Protein AF-A0A524EI50-F1 (afdb_monomer_lite)

Foldseek 3Di:
DDDDPPPVVVVVVVVVPPVPPCPDAADFDDDDQFFFFAQKEKAFADQDLVVQLVCQLVVVAFWALAFHDPVCQVVQVPGPQKDKDKAFAQKFKWKFFQLVDPPSVDLLLLVLLLQQQALLCLCCVVVVVQWAFDLFPGGPLFPLTCGVVDQDHSNHHDNVVSLVSCVVQQQDDPPPPQATDGNVRHADEAEEEFALVDPSRQVSSVSSQVSCVSSRHHYDYDHDHPVVVVQCLQQVHDHGMYMDMDHDQANQDLCLLWQCDLVCLRPGPHPSNSHDDPQLNVLNCQLFFPQGPVSNSVSSNSNRVCCSSSCSMGTSITGMGMIMGGRPFKDQQFLANHRGRLDPRRSRGIAGDVVNVDRHYDYHYYHQSAWQPFLQPQADPDPSNVSVNVQFFDFQWDQDRSRGIHGHQFPDKDKDACVRPVVADHQKIKIKTFGDALFAKLVRHHDWLAQLQLQLCLQCVQPPGPLNPVCVQFPGWDDPDRGIIMTMGNHHGPCVCVSSGGDTGDDCVPVVVCDRDRSNVDTADPPVGDDIGRGQWDFHDDDTSTMTMIGGRCSHSRHHDDPPPDQFFKDWDADEAAEAEAPDADDKDKIFIAHPAWAKKFKDKVNHTPDIDGDDGGMDIDGPHNDDAAKIKIKMWTAGPVGHIDMYIYIYGYHNDDDDDDQALEEEEEPCFFDDLDDFDPLNVVLCVLSVVVVHDYHYPNPAAALVSLVRHQEYEYFFGDDQVRAHDPRRLVSLLVSPVVFLHEYEQEAAALDPPLPRRQVRSLSSLLSQKHFKGWWSWAKFAPPAAQVGRLFFWFQDFDPDPLCCQLCPVFGTFTQNRFTFMWGAPISDCQHRIGQVVPDDDVQKAQTTWTAQQMFTDHPYDDATRHDGHGDGGTGRAKMKGQLTGPNRQAIYIYGRFTLGRDPAGRSHQDGNNDGGDSSSNVSSVVVSRSVRSNDDDDDQPFKDKDADEAAEDEQPDFDDKDKIFIAGPAWFKKFKDKVNHTDDIDTDGHHGDIDIGTPHRDDAAKIWIKMWTGGPVGGIDIYTHIYHHHHFDFKDKDAFRAAEAEAPDFDDKDKIQIADPAWFKKFKDKQNHTDDIDTDGHSRDIDMDGCHNPDADKIKIKMWTAGPSGHIDMYIHIYGYDHPDAKDKDEDEAEEEEAQDFDDKDKIKIAAPAWFKKFKDKQNHTDDIGTDGDRIDIDIDTPHPDDADKIKMKMWTAGPRGHIDMYIYIYGYHYDDDDDDDDDDDDDDDDDDDDDDDDDDDDDDDDDDDDDDD

Sequence (1258 aa):
MKSRKGVILCAVLLALFLSVNNIEANSFVEMDRTGGYLDKIVYHVIESSDQQVLALQNSEIDLIGAQIDPAYIATLEAAENIAVANRWRNGYGYITINCDKYPYNLTSFRRALAFALDKDAICDDIWNGLATPLDSVVPYINPFSIEGLLSYSYNESNVVLGNYILDTAGFEDWDGDGIREAPDGTDFDVIVEVAQSSNVAIDVGSYVASALSSLNIDAASVPTDFYEYLNRLYFHGDYDIVFLGQSFSDFDVDWLAYEYWSEYADENYWNFPNFRNATYDSWRDQLLHGATFEEVYEAAIEMQRILVYQSPIIVCYESMLHTAYRTDKFEGFVNDVSDGIPSYWTNYRTRLKSEYGGPIGGTLRWANPLDVDSFNFMVTSSSASMNVLQMLYDSLIRIDESGADVLWLAESVTTETHADNPAVSEGYTRFTFEVIQNATWTDGTPLTANDVAFSMNYYRDSPGNPYGTDLTELSAAYAPTTYTAVMEFNTESYWHLHTIGYKPIIPKHIFQEIGLENWNTWNPIPPNDEMVTSGPYNVSEYVAGEFTELTYNPSYFYSRPDYPSGPTLPEIQPHQDLIIFTGTTGNELVWSTSDDNPEYYSVYKNGTIYQSGSWSGGSIFVDIDGLPLGTYNFTLEVRDLDGHTARDEVIVTVLESLPPVEHSNKIVLDYSHGQENTNLGDTDYQLEANLSSLGYEVIWARGGINESILSDAGGLVLSSIYGAINGFTNSELTAIENWFMQGNRFLWVAFDNDFGDTQYIHGNMTTILESVGSHVYGEPTAIEDPESNAAAAYRAVANITSNDAVVSEIVENVSNVLMHGPTCLYGSTSANPDSGTIDLEQQSISNVYPLLYYSPAATITDSDLIPPKAHLDGQTGSFVAACIELKAGLDGSGVIVTSGASPYGDYRPMCTELYYDVILDGYNLVAQAIDFGMRNASVPEEENLAPSSNSPEDIEYELGDSGNKITWKGYDSDPAGYHVLRNGTLYASGVWNSSGETIDVVVDGLPVGTHNMTITLNDTIGQKCSDTVWVTVTVGLAPHIDHPPDVFMIEGFSGYEIVWDPQDSNPSHFIILVNGSATMHGLWNSTSEKIAVNLDGTMMGTYNYTIRVNDTAGNQASDSVLVIVSDNTAPVVSSPQDINIEQGQEGHAIIWEAFDLHPFRYEIYLNGSLHAVGLWNESSDEISLSLDGFDVGVYEVSIVIYDSSGNTASDSVLVTVTESSGGEIDPLLAFLISSFGIVLVIGSIGIILVLLVLIRRR

Structure (mmCIF, N/CA/C/O backbone):
data_AF-A0A524EI50-F1
#
_entry.id   AF-A0A524EI50-F1
#
loop_
_atom_site.group_PDB
_atom_site.id
_atom_site.type_symbol
_atom_site.label_atom_id
_atom_site.label_alt_id
_atom_site.label_comp_id
_atom_site.label_asym_id
_atom_site.label_entity_id
_atom_site.label_seq_id
_atom_site.pdbx_PDB_ins_code
_atom_site.Cartn_x
_atom_site.Cartn_y
_atom_site.Cartn_z
_atom_site.occupancy
_atom_site.B_iso_or_equiv
_atom_site.auth_seq_id
_atom_site.auth_comp_id
_atom_site.auth_asym_id
_atom_site.auth_atom_id
_atom_site.pdbx_PDB_model_num
ATOM 1 N N . MET A 1 1 ? 26.651 56.617 -20.449 1.00 34.16 1 MET A N 1
ATOM 2 C CA . MET A 1 1 ? 25.374 55.879 -20.335 1.00 34.16 1 MET A CA 1
ATOM 3 C C . MET A 1 1 ? 25.614 54.425 -20.724 1.00 34.16 1 MET A C 1
ATOM 5 O O . MET A 1 1 ? 25.344 54.012 -21.838 1.00 34.16 1 MET A O 1
ATOM 9 N N . LYS A 1 2 ? 26.244 53.692 -19.812 1.00 34.06 2 LYS A N 1
ATOM 10 C CA . LYS A 1 2 ? 26.525 52.251 -19.810 1.00 34.06 2 LYS A CA 1
ATOM 11 C C . LYS A 1 2 ? 26.405 51.863 -18.330 1.00 34.06 2 LYS A C 1
ATOM 13 O O . LYS A 1 2 ? 26.753 52.705 -17.506 1.00 34.06 2 LYS A O 1
ATOM 18 N N . SER A 1 3 ? 25.941 50.652 -18.023 1.00 34.28 3 SER A N 1
ATOM 19 C CA . SER A 1 3 ? 25.566 50.144 -16.684 1.00 34.28 3 SER A CA 1
ATOM 20 C C . SER A 1 3 ? 24.120 50.444 -16.262 1.00 34.28 3 SER A C 1
ATOM 22 O O . SER A 1 3 ? 23.833 51.512 -15.729 1.00 34.28 3 SER A O 1
ATOM 24 N N . ARG A 1 4 ? 23.216 49.488 -16.551 1.00 30.00 4 ARG A N 1
ATOM 25 C CA . ARG A 1 4 ? 21.978 49.174 -15.789 1.00 30.00 4 ARG A CA 1
ATOM 26 C C . ARG A 1 4 ? 21.139 48.015 -16.368 1.00 30.00 4 ARG A C 1
ATOM 28 O O . ARG A 1 4 ? 20.111 47.693 -15.794 1.00 30.00 4 ARG A O 1
ATOM 35 N N . LYS A 1 5 ? 21.566 47.358 -17.458 1.00 31.08 5 LYS A N 1
ATOM 36 C CA . LYS A 1 5 ? 20.839 46.213 -18.056 1.00 31.08 5 LYS A CA 1
ATOM 37 C C . LYS A 1 5 ? 21.331 44.815 -17.636 1.00 31.08 5 LYS A C 1
ATOM 39 O O . LYS A 1 5 ? 20.673 43.845 -17.967 1.00 31.08 5 LYS A O 1
ATOM 44 N N . GLY A 1 6 ? 22.431 44.706 -16.884 1.00 30.70 6 GLY A N 1
ATOM 45 C CA . GLY A 1 6 ? 22.985 43.411 -16.449 1.00 30.70 6 GLY A CA 1
ATOM 46 C C . GLY A 1 6 ? 22.480 42.885 -15.100 1.00 30.70 6 GLY A C 1
ATOM 47 O O . GLY A 1 6 ? 22.851 41.790 -14.722 1.00 30.70 6 GLY A O 1
ATOM 48 N N . VAL A 1 7 ? 21.662 43.648 -14.363 1.00 31.56 7 VAL A N 1
ATOM 49 C CA . VAL A 1 7 ? 21.222 43.264 -13.000 1.00 31.56 7 VAL A CA 1
ATOM 50 C C . VAL A 1 7 ? 19.758 42.801 -12.967 1.00 31.56 7 VAL A C 1
ATOM 52 O O . VAL A 1 7 ? 19.355 42.115 -12.042 1.00 31.56 7 VAL A O 1
ATOM 55 N N . ILE A 1 8 ? 18.964 43.109 -13.998 1.00 32.22 8 ILE A N 1
ATOM 56 C CA . ILE A 1 8 ? 17.546 42.707 -14.053 1.00 32.22 8 ILE A CA 1
ATOM 57 C C . ILE A 1 8 ? 17.377 41.329 -14.717 1.00 32.22 8 ILE A C 1
ATOM 59 O O . ILE A 1 8 ? 16.456 40.606 -14.367 1.00 32.22 8 ILE A O 1
ATOM 63 N N . LEU A 1 9 ? 18.297 40.912 -15.598 1.00 31.30 9 LEU A N 1
ATOM 64 C CA . LEU A 1 9 ? 18.210 39.599 -16.250 1.00 31.30 9 LEU A CA 1
ATOM 65 C C . LEU A 1 9 ? 18.580 38.442 -15.303 1.00 31.30 9 LEU A C 1
ATOM 67 O O . LEU A 1 9 ? 17.935 37.406 -15.351 1.00 31.30 9 LEU A O 1
ATOM 71 N N . CYS A 1 10 ? 19.524 38.640 -14.372 1.00 29.27 10 CYS A N 1
ATOM 72 C CA . CYS A 1 10 ? 19.825 37.634 -13.344 1.00 29.27 10 CYS A CA 1
ATOM 73 C C . CYS A 1 10 ? 18.747 37.539 -12.255 1.00 29.27 10 CYS A C 1
ATOM 75 O O . CYS A 1 10 ? 18.594 36.476 -11.679 1.00 29.27 10 CYS A O 1
ATOM 77 N N . ALA A 1 11 ? 17.978 38.601 -11.985 1.00 29.98 11 ALA A N 1
ATOM 78 C CA . ALA A 1 11 ? 16.907 38.562 -10.982 1.00 29.98 11 ALA A CA 1
ATOM 79 C C . ALA A 1 11 ? 15.604 37.932 -11.510 1.00 29.98 11 ALA A C 1
ATOM 81 O O . ALA A 1 11 ? 14.825 37.412 -10.724 1.00 29.98 11 ALA A O 1
ATOM 82 N N . VAL A 1 12 ? 15.373 37.961 -12.829 1.00 31.05 12 VAL A N 1
ATOM 83 C CA . VAL A 1 12 ? 14.212 37.305 -13.459 1.00 31.05 12 VAL A CA 1
ATOM 84 C C . VAL A 1 12 ? 14.508 35.832 -13.772 1.00 31.05 12 VAL A C 1
ATOM 86 O O . VAL A 1 12 ? 13.615 35.008 -13.629 1.00 31.05 12 VAL A O 1
ATOM 89 N N . LEU A 1 13 ? 15.762 35.474 -14.080 1.00 30.56 13 LEU A N 1
ATOM 90 C CA . LEU A 1 13 ? 16.190 34.069 -14.179 1.00 30.56 13 LEU A CA 1
ATOM 91 C C . LEU A 1 13 ? 16.263 33.363 -12.812 1.00 30.56 13 LEU A C 1
ATOM 93 O O . LEU A 1 13 ? 16.006 32.172 -12.759 1.00 30.56 13 LEU A O 1
ATOM 97 N N . LEU A 1 14 ? 16.524 34.077 -11.706 1.00 28.12 14 LEU A N 1
ATOM 98 C CA . LEU A 1 14 ? 16.454 33.486 -10.357 1.00 28.12 14 LEU A CA 1
ATOM 99 C C . LEU A 1 14 ? 15.017 33.353 -9.814 1.00 28.12 14 LEU A C 1
ATOM 101 O O . LEU A 1 14 ? 14.790 32.579 -8.897 1.00 28.12 14 LEU A O 1
ATOM 105 N N . ALA A 1 15 ? 14.056 34.119 -10.344 1.00 27.12 15 ALA A N 1
ATOM 106 C CA . ALA A 1 15 ? 12.667 34.115 -9.870 1.00 27.12 15 ALA A CA 1
ATOM 107 C C . ALA A 1 15 ? 11.741 33.183 -10.674 1.00 27.12 15 ALA A C 1
ATOM 109 O O . ALA A 1 15 ? 10.645 32.888 -10.216 1.00 27.12 15 ALA A O 1
ATOM 110 N N . LEU A 1 16 ? 12.177 32.707 -11.847 1.00 28.17 16 LEU A N 1
ATOM 111 C CA . LEU A 1 16 ? 11.464 31.705 -12.657 1.00 28.17 16 LEU A CA 1
ATOM 112 C C . LEU A 1 16 ? 11.899 30.255 -12.363 1.00 28.17 16 LEU A C 1
ATOM 114 O O . LEU A 1 16 ? 11.336 29.340 -12.944 1.00 28.17 16 LEU A O 1
ATOM 118 N N . PHE A 1 17 ? 12.841 30.056 -11.433 1.00 27.73 17 PHE A N 1
ATOM 119 C CA . PHE A 1 17 ? 13.209 28.754 -10.850 1.00 27.73 17 PHE A CA 1
ATOM 120 C C . PHE A 1 17 ? 12.737 28.597 -9.388 1.00 27.73 17 PHE A C 1
ATOM 122 O O . PHE A 1 17 ? 13.131 27.663 -8.705 1.00 27.73 17 PHE A O 1
ATOM 129 N N . LEU A 1 18 ? 11.897 29.513 -8.887 1.00 27.09 18 LEU A N 1
ATOM 130 C CA . LEU A 1 18 ? 11.340 29.475 -7.525 1.00 27.09 18 LEU A CA 1
ATOM 131 C C . LEU A 1 18 ? 9.807 29.355 -7.524 1.00 27.09 18 LEU A C 1
ATOM 133 O O . LEU A 1 18 ? 9.127 29.942 -6.687 1.00 27.09 18 LEU A O 1
ATOM 137 N N . SER A 1 19 ? 9.261 28.571 -8.450 1.00 28.83 19 SER A N 1
ATOM 138 C CA . SER A 1 19 ? 8.102 27.730 -8.134 1.00 28.83 19 SER A CA 1
ATOM 139 C C . SER A 1 19 ? 8.612 26.306 -7.949 1.00 28.83 19 SER A C 1
ATOM 141 O O . SER A 1 19 ? 8.285 25.400 -8.709 1.00 28.83 19 SER A O 1
ATOM 143 N N . VAL A 1 20 ? 9.497 26.150 -6.966 1.00 27.58 20 VAL A N 1
ATOM 144 C CA . VAL A 1 20 ? 9.655 24.867 -6.296 1.00 27.58 20 VAL A CA 1
ATOM 145 C C . VAL A 1 20 ? 8.290 24.647 -5.658 1.00 27.58 20 VAL A C 1
ATOM 147 O O . VAL A 1 20 ? 7.886 25.418 -4.783 1.00 27.58 20 VAL A O 1
ATOM 150 N N . ASN A 1 21 ? 7.526 23.679 -6.167 1.00 26.03 21 ASN A N 1
ATOM 151 C CA . ASN A 1 21 ? 6.584 22.997 -5.295 1.00 26.03 21 ASN A CA 1
ATOM 152 C C . ASN A 1 21 ? 7.431 22.611 -4.085 1.00 26.03 21 ASN A C 1
ATOM 154 O O . ASN A 1 21 ? 8.396 21.873 -4.257 1.00 26.03 21 ASN A O 1
ATOM 158 N N . ASN A 1 22 ? 7.173 23.198 -2.916 1.00 23.19 22 ASN A N 1
ATOM 159 C CA . ASN A 1 22 ? 7.706 22.636 -1.686 1.00 23.19 22 ASN A CA 1
ATOM 160 C C . ASN A 1 22 ? 7.086 21.240 -1.600 1.00 23.19 22 ASN A C 1
ATOM 162 O O . ASN A 1 22 ? 5.944 21.107 -1.170 1.00 23.19 22 ASN A O 1
ATOM 166 N N . ILE A 1 23 ? 7.792 20.250 -2.129 1.00 29.22 23 ILE A N 1
ATOM 167 C CA . ILE A 1 23 ? 7.550 18.851 -1.840 1.00 29.22 23 ILE A CA 1
ATOM 168 C C . ILE A 1 23 ? 8.338 18.620 -0.559 1.00 29.22 23 ILE A C 1
ATOM 170 O O . ILE A 1 23 ? 9.510 18.986 -0.448 1.00 29.22 23 ILE A O 1
ATOM 174 N N . GLU A 1 24 ? 7.609 18.200 0.460 1.00 27.34 24 GLU A N 1
ATOM 175 C CA . GLU A 1 24 ? 8.122 17.988 1.800 1.00 27.34 24 GLU A CA 1
ATOM 176 C C . GLU A 1 24 ? 9.215 16.909 1.787 1.00 27.34 24 GLU A C 1
ATOM 178 O O . GLU A 1 24 ? 9.219 16.015 0.943 1.00 27.34 24 GLU A O 1
ATOM 183 N N . ALA A 1 25 ? 10.164 17.008 2.722 1.00 30.91 25 ALA A N 1
ATOM 184 C CA . ALA A 1 25 ? 11.116 15.938 3.006 1.00 30.91 25 ALA A CA 1
ATOM 185 C C . ALA A 1 25 ? 10.361 14.613 3.205 1.00 30.91 25 ALA A C 1
ATOM 187 O O . ALA A 1 25 ? 9.381 14.642 3.941 1.00 30.91 25 ALA A O 1
ATOM 188 N N . ASN A 1 26 ? 10.811 13.515 2.565 1.00 43.16 26 ASN A N 1
ATOM 189 C CA . ASN A 1 26 ? 10.270 12.142 2.645 1.00 43.16 26 ASN A CA 1
ATOM 190 C C . ASN A 1 26 ? 8.935 12.059 3.394 1.00 43.16 26 ASN A C 1
ATOM 192 O O . ASN A 1 26 ? 8.905 11.792 4.598 1.00 43.16 26 ASN A O 1
ATOM 196 N N . SER A 1 27 ? 7.838 12.367 2.702 1.00 49.84 27 SER A N 1
ATOM 197 C CA . SER A 1 27 ? 6.512 12.322 3.303 1.00 49.84 27 SER A CA 1
ATOM 198 C C . SER A 1 27 ? 6.128 10.860 3.513 1.00 49.84 27 SER A C 1
ATOM 200 O O . SER A 1 27 ? 5.623 10.210 2.599 1.00 49.84 27 SER A O 1
ATOM 202 N N . PHE A 1 28 ? 6.411 10.334 4.703 1.00 65.50 28 PHE A N 1
ATOM 203 C CA . PHE A 1 28 ? 5.840 9.069 5.148 1.00 65.50 28 PHE A CA 1
ATOM 204 C C . PHE A 1 28 ? 4.319 9.167 5.079 1.00 65.50 28 PHE A C 1
ATOM 206 O O . PHE A 1 28 ? 3.743 10.169 5.512 1.00 65.50 28 PHE A O 1
ATOM 213 N N . VAL A 1 29 ? 3.671 8.136 4.545 1.00 62.06 29 VAL A N 1
ATOM 214 C CA . VAL A 1 29 ? 2.210 8.102 4.496 1.00 62.06 29 VAL A CA 1
ATOM 215 C C . VAL A 1 29 ? 1.687 7.830 5.903 1.00 62.06 29 VAL A C 1
ATOM 217 O O . VAL A 1 29 ? 2.121 6.896 6.585 1.00 62.06 29 VAL A O 1
ATOM 220 N N . GLU A 1 30 ? 0.761 8.671 6.364 1.00 62.22 30 GLU A N 1
ATOM 221 C CA . GLU A 1 30 ? 0.061 8.436 7.619 1.00 62.22 30 GLU A CA 1
ATOM 222 C C . GLU A 1 30 ? -0.925 7.279 7.420 1.00 62.22 30 GLU A C 1
ATOM 224 O O . GLU A 1 30 ? -1.864 7.357 6.630 1.00 62.22 30 GLU A O 1
ATOM 229 N N . MET A 1 31 ? -0.663 6.168 8.105 1.00 66.12 31 MET A N 1
ATOM 230 C CA . MET A 1 31 ? -1.465 4.951 8.038 1.00 66.12 31 MET A CA 1
ATOM 231 C C . MET A 1 31 ? -2.098 4.695 9.401 1.00 66.12 31 MET A C 1
ATOM 233 O O . MET A 1 31 ? -1.433 4.834 10.426 1.00 66.12 31 MET A O 1
ATOM 237 N N . ASP A 1 32 ? -3.353 4.253 9.413 1.00 66.06 32 ASP A N 1
ATOM 238 C CA . ASP A 1 32 ? -4.007 3.771 10.629 1.00 66.06 32 ASP A CA 1
ATOM 239 C C . ASP A 1 32 ? -3.333 2.473 11.123 1.00 66.06 32 ASP A C 1
ATOM 241 O O . ASP A 1 32 ? -3.396 1.420 10.465 1.00 66.06 32 ASP A O 1
ATOM 245 N N . ARG A 1 33 ? -2.634 2.576 12.261 1.00 76.00 33 ARG A N 1
ATOM 246 C CA . ARG A 1 33 ? -1.766 1.545 12.850 1.00 76.00 33 ARG A CA 1
ATOM 247 C C . ARG A 1 33 ? -2.553 0.654 13.821 1.00 76.00 33 ARG A C 1
ATOM 249 O O . ARG A 1 33 ? -2.393 0.726 15.038 1.00 76.00 33 ARG A O 1
ATOM 256 N N . THR A 1 34 ? -3.397 -0.213 13.271 1.00 83.88 34 THR A N 1
ATOM 257 C CA . THR A 1 34 ? -4.188 -1.211 14.021 1.00 83.88 34 THR A CA 1
ATOM 258 C C . THR A 1 34 ? -3.614 -2.614 13.864 1.00 83.88 34 THR A C 1
ATOM 260 O O . THR A 1 34 ? -3.134 -2.930 12.791 1.00 83.88 34 THR A O 1
ATOM 263 N N . GLY A 1 35 ? -3.760 -3.509 14.839 1.00 85.69 35 GLY A N 1
ATOM 264 C CA . GLY A 1 35 ? -3.378 -4.922 14.720 1.00 85.69 35 GLY A CA 1
ATOM 265 C C . GLY A 1 35 ? -4.174 -5.720 13.670 1.00 85.69 35 GLY A C 1
ATOM 266 O O . GLY A 1 35 ? -5.157 -5.257 13.099 1.00 85.69 35 GLY A O 1
ATOM 267 N N . GLY A 1 36 ? -3.768 -6.968 13.419 1.00 89.56 36 GLY A N 1
ATOM 268 C CA . GLY A 1 36 ? -4.450 -7.843 12.455 1.00 89.56 36 GLY A CA 1
ATOM 269 C C . GLY A 1 36 ? -5.831 -8.336 12.920 1.00 89.56 36 GLY A C 1
ATOM 270 O O . GLY A 1 36 ? -6.039 -8.619 14.102 1.00 89.56 36 GLY A O 1
ATOM 271 N N . TYR A 1 37 ? -6.769 -8.507 11.983 1.00 93.25 37 TYR A N 1
ATOM 272 C CA . TYR A 1 37 ? -8.152 -8.923 12.278 1.00 93.25 37 TYR A CA 1
ATOM 273 C C . TYR A 1 37 ? -8.320 -10.437 12.498 1.00 93.25 37 TYR A C 1
ATOM 275 O O . TYR A 1 37 ? -9.207 -10.857 13.245 1.00 93.25 37 TYR A O 1
ATOM 283 N N . LEU A 1 38 ? -7.508 -11.270 11.839 1.00 95.19 38 LEU A N 1
ATOM 284 C CA . LEU A 1 38 ? -7.687 -12.727 11.791 1.00 95.19 38 LEU A CA 1
ATOM 285 C C . LEU A 1 38 ? -7.216 -13.408 13.074 1.00 95.19 38 LEU A C 1
ATOM 287 O O . LEU A 1 38 ? -6.184 -13.044 13.634 1.00 95.19 38 LEU A O 1
ATOM 291 N N . ASP A 1 39 ? -7.910 -14.466 13.507 1.00 95.50 39 ASP A N 1
ATOM 292 C CA . ASP A 1 39 ? -7.411 -15.331 14.588 1.00 95.50 39 ASP A CA 1
ATOM 293 C C . ASP A 1 39 ? -6.250 -16.187 14.121 1.00 95.50 39 ASP A C 1
ATOM 295 O O . ASP A 1 39 ? -5.299 -16.396 14.876 1.00 95.50 39 ASP A O 1
ATOM 299 N N . LYS A 1 40 ? -6.348 -16.688 12.886 1.00 97.50 40 LYS A N 1
ATOM 300 C CA . LYS A 1 40 ? -5.376 -17.609 12.319 1.00 97.50 40 LYS A CA 1
ATOM 301 C C . LYS A 1 40 ? -5.134 -17.380 10.836 1.00 97.50 40 LYS A C 1
ATOM 303 O O . LYS A 1 40 ? -6.066 -17.081 10.088 1.00 97.50 40 LYS A O 1
ATOM 308 N N . ILE A 1 41 ? -3.904 -17.646 10.417 1.00 98.19 41 ILE A N 1
ATOM 309 C CA . ILE A 1 41 ? -3.510 -17.771 9.013 1.00 98.19 41 ILE A CA 1
ATOM 310 C C . ILE A 1 41 ? -2.891 -19.157 8.840 1.00 98.19 41 ILE A C 1
ATOM 312 O O . ILE A 1 41 ? -2.002 -19.530 9.600 1.00 98.19 41 ILE A O 1
ATOM 316 N N . VAL A 1 42 ? -3.363 -19.935 7.871 1.00 98.25 42 VAL A N 1
ATOM 317 C CA . VAL A 1 42 ? -2.865 -21.290 7.600 1.00 98.25 42 VAL A CA 1
ATOM 318 C C . VAL A 1 42 ? -2.295 -21.341 6.193 1.00 98.25 42 VAL A C 1
ATOM 320 O O . VAL A 1 42 ? -3.029 -21.205 5.219 1.00 98.25 42 VAL A O 1
ATOM 323 N N . TYR A 1 43 ? -0.994 -21.581 6.088 1.00 97.81 43 TYR A N 1
ATOM 324 C CA . TYR A 1 43 ? -0.284 -21.775 4.829 1.00 97.81 43 TYR A CA 1
ATOM 325 C C . TYR A 1 43 ? -0.246 -23.267 4.499 1.00 97.81 43 TYR A C 1
ATOM 327 O O . TYR A 1 43 ? 0.596 -23.988 5.028 1.00 97.81 43 TYR A O 1
ATOM 335 N N . HIS A 1 44 ? -1.161 -23.745 3.657 1.00 97.81 44 HIS A N 1
ATOM 336 C CA . HIS A 1 44 ? -1.181 -25.130 3.182 1.00 97.81 44 HIS A CA 1
ATOM 337 C C . HIS A 1 44 ? -0.164 -25.340 2.063 1.00 97.81 44 HIS A C 1
ATOM 339 O O . HIS A 1 44 ? -0.182 -24.605 1.080 1.00 97.81 44 HIS A O 1
ATOM 345 N N . VAL A 1 45 ? 0.669 -26.373 2.169 1.00 97.00 45 VAL A N 1
ATOM 346 C CA . VAL A 1 45 ? 1.642 -26.727 1.131 1.00 97.00 45 VAL A CA 1
ATOM 347 C C . VAL A 1 45 ? 0.916 -27.421 -0.025 1.00 97.00 45 VAL A C 1
ATOM 349 O O . VAL A 1 45 ? 0.473 -28.564 0.099 1.00 97.00 45 VAL A O 1
ATOM 352 N N . ILE A 1 46 ? 0.765 -26.723 -1.153 1.00 96.06 46 ILE A N 1
ATOM 353 C CA . ILE A 1 46 ? 0.119 -27.246 -2.366 1.00 96.06 46 ILE A CA 1
ATOM 354 C C . ILE A 1 46 ? 0.987 -26.890 -3.574 1.00 96.06 46 ILE A C 1
ATOM 356 O O . ILE A 1 46 ? 0.884 -25.795 -4.115 1.00 96.06 46 ILE A O 1
ATOM 360 N N . GLU A 1 47 ? 1.827 -27.820 -4.025 1.00 90.44 47 GLU A N 1
ATOM 361 C CA . GLU A 1 47 ? 2.822 -27.560 -5.081 1.00 90.44 47 GLU A CA 1
ATOM 362 C C . GLU A 1 47 ? 2.200 -27.326 -6.472 1.00 90.44 47 GLU A C 1
ATOM 364 O O . GLU A 1 47 ? 2.665 -26.488 -7.240 1.00 90.44 47 GLU A O 1
ATOM 369 N N . SER A 1 48 ? 1.147 -28.070 -6.825 1.00 91.75 48 SER A N 1
ATOM 370 C CA . SER A 1 48 ? 0.589 -28.076 -8.185 1.00 91.75 48 SER A CA 1
ATOM 371 C C . SER A 1 48 ? -0.448 -26.972 -8.393 1.00 91.75 48 SER A C 1
ATOM 373 O O . SER A 1 48 ? -1.483 -26.989 -7.729 1.00 91.75 48 SER A O 1
ATOM 375 N N . SER A 1 49 ? -0.276 -26.126 -9.414 1.00 88.56 49 SER A N 1
ATOM 376 C CA . SER A 1 49 ? -1.245 -25.077 -9.790 1.00 88.56 49 SER A CA 1
ATOM 377 C C . SER A 1 49 ? -2.672 -25.616 -9.973 1.00 88.56 49 SER A C 1
ATOM 379 O O . SER A 1 49 ? -3.611 -25.071 -9.399 1.00 88.56 49 SER A O 1
ATOM 381 N N . ASP A 1 50 ? -2.847 -26.751 -10.660 1.00 92.69 50 ASP A N 1
ATOM 382 C CA . ASP A 1 50 ? -4.154 -27.413 -10.822 1.00 92.69 50 ASP A CA 1
ATOM 383 C C . ASP A 1 50 ? -4.820 -27.750 -9.477 1.00 92.69 50 ASP A C 1
ATOM 385 O O . ASP A 1 50 ? -6.031 -27.601 -9.312 1.00 92.69 50 ASP A O 1
ATOM 389 N N . GLN A 1 51 ? -4.033 -28.214 -8.501 1.00 95.31 51 GLN A N 1
ATOM 390 C CA . GLN A 1 51 ? -4.536 -28.559 -7.171 1.00 95.31 51 GLN A CA 1
ATOM 391 C C . GLN A 1 51 ? -4.900 -27.309 -6.374 1.00 95.31 51 GLN A C 1
ATOM 393 O O . GLN A 1 51 ? -5.908 -27.330 -5.675 1.00 95.31 51 GLN A O 1
ATOM 398 N N . GLN A 1 52 ? -4.134 -26.223 -6.508 1.00 96.00 52 GLN A N 1
ATOM 399 C CA . GLN A 1 52 ? -4.449 -24.938 -5.880 1.00 96.00 52 GLN A CA 1
ATOM 400 C C . GLN A 1 52 ? -5.779 -24.380 -6.410 1.00 96.00 52 GLN A C 1
ATOM 402 O O . GLN A 1 52 ? -6.650 -24.008 -5.625 1.00 96.00 52 GLN A O 1
ATOM 407 N N . VAL A 1 53 ? -5.984 -24.405 -7.734 1.00 96.12 53 VAL A N 1
ATOM 408 C CA . VAL A 1 53 ? -7.239 -23.979 -8.380 1.00 96.12 53 VAL A CA 1
ATOM 409 C C . VAL A 1 53 ? -8.427 -24.809 -7.888 1.00 96.12 53 VAL A C 1
ATOM 411 O O . VAL A 1 53 ? -9.454 -24.250 -7.499 1.00 96.12 53 VAL A O 1
ATOM 414 N N . LEU A 1 54 ? -8.285 -26.138 -7.843 1.00 96.12 54 LEU A N 1
ATOM 415 C CA . LEU A 1 54 ? -9.332 -27.029 -7.333 1.00 96.12 54 LEU A CA 1
ATOM 416 C C . LEU A 1 54 ? -9.628 -26.788 -5.846 1.00 96.12 54 LEU A C 1
ATOM 418 O O . LEU A 1 54 ? -10.796 -26.748 -5.457 1.00 96.12 54 LEU A O 1
ATOM 422 N N . ALA A 1 55 ? -8.596 -26.597 -5.022 1.00 97.31 55 ALA A N 1
ATOM 423 C CA . ALA A 1 55 ? -8.747 -26.310 -3.599 1.00 97.31 55 ALA A CA 1
ATOM 424 C C . ALA A 1 55 ? -9.495 -24.986 -3.368 1.00 97.31 55 ALA A C 1
ATOM 426 O O . ALA A 1 55 ? -10.365 -24.915 -2.496 1.00 97.31 55 ALA A O 1
ATOM 427 N N . LEU A 1 56 ? -9.216 -23.952 -4.173 1.00 97.81 56 LEU A N 1
ATOM 428 C CA . LEU A 1 56 ? -9.908 -22.663 -4.091 1.00 97.81 56 LEU A CA 1
ATOM 429 C C . LEU A 1 56 ? -11.395 -22.803 -4.453 1.00 97.81 56 LEU A C 1
ATOM 431 O O . LEU A 1 56 ? -12.268 -22.322 -3.722 1.00 97.81 56 LEU A O 1
ATOM 435 N N . GLN A 1 57 ? -11.696 -23.516 -5.545 1.00 96.69 57 GLN A N 1
ATOM 436 C CA . GLN A 1 57 ? -13.067 -23.790 -5.996 1.00 96.69 57 GLN A CA 1
ATOM 437 C C . GLN A 1 57 ? -13.870 -24.601 -4.970 1.00 96.69 57 GLN A C 1
ATOM 439 O O . GLN A 1 57 ? -15.049 -24.322 -4.753 1.00 96.69 57 GLN A O 1
ATOM 444 N N . ASN A 1 58 ? -13.225 -25.553 -4.293 1.00 96.50 58 ASN A N 1
ATOM 445 C CA . ASN A 1 58 ? -13.840 -26.404 -3.272 1.00 96.50 58 ASN A CA 1
ATOM 446 C C . ASN A 1 58 ? -13.930 -25.755 -1.877 1.00 96.50 58 ASN A C 1
ATOM 448 O O . ASN A 1 58 ? -14.341 -26.426 -0.929 1.00 96.50 58 ASN A O 1
ATOM 452 N N . SER A 1 59 ? -13.549 -24.479 -1.727 1.00 95.69 59 SER A N 1
ATOM 453 C CA . SER A 1 59 ? -13.510 -23.775 -0.432 1.00 95.69 59 SER A CA 1
ATOM 454 C C . SER A 1 59 ? -12.532 -24.387 0.588 1.00 95.69 59 SER A C 1
ATOM 456 O O . SER A 1 59 ? -12.686 -24.185 1.799 1.00 95.69 59 SER A O 1
ATOM 458 N N . GLU A 1 60 ? -11.538 -25.151 0.125 1.00 97.06 60 GLU A N 1
ATOM 459 C CA . GLU A 1 60 ? -10.493 -25.757 0.962 1.00 97.06 60 GLU A CA 1
ATOM 460 C C . GLU A 1 60 ? -9.444 -24.714 1.367 1.00 97.06 60 GLU A C 1
ATOM 462 O O . GLU A 1 60 ? -9.022 -24.695 2.523 1.00 97.06 60 GLU A O 1
ATOM 467 N N . ILE A 1 61 ? -9.126 -23.795 0.453 1.00 97.94 61 ILE A N 1
ATOM 468 C CA . ILE A 1 61 ? -8.330 -22.584 0.687 1.00 97.94 61 ILE A CA 1
ATOM 469 C C . ILE A 1 61 ? -9.166 -21.336 0.380 1.00 97.94 61 ILE A C 1
ATOM 471 O O . ILE A 1 61 ? -10.184 -21.409 -0.312 1.00 97.94 61 ILE A O 1
ATOM 475 N N . ASP A 1 62 ? -8.731 -20.193 0.900 1.00 98.19 62 ASP A N 1
ATOM 476 C CA . ASP A 1 62 ? -9.366 -18.891 0.704 1.00 98.19 62 ASP A CA 1
ATOM 477 C C . ASP A 1 62 ? -8.625 -18.033 -0.332 1.00 98.19 62 ASP A C 1
ATOM 479 O O . ASP A 1 62 ? -9.261 -17.198 -0.966 1.00 98.19 62 ASP A O 1
ATOM 483 N N . LEU A 1 63 ? -7.324 -18.256 -0.568 1.00 97.12 63 LEU A N 1
ATOM 484 C CA . LEU A 1 63 ? -6.606 -17.669 -1.706 1.00 97.12 63 LEU A CA 1
ATOM 485 C C . LEU A 1 63 ? -5.379 -18.485 -2.137 1.00 97.12 63 LEU A C 1
ATOM 487 O O . LEU A 1 63 ? -4.864 -19.320 -1.385 1.00 97.12 63 LEU A O 1
ATOM 491 N N . ILE A 1 64 ? -4.927 -18.241 -3.368 1.00 95.69 64 ILE A N 1
ATOM 492 C CA . ILE A 1 64 ? -3.731 -18.855 -3.950 1.00 95.69 64 ILE A CA 1
ATOM 493 C C . ILE A 1 64 ? -2.508 -17.962 -3.694 1.00 95.69 64 ILE A C 1
ATOM 495 O O . ILE A 1 64 ? -2.484 -16.811 -4.119 1.00 95.69 64 ILE A O 1
ATOM 499 N N . GLY A 1 65 ? -1.493 -18.502 -3.012 1.00 87.94 65 GLY A N 1
ATOM 500 C CA . GLY A 1 65 ? -0.281 -17.800 -2.565 1.00 87.94 65 GLY A CA 1
ATOM 501 C C . GLY A 1 65 ? 0.798 -17.603 -3.634 1.00 87.94 65 GLY A C 1
ATOM 502 O O . GLY A 1 65 ? 1.959 -17.394 -3.296 1.00 87.94 65 GLY A O 1
ATOM 503 N N . ALA A 1 66 ? 0.450 -17.749 -4.911 1.00 83.56 66 ALA A N 1
ATOM 504 C CA . ALA A 1 66 ? 1.359 -17.625 -6.046 1.00 83.56 66 ALA A CA 1
ATOM 505 C C . ALA A 1 66 ? 0.620 -17.051 -7.263 1.00 83.56 66 ALA A C 1
ATOM 507 O O . ALA A 1 66 ? -0.613 -17.047 -7.312 1.00 83.56 66 ALA A O 1
ATOM 508 N N . GLN A 1 67 ? 1.375 -16.606 -8.269 1.00 85.12 67 GLN A N 1
ATOM 509 C CA . GLN A 1 67 ? 0.798 -16.196 -9.546 1.00 85.12 67 GLN A CA 1
ATOM 510 C C . GLN A 1 67 ? 0.053 -17.371 -10.199 1.00 85.12 67 GLN A C 1
ATOM 512 O O . GLN A 1 67 ? 0.596 -18.473 -10.324 1.00 85.12 67 GLN A O 1
ATOM 517 N N . ILE A 1 68 ? -1.188 -17.133 -10.628 1.00 89.38 68 ILE A N 1
ATOM 518 C CA . ILE A 1 68 ? -1.976 -18.135 -11.354 1.00 89.38 68 ILE A CA 1
ATOM 519 C C . ILE A 1 68 ? -1.541 -18.202 -12.820 1.00 89.38 68 ILE A C 1
ATOM 521 O O . ILE A 1 68 ? -1.234 -17.183 -13.441 1.00 89.38 68 ILE A O 1
ATOM 525 N N . ASP A 1 69 ? -1.552 -19.409 -13.386 1.00 83.69 69 ASP A N 1
ATOM 526 C CA . ASP A 1 69 ? -1.367 -19.594 -14.826 1.00 83.69 69 ASP A CA 1
ATOM 527 C C . ASP A 1 69 ? -2.526 -18.904 -15.579 1.00 83.69 69 ASP A C 1
ATOM 529 O O . ASP A 1 69 ? -3.695 -19.162 -15.249 1.00 83.69 69 ASP A O 1
ATOM 533 N N . PRO A 1 70 ? -2.242 -18.056 -16.589 1.00 83.19 70 PRO A N 1
ATOM 534 C CA . PRO A 1 70 ? -3.259 -17.416 -17.419 1.00 83.19 70 PRO A CA 1
ATOM 535 C C . PRO A 1 70 ? -4.339 -18.358 -17.967 1.00 83.19 70 PRO A C 1
ATOM 537 O O . PRO A 1 70 ? -5.495 -17.953 -18.112 1.00 83.19 70 PRO A O 1
ATOM 540 N N . ALA A 1 71 ? -4.014 -19.633 -18.211 1.00 84.44 71 ALA A N 1
ATOM 541 C CA . ALA A 1 71 ? -4.966 -20.643 -18.672 1.00 84.44 71 ALA A CA 1
ATOM 542 C C . ALA A 1 71 ? -6.141 -20.877 -17.698 1.00 84.44 71 ALA A C 1
ATOM 544 O O . ALA A 1 71 ? -7.208 -21.340 -18.116 1.00 84.44 71 ALA A O 1
ATOM 545 N N . TYR A 1 72 ? -5.975 -20.548 -16.411 1.00 90.69 72 TYR A N 1
ATOM 546 C CA . TYR A 1 72 ? -7.004 -20.708 -15.383 1.00 90.69 72 TYR A CA 1
ATOM 547 C C . TYR A 1 72 ? -7.854 -19.458 -15.134 1.00 90.69 72 TYR A C 1
ATOM 549 O O . TYR A 1 72 ? -8.912 -19.603 -14.517 1.00 90.69 72 TYR A O 1
ATOM 557 N N . ILE A 1 73 ? -7.477 -18.277 -15.647 1.00 90.50 73 ILE A N 1
ATOM 558 C CA . ILE A 1 73 ? -8.180 -17.001 -15.389 1.00 90.50 73 ILE A CA 1
ATOM 559 C C . ILE A 1 73 ? -9.673 -17.122 -15.713 1.00 90.50 73 ILE A C 1
ATOM 561 O O . ILE A 1 73 ? -10.506 -17.006 -14.818 1.00 90.50 73 ILE A O 1
ATOM 565 N N . ALA A 1 74 ? -10.021 -17.493 -16.949 1.00 91.00 74 ALA A N 1
ATOM 566 C CA . ALA A 1 74 ? -11.420 -17.607 -17.371 1.00 91.00 74 ALA A CA 1
ATOM 567 C C . ALA A 1 74 ? -12.217 -18.656 -16.566 1.00 91.00 74 ALA A C 1
ATOM 569 O O . ALA A 1 74 ? -13.432 -18.544 -16.409 1.00 91.00 74 ALA A O 1
ATOM 570 N N . THR A 1 75 ? -11.544 -19.696 -16.060 1.00 94.75 75 THR A N 1
ATOM 571 C CA . THR A 1 75 ? -12.178 -20.728 -15.223 1.00 94.75 75 THR A CA 1
ATOM 572 C C . THR A 1 75 ? -12.461 -20.206 -13.814 1.00 94.75 75 THR A C 1
ATOM 574 O O . THR A 1 75 ? -13.500 -20.533 -13.242 1.00 94.75 75 THR A O 1
ATOM 577 N N . LEU A 1 76 ? -11.549 -19.409 -13.257 1.00 96.00 76 LEU A N 1
ATOM 578 C CA . LEU A 1 76 ? -11.658 -18.820 -11.924 1.00 96.00 76 LEU A CA 1
ATOM 579 C C . LEU A 1 76 ? -12.643 -17.647 -11.897 1.00 96.00 76 LEU A C 1
ATOM 581 O O . LEU A 1 76 ? -13.466 -17.591 -10.993 1.00 96.00 76 LEU A O 1
ATOM 585 N N . GLU A 1 77 ? -12.641 -16.783 -12.915 1.00 95.62 77 GLU A N 1
ATOM 586 C CA . GLU A 1 77 ? -13.617 -15.690 -13.066 1.00 95.62 77 GLU A CA 1
ATOM 587 C C . GLU A 1 77 ? -15.058 -16.198 -13.226 1.00 95.62 77 GLU A C 1
ATOM 589 O O . GLU A 1 77 ? -16.013 -15.544 -12.812 1.00 95.62 77 GLU A O 1
ATOM 594 N N . ALA A 1 78 ? -15.231 -17.379 -13.827 1.00 96.25 78 ALA A N 1
ATOM 595 C CA . ALA A 1 78 ? -16.536 -18.020 -13.960 1.00 96.25 78 ALA A CA 1
ATOM 596 C C . ALA A 1 78 ? -16.980 -18.773 -12.692 1.00 96.25 78 ALA A C 1
ATOM 598 O O . ALA A 1 78 ? -18.130 -19.221 -12.624 1.00 96.25 78 ALA A O 1
ATOM 599 N N . ALA A 1 79 ? -16.086 -18.972 -11.719 1.00 96.75 79 ALA A N 1
ATOM 600 C CA . ALA A 1 79 ? -16.381 -19.722 -10.509 1.00 96.75 79 ALA A CA 1
ATOM 601 C C . ALA A 1 79 ? -17.127 -18.854 -9.484 1.00 96.75 79 ALA A C 1
ATOM 603 O O . ALA A 1 79 ? -16.857 -17.671 -9.303 1.00 96.75 79 ALA A O 1
ATOM 604 N N . GLU A 1 80 ? -18.091 -19.457 -8.791 1.00 95.06 80 GLU A N 1
ATOM 605 C CA . GLU A 1 80 ? -18.879 -18.747 -7.787 1.00 95.06 80 GLU A CA 1
ATOM 606 C C . GLU A 1 80 ? -18.005 -18.367 -6.583 1.00 95.06 80 GLU A C 1
ATOM 608 O O . GLU A 1 80 ? -17.259 -19.200 -6.062 1.00 95.06 80 GLU A O 1
ATOM 613 N N . ASN A 1 81 ? -18.155 -17.130 -6.102 1.00 96.88 81 ASN A N 1
ATOM 614 C CA . ASN A 1 81 ? -17.445 -16.597 -4.936 1.00 96.88 81 ASN A CA 1
ATOM 615 C C . ASN A 1 81 ? -15.918 -16.544 -5.077 1.00 96.88 81 ASN A C 1
ATOM 617 O O . ASN A 1 81 ? -15.223 -16.587 -4.063 1.00 96.88 81 ASN A O 1
ATOM 621 N N . ILE A 1 82 ? -15.390 -16.478 -6.298 1.00 98.12 82 ILE A N 1
ATOM 622 C CA . ILE A 1 82 ? -13.963 -16.289 -6.562 1.00 98.12 82 ILE A CA 1
ATOM 623 C C . ILE A 1 82 ? -13.786 -15.018 -7.387 1.00 98.12 82 ILE A C 1
ATOM 625 O O . ILE A 1 82 ? -14.533 -14.772 -8.332 1.00 98.12 82 ILE A O 1
ATOM 629 N N . ALA A 1 83 ? -12.786 -14.222 -7.026 1.00 97.31 83 ALA A N 1
ATOM 630 C CA . ALA A 1 83 ? -12.314 -13.098 -7.814 1.00 97.31 83 ALA A CA 1
ATOM 631 C C . ALA A 1 83 ? -10.871 -13.340 -8.256 1.00 97.31 83 ALA A C 1
ATOM 633 O O . ALA A 1 83 ? -10.075 -13.946 -7.533 1.00 97.31 83 ALA A O 1
ATOM 634 N N . VAL A 1 84 ? -10.548 -12.834 -9.444 1.00 95.88 84 VAL A N 1
ATOM 635 C CA . VAL A 1 84 ? -9.179 -12.719 -9.945 1.00 95.88 84 VAL A CA 1
ATOM 636 C C . VAL A 1 84 ? -8.781 -11.249 -9.854 1.00 95.88 84 VAL A C 1
ATOM 638 O O . VAL A 1 84 ? -9.500 -10.380 -10.344 1.00 95.88 84 VAL A O 1
ATOM 641 N N . ALA A 1 85 ? -7.664 -10.969 -9.192 1.00 93.75 85 ALA A N 1
ATOM 642 C CA . ALA A 1 85 ? -7.054 -9.650 -9.148 1.00 93.75 85 ALA A CA 1
ATOM 643 C C . ALA A 1 85 ? -5.840 -9.610 -10.071 1.00 93.75 85 ALA A C 1
ATOM 645 O O . ALA A 1 85 ? -5.036 -10.546 -10.108 1.00 93.75 85 ALA A O 1
ATOM 646 N N . ASN A 1 86 ? -5.723 -8.492 -10.781 1.00 90.94 86 ASN A N 1
ATOM 647 C CA . ASN A 1 86 ? -4.657 -8.222 -11.730 1.00 90.94 86 ASN A CA 1
ATOM 648 C C . ASN A 1 86 ? -3.905 -6.971 -11.281 1.00 90.94 86 ASN A C 1
ATOM 650 O O . ASN A 1 86 ? -4.531 -6.009 -10.821 1.00 90.94 86 ASN A O 1
ATOM 654 N N . ARG A 1 87 ? -2.580 -6.970 -11.415 1.00 87.81 87 ARG A N 1
ATOM 655 C CA . ARG A 1 87 ? -1.750 -5.786 -11.175 1.00 87.81 87 ARG A CA 1
ATOM 656 C C . ARG A 1 87 ? -0.491 -5.839 -12.023 1.00 87.81 87 ARG A C 1
ATOM 658 O O . ARG A 1 87 ? -0.022 -6.927 -12.332 1.00 87.81 87 ARG A O 1
ATOM 665 N N . TRP A 1 88 ? 0.049 -4.690 -12.406 1.00 87.38 88 TRP A N 1
ATOM 666 C CA . TRP A 1 88 ? 1.361 -4.638 -13.048 1.00 87.38 88 TRP A CA 1
ATOM 667 C C . TRP A 1 88 ? 2.430 -5.130 -12.080 1.00 87.38 88 TRP A C 1
ATOM 669 O O . TRP A 1 88 ? 2.396 -4.802 -10.895 1.00 87.38 88 TRP A O 1
ATOM 679 N N . ARG A 1 89 ? 3.326 -5.978 -12.577 1.00 86.12 89 ARG A N 1
ATOM 680 C CA . ARG A 1 89 ? 4.409 -6.544 -11.782 1.00 86.12 89 ARG A CA 1
ATOM 681 C C . ARG A 1 89 ? 5.552 -5.549 -11.704 1.00 86.12 89 ARG A C 1
ATOM 683 O O . ARG A 1 89 ? 5.962 -5.017 -12.727 1.00 86.12 89 ARG A O 1
ATOM 690 N N . ASN A 1 90 ? 6.189 -5.449 -10.542 1.00 89.00 90 ASN A N 1
ATOM 691 C CA . ASN A 1 90 ? 7.485 -4.786 -10.422 1.00 89.00 90 ASN A CA 1
ATOM 692 C C . ASN A 1 90 ? 8.587 -5.687 -11.016 1.00 89.00 90 ASN A C 1
ATOM 694 O O . ASN A 1 90 ? 9.368 -6.318 -10.305 1.00 89.00 90 ASN A O 1
ATOM 698 N N . GLY A 1 91 ? 8.575 -5.873 -12.336 1.00 90.62 91 GLY A N 1
ATOM 699 C CA . GLY A 1 91 ? 9.444 -6.817 -13.030 1.00 90.62 91 GLY A CA 1
ATOM 700 C C . GLY A 1 91 ? 9.065 -7.046 -14.490 1.00 90.62 91 GLY A C 1
ATOM 701 O O . GLY A 1 91 ? 7.927 -6.840 -14.902 1.00 90.62 91 GLY A O 1
ATOM 702 N N . TYR A 1 92 ? 10.025 -7.522 -15.276 1.00 95.19 92 TYR A N 1
ATOM 703 C CA . TYR A 1 92 ? 9.911 -7.621 -16.732 1.00 95.19 92 TYR A CA 1
ATOM 704 C C . TYR A 1 92 ? 10.688 -8.813 -17.304 1.00 95.19 92 TYR A C 1
ATOM 706 O O . TYR A 1 92 ? 11.534 -9.415 -16.636 1.00 95.19 92 TYR A O 1
ATOM 714 N N . GLY A 1 93 ? 10.409 -9.156 -18.563 1.00 96.50 93 GLY A N 1
ATOM 715 C CA . GLY A 1 93 ? 11.256 -10.034 -19.377 1.00 96.50 93 GLY A CA 1
ATOM 716 C C . GLY A 1 93 ? 12.183 -9.213 -20.269 1.00 96.50 93 GLY A C 1
ATOM 717 O O . GLY A 1 93 ? 11.750 -8.217 -20.845 1.00 96.50 93 GLY A O 1
ATOM 718 N N . TYR A 1 94 ? 13.446 -9.611 -20.405 1.00 97.81 94 TYR A N 1
ATOM 719 C CA . TYR A 1 94 ? 14.438 -8.872 -21.189 1.00 97.81 94 TYR A CA 1
ATOM 720 C C . TYR A 1 94 ? 15.474 -9.795 -21.833 1.00 97.81 94 TYR A C 1
ATOM 722 O O . TYR A 1 94 ? 15.673 -10.933 -21.407 1.00 97.81 94 TYR A O 1
ATOM 730 N N . ILE A 1 95 ? 16.167 -9.284 -22.849 1.00 98.00 95 ILE A N 1
ATOM 731 C CA . ILE A 1 95 ? 17.397 -9.895 -23.358 1.00 98.00 95 ILE A CA 1
ATOM 732 C C . ILE A 1 95 ? 18.619 -9.089 -22.937 1.00 98.00 95 ILE A C 1
ATOM 734 O O . ILE A 1 95 ? 18.586 -7.859 -22.921 1.00 98.00 95 ILE A O 1
ATOM 738 N N . THR A 1 96 ? 19.708 -9.788 -22.632 1.00 97.25 96 THR A N 1
ATOM 739 C CA . THR A 1 96 ? 21.030 -9.201 -22.395 1.00 97.25 96 THR A CA 1
ATOM 740 C C . THR A 1 96 ? 21.960 -9.529 -23.558 1.00 97.25 96 THR A C 1
ATOM 742 O O . THR A 1 96 ? 21.898 -10.639 -24.093 1.00 97.25 96 THR A O 1
ATOM 745 N N . ILE A 1 97 ? 22.795 -8.571 -23.968 1.00 98.19 97 ILE A N 1
ATOM 746 C CA . ILE A 1 97 ? 23.673 -8.680 -25.141 1.00 98.19 97 ILE A CA 1
ATOM 747 C C . ILE A 1 97 ? 25.126 -8.479 -24.709 1.00 98.19 97 ILE A C 1
ATOM 749 O O . ILE A 1 97 ? 25.449 -7.485 -24.059 1.00 98.19 97 ILE A O 1
ATOM 753 N N . ASN A 1 98 ? 26.019 -9.382 -25.120 1.00 97.06 98 ASN A N 1
ATOM 754 C CA . ASN A 1 98 ? 27.435 -9.320 -24.760 1.00 97.06 98 ASN A CA 1
ATOM 755 C C . ASN A 1 98 ? 28.163 -8.144 -25.440 1.00 97.06 98 ASN A C 1
ATOM 757 O O . ASN A 1 98 ? 28.646 -8.250 -26.566 1.00 97.06 98 ASN A O 1
ATOM 761 N N . CYS A 1 99 ? 28.287 -7.022 -24.738 1.00 97.06 99 CYS A N 1
ATOM 762 C CA . CYS A 1 99 ? 28.900 -5.788 -25.218 1.00 97.06 99 CYS A CA 1
ATOM 763 C C . CYS A 1 99 ? 30.433 -5.832 -25.310 1.00 97.06 99 CYS A C 1
ATOM 765 O O . CYS A 1 99 ? 31.012 -4.859 -25.791 1.00 97.06 99 CYS A O 1
ATOM 767 N N . ASP A 1 100 ? 31.100 -6.913 -24.891 1.00 94.75 100 ASP A N 1
ATOM 768 C CA . ASP A 1 100 ? 32.548 -7.088 -25.100 1.00 94.75 100 ASP A CA 1
ATOM 769 C C . ASP A 1 100 ? 32.855 -7.850 -26.404 1.00 94.75 100 ASP A C 1
ATOM 771 O O . ASP A 1 100 ? 33.907 -7.669 -27.024 1.00 94.75 100 ASP A O 1
ATOM 775 N N . LYS A 1 101 ? 31.904 -8.659 -26.889 1.00 96.06 101 LYS A N 1
ATOM 776 C CA . LYS A 1 101 ? 32.062 -9.486 -28.090 1.00 96.06 101 LYS A CA 1
ATOM 777 C C . LYS A 1 101 ? 31.763 -8.678 -29.357 1.00 96.06 101 LYS A C 1
ATOM 779 O O . LYS A 1 101 ? 30.695 -8.094 -29.508 1.00 96.06 101 LYS A O 1
ATOM 784 N N . TYR A 1 102 ? 32.711 -8.630 -30.291 1.00 96.75 102 TYR A N 1
ATOM 785 C CA . TYR A 1 102 ? 32.503 -8.017 -31.610 1.00 96.75 102 TYR A CA 1
ATOM 786 C C . TYR A 1 102 ? 31.704 -8.972 -32.519 1.00 96.75 102 TYR A C 1
ATOM 788 O O . TYR A 1 102 ? 32.030 -10.160 -32.522 1.00 96.75 102 TYR A O 1
ATOM 796 N N . PRO A 1 103 ? 30.707 -8.495 -33.294 1.00 96.94 103 PRO A N 1
ATOM 797 C CA . PRO A 1 103 ? 30.306 -7.093 -33.491 1.00 96.94 103 PRO A CA 1
ATOM 798 C C . PRO A 1 103 ? 29.198 -6.572 -32.550 1.00 96.94 103 PRO A C 1
ATOM 800 O O . PRO A 1 103 ? 28.730 -5.446 -32.721 1.00 96.94 103 PRO A O 1
ATOM 803 N N . TYR A 1 104 ? 28.777 -7.341 -31.542 1.00 96.69 104 TYR A N 1
ATOM 804 C CA . TYR A 1 104 ? 27.693 -6.980 -30.607 1.00 96.69 104 TYR A CA 1
ATOM 805 C C . TYR A 1 104 ? 28.036 -5.791 -29.698 1.00 96.69 104 TYR A C 1
ATOM 807 O O . TYR A 1 104 ? 27.159 -5.069 -29.213 1.00 96.69 104 TYR A O 1
ATOM 815 N N . ASN A 1 105 ? 29.330 -5.538 -29.512 1.00 96.00 105 ASN A N 1
ATOM 816 C CA . ASN A 1 105 ? 29.860 -4.351 -28.855 1.00 96.00 105 ASN A CA 1
ATOM 817 C C . ASN A 1 105 ? 29.507 -3.034 -29.576 1.00 96.00 105 ASN A C 1
ATOM 819 O O . ASN A 1 105 ? 29.518 -1.971 -28.948 1.00 96.00 105 ASN A O 1
ATOM 823 N N . LEU A 1 106 ? 29.124 -3.074 -30.856 1.00 96.31 106 LEU A N 1
ATOM 824 C CA . LEU A 1 106 ? 28.676 -1.899 -31.595 1.00 96.31 106 LEU A CA 1
ATOM 825 C C . LEU A 1 106 ? 27.247 -1.510 -31.201 1.00 96.31 106 LEU A C 1
ATOM 827 O O . LEU A 1 106 ? 26.293 -2.262 -31.388 1.00 96.31 106 LEU A O 1
ATOM 831 N N . THR A 1 107 ? 27.077 -0.278 -30.720 1.00 93.56 107 THR A N 1
ATOM 832 C CA . THR A 1 107 ? 25.758 0.272 -30.365 1.00 93.56 107 THR A CA 1
ATOM 833 C C . THR A 1 107 ? 24.779 0.255 -31.542 1.00 93.56 107 THR A C 1
ATOM 835 O O . THR A 1 107 ? 23.585 0.065 -31.335 1.00 93.56 107 THR A O 1
ATOM 838 N N . SER A 1 108 ? 25.261 0.405 -32.779 1.00 92.38 108 SER A N 1
ATOM 839 C CA . SER A 1 108 ? 24.431 0.299 -33.985 1.00 92.38 108 SER A CA 1
ATOM 840 C C . SER A 1 108 ? 23.786 -1.079 -34.140 1.00 92.38 108 SER A C 1
ATOM 842 O O . SER A 1 108 ? 22.599 -1.137 -34.440 1.00 92.38 108 SER A O 1
ATOM 844 N N . PHE A 1 109 ? 24.516 -2.169 -33.871 1.00 98.44 109 PHE A N 1
ATOM 845 C CA . PHE A 1 109 ? 23.963 -3.526 -33.899 1.00 98.44 109 PHE A CA 1
ATOM 846 C C . PHE A 1 109 ? 22.835 -3.683 -32.875 1.00 98.44 109 PHE A C 1
ATOM 848 O O . PHE A 1 109 ? 21.718 -4.062 -33.224 1.00 98.44 109 PHE A O 1
ATOM 855 N N . ARG A 1 110 ? 23.103 -3.313 -31.616 1.00 98.56 110 ARG A N 1
ATOM 856 C CA . ARG A 1 110 ? 22.131 -3.468 -30.523 1.00 98.56 110 ARG A CA 1
ATOM 857 C C . ARG A 1 110 ? 20.878 -2.619 -30.734 1.00 98.56 110 ARG A C 1
ATOM 859 O O . ARG A 1 110 ? 19.769 -3.105 -30.549 1.00 98.56 110 ARG A O 1
ATOM 866 N N . ARG A 1 111 ? 21.039 -1.376 -31.201 1.00 96.00 111 ARG A N 1
ATOM 867 C CA . ARG A 1 111 ? 19.910 -0.495 -31.537 1.00 96.00 111 ARG A CA 1
ATOM 868 C C . ARG A 1 111 ? 19.116 -0.989 -32.741 1.00 96.00 111 ARG A C 1
ATOM 870 O O . ARG A 1 111 ? 17.898 -0.850 -32.746 1.00 96.00 111 ARG A O 1
ATOM 877 N N . ALA A 1 112 ? 19.778 -1.532 -33.763 1.00 96.06 112 ALA A N 1
ATOM 878 C CA . ALA A 1 112 ? 19.082 -2.100 -34.911 1.00 96.06 112 ALA A CA 1
ATOM 879 C C . ALA A 1 112 ? 18.214 -3.291 -34.492 1.00 96.06 112 ALA A C 1
ATOM 881 O O . ALA A 1 112 ? 17.059 -3.361 -34.904 1.00 96.06 112 ALA A O 1
ATOM 882 N N . LEU A 1 113 ? 18.733 -4.163 -33.617 1.00 98.56 113 LEU A N 1
ATOM 883 C CA . LEU A 1 113 ? 17.949 -5.237 -33.009 1.00 98.56 113 LEU A CA 1
ATOM 884 C C . LEU A 1 113 ? 16.770 -4.691 -32.196 1.00 98.56 113 LEU A C 1
ATOM 886 O O . LEU A 1 113 ? 15.654 -5.160 -32.389 1.00 98.56 113 LEU A O 1
ATOM 890 N N . ALA A 1 114 ? 16.994 -3.686 -31.344 1.00 97.88 114 ALA A N 1
ATOM 891 C CA . ALA A 1 114 ? 15.926 -3.072 -30.554 1.00 97.88 114 ALA A CA 1
ATOM 892 C C . ALA A 1 114 ? 14.785 -2.546 -31.437 1.00 97.88 114 ALA A C 1
ATOM 894 O O . ALA A 1 114 ? 13.633 -2.822 -31.144 1.00 97.88 114 ALA A O 1
ATOM 895 N N . PHE A 1 115 ? 15.091 -1.873 -32.554 1.00 95.69 115 PHE A N 1
ATOM 896 C CA . PHE A 1 115 ? 14.065 -1.432 -33.506 1.00 95.69 115 PHE A CA 1
ATOM 897 C C . PHE A 1 115 ? 13.418 -2.574 -34.289 1.00 95.69 115 PHE A C 1
ATOM 899 O O . PHE A 1 115 ? 12.259 -2.459 -34.655 1.00 95.69 115 PHE A O 1
ATOM 906 N N . ALA A 1 116 ? 14.139 -3.643 -34.620 1.00 97.56 116 ALA A N 1
ATOM 907 C CA . ALA A 1 116 ? 13.562 -4.742 -35.395 1.00 97.56 116 ALA A CA 1
ATOM 908 C C . ALA A 1 116 ? 12.677 -5.674 -34.554 1.00 97.56 116 ALA A C 1
ATOM 910 O O . ALA A 1 116 ? 11.809 -6.346 -35.117 1.00 97.56 116 ALA A O 1
ATOM 911 N N . LEU A 1 117 ? 12.896 -5.738 -33.238 1.00 98.44 117 LEU A N 1
ATOM 912 C CA . LEU A 1 117 ? 12.128 -6.575 -32.323 1.00 98.44 117 LEU A CA 1
ATOM 913 C C . LEU A 1 117 ? 10.708 -6.029 -32.148 1.00 98.44 117 LEU A C 1
ATOM 915 O O . LEU A 1 117 ? 10.524 -4.914 -31.684 1.00 98.44 117 LEU A O 1
ATOM 919 N N . ASP A 1 118 ? 9.710 -6.839 -32.492 1.00 97.19 118 ASP A N 1
ATOM 920 C CA . ASP A 1 118 ? 8.299 -6.493 -32.320 1.00 97.19 118 ASP A CA 1
ATOM 921 C C . ASP A 1 118 ? 7.841 -6.823 -30.890 1.00 97.19 118 ASP A C 1
ATOM 923 O O . ASP A 1 118 ? 7.520 -7.977 -30.581 1.00 97.19 118 ASP A O 1
ATOM 927 N N . LYS A 1 119 ? 7.885 -5.837 -29.988 1.00 97.00 119 LYS A N 1
ATOM 928 C CA . LYS A 1 119 ? 7.501 -6.031 -28.582 1.00 97.00 119 LYS A CA 1
ATOM 929 C C . LYS A 1 119 ? 5.988 -6.096 -28.410 1.00 97.00 119 LYS A C 1
ATOM 931 O O . LYS A 1 119 ? 5.517 -6.853 -27.560 1.00 97.00 119 LYS A O 1
ATOM 936 N N . ASP A 1 120 ? 5.240 -5.364 -29.233 1.00 95.88 120 ASP A N 1
ATOM 937 C CA . ASP A 1 120 ? 3.779 -5.453 -29.278 1.00 95.88 120 ASP A CA 1
ATOM 938 C C . ASP A 1 120 ? 3.341 -6.876 -29.635 1.00 95.88 120 ASP A C 1
ATOM 940 O O . ASP A 1 120 ? 2.566 -7.486 -28.899 1.00 95.88 120 ASP A O 1
ATOM 944 N N . ALA A 1 121 ? 3.926 -7.473 -30.680 1.00 95.12 121 ALA A N 1
ATOM 945 C CA . ALA A 1 121 ? 3.630 -8.856 -31.045 1.00 95.12 121 ALA A CA 1
ATOM 946 C C . ALA A 1 121 ? 4.024 -9.858 -29.946 1.00 95.12 121 ALA A C 1
ATOM 948 O O . ALA A 1 121 ? 3.305 -10.829 -29.720 1.00 95.12 121 ALA A O 1
ATOM 949 N N . ILE A 1 122 ? 5.124 -9.629 -29.217 1.00 95.94 122 ILE A N 1
ATOM 950 C CA . ILE A 1 122 ? 5.474 -10.449 -28.044 1.00 95.94 122 ILE A CA 1
ATOM 951 C C . ILE A 1 122 ? 4.367 -10.378 -26.979 1.00 95.94 122 ILE A C 1
ATOM 953 O O . ILE A 1 122 ? 3.968 -11.410 -26.434 1.00 95.94 122 ILE A O 1
ATOM 957 N N . CYS A 1 123 ? 3.858 -9.185 -26.677 1.00 94.94 123 CYS A N 1
ATOM 958 C CA . CYS A 1 123 ? 2.805 -8.994 -25.678 1.00 94.94 123 CYS A CA 1
ATOM 959 C C . CYS A 1 123 ? 1.459 -9.586 -26.126 1.00 94.94 123 CYS A C 1
ATOM 961 O O . CYS A 1 123 ? 0.762 -10.236 -25.341 1.00 94.94 123 CYS A O 1
ATOM 963 N N . ASP A 1 124 ? 1.109 -9.431 -27.398 1.00 92.31 124 ASP A N 1
ATOM 964 C CA . ASP A 1 124 ? -0.142 -9.941 -27.949 1.00 92.31 124 ASP A CA 1
ATOM 965 C C . ASP A 1 124 ? -0.119 -11.467 -28.109 1.00 92.31 124 ASP A C 1
ATOM 967 O O . ASP A 1 124 ? -1.019 -12.153 -27.619 1.00 92.31 124 ASP A O 1
ATOM 971 N N . ASP A 1 125 ? 0.914 -12.020 -28.747 1.00 92.19 125 ASP A N 1
ATOM 972 C CA . ASP A 1 125 ? 0.940 -13.431 -29.144 1.00 92.19 125 ASP A CA 1
ATOM 973 C C . ASP A 1 125 ? 1.330 -14.369 -27.990 1.00 92.19 125 ASP A C 1
ATOM 975 O O . ASP A 1 125 ? 0.792 -15.475 -27.884 1.00 92.19 125 ASP A O 1
ATOM 979 N N . ILE A 1 126 ? 2.257 -13.951 -27.116 1.00 90.31 126 ILE A N 1
ATOM 980 C CA . ILE A 1 126 ? 2.777 -14.798 -26.023 1.00 90.31 126 ILE A CA 1
ATOM 981 C C . ILE A 1 126 ? 1.977 -14.575 -24.739 1.00 90.31 126 ILE A C 1
ATOM 983 O O . ILE A 1 126 ? 1.662 -15.532 -24.027 1.00 90.31 126 ILE A O 1
ATOM 987 N N . TRP A 1 127 ? 1.617 -13.322 -24.452 1.00 87.19 127 TRP A N 1
ATOM 988 C CA . TRP A 1 127 ? 0.923 -12.956 -23.217 1.00 87.19 127 TRP A CA 1
ATOM 989 C C . TRP A 1 127 ? -0.588 -12.783 -23.381 1.00 87.19 127 TRP A C 1
ATOM 991 O O . TRP A 1 127 ? -1.271 -12.633 -22.372 1.00 87.19 127 TRP A O 1
ATOM 1001 N N . ASN A 1 128 ? -1.147 -12.858 -24.596 1.00 84.75 128 ASN A N 1
ATOM 1002 C CA . ASN A 1 128 ? -2.577 -12.638 -24.860 1.00 84.75 128 ASN A CA 1
ATOM 1003 C C . ASN A 1 128 ? -3.089 -11.303 -24.275 1.00 84.75 128 ASN A C 1
ATOM 1005 O O . ASN A 1 128 ? -4.185 -11.250 -23.712 1.00 84.75 128 ASN A O 1
ATOM 1009 N N . GLY A 1 129 ? -2.276 -10.242 -24.356 1.00 80.06 129 GLY A N 1
ATOM 1010 C CA . GLY A 1 129 ? -2.592 -8.923 -23.794 1.00 80.06 129 GLY A CA 1
ATOM 1011 C C . GLY A 1 129 ? -2.438 -8.818 -22.270 1.00 80.06 129 GLY A C 1
ATOM 1012 O O . GLY A 1 129 ? -2.886 -7.842 -21.672 1.00 80.06 129 GLY A O 1
ATOM 1013 N N . LEU A 1 130 ? -1.821 -9.814 -21.620 1.00 86.81 130 LEU A N 1
ATOM 1014 C CA . LEU A 1 130 ? -1.515 -9.808 -20.181 1.00 86.81 130 LEU A CA 1
ATOM 1015 C C . LEU A 1 130 ? -0.122 -9.241 -19.856 1.00 86.81 130 LEU A C 1
ATOM 1017 O O . LEU A 1 130 ? 0.385 -9.392 -18.742 1.00 86.81 130 LEU A O 1
ATOM 1021 N N . ALA A 1 131 ? 0.498 -8.596 -20.836 1.00 92.44 131 ALA A N 1
ATOM 1022 C CA . ALA A 1 131 ? 1.732 -7.845 -20.707 1.00 92.44 131 ALA A CA 1
ATOM 1023 C C . ALA A 1 131 ? 1.658 -6.603 -21.604 1.00 92.44 131 ALA A C 1
ATOM 1025 O O . ALA A 1 131 ? 0.859 -6.565 -22.539 1.00 92.44 131 ALA A O 1
ATOM 1026 N N . THR A 1 132 ? 2.484 -5.606 -21.310 1.00 94.12 132 THR A N 1
ATOM 1027 C CA . THR A 1 132 ? 2.661 -4.402 -22.130 1.00 94.12 132 THR A CA 1
ATOM 1028 C C . THR A 1 132 ? 4.122 -4.293 -22.561 1.00 94.12 132 THR A C 1
ATOM 1030 O O . THR A 1 132 ? 5.000 -4.710 -21.797 1.00 94.12 132 THR A O 1
ATOM 1033 N N . PRO A 1 133 ? 4.422 -3.739 -23.747 1.00 95.62 133 PRO A N 1
ATOM 1034 C CA . PRO A 1 133 ? 5.790 -3.395 -24.099 1.00 95.62 133 PRO A CA 1
ATOM 1035 C C . PRO A 1 133 ? 6.382 -2.448 -23.058 1.00 95.62 133 PRO A C 1
ATOM 1037 O O . PRO A 1 133 ? 5.672 -1.600 -22.513 1.00 95.62 133 PRO A O 1
ATOM 1040 N N . LEU A 1 134 ? 7.682 -2.588 -22.810 1.00 95.56 134 LEU A N 1
ATOM 1041 C CA . LEU A 1 134 ? 8.434 -1.689 -21.944 1.00 95.56 134 LEU A CA 1
ATOM 1042 C C . LEU A 1 134 ? 9.789 -1.386 -22.595 1.00 95.56 134 LEU A C 1
ATOM 1044 O O . LEU A 1 134 ? 10.487 -2.300 -23.056 1.00 95.56 134 LEU A O 1
ATOM 1048 N N . ASP A 1 135 ? 10.158 -0.109 -22.652 1.00 94.88 135 ASP A N 1
ATOM 1049 C CA . ASP A 1 135 ? 11.475 0.347 -23.101 1.00 94.88 135 ASP A CA 1
ATOM 1050 C C . ASP A 1 135 ? 12.387 0.657 -21.921 1.00 94.88 135 ASP A C 1
ATOM 1052 O O . ASP A 1 135 ? 13.584 0.360 -21.969 1.00 94.88 135 ASP A O 1
ATOM 1056 N N . SER A 1 136 ? 11.818 1.227 -20.859 1.00 95.50 136 SER A N 1
ATOM 1057 C CA . SER A 1 136 ? 12.518 1.493 -19.611 1.00 95.50 136 SER A CA 1
ATOM 1058 C C . SER A 1 136 ? 13.111 0.220 -18.999 1.00 95.50 136 SER A C 1
ATOM 1060 O O . SER A 1 136 ? 12.512 -0.854 -19.016 1.00 95.50 136 SER A O 1
ATOM 1062 N N . VAL A 1 137 ? 14.297 0.352 -18.402 1.00 95.50 137 VAL A N 1
ATOM 1063 C CA . VAL A 1 137 ? 14.929 -0.722 -17.614 1.00 95.50 137 VAL A CA 1
ATOM 1064 C C . VAL A 1 137 ? 14.422 -0.754 -16.169 1.00 95.50 137 VAL A C 1
ATOM 1066 O O . VAL A 1 137 ? 14.788 -1.646 -15.410 1.00 95.50 137 VAL A O 1
ATOM 1069 N N . VAL A 1 138 ? 13.585 0.209 -15.788 1.00 96.25 138 VAL A N 1
ATOM 1070 C CA . VAL A 1 138 ? 12.862 0.273 -14.515 1.00 96.25 138 VAL A CA 1
ATOM 1071 C C . VAL A 1 138 ? 11.366 0.081 -14.823 1.00 96.25 138 VAL A C 1
ATOM 1073 O O . VAL A 1 138 ? 10.861 0.791 -15.699 1.00 96.25 138 VAL A O 1
ATOM 1076 N N . PRO A 1 139 ? 10.650 -0.850 -14.157 1.00 94.31 139 PRO A N 1
ATOM 1077 C CA . PRO A 1 139 ? 9.231 -1.128 -14.432 1.00 94.31 139 PRO A CA 1
ATOM 1078 C C . PRO A 1 139 ? 8.351 0.124 -14.370 1.00 94.31 139 PRO A C 1
ATOM 1080 O O . PRO A 1 139 ? 8.634 1.022 -13.582 1.00 94.31 139 PRO A O 1
ATOM 1083 N N . TYR A 1 140 ? 7.279 0.185 -15.162 1.00 91.31 140 TYR A N 1
ATOM 1084 C CA . TYR A 1 140 ? 6.389 1.349 -15.271 1.00 91.31 140 TYR A CA 1
ATOM 1085 C C . TYR A 1 140 ? 5.818 1.793 -13.920 1.00 91.31 140 TYR A C 1
ATOM 1087 O O . TYR A 1 140 ? 5.698 2.987 -13.656 1.00 91.31 140 TYR A O 1
ATOM 1095 N N . ILE A 1 141 ? 5.482 0.839 -13.048 1.00 87.12 141 ILE A N 1
ATOM 1096 C CA . ILE A 1 141 ? 4.918 1.147 -11.727 1.00 87.12 141 ILE A CA 1
ATOM 1097 C C . ILE A 1 141 ? 5.913 1.760 -10.739 1.00 87.12 141 ILE A C 1
ATOM 1099 O O . ILE A 1 141 ? 5.488 2.298 -9.719 1.00 87.12 141 ILE A O 1
ATOM 1103 N N . ASN A 1 142 ? 7.216 1.668 -11.006 1.00 91.06 142 ASN A N 1
ATOM 1104 C CA . ASN A 1 142 ? 8.226 2.232 -10.126 1.00 91.06 142 ASN A CA 1
ATOM 1105 C C . ASN A 1 142 ? 8.329 3.757 -10.373 1.00 91.06 142 ASN A C 1
ATOM 1107 O O . ASN A 1 142 ? 8.493 4.174 -11.524 1.00 91.06 142 ASN A O 1
ATOM 1111 N N . PRO A 1 143 ? 8.292 4.602 -9.322 1.00 87.44 143 PRO A N 1
ATOM 1112 C CA . PRO A 1 143 ? 8.343 6.063 -9.454 1.00 87.44 143 PRO A CA 1
ATOM 1113 C C . PRO A 1 143 ? 9.564 6.630 -10.194 1.00 87.44 143 PRO A C 1
ATOM 1115 O O . PRO A 1 143 ? 9.513 7.759 -10.678 1.00 87.44 143 PRO A O 1
ATOM 1118 N N . PHE A 1 144 ? 10.663 5.878 -10.283 1.00 93.00 144 PHE A N 1
ATOM 1119 C CA . PHE A 1 144 ? 11.871 6.268 -11.012 1.00 93.00 144 PHE A CA 1
ATOM 1120 C C . PHE A 1 144 ? 11.833 5.902 -12.503 1.00 93.00 144 PHE A C 1
ATOM 1122 O O . PHE A 1 144 ? 12.801 6.187 -13.209 1.00 93.00 144 PHE A O 1
ATOM 1129 N N . SER A 1 145 ? 10.772 5.264 -13.005 1.00 94.12 145 SER A N 1
ATOM 1130 C CA . SER A 1 145 ? 10.705 4.824 -14.400 1.00 94.12 145 SER A CA 1
ATOM 1131 C C . SER A 1 145 ? 10.729 5.985 -15.394 1.00 94.12 145 SER A C 1
ATOM 1133 O O . SER A 1 145 ? 10.064 7.005 -15.210 1.00 94.12 145 SER A O 1
ATOM 1135 N N . ILE A 1 146 ? 11.469 5.810 -16.494 1.00 93.19 146 ILE A N 1
ATOM 1136 C CA . ILE A 1 146 ? 11.437 6.738 -17.637 1.00 93.19 146 ILE A CA 1
ATOM 1137 C C . ILE A 1 146 ? 10.410 6.361 -18.703 1.00 93.19 146 ILE A C 1
ATOM 1139 O O . ILE A 1 146 ? 10.358 7.010 -19.752 1.00 93.19 146 ILE A O 1
ATOM 1143 N N . GLU A 1 147 ? 9.625 5.311 -18.481 1.00 91.94 147 GLU A N 1
ATOM 1144 C CA . GLU A 1 147 ? 8.587 4.909 -19.421 1.00 91.94 147 GLU A CA 1
ATOM 1145 C C . GLU A 1 147 ? 7.569 6.052 -19.603 1.00 91.94 147 GLU A C 1
ATOM 1147 O O . GLU A 1 147 ? 7.138 6.687 -18.641 1.00 91.94 147 GLU A O 1
ATOM 1152 N N . GLY A 1 148 ? 7.242 6.391 -20.854 1.00 81.88 148 GLY A N 1
ATOM 1153 C CA . GLY A 1 148 ? 6.444 7.582 -21.188 1.00 81.88 148 GLY A CA 1
ATOM 1154 C C . GLY A 1 148 ? 7.197 8.927 -21.165 1.00 81.88 148 GLY A C 1
ATOM 1155 O O . GLY A 1 148 ? 6.652 9.928 -21.624 1.00 81.88 148 GLY A O 1
ATOM 1156 N N . LEU A 1 149 ? 8.456 8.973 -20.703 1.00 79.12 149 LEU A N 1
ATOM 1157 C CA . LEU A 1 149 ? 9.337 10.157 -20.775 1.00 79.12 149 LEU A CA 1
ATOM 1158 C C . LEU A 1 149 ? 10.346 10.094 -21.937 1.00 79.12 149 LEU A C 1
ATOM 1160 O O . LEU A 1 149 ? 11.152 11.013 -22.129 1.00 79.12 149 LEU A O 1
ATOM 1164 N N . LEU A 1 150 ? 10.356 8.988 -22.681 1.00 77.12 150 LEU A N 1
ATOM 1165 C CA . LEU A 1 150 ? 11.229 8.762 -23.827 1.00 77.12 150 LEU A CA 1
ATOM 1166 C C . LEU A 1 150 ? 10.718 9.515 -25.067 1.00 77.12 150 LEU A C 1
ATOM 1168 O O . LEU A 1 150 ? 9.526 9.571 -25.339 1.00 77.12 150 LEU A O 1
ATOM 1172 N N . SER A 1 151 ? 11.641 10.070 -25.859 1.00 71.12 151 SER A N 1
ATOM 1173 C CA . SER A 1 151 ? 11.318 10.794 -27.109 1.00 71.12 151 SER A CA 1
ATOM 1174 C C . SER A 1 151 ? 11.083 9.880 -28.317 1.00 71.12 151 SER A C 1
ATOM 1176 O O . SER A 1 151 ? 10.761 10.350 -29.406 1.00 71.12 151 SER A O 1
ATOM 1178 N N . TYR A 1 152 ? 11.303 8.580 -28.145 1.00 74.81 152 TYR A N 1
ATOM 1179 C CA . TYR A 1 152 ? 11.095 7.532 -29.134 1.00 74.81 152 TYR A CA 1
ATOM 1180 C C . TYR A 1 152 ? 10.858 6.213 -28.397 1.00 74.81 152 TYR A C 1
ATOM 1182 O O . TYR A 1 152 ? 11.244 6.088 -27.236 1.00 74.81 152 TYR A O 1
ATOM 1190 N N . SER A 1 153 ? 10.278 5.235 -29.088 1.00 86.69 153 SER A N 1
ATOM 1191 C CA . SER A 1 153 ? 10.012 3.908 -28.535 1.00 86.69 153 SER A CA 1
ATOM 1192 C C . SER A 1 153 ? 10.490 2.789 -29.467 1.00 86.69 153 SER A C 1
ATOM 1194 O O . SER A 1 153 ? 10.636 3.010 -30.675 1.00 86.69 153 SER A O 1
ATOM 1196 N N . TYR A 1 154 ? 10.748 1.609 -28.897 1.00 88.62 154 TYR A N 1
ATOM 1197 C CA . TYR A 1 154 ? 11.050 0.358 -29.599 1.00 88.62 154 TYR A CA 1
ATOM 1198 C C . TYR A 1 154 ? 9.884 -0.647 -29.582 1.00 88.62 154 TYR A C 1
ATOM 1200 O O . TYR A 1 154 ? 10.113 -1.838 -29.777 1.00 88.62 154 TYR A O 1
ATOM 1208 N N . ASN A 1 155 ? 8.657 -0.204 -29.299 1.00 90.56 155 ASN A N 1
ATOM 1209 C CA . ASN A 1 155 ? 7.517 -1.113 -29.146 1.00 90.56 155 ASN A CA 1
ATOM 1210 C C . ASN A 1 155 ? 7.141 -1.807 -30.464 1.00 90.56 155 ASN A C 1
ATOM 1212 O O . ASN A 1 155 ? 7.137 -3.038 -30.542 1.00 90.56 155 ASN A O 1
ATOM 1216 N N . GLU A 1 156 ? 6.903 -1.008 -31.508 1.00 91.62 156 GLU A N 1
ATOM 1217 C CA . GLU A 1 156 ? 6.582 -1.493 -32.849 1.00 91.62 156 GLU A CA 1
ATOM 1218 C C . GLU A 1 156 ? 7.853 -1.826 -33.645 1.00 91.62 156 GLU A C 1
ATOM 1220 O O . GLU A 1 156 ? 8.837 -1.076 -33.642 1.00 91.62 156 GLU A O 1
ATOM 1225 N N . SER A 1 157 ? 7.804 -2.906 -34.429 1.00 94.50 157 SER A N 1
ATOM 1226 C CA . SER A 1 157 ? 8.922 -3.279 -35.299 1.00 94.50 157 SER A CA 1
ATOM 1227 C C . SER A 1 157 ? 9.159 -2.264 -36.427 1.00 94.50 157 SER A C 1
ATOM 1229 O O . SER A 1 157 ? 8.308 -2.008 -37.281 1.00 94.50 157 SER A O 1
ATOM 1231 N N . ASN A 1 158 ? 10.386 -1.750 -36.502 1.00 89.94 158 ASN A N 1
ATOM 1232 C CA . ASN A 1 158 ? 10.896 -0.872 -37.548 1.00 89.94 158 ASN A CA 1
ATOM 1233 C C . ASN A 1 158 ? 12.169 -1.442 -38.197 1.00 89.94 158 ASN A C 1
ATOM 1235 O O . ASN A 1 158 ? 13.277 -0.906 -38.092 1.00 89.94 158 ASN A O 1
ATOM 1239 N N . VAL A 1 159 ? 11.984 -2.533 -38.941 1.00 89.94 159 VAL A N 1
ATOM 1240 C CA . VAL A 1 159 ? 13.042 -3.216 -39.710 1.00 89.94 159 VAL A CA 1
ATOM 1241 C C . VAL A 1 159 ? 13.731 -2.285 -40.719 1.00 89.94 159 VAL A C 1
ATOM 1243 O O . VAL A 1 159 ? 14.917 -2.451 -41.005 1.00 89.94 159 VAL A O 1
ATOM 1246 N N . VAL A 1 160 ? 13.023 -1.288 -41.263 1.00 83.62 160 VAL A N 1
ATOM 1247 C CA . VAL A 1 160 ? 13.596 -0.320 -42.217 1.00 83.62 160 VAL A CA 1
ATOM 1248 C C . VAL A 1 160 ? 14.653 0.545 -41.535 1.00 83.62 160 VAL A C 1
ATOM 1250 O O . VAL A 1 160 ? 15.763 0.675 -42.050 1.00 83.62 160 VAL A O 1
ATOM 1253 N N . LEU A 1 161 ? 14.332 1.101 -40.365 1.00 74.94 161 LEU A N 1
ATOM 1254 C CA . LEU A 1 161 ? 15.279 1.888 -39.584 1.00 74.94 161 LEU A CA 1
ATOM 1255 C C . LEU A 1 161 ? 16.428 1.021 -39.060 1.00 74.94 161 LEU A C 1
ATOM 1257 O O . LEU A 1 161 ? 17.577 1.451 -39.112 1.00 74.94 161 LEU A O 1
ATOM 1261 N N . GLY A 1 162 ? 16.140 -0.206 -38.614 1.00 82.75 162 GLY A N 1
ATOM 1262 C CA . GLY A 1 162 ? 17.174 -1.157 -38.208 1.00 82.75 162 GLY A CA 1
ATOM 1263 C C . GLY A 1 162 ? 18.180 -1.438 -39.330 1.00 82.75 162 GLY A C 1
ATOM 1264 O O . GLY A 1 162 ? 19.384 -1.308 -39.116 1.00 82.75 162 GLY A O 1
ATOM 1265 N N . ASN A 1 163 ? 17.704 -1.719 -40.548 1.00 86.00 163 ASN A N 1
ATOM 1266 C CA . ASN A 1 163 ? 18.572 -1.906 -41.715 1.00 86.00 163 ASN A CA 1
ATOM 1267 C C . ASN A 1 163 ? 19.383 -0.648 -42.034 1.00 86.00 163 ASN A C 1
ATOM 1269 O O . ASN A 1 163 ? 20.588 -0.748 -42.221 1.00 86.00 163 ASN A O 1
ATOM 1273 N N . TYR A 1 164 ? 18.761 0.534 -42.009 1.00 78.31 164 TYR A N 1
ATOM 1274 C CA . TYR A 1 164 ? 19.471 1.798 -42.226 1.00 78.31 164 TYR A CA 1
ATOM 1275 C C . TYR A 1 164 ? 20.601 2.026 -41.206 1.00 78.31 164 TYR A C 1
ATOM 1277 O O . TYR A 1 164 ? 21.689 2.482 -41.567 1.00 78.31 164 TYR A O 1
ATOM 1285 N N . ILE A 1 165 ? 20.369 1.694 -39.930 1.00 81.62 165 ILE A N 1
ATOM 1286 C CA . ILE A 1 165 ? 21.383 1.788 -38.870 1.00 81.62 165 ILE A CA 1
ATOM 1287 C C . ILE A 1 165 ? 22.547 0.826 -39.146 1.00 81.62 165 ILE A C 1
ATOM 1289 O O . ILE A 1 165 ? 23.704 1.218 -38.982 1.00 81.62 165 ILE A O 1
ATOM 1293 N N . LEU A 1 166 ? 22.256 -0.408 -39.568 1.00 90.12 166 LEU A N 1
ATOM 1294 C CA . LEU A 1 166 ? 23.273 -1.403 -39.918 1.00 90.12 166 LEU A CA 1
ATOM 1295 C C . LEU A 1 166 ? 24.068 -1.002 -41.168 1.00 90.12 166 LEU A C 1
ATOM 1297 O O . LEU A 1 166 ? 25.298 -1.029 -41.119 1.00 90.12 166 LEU A O 1
ATOM 1301 N N . ASP A 1 167 ? 23.389 -0.549 -42.226 1.00 86.12 167 ASP A N 1
ATOM 1302 C CA . ASP A 1 167 ? 24.002 -0.046 -43.464 1.00 86.12 167 ASP A CA 1
ATOM 1303 C C . ASP A 1 167 ? 24.980 1.094 -43.147 1.00 86.12 167 ASP A C 1
ATOM 1305 O O . ASP A 1 167 ? 26.148 1.069 -43.528 1.00 86.12 167 ASP A O 1
ATOM 1309 N N . THR A 1 168 ? 24.528 2.080 -42.364 1.00 79.62 168 THR A N 1
ATOM 1310 C CA . THR A 1 168 ? 25.343 3.244 -41.976 1.00 79.62 168 THR A CA 1
ATOM 1311 C C . THR A 1 168 ? 26.533 2.847 -41.100 1.00 79.62 168 THR A C 1
ATOM 1313 O O . THR A 1 168 ? 27.571 3.512 -41.107 1.00 79.62 168 THR A O 1
ATOM 1316 N N . ALA A 1 169 ? 26.398 1.763 -40.336 1.00 84.38 169 ALA A N 1
ATOM 1317 C CA . ALA A 1 169 ? 27.465 1.223 -39.506 1.00 84.38 169 ALA A CA 1
ATOM 1318 C C . ALA A 1 169 ? 28.435 0.300 -40.265 1.00 84.38 169 ALA A C 1
ATOM 1320 O O . ALA A 1 169 ? 29.425 -0.122 -39.669 1.00 84.38 169 ALA A O 1
ATOM 1321 N N . GLY A 1 170 ? 28.187 0.024 -41.550 1.00 91.25 170 GLY A N 1
ATOM 1322 C CA . GLY A 1 170 ? 29.050 -0.783 -42.413 1.00 91.25 170 GLY A CA 1
ATOM 1323 C C . GLY A 1 170 ? 28.812 -2.291 -42.334 1.00 91.25 170 GLY A C 1
ATOM 1324 O O . GLY A 1 170 ? 29.664 -3.048 -42.784 1.00 91.25 170 GLY A O 1
ATOM 1325 N N . PHE A 1 171 ? 27.691 -2.741 -41.762 1.00 96.69 171 PHE A N 1
ATOM 1326 C CA . PHE A 1 171 ? 27.276 -4.138 -41.887 1.00 96.69 171 PHE A CA 1
ATOM 1327 C C . PHE A 1 171 ? 26.736 -4.337 -43.300 1.00 96.69 171 PHE A C 1
ATOM 1329 O O . PHE A 1 171 ? 25.618 -3.922 -43.590 1.00 96.69 171 PHE A O 1
ATOM 1336 N N . GLU A 1 172 ? 27.515 -4.938 -44.185 1.00 92.75 172 GLU A N 1
ATOM 1337 C CA . GLU A 1 172 ? 27.157 -5.163 -45.588 1.00 92.75 172 GLU A CA 1
ATOM 1338 C C . GLU A 1 172 ? 27.260 -6.656 -45.899 1.00 92.75 172 GLU A C 1
ATOM 1340 O O . GLU A 1 172 ? 27.984 -7.359 -45.208 1.00 92.75 172 GLU A O 1
ATOM 1345 N N . ASP A 1 173 ? 26.531 -7.120 -46.914 1.00 94.38 173 ASP A N 1
ATOM 1346 C CA . ASP A 1 173 ? 26.677 -8.460 -47.502 1.00 94.38 173 ASP A CA 1
ATOM 1347 C C . ASP A 1 173 ? 27.788 -8.397 -48.568 1.00 94.38 173 ASP A C 1
ATOM 1349 O O . ASP A 1 173 ? 27.569 -7.977 -49.714 1.00 94.38 173 ASP A O 1
ATOM 1353 N N . TRP A 1 174 ? 29.018 -8.702 -48.159 1.00 90.25 174 TRP A N 1
ATOM 1354 C CA . TRP A 1 174 ? 30.222 -8.569 -48.978 1.00 90.25 174 TRP A CA 1
ATOM 1355 C C . TRP A 1 174 ? 30.387 -9.718 -49.968 1.00 90.25 174 TRP A C 1
ATOM 1357 O O . TRP A 1 174 ? 30.981 -9.525 -51.042 1.00 90.25 174 TRP A O 1
ATOM 1367 N N . ASP A 1 175 ? 29.917 -10.913 -49.615 1.00 91.19 175 ASP A N 1
ATOM 1368 C CA . ASP A 1 175 ? 30.101 -12.121 -50.412 1.00 91.19 175 ASP A CA 1
ATOM 1369 C C . ASP A 1 175 ? 28.881 -12.491 -51.287 1.00 91.19 175 ASP A C 1
ATOM 1371 O O . ASP A 1 175 ? 29.013 -13.255 -52.258 1.00 91.19 175 ASP A O 1
ATOM 1375 N N . GLY A 1 176 ? 27.748 -11.823 -51.060 1.00 92.31 176 GLY A N 1
ATOM 1376 C CA . GLY A 1 176 ? 26.510 -11.916 -51.822 1.00 92.31 176 GLY A CA 1
ATOM 1377 C C . GLY A 1 176 ? 25.634 -13.110 -51.443 1.00 92.31 176 GLY A C 1
ATOM 1378 O O . GLY A 1 176 ? 24.853 -13.563 -52.297 1.00 92.31 176 GLY A O 1
ATOM 1379 N N . ASP A 1 177 ? 25.792 -13.676 -50.245 1.00 93.12 177 ASP A N 1
ATOM 1380 C CA . ASP A 1 177 ? 25.015 -14.820 -49.764 1.00 93.12 177 ASP A CA 1
ATOM 1381 C C . ASP A 1 177 ? 23.647 -14.442 -49.157 1.00 93.12 177 ASP A C 1
ATOM 1383 O O . ASP A 1 177 ? 22.781 -15.313 -48.989 1.00 93.12 177 ASP A O 1
ATOM 1387 N N . GLY A 1 178 ? 23.394 -13.143 -48.968 1.00 93.06 178 GLY A N 1
ATOM 1388 C CA . GLY A 1 178 ? 22.166 -12.588 -48.409 1.00 93.06 178 GLY A CA 1
ATOM 1389 C C . GLY A 1 178 ? 22.189 -12.384 -46.892 1.00 93.06 178 GLY A C 1
ATOM 1390 O O . GLY A 1 178 ? 21.149 -11.996 -46.344 1.00 93.06 178 GLY A O 1
ATOM 1391 N N . ILE A 1 179 ? 23.320 -12.633 -46.232 1.00 96.44 179 ILE A N 1
ATOM 1392 C CA . ILE A 1 179 ? 23.600 -12.353 -44.823 1.00 96.44 179 ILE A CA 1
ATOM 1393 C C . ILE A 1 179 ? 24.653 -11.240 -44.745 1.00 96.44 179 ILE A C 1
ATOM 1395 O O . ILE A 1 179 ? 25.521 -11.125 -45.596 1.00 96.44 179 ILE A O 1
ATOM 1399 N N . ARG A 1 180 ? 24.551 -10.361 -43.747 1.00 97.38 180 ARG A N 1
ATOM 1400 C CA . ARG A 1 180 ? 25.519 -9.278 -43.540 1.00 97.38 180 ARG A CA 1
ATOM 1401 C C . ARG A 1 180 ? 26.709 -9.777 -42.731 1.00 97.38 180 ARG A C 1
ATOM 1403 O O . ARG A 1 180 ? 26.522 -10.364 -41.665 1.00 97.38 180 ARG A O 1
ATOM 1410 N N . GLU A 1 181 ? 27.914 -9.419 -43.147 1.00 97.56 181 GLU A N 1
ATOM 1411 C CA . GLU A 1 181 ? 29.109 -9.516 -42.318 1.00 97.56 181 GLU A CA 1
ATOM 1412 C C . GLU A 1 181 ? 29.289 -8.267 -41.442 1.00 97.56 181 GLU A C 1
ATOM 1414 O O . GLU A 1 181 ? 28.640 -7.226 -41.601 1.00 97.56 181 GLU A O 1
ATOM 1419 N N . ALA A 1 182 ? 30.186 -8.371 -40.463 1.00 96.56 182 ALA A N 1
ATOM 1420 C CA . ALA A 1 182 ? 30.547 -7.256 -39.605 1.00 96.56 182 ALA A CA 1
ATOM 1421 C C . ALA A 1 182 ? 31.273 -6.140 -40.395 1.00 96.56 182 ALA A C 1
ATOM 1423 O O . ALA A 1 182 ? 31.811 -6.391 -41.475 1.00 96.56 182 ALA A O 1
ATOM 1424 N N . PRO A 1 183 ? 31.386 -4.911 -39.850 1.00 96.19 183 PRO A N 1
ATOM 1425 C CA . PRO A 1 183 ? 32.042 -3.792 -40.541 1.00 96.19 183 PRO A CA 1
ATOM 1426 C C . PRO A 1 183 ? 33.504 -3.995 -40.964 1.00 96.19 183 PRO A C 1
ATOM 1428 O O . PRO A 1 183 ? 34.022 -3.240 -41.787 1.00 96.19 183 PRO A O 1
ATOM 1431 N N . ASP A 1 184 ? 34.202 -4.978 -40.400 1.00 94.62 184 ASP A N 1
ATOM 1432 C CA . ASP A 1 184 ? 35.552 -5.364 -40.820 1.00 94.62 184 ASP A CA 1
ATOM 1433 C C . ASP A 1 184 ? 35.580 -6.469 -41.899 1.00 94.62 184 ASP A C 1
ATOM 1435 O O . ASP A 1 184 ? 36.665 -6.889 -42.319 1.00 94.62 184 ASP A O 1
ATOM 1439 N N . GLY A 1 185 ? 34.405 -6.896 -42.371 1.00 92.69 185 GLY A N 1
ATOM 1440 C CA . GLY A 1 185 ? 34.188 -7.938 -43.371 1.00 92.69 185 GLY A CA 1
ATOM 1441 C C . GLY A 1 185 ? 34.266 -9.363 -42.822 1.00 92.69 185 GLY A C 1
ATOM 1442 O O . GLY A 1 185 ? 34.539 -10.278 -43.596 1.00 92.69 185 GLY A O 1
ATOM 1443 N N . THR A 1 186 ? 34.133 -9.562 -41.504 1.00 95.50 186 THR A N 1
ATOM 1444 C CA . THR A 1 186 ? 34.124 -10.900 -40.891 1.00 95.50 186 THR A CA 1
ATOM 1445 C C . THR A 1 186 ? 32.715 -11.460 -40.708 1.00 95.50 186 THR A C 1
ATOM 1447 O O . THR A 1 186 ? 31.821 -10.769 -40.218 1.00 95.50 186 THR A O 1
ATOM 1450 N N . ASP A 1 187 ? 32.539 -12.734 -41.060 1.00 95.06 187 ASP A N 1
ATOM 1451 C CA . ASP A 1 187 ? 31.307 -13.487 -40.810 1.00 95.06 187 ASP A CA 1
ATOM 1452 C C . ASP A 1 187 ? 31.029 -13.592 -39.304 1.00 95.06 187 ASP A C 1
ATOM 1454 O O . ASP A 1 187 ? 31.949 -13.790 -38.497 1.00 95.06 187 ASP A O 1
ATOM 1458 N N . PHE A 1 188 ? 29.752 -13.532 -38.931 1.00 96.81 188 PHE A N 1
ATOM 1459 C CA . PHE A 1 188 ? 29.296 -13.789 -37.570 1.00 96.81 188 PHE A CA 1
ATOM 1460 C C . PHE A 1 188 ? 27.878 -14.371 -37.564 1.00 96.81 188 PHE A C 1
ATOM 1462 O O . PHE A 1 188 ? 27.068 -14.061 -38.434 1.00 96.81 188 PHE A O 1
ATOM 1469 N N . ASP A 1 189 ? 27.590 -15.197 -36.563 1.00 96.25 189 ASP A N 1
ATOM 1470 C CA . ASP A 1 189 ? 26.277 -15.774 -36.287 1.00 96.25 189 ASP A CA 1
ATOM 1471 C C . ASP A 1 189 ? 25.865 -15.479 -34.844 1.00 96.25 189 ASP A C 1
ATOM 1473 O O . ASP A 1 189 ? 26.718 -15.404 -33.960 1.00 96.25 189 ASP A O 1
ATOM 1477 N N . VAL A 1 190 ? 24.564 -15.305 -34.604 1.00 98.38 190 VAL A N 1
ATOM 1478 C CA . VAL A 1 190 ? 24.024 -14.939 -33.289 1.00 98.38 190 VAL A CA 1
ATOM 1479 C C . VAL A 1 190 ? 23.234 -16.089 -32.678 1.00 98.38 190 VAL A C 1
ATOM 1481 O O . VAL A 1 190 ? 22.187 -16.494 -33.190 1.00 98.38 190 VAL A O 1
ATOM 1484 N N . ILE A 1 191 ? 23.671 -16.559 -31.513 1.00 97.81 191 ILE A N 1
ATOM 1485 C CA . ILE A 1 191 ? 22.923 -17.516 -30.699 1.00 97.81 191 ILE A CA 1
ATOM 1486 C C . ILE A 1 191 ? 22.122 -16.789 -29.613 1.00 97.81 191 ILE A C 1
ATOM 1488 O O . ILE A 1 191 ? 22.679 -16.156 -28.717 1.00 97.81 191 ILE A O 1
ATOM 1492 N N . VAL A 1 192 ? 20.795 -16.928 -29.666 1.00 98.19 192 VAL A N 1
ATOM 1493 C CA . VAL A 1 192 ? 19.868 -16.437 -28.636 1.00 98.19 192 VAL A CA 1
ATOM 1494 C C . VAL A 1 192 ? 19.530 -17.581 -27.684 1.00 98.19 192 VAL A C 1
ATOM 1496 O O . VAL A 1 192 ? 18.696 -18.438 -27.992 1.00 98.19 192 VAL A O 1
ATOM 1499 N N . GLU A 1 193 ? 20.176 -17.611 -26.525 1.00 97.25 193 GLU A N 1
ATOM 1500 C CA . GLU A 1 193 ? 19.954 -18.656 -25.528 1.00 97.25 193 GLU A CA 1
ATOM 1501 C C . GLU A 1 193 ? 18.742 -18.362 -24.647 1.00 97.25 193 GLU A C 1
ATOM 1503 O O . GLU A 1 193 ? 18.552 -17.251 -24.147 1.00 97.25 193 GLU A O 1
ATOM 1508 N N . VAL A 1 194 ? 17.925 -19.391 -24.431 1.00 97.00 194 VAL A N 1
ATOM 1509 C CA . VAL A 1 194 ? 16.678 -19.292 -23.666 1.00 97.00 194 VAL A CA 1
ATOM 1510 C C . VAL A 1 194 ? 16.502 -20.500 -22.759 1.00 97.00 194 VAL A C 1
ATOM 1512 O O . VAL A 1 194 ? 16.949 -21.601 -23.077 1.00 97.00 194 VAL A O 1
ATOM 1515 N N . ALA A 1 195 ? 15.831 -20.322 -21.623 1.00 94.44 195 ALA A N 1
ATOM 1516 C CA . ALA A 1 195 ? 15.566 -21.417 -20.697 1.00 94.44 195 ALA A CA 1
ATOM 1517 C C . ALA A 1 195 ? 14.671 -22.487 -21.333 1.00 94.44 195 ALA A C 1
ATOM 1519 O O . ALA A 1 195 ? 13.489 -22.254 -21.578 1.00 94.44 195 ALA A O 1
ATOM 1520 N N . GLN A 1 196 ? 15.194 -23.706 -21.498 1.00 94.25 196 GLN A N 1
ATOM 1521 C CA . GLN A 1 196 ? 14.414 -24.847 -22.000 1.00 94.25 196 GLN A CA 1
ATOM 1522 C C . GLN A 1 196 ? 13.227 -25.232 -21.096 1.00 94.25 196 GLN A C 1
ATOM 1524 O O . GLN A 1 196 ? 12.358 -25.998 -21.504 1.00 94.25 196 GLN A O 1
ATOM 1529 N N . SER A 1 197 ? 13.210 -24.742 -19.853 1.00 84.75 197 SER A N 1
ATOM 1530 C CA . SER A 1 197 ? 12.141 -24.947 -18.873 1.00 84.75 197 SER A CA 1
ATOM 1531 C C . SER A 1 197 ? 10.987 -23.943 -18.988 1.00 84.75 197 SER A C 1
ATOM 1533 O O . SER A 1 197 ? 10.005 -24.101 -18.268 1.00 84.75 197 SER A O 1
ATOM 1535 N N . SER A 1 198 ? 11.080 -22.925 -19.854 1.00 86.88 198 SER A N 1
ATOM 1536 C CA . SER A 1 198 ? 10.080 -21.859 -19.978 1.00 86.88 198 SER A CA 1
ATOM 1537 C C . SER A 1 198 ? 9.608 -21.693 -21.421 1.00 86.88 198 SER A C 1
ATOM 1539 O O . SER A 1 198 ? 10.377 -21.288 -22.289 1.00 86.88 198 SER A O 1
ATOM 1541 N N . ASN A 1 199 ? 8.321 -21.953 -21.672 1.00 88.19 199 ASN A N 1
ATOM 1542 C CA . ASN A 1 199 ? 7.722 -21.737 -22.995 1.00 88.19 199 ASN A CA 1
ATOM 1543 C C . ASN A 1 199 ? 7.753 -20.255 -23.390 1.00 88.19 199 ASN A C 1
ATOM 1545 O O . ASN A 1 199 ? 8.113 -19.948 -24.518 1.00 88.19 199 ASN A O 1
ATOM 1549 N N . VAL A 1 200 ? 7.491 -19.347 -22.441 1.00 90.56 200 VAL A N 1
ATOM 1550 C CA . VAL A 1 200 ? 7.600 -17.896 -22.668 1.00 90.56 200 VAL A CA 1
ATOM 1551 C C . VAL A 1 200 ? 9.003 -17.534 -23.157 1.00 90.56 200 VAL A C 1
ATOM 1553 O O . VAL A 1 200 ? 9.141 -16.814 -24.138 1.00 90.56 200 VAL A O 1
ATOM 1556 N N . ALA A 1 201 ? 10.052 -18.072 -22.523 1.00 94.31 201 ALA A N 1
ATOM 1557 C CA . ALA A 1 201 ? 11.424 -17.803 -22.946 1.00 94.31 201 ALA A CA 1
ATOM 1558 C C . ALA A 1 201 ? 11.703 -18.341 -24.359 1.00 94.31 201 ALA A C 1
ATOM 1560 O O . ALA A 1 201 ? 12.314 -17.647 -25.167 1.00 94.31 201 ALA A O 1
ATOM 1561 N N . ILE A 1 202 ? 11.241 -19.558 -24.668 1.00 95.62 202 ILE A N 1
ATOM 1562 C CA . ILE A 1 202 ? 11.403 -20.187 -25.990 1.00 95.62 202 ILE A CA 1
ATOM 1563 C C . ILE A 1 202 ? 10.719 -19.365 -27.089 1.00 95.62 202 ILE A C 1
ATOM 1565 O O . ILE A 1 202 ? 11.310 -19.133 -28.151 1.00 95.62 202 ILE A O 1
ATOM 1569 N N . ASP A 1 203 ? 9.497 -18.907 -26.830 1.00 95.69 203 ASP A N 1
ATOM 1570 C CA . ASP A 1 203 ? 8.728 -18.129 -27.792 1.00 95.69 203 ASP A CA 1
ATOM 1571 C C . ASP A 1 203 ? 9.370 -16.747 -27.992 1.00 95.69 203 ASP A C 1
ATOM 1573 O O . ASP A 1 203 ? 9.650 -16.373 -29.131 1.00 95.69 203 ASP A O 1
ATOM 1577 N N . VAL A 1 204 ? 9.749 -16.040 -26.917 1.00 97.31 204 VAL A N 1
ATOM 1578 C CA . VAL A 1 204 ? 10.440 -14.738 -27.017 1.00 97.31 204 VAL A CA 1
ATOM 1579 C C . VAL A 1 204 ? 11.767 -14.864 -27.770 1.00 97.31 204 VAL A C 1
ATOM 1581 O O . VAL A 1 204 ? 12.044 -14.068 -28.667 1.00 97.31 204 VAL A O 1
ATOM 1584 N N . GLY A 1 205 ? 12.574 -15.889 -27.479 1.00 97.81 205 GLY A N 1
ATOM 1585 C CA . GLY A 1 205 ? 13.826 -16.134 -28.203 1.00 97.81 205 GLY A CA 1
ATOM 1586 C C . GLY A 1 205 ? 13.626 -16.295 -29.709 1.00 97.81 205 GLY A C 1
ATOM 1587 O O . GLY A 1 205 ? 14.450 -15.833 -30.501 1.00 97.81 205 GLY A O 1
ATOM 1588 N N . SER A 1 206 ? 12.502 -16.890 -30.117 1.00 97.94 206 SER A N 1
ATOM 1589 C CA . SER A 1 206 ? 12.138 -17.039 -31.528 1.00 97.94 206 SER A CA 1
ATOM 1590 C C . SER A 1 206 ? 11.793 -15.698 -32.189 1.00 97.94 206 SER A C 1
ATOM 1592 O O . SER A 1 206 ? 12.177 -15.487 -33.343 1.00 97.94 206 SER A O 1
ATOM 1594 N N . TYR A 1 207 ? 11.144 -14.768 -31.475 1.00 98.19 207 TYR A N 1
ATOM 1595 C CA . TYR A 1 207 ? 10.931 -13.393 -31.957 1.00 98.19 207 TYR A CA 1
ATOM 1596 C C . TYR A 1 207 ? 12.257 -12.646 -32.122 1.00 98.19 207 TYR A C 1
ATOM 1598 O O . TYR A 1 207 ? 12.479 -12.022 -33.158 1.00 98.19 207 TYR A O 1
ATOM 1606 N N . VAL A 1 208 ? 13.179 -12.777 -31.165 1.00 98.69 208 VAL A N 1
ATOM 1607 C CA . VAL A 1 208 ? 14.505 -12.135 -31.230 1.00 98.69 208 VAL A CA 1
ATOM 1608 C C . VAL A 1 208 ? 15.329 -12.662 -32.410 1.00 98.69 208 VAL A C 1
ATOM 1610 O O . VAL A 1 208 ? 15.869 -11.875 -33.188 1.00 98.69 208 VAL A O 1
ATOM 1613 N N . ALA A 1 209 ? 15.381 -13.983 -32.611 1.00 98.50 209 ALA A N 1
ATOM 1614 C CA . ALA A 1 209 ? 16.066 -14.575 -33.763 1.00 98.50 209 ALA A CA 1
ATOM 1615 C C . ALA A 1 209 ? 15.417 -14.168 -35.103 1.00 98.50 209 ALA A C 1
ATOM 1617 O O . ALA A 1 209 ? 16.115 -13.939 -36.095 1.00 98.50 209 ALA A O 1
ATOM 1618 N N . SER A 1 210 ? 14.087 -14.024 -35.134 1.00 98.31 210 SER A N 1
ATOM 1619 C CA . SER A 1 210 ? 13.353 -13.559 -36.319 1.00 98.31 210 SER A CA 1
ATOM 1620 C C . SER A 1 210 ? 13.626 -12.084 -36.629 1.00 98.31 210 SER A C 1
ATOM 1622 O O . SER A 1 210 ? 13.802 -11.734 -37.797 1.00 98.31 210 SER A O 1
ATOM 1624 N N . ALA A 1 211 ? 13.725 -11.232 -35.605 1.00 98.62 211 ALA A N 1
ATOM 1625 C CA . ALA A 1 211 ? 14.100 -9.828 -35.750 1.00 98.62 211 ALA A CA 1
ATOM 1626 C C . ALA A 1 211 ? 15.503 -9.690 -36.363 1.00 98.62 211 ALA A C 1
ATOM 1628 O O . ALA A 1 211 ? 15.669 -8.975 -37.351 1.00 98.62 211 ALA A O 1
ATOM 1629 N N . LEU A 1 212 ? 16.484 -10.454 -35.873 1.00 98.69 212 LEU A N 1
ATOM 1630 C CA . LEU A 1 212 ? 17.831 -10.515 -36.458 1.00 98.69 212 LEU A CA 1
ATOM 1631 C C . LEU A 1 212 ? 17.815 -11.019 -37.908 1.00 98.69 212 LEU A C 1
ATOM 1633 O O . LEU A 1 212 ? 18.407 -10.395 -38.788 1.00 98.69 212 LEU A O 1
ATOM 1637 N N . SER A 1 213 ? 17.058 -12.082 -38.188 1.00 98.19 213 SER A N 1
ATOM 1638 C CA . SER A 1 213 ? 16.908 -12.609 -39.551 1.00 98.19 213 SER A CA 1
ATOM 1639 C C . SER A 1 213 ? 16.300 -11.575 -40.512 1.00 98.19 213 SER A C 1
ATOM 1641 O O . SER A 1 213 ? 16.689 -11.503 -41.676 1.00 98.19 213 SER A O 1
ATOM 1643 N N . SER A 1 214 ? 15.365 -10.739 -40.039 1.00 98.00 214 SER A N 1
ATOM 1644 C CA . SER A 1 214 ? 14.748 -9.661 -40.832 1.00 98.00 214 SER A CA 1
ATOM 1645 C C . SER A 1 214 ? 15.715 -8.521 -41.181 1.00 98.00 214 SER A C 1
ATOM 1647 O O . SER A 1 214 ? 15.488 -7.778 -42.138 1.00 98.00 214 SER A O 1
ATOM 1649 N N . LEU A 1 215 ? 16.808 -8.415 -40.424 1.00 98.06 215 LEU A N 1
ATOM 1650 C CA . LEU A 1 215 ? 17.926 -7.508 -40.661 1.00 98.06 215 LEU A CA 1
ATOM 1651 C C . LEU A 1 215 ? 19.039 -8.152 -41.500 1.00 98.06 215 LEU A C 1
ATOM 1653 O O . LEU A 1 215 ? 20.107 -7.558 -41.633 1.00 98.06 215 LEU A O 1
ATOM 1657 N N . ASN A 1 216 ? 18.803 -9.345 -42.061 1.00 97.69 216 ASN A N 1
ATOM 1658 C CA . ASN A 1 216 ? 19.797 -10.139 -42.784 1.00 97.69 216 ASN A CA 1
ATOM 1659 C C . ASN A 1 216 ? 20.995 -10.563 -41.908 1.00 97.69 216 ASN A C 1
ATOM 1661 O O . ASN A 1 216 ? 22.113 -10.632 -42.400 1.00 97.69 216 ASN A O 1
ATOM 1665 N N . ILE A 1 217 ? 20.781 -10.854 -40.621 1.00 98.31 217 ILE A N 1
ATOM 1666 C CA . ILE A 1 217 ? 21.792 -11.445 -39.725 1.00 98.31 217 ILE A CA 1
ATOM 1667 C C . ILE A 1 217 ? 21.495 -12.937 -39.534 1.00 98.31 217 ILE A C 1
ATOM 1669 O O . ILE A 1 217 ? 20.342 -13.295 -39.285 1.00 98.31 217 ILE A O 1
ATOM 1673 N N . ASP A 1 218 ? 22.510 -13.804 -39.621 1.00 97.44 218 ASP A N 1
ATOM 1674 C CA . ASP A 1 218 ? 22.351 -15.232 -39.308 1.00 97.44 218 ASP A CA 1
ATOM 1675 C C . ASP A 1 218 ? 22.161 -15.411 -37.797 1.00 97.44 218 ASP A C 1
ATOM 1677 O O . ASP A 1 218 ? 23.031 -15.054 -36.999 1.00 97.44 218 ASP A O 1
ATOM 1681 N N . ALA A 1 219 ? 20.994 -15.907 -37.387 1.00 98.12 219 ALA A N 1
ATOM 1682 C CA . ALA A 1 219 ? 20.635 -16.025 -35.982 1.00 98.12 219 ALA A CA 1
ATOM 1683 C C . ALA A 1 219 ? 19.760 -17.248 -35.699 1.00 98.12 219 ALA A C 1
ATOM 1685 O O . ALA A 1 219 ? 18.857 -17.592 -36.468 1.00 98.12 219 ALA A O 1
ATOM 1686 N N . ALA A 1 220 ? 19.972 -17.872 -34.539 1.00 98.12 220 ALA A N 1
ATOM 1687 C CA . ALA A 1 220 ? 19.176 -19.000 -34.071 1.00 98.12 220 ALA A CA 1
ATOM 1688 C C . ALA A 1 220 ? 18.857 -18.887 -32.577 1.00 98.12 220 ALA A C 1
ATOM 1690 O O . ALA A 1 220 ? 19.723 -18.568 -31.765 1.00 98.12 220 ALA A O 1
ATOM 1691 N N . SER A 1 221 ? 17.618 -19.219 -32.199 1.00 98.06 221 SER A N 1
ATOM 1692 C CA . SER A 1 221 ? 17.258 -19.407 -30.792 1.00 98.06 221 SER A CA 1
ATOM 1693 C C . SER A 1 221 ? 17.521 -20.845 -30.353 1.00 98.06 221 SER A C 1
ATOM 1695 O O . SER A 1 221 ? 17.133 -21.796 -31.038 1.00 98.06 221 SER A O 1
ATOM 1697 N N . VAL A 1 222 ? 18.190 -21.004 -29.211 1.00 97.62 222 VAL A N 1
ATOM 1698 C CA . VAL A 1 222 ? 18.602 -22.302 -28.673 1.00 97.62 222 VAL A CA 1
ATOM 1699 C C . VAL A 1 222 ? 18.068 -22.464 -27.248 1.00 97.62 222 VAL A C 1
ATOM 1701 O O . VAL A 1 222 ? 18.517 -21.764 -26.339 1.00 97.62 222 VAL A O 1
ATOM 1704 N N . PRO A 1 223 ? 17.127 -23.400 -27.025 1.00 96.88 223 PRO A N 1
ATOM 1705 C CA . PRO A 1 223 ? 16.736 -23.802 -25.682 1.00 96.88 223 PRO A CA 1
ATOM 1706 C C . PRO A 1 223 ? 17.903 -24.499 -24.976 1.00 96.88 223 PRO A C 1
ATOM 1708 O O . PRO A 1 223 ? 18.339 -25.577 -25.390 1.00 96.88 223 PRO A O 1
ATOM 1711 N N . THR A 1 224 ? 18.373 -23.894 -23.892 1.00 95.19 224 THR A N 1
ATOM 1712 C CA . THR A 1 224 ? 19.506 -24.350 -23.085 1.00 95.19 224 THR A CA 1
ATOM 1713 C C . THR A 1 224 ? 19.053 -24.576 -21.638 1.00 95.19 224 THR A C 1
ATOM 1715 O O . THR A 1 224 ? 18.066 -23.999 -21.171 1.00 95.19 224 THR A O 1
ATOM 1718 N N . ASP A 1 225 ? 19.745 -25.450 -20.901 1.00 94.88 225 ASP A N 1
ATOM 1719 C CA . ASP A 1 225 ? 19.526 -25.590 -19.460 1.00 94.88 225 ASP A CA 1
ATOM 1720 C C . ASP A 1 225 ? 19.798 -24.262 -18.734 1.00 94.88 225 ASP A C 1
ATOM 1722 O O . ASP A 1 225 ? 20.846 -23.648 -18.939 1.00 94.88 225 ASP A O 1
ATOM 1726 N N . PHE A 1 226 ? 18.856 -23.830 -17.886 1.00 88.69 226 PHE A N 1
ATOM 1727 C CA . PHE A 1 226 ? 18.895 -22.519 -17.229 1.00 88.69 226 PHE A CA 1
ATOM 1728 C C . PHE A 1 226 ? 20.213 -22.279 -16.488 1.00 88.69 226 PHE A C 1
ATOM 1730 O O . PHE A 1 226 ? 20.853 -21.248 -16.670 1.00 88.69 226 PHE A O 1
ATOM 1737 N N . TYR A 1 227 ? 20.668 -23.257 -15.702 1.00 88.38 227 TYR A N 1
ATOM 1738 C CA . TYR A 1 227 ? 21.885 -23.102 -14.908 1.00 88.38 227 TYR A CA 1
ATOM 1739 C C . TYR A 1 227 ? 23.158 -23.141 -15.758 1.00 88.38 227 TYR A C 1
ATOM 1741 O O . TYR A 1 227 ? 24.191 -22.628 -15.330 1.00 88.38 227 TYR A O 1
ATOM 1749 N N . GLU A 1 228 ? 23.108 -23.726 -16.956 1.00 90.62 228 GLU A N 1
ATOM 1750 C CA . GLU A 1 228 ? 24.265 -23.803 -17.844 1.00 90.62 228 GLU A CA 1
ATOM 1751 C C . GLU A 1 228 ? 24.619 -22.436 -18.440 1.00 90.62 228 GLU A C 1
ATOM 1753 O O . GLU A 1 228 ? 25.773 -22.008 -18.337 1.00 90.62 228 GLU A O 1
ATOM 1758 N N . TYR A 1 229 ? 23.643 -21.728 -19.019 1.00 89.94 229 TYR A N 1
ATOM 1759 C CA . TYR A 1 229 ? 23.895 -20.392 -19.565 1.00 89.94 229 TYR A CA 1
ATOM 1760 C C . TYR A 1 229 ? 24.027 -19.337 -18.459 1.00 89.94 229 TYR A C 1
ATOM 1762 O O . TYR A 1 229 ? 24.828 -18.416 -18.591 1.00 89.94 229 TYR A O 1
ATOM 1770 N N . LEU A 1 230 ? 23.332 -19.494 -17.324 1.00 88.88 230 LEU A N 1
ATOM 1771 C CA . LEU A 1 230 ? 23.495 -18.614 -16.162 1.00 88.88 230 LEU A CA 1
ATOM 1772 C C . LEU A 1 230 ? 24.928 -18.680 -15.617 1.00 88.88 230 LEU A C 1
ATOM 1774 O O . LEU A 1 230 ? 25.525 -17.660 -15.295 1.00 88.88 230 LEU A O 1
ATOM 1778 N N . ASN A 1 231 ? 25.529 -19.875 -15.595 1.00 91.56 231 ASN A N 1
ATOM 1779 C CA . ASN A 1 231 ? 26.936 -20.033 -15.243 1.00 91.56 231 ASN A CA 1
ATOM 1780 C C . ASN A 1 231 ? 27.871 -19.354 -16.263 1.00 91.56 231 ASN A C 1
ATOM 1782 O O . ASN A 1 231 ? 28.948 -18.905 -15.883 1.00 91.56 231 ASN A O 1
ATOM 1786 N N . ARG A 1 232 ? 27.498 -19.248 -17.546 1.00 91.75 232 ARG A N 1
ATOM 1787 C CA . ARG A 1 232 ? 28.264 -18.428 -18.500 1.00 91.75 232 ARG A CA 1
ATOM 1788 C C . ARG A 1 232 ? 28.123 -16.942 -18.189 1.00 91.75 232 ARG A C 1
ATOM 1790 O O . ARG A 1 232 ? 29.145 -16.276 -18.122 1.00 91.75 232 ARG A O 1
ATOM 1797 N N . LEU A 1 233 ? 26.917 -16.448 -17.919 1.00 91.38 233 LEU A N 1
ATOM 1798 C CA . LEU A 1 233 ? 26.694 -15.048 -17.538 1.00 91.38 233 LEU A CA 1
ATOM 1799 C C . LEU A 1 233 ? 27.451 -14.666 -16.255 1.00 91.38 233 LEU A C 1
ATOM 1801 O O . LEU A 1 233 ? 28.186 -13.690 -16.242 1.00 91.38 233 LEU A O 1
ATOM 1805 N N . TYR A 1 234 ? 27.346 -15.472 -15.193 1.00 92.12 234 TYR A N 1
ATOM 1806 C CA . TYR A 1 234 ? 27.987 -15.197 -13.899 1.00 92.12 234 TYR A CA 1
ATOM 1807 C C . TYR A 1 234 ? 29.514 -15.179 -13.940 1.00 92.12 234 TYR A C 1
ATOM 1809 O O . TYR A 1 234 ? 30.141 -14.584 -13.069 1.00 92.12 234 TYR A O 1
ATOM 1817 N N . PHE A 1 235 ? 30.127 -15.854 -14.906 1.00 92.88 235 PHE A N 1
ATOM 1818 C CA . PHE A 1 235 ? 31.581 -15.968 -15.002 1.00 92.88 235 PHE A CA 1
ATOM 1819 C C . PHE A 1 235 ? 32.128 -15.409 -16.316 1.00 92.88 235 PHE A C 1
ATOM 1821 O O . PHE A 1 235 ? 33.235 -15.784 -16.707 1.00 92.88 235 PHE A O 1
ATOM 1828 N N . HIS A 1 236 ? 31.360 -14.552 -16.999 1.00 89.44 236 HIS A N 1
ATOM 1829 C CA . HIS A 1 236 ? 31.770 -13.894 -18.245 1.00 89.44 236 HIS A CA 1
ATOM 1830 C C . HIS A 1 236 ? 32.280 -14.880 -19.310 1.00 89.44 236 HIS A C 1
ATOM 1832 O O . HIS A 1 236 ? 33.316 -14.694 -19.949 1.00 89.44 236 HIS A O 1
ATOM 1838 N N . GLY A 1 237 ? 31.564 -15.998 -19.446 1.00 89.62 237 GLY A N 1
ATOM 1839 C CA . GLY A 1 237 ? 31.787 -17.032 -20.451 1.00 89.62 237 GLY A CA 1
ATOM 1840 C C . GLY A 1 237 ? 31.354 -16.607 -21.858 1.00 89.62 237 GLY A C 1
ATOM 1841 O O . GLY A 1 237 ? 30.891 -15.496 -22.085 1.00 89.62 237 GLY A O 1
ATOM 1842 N N . ASP A 1 238 ? 31.496 -17.516 -22.822 1.00 91.62 238 ASP A N 1
ATOM 1843 C CA . ASP A 1 238 ? 31.144 -17.251 -24.224 1.00 91.62 238 ASP A CA 1
ATOM 1844 C C . ASP A 1 238 ? 29.629 -17.360 -24.452 1.00 91.62 238 ASP A C 1
ATOM 1846 O O . ASP A 1 238 ? 29.080 -18.461 -24.416 1.00 91.62 238 ASP A O 1
ATOM 1850 N N . TYR A 1 239 ? 28.969 -16.224 -24.663 1.00 95.50 239 TYR A N 1
ATOM 1851 C CA . TYR A 1 239 ? 27.557 -16.116 -25.030 1.00 95.50 239 TYR A CA 1
ATOM 1852 C C . TYR A 1 239 ? 27.346 -14.869 -25.914 1.00 95.50 239 TYR A C 1
ATOM 1854 O O . TYR A 1 239 ? 28.150 -13.930 -25.850 1.00 95.50 239 TYR A O 1
ATOM 1862 N N . ASP A 1 240 ? 26.273 -14.855 -26.714 1.00 97.56 240 ASP A N 1
ATOM 1863 C CA . ASP A 1 240 ? 25.925 -13.721 -27.587 1.00 97.56 240 ASP A CA 1
ATOM 1864 C C . ASP A 1 240 ? 24.764 -12.915 -26.999 1.00 97.56 240 ASP A C 1
ATOM 1866 O O . ASP A 1 240 ? 24.941 -11.767 -26.586 1.00 97.56 240 ASP A O 1
ATOM 1870 N N . ILE A 1 241 ? 23.583 -13.544 -26.933 1.00 98.25 241 ILE A N 1
ATOM 1871 C CA . ILE A 1 241 ? 22.346 -12.977 -26.394 1.00 98.25 241 ILE A CA 1
ATOM 1872 C C . ILE A 1 241 ? 21.671 -14.016 -25.500 1.00 98.25 241 ILE A C 1
ATOM 1874 O O . ILE A 1 241 ? 21.579 -15.189 -25.864 1.00 98.25 241 ILE A O 1
ATOM 1878 N N . VAL A 1 242 ? 21.160 -13.590 -24.346 1.00 97.56 242 VAL A N 1
ATOM 1879 C CA . VAL A 1 242 ? 20.410 -14.459 -23.426 1.00 97.56 242 VAL A CA 1
ATOM 1880 C C . VAL A 1 242 ? 19.108 -13.791 -23.003 1.00 97.56 242 VAL A C 1
ATOM 1882 O O . VAL A 1 242 ? 19.114 -12.608 -22.671 1.00 97.56 242 VAL A O 1
ATOM 1885 N N . PHE A 1 243 ? 18.010 -14.549 -22.965 1.00 97.50 243 PHE A N 1
ATOM 1886 C CA . PHE A 1 243 ? 16.746 -14.101 -22.374 1.00 97.50 243 PHE A CA 1
ATOM 1887 C C . PHE A 1 243 ? 16.668 -14.409 -20.871 1.00 97.50 243 PHE A C 1
ATOM 1889 O O . PHE A 1 243 ? 16.950 -15.529 -20.426 1.00 97.50 243 PHE A O 1
ATOM 1896 N N . LEU A 1 244 ? 16.231 -13.420 -20.095 1.00 94.31 244 LEU A N 1
ATOM 1897 C CA . LEU A 1 244 ? 16.082 -13.465 -18.644 1.00 94.31 244 LEU A CA 1
ATOM 1898 C C . LEU A 1 244 ? 14.765 -12.797 -18.218 1.00 94.31 244 LEU A C 1
ATOM 1900 O O . LEU A 1 244 ? 14.155 -12.029 -18.960 1.00 94.31 244 LEU A O 1
ATOM 1904 N N . GLY A 1 245 ? 14.330 -13.093 -16.996 1.00 91.69 245 GLY A N 1
ATOM 1905 C CA . GLY A 1 245 ? 13.259 -12.365 -16.319 1.00 91.69 245 GLY A CA 1
ATOM 1906 C C . GLY A 1 245 ? 13.785 -11.748 -15.030 1.00 91.69 245 GLY A C 1
ATOM 1907 O O . GLY A 1 245 ? 14.638 -12.351 -14.380 1.00 91.69 245 GLY A O 1
ATOM 1908 N N . GLN A 1 246 ? 13.266 -10.576 -14.671 1.00 89.81 246 GLN A N 1
ATOM 1909 C CA . GLN A 1 246 ? 13.642 -9.831 -13.471 1.00 89.81 246 GLN A CA 1
ATOM 1910 C C . GLN A 1 246 ? 12.415 -9.520 -12.612 1.00 89.81 246 GLN A C 1
ATOM 1912 O O . GLN A 1 246 ? 11.298 -9.371 -13.112 1.00 89.81 246 GLN A O 1
ATOM 1917 N N . SER A 1 247 ? 12.604 -9.443 -11.298 1.00 86.56 247 SER A N 1
ATOM 1918 C CA . SER A 1 247 ? 11.610 -8.929 -10.351 1.00 86.56 247 SER A CA 1
ATOM 1919 C C . SER A 1 247 ? 12.296 -8.180 -9.235 1.00 86.56 247 SER A C 1
ATOM 1921 O O . SER A 1 247 ? 13.368 -8.593 -8.801 1.00 86.56 247 SER A O 1
ATOM 1923 N N . PHE A 1 248 ? 11.647 -7.123 -8.775 1.00 86.75 248 PHE A N 1
ATOM 1924 C CA . PHE A 1 248 ? 12.140 -6.235 -7.739 1.00 86.75 248 PHE A CA 1
ATOM 1925 C C . PHE A 1 248 ? 11.192 -6.300 -6.540 1.00 86.75 248 PHE A C 1
ATOM 1927 O O . PHE A 1 248 ? 9.971 -6.311 -6.705 1.00 86.75 248 PHE A O 1
ATOM 1934 N N . SER A 1 249 ? 11.763 -6.407 -5.342 1.00 77.06 249 SER A N 1
ATOM 1935 C CA . SER A 1 249 ? 11.029 -6.503 -4.072 1.00 77.06 249 SER A CA 1
ATOM 1936 C C . SER A 1 249 ? 10.507 -5.159 -3.571 1.00 77.06 249 SER A C 1
ATOM 1938 O O . SER A 1 249 ? 9.604 -5.116 -2.740 1.00 77.06 249 SER A O 1
ATOM 1940 N N . ASP A 1 250 ? 11.089 -4.076 -4.069 1.00 84.81 250 ASP A N 1
ATOM 1941 C CA . ASP A 1 250 ? 10.895 -2.703 -3.626 1.00 84.81 250 ASP A CA 1
ATOM 1942 C C . ASP A 1 250 ? 11.117 -1.751 -4.813 1.00 84.81 250 ASP A C 1
ATOM 1944 O O . ASP A 1 250 ? 11.275 -2.179 -5.965 1.00 84.81 250 ASP A O 1
ATOM 1948 N N . PHE A 1 251 ? 11.069 -0.451 -4.540 1.00 89.50 251 PHE A N 1
ATOM 1949 C CA . PHE A 1 251 ? 11.213 0.584 -5.556 1.00 89.50 251 PHE A CA 1
ATOM 1950 C C . PHE A 1 251 ? 12.591 1.242 -5.600 1.00 89.50 251 PHE A C 1
ATOM 1952 O O . PHE A 1 251 ? 12.765 2.194 -6.368 1.00 89.50 251 PHE A O 1
ATOM 1959 N N . ASP A 1 252 ? 13.577 0.714 -4.874 1.00 91.56 252 ASP A N 1
ATOM 1960 C CA . ASP A 1 252 ? 14.929 1.255 -4.922 1.00 91.56 252 ASP A CA 1
ATOM 1961 C C . ASP A 1 252 ? 15.570 0.979 -6.284 1.00 91.56 252 ASP A C 1
ATOM 1963 O O . ASP A 1 252 ? 15.384 -0.067 -6.914 1.00 91.56 252 ASP A O 1
ATOM 1967 N N . VAL A 1 253 ? 16.308 1.975 -6.777 1.00 95.44 253 VAL A N 1
ATOM 1968 C CA . VAL A 1 253 ? 16.998 1.918 -8.076 1.00 95.44 253 VAL A CA 1
ATOM 1969 C C . VAL A 1 253 ? 18.505 2.125 -7.954 1.00 95.44 253 VAL A C 1
ATOM 1971 O O . VAL A 1 253 ? 19.192 2.338 -8.954 1.00 95.44 253 VAL A O 1
ATOM 1974 N N . ASP A 1 254 ? 19.048 2.021 -6.740 1.00 94.06 254 ASP A N 1
ATOM 1975 C CA . ASP A 1 254 ? 20.487 2.054 -6.471 1.00 94.06 254 ASP A CA 1
ATOM 1976 C C . ASP A 1 254 ? 21.235 0.903 -7.169 1.00 94.06 254 ASP A C 1
ATOM 1978 O O . ASP A 1 254 ? 22.399 1.064 -7.538 1.00 94.06 254 ASP A O 1
ATOM 1982 N N . TRP A 1 255 ? 20.558 -0.211 -7.476 1.00 93.94 255 TRP A N 1
ATOM 1983 C CA . TRP A 1 255 ? 21.087 -1.299 -8.309 1.00 93.94 255 TRP A CA 1
ATOM 1984 C C . TRP A 1 255 ? 21.603 -0.831 -9.677 1.00 93.94 255 TRP A C 1
ATOM 1986 O O . TRP A 1 255 ? 22.564 -1.416 -10.184 1.00 93.94 255 TRP A O 1
ATOM 1996 N N . LEU A 1 256 ? 21.081 0.268 -10.245 1.00 96.81 256 LEU A N 1
ATOM 1997 C CA . LEU A 1 256 ? 21.633 0.880 -11.463 1.00 96.81 256 LEU A CA 1
ATOM 1998 C C . LEU A 1 256 ? 23.119 1.257 -11.279 1.00 96.81 256 LEU A C 1
ATOM 2000 O O . LEU A 1 256 ? 23.921 1.140 -12.203 1.00 96.81 256 LEU A O 1
ATOM 2004 N N . ALA A 1 257 ? 23.541 1.647 -10.075 1.00 95.44 257 ALA A N 1
ATOM 2005 C CA . ALA A 1 257 ? 24.933 1.987 -9.780 1.00 95.44 257 ALA A CA 1
ATOM 2006 C C . ALA A 1 257 ? 25.891 0.786 -9.783 1.00 95.44 257 ALA A C 1
ATOM 2008 O O . ALA A 1 257 ? 27.113 0.977 -9.822 1.00 95.44 257 ALA A O 1
ATOM 2009 N N . TYR A 1 258 ? 25.362 -0.435 -9.693 1.00 92.94 258 TYR A N 1
ATOM 2010 C CA . TYR A 1 258 ? 26.146 -1.657 -9.545 1.00 92.94 258 TYR A CA 1
ATOM 2011 C C . TYR A 1 258 ? 26.026 -2.552 -10.776 1.00 92.94 258 TYR A C 1
ATOM 2013 O O . TYR A 1 258 ? 27.043 -2.974 -11.324 1.00 92.94 258 TYR A O 1
ATOM 2021 N N . GLU A 1 259 ? 24.806 -2.807 -11.252 1.00 93.12 259 GLU A N 1
ATOM 2022 C CA . GLU A 1 259 ? 24.543 -3.802 -12.290 1.00 93.12 259 GLU A CA 1
ATOM 2023 C C . GLU A 1 259 ? 25.252 -3.506 -13.611 1.00 93.12 259 GLU A C 1
ATOM 2025 O O . GLU A 1 259 ? 25.719 -4.444 -14.238 1.00 93.12 259 GLU A O 1
ATOM 2030 N N . TYR A 1 260 ? 25.395 -2.244 -14.024 1.00 94.81 260 TYR A N 1
ATOM 2031 C CA . TYR A 1 260 ? 25.969 -1.883 -15.335 1.00 94.81 260 TYR A CA 1
ATOM 2032 C C . TYR A 1 260 ? 27.237 -1.036 -15.225 1.00 94.81 260 TYR A C 1
ATOM 2034 O O . TYR A 1 260 ? 27.657 -0.398 -16.193 1.00 94.81 260 TYR A O 1
ATOM 2042 N N . TRP A 1 261 ? 27.851 -1.008 -14.042 1.00 96.88 261 TRP A N 1
ATOM 2043 C CA . TRP A 1 261 ? 29.055 -0.225 -13.808 1.00 96.88 261 TRP A CA 1
ATOM 2044 C C . TRP A 1 261 ? 30.241 -0.784 -14.598 1.00 96.88 261 TRP A C 1
ATOM 2046 O O . TRP A 1 261 ? 30.534 -1.984 -14.537 1.00 96.88 261 TRP A O 1
ATOM 2056 N N . SER A 1 262 ? 30.974 0.081 -15.309 1.00 96.94 262 SER A N 1
ATOM 2057 C CA . SER A 1 262 ? 32.086 -0.364 -16.158 1.00 96.94 262 SER A CA 1
ATOM 2058 C C . SER A 1 262 ? 33.192 -1.094 -15.394 1.00 96.94 262 SER A C 1
ATOM 2060 O O . SER A 1 262 ? 33.873 -1.925 -15.994 1.00 96.94 262 SER A O 1
ATOM 2062 N N . GLU A 1 263 ? 33.422 -0.803 -14.107 1.00 95.69 263 GLU A N 1
ATOM 2063 C CA . GLU A 1 263 ? 34.437 -1.528 -13.320 1.00 95.69 263 GLU A CA 1
ATOM 2064 C C . GLU A 1 263 ? 34.024 -2.973 -13.018 1.00 95.69 263 GLU A C 1
ATOM 2066 O O . GLU A 1 263 ? 34.890 -3.819 -12.817 1.00 95.69 263 GLU A O 1
ATOM 2071 N N . TYR A 1 264 ? 32.726 -3.280 -13.062 1.00 95.44 264 TYR A N 1
ATOM 2072 C CA . TYR A 1 264 ? 32.194 -4.625 -12.843 1.00 95.44 264 TYR A CA 1
ATOM 2073 C C . TYR A 1 264 ? 32.066 -5.464 -14.116 1.00 95.44 264 TYR A C 1
ATOM 2075 O O . TYR A 1 264 ? 31.753 -6.646 -14.028 1.00 95.44 264 TYR A O 1
ATOM 2083 N N . ALA A 1 265 ? 32.383 -4.911 -15.288 1.00 93.00 265 ALA A N 1
ATOM 2084 C CA . ALA A 1 265 ? 32.333 -5.640 -16.558 1.00 93.00 265 ALA A CA 1
ATOM 2085 C C . ALA A 1 265 ? 33.326 -6.820 -16.663 1.00 93.00 265 ALA A C 1
ATOM 2087 O O . ALA A 1 265 ? 33.229 -7.590 -17.606 1.00 93.00 265 ALA A O 1
ATOM 2088 N N . ASP A 1 266 ? 34.281 -6.962 -15.733 1.00 89.75 266 ASP A N 1
ATOM 2089 C CA . ASP A 1 266 ? 35.149 -8.151 -15.629 1.00 89.75 266 ASP A CA 1
ATOM 2090 C C . ASP A 1 266 ? 34.950 -8.921 -14.305 1.00 89.75 266 ASP A C 1
ATOM 2092 O O . ASP A 1 266 ? 35.656 -9.899 -14.039 1.00 89.75 266 ASP A O 1
ATOM 2096 N N . GLU A 1 267 ? 34.036 -8.473 -13.440 1.00 92.75 267 GLU A N 1
ATOM 2097 C CA . GLU A 1 267 ? 33.824 -9.046 -12.109 1.00 92.75 267 GLU A CA 1
ATOM 2098 C C . GLU A 1 267 ? 32.736 -10.117 -12.162 1.00 92.75 267 GLU A C 1
ATOM 2100 O O . GLU A 1 267 ? 31.643 -9.893 -12.679 1.00 92.75 267 GLU A O 1
ATOM 2105 N N . ASN A 1 268 ? 33.019 -11.296 -11.604 1.00 92.44 268 ASN A N 1
ATOM 2106 C CA . ASN A 1 268 ? 32.044 -12.386 -11.581 1.00 92.44 268 ASN A CA 1
ATOM 2107 C C . ASN A 1 268 ? 30.737 -11.940 -10.901 1.00 92.44 268 ASN A C 1
ATOM 2109 O O . ASN A 1 268 ? 30.775 -11.236 -9.894 1.00 92.44 268 ASN A O 1
ATOM 2113 N N . TYR A 1 269 ? 29.611 -12.459 -11.389 1.00 89.94 269 TYR A N 1
ATOM 2114 C CA . TYR A 1 269 ? 28.237 -12.209 -10.933 1.00 89.94 269 TYR A CA 1
ATOM 2115 C C . TYR A 1 269 ? 27.685 -10.805 -11.205 1.00 89.94 269 TYR A C 1
ATOM 2117 O O . TYR A 1 269 ? 26.515 -10.576 -10.915 1.00 89.94 269 TYR A O 1
ATOM 2125 N N . TRP A 1 270 ? 28.469 -9.902 -11.793 1.00 93.19 270 TRP A N 1
ATOM 2126 C CA . TRP A 1 270 ? 28.063 -8.523 -12.057 1.00 93.19 270 TRP A CA 1
ATOM 2127 C C . TRP A 1 270 ? 28.146 -8.180 -13.538 1.00 93.19 270 TRP A C 1
ATOM 2129 O O . TRP A 1 270 ? 28.875 -8.834 -14.277 1.00 93.19 270 TRP A O 1
ATOM 2139 N N . ASN A 1 271 ? 27.399 -7.152 -13.956 1.00 95.38 271 ASN A N 1
ATOM 2140 C CA . ASN A 1 271 ? 27.435 -6.595 -15.308 1.00 95.38 271 ASN A CA 1
ATOM 2141 C C . ASN A 1 271 ? 27.409 -7.660 -16.392 1.00 95.38 271 ASN A C 1
ATOM 2143 O O . ASN A 1 271 ? 28.304 -7.750 -17.226 1.00 95.38 271 ASN A O 1
ATOM 2147 N N . PHE A 1 272 ? 26.334 -8.453 -16.369 1.00 95.19 272 PHE A N 1
ATOM 2148 C CA . PHE A 1 272 ? 26.096 -9.509 -17.342 1.00 95.19 272 PHE A CA 1
ATOM 2149 C C . PHE A 1 272 ? 26.379 -9.079 -18.778 1.00 95.19 272 PHE A C 1
ATOM 2151 O O . PHE A 1 272 ? 27.112 -9.825 -19.414 1.00 95.19 272 PHE A O 1
ATOM 2158 N N . PRO A 1 273 ? 25.920 -7.917 -19.294 1.00 96.06 273 PRO A N 1
ATOM 2159 C CA . PRO A 1 273 ? 26.197 -7.523 -20.674 1.00 96.06 273 PRO A CA 1
ATOM 2160 C C . PRO A 1 273 ? 27.649 -7.094 -20.938 1.00 96.06 273 PRO A C 1
ATOM 2162 O O . PRO A 1 273 ? 27.939 -6.703 -22.061 1.00 96.06 273 PRO A O 1
ATOM 2165 N N . ASN A 1 274 ? 28.569 -7.105 -19.968 1.00 96.00 274 ASN A N 1
ATOM 2166 C CA . ASN A 1 274 ? 29.925 -6.547 -20.100 1.00 96.00 274 ASN A CA 1
ATOM 2167 C C . ASN A 1 274 ? 29.926 -5.084 -20.570 1.00 96.00 274 ASN A C 1
ATOM 2169 O O . ASN A 1 274 ? 30.780 -4.643 -21.345 1.00 96.00 274 ASN A O 1
ATOM 2173 N N . PHE A 1 275 ? 28.915 -4.323 -20.153 1.00 97.00 275 PHE A N 1
ATOM 2174 C CA . PHE A 1 275 ? 28.689 -2.973 -20.638 1.00 97.00 275 PHE A CA 1
ATOM 2175 C C . PHE A 1 275 ? 29.719 -2.003 -20.062 1.00 97.00 275 PHE A C 1
ATOM 2177 O O . PHE A 1 275 ? 30.031 -2.034 -18.871 1.00 97.00 275 PHE A O 1
ATOM 2184 N N . ARG A 1 276 ? 30.243 -1.116 -20.915 1.00 96.88 276 ARG A N 1
ATOM 2185 C CA . ARG A 1 276 ? 31.187 -0.070 -20.511 1.00 96.88 276 ARG A CA 1
ATOM 2186 C C . ARG A 1 276 ? 30.795 1.266 -21.114 1.00 96.88 276 ARG A C 1
ATOM 2188 O O . ARG A 1 276 ? 30.783 1.418 -22.337 1.00 96.88 276 ARG A O 1
ATOM 2195 N N . ASN A 1 277 ? 30.515 2.253 -20.270 1.00 96.38 277 ASN A N 1
ATOM 2196 C CA . ASN A 1 277 ? 30.146 3.588 -20.721 1.00 96.38 277 ASN A CA 1
ATOM 2197 C C . ASN A 1 277 ? 30.507 4.666 -19.691 1.00 96.38 277 ASN A C 1
ATOM 2199 O O . ASN A 1 277 ? 29.868 4.797 -18.655 1.00 96.38 277 ASN A O 1
ATOM 2203 N N . ALA A 1 278 ? 31.482 5.510 -20.033 1.00 93.69 278 ALA A N 1
ATOM 2204 C CA . ALA A 1 278 ? 31.975 6.548 -19.128 1.00 93.69 278 ALA A CA 1
ATOM 2205 C C . ALA A 1 278 ? 30.929 7.625 -18.775 1.00 93.69 278 ALA A C 1
ATOM 2207 O O . ALA A 1 278 ? 31.044 8.260 -17.730 1.00 93.69 278 ALA A O 1
ATOM 2208 N N . THR A 1 279 ? 29.930 7.866 -19.633 1.00 90.12 279 THR A N 1
ATOM 2209 C CA . THR A 1 279 ? 28.836 8.804 -19.330 1.00 90.12 279 THR A CA 1
ATOM 2210 C C . THR A 1 279 ? 27.860 8.185 -18.335 1.00 90.12 279 THR A C 1
ATOM 2212 O O . THR A 1 279 ? 27.444 8.869 -17.407 1.00 90.12 279 THR A O 1
ATOM 2215 N N . TYR A 1 280 ? 27.556 6.893 -18.472 1.00 95.38 280 TYR A N 1
ATOM 2216 C CA . TYR A 1 280 ? 26.771 6.150 -17.485 1.00 95.38 280 TYR A CA 1
ATOM 2217 C C . TYR A 1 280 ? 27.465 6.154 -16.119 1.00 95.38 280 TYR A C 1
ATOM 2219 O O . TYR A 1 280 ? 26.882 6.580 -15.127 1.00 95.38 280 TYR A O 1
ATOM 2227 N N . ASP A 1 281 ? 28.753 5.797 -16.096 1.00 97.25 281 ASP A N 1
ATOM 2228 C CA . ASP A 1 281 ? 29.547 5.758 -14.864 1.00 97.25 281 ASP A CA 1
ATOM 2229 C C . ASP A 1 281 ? 29.620 7.124 -14.164 1.00 97.25 281 ASP A C 1
ATOM 2231 O O . ASP A 1 281 ? 29.749 7.182 -12.944 1.00 97.25 281 ASP A O 1
ATOM 2235 N N . SER A 1 282 ? 29.532 8.231 -14.915 1.00 96.00 282 SER A N 1
ATOM 2236 C CA . SER A 1 282 ? 29.623 9.581 -14.345 1.00 96.00 282 SER A CA 1
ATOM 2237 C C . SER A 1 282 ? 28.437 9.972 -13.458 1.00 96.00 282 SER A C 1
ATOM 2239 O O . SER A 1 282 ? 28.591 10.862 -12.626 1.00 96.00 282 SER A O 1
ATOM 2241 N N . TRP A 1 283 ? 27.293 9.292 -13.595 1.00 97.06 283 TRP A N 1
ATOM 2242 C CA . TRP A 1 283 ? 26.100 9.508 -12.766 1.00 97.06 283 TRP A CA 1
ATOM 2243 C C . TRP A 1 283 ? 26.077 8.654 -11.498 1.00 97.06 283 TRP A C 1
ATOM 2245 O O . TRP A 1 283 ? 25.335 8.953 -10.565 1.00 97.06 283 TRP A O 1
ATOM 2255 N N . ARG A 1 284 ? 26.925 7.623 -11.436 1.00 96.44 284 ARG A N 1
ATOM 2256 C CA . ARG A 1 284 ? 26.939 6.629 -10.360 1.00 96.44 284 ARG A CA 1
ATOM 2257 C C . ARG A 1 284 ? 27.101 7.248 -8.971 1.00 96.44 284 ARG A C 1
ATOM 2259 O O . ARG A 1 284 ? 26.366 6.889 -8.058 1.00 96.44 284 ARG A O 1
ATOM 2266 N N . ASP A 1 285 ? 28.052 8.168 -8.811 1.00 95.12 285 ASP A N 1
ATOM 2267 C CA . ASP A 1 285 ? 28.320 8.794 -7.510 1.00 95.12 285 ASP A CA 1
ATOM 2268 C C . ASP A 1 285 ? 27.138 9.659 -7.049 1.00 95.12 285 ASP A C 1
ATOM 2270 O O . ASP A 1 285 ? 26.825 9.663 -5.864 1.00 95.12 285 ASP A O 1
ATOM 2274 N N . GLN A 1 286 ? 26.448 10.347 -7.967 1.00 95.25 286 GLN A N 1
ATOM 2275 C CA . GLN A 1 286 ? 25.245 11.117 -7.634 1.00 95.25 286 GLN A CA 1
ATOM 2276 C C . GLN A 1 286 ? 24.076 10.196 -7.265 1.00 95.25 286 GLN A C 1
ATOM 2278 O O . GLN A 1 286 ? 23.366 10.484 -6.308 1.00 95.25 286 GLN A O 1
ATOM 2283 N N . LEU A 1 287 ? 23.909 9.069 -7.967 1.00 96.88 287 LEU A N 1
ATOM 2284 C CA . LEU A 1 287 ? 22.881 8.082 -7.633 1.00 96.88 287 LEU A CA 1
ATOM 2285 C C . LEU A 1 287 ? 23.104 7.490 -6.234 1.00 96.88 287 LEU A C 1
ATOM 2287 O O . LEU A 1 287 ? 22.154 7.388 -5.470 1.00 96.88 287 LEU A O 1
ATOM 2291 N N . LEU A 1 288 ? 24.339 7.113 -5.886 1.00 94.56 288 LEU A N 1
ATOM 2292 C CA . LEU A 1 288 ? 24.637 6.477 -4.597 1.00 94.56 288 LEU A CA 1
ATOM 2293 C C . LEU A 1 288 ? 24.741 7.456 -3.431 1.00 94.56 288 LEU A C 1
ATOM 2295 O O . LEU A 1 288 ? 24.399 7.084 -2.311 1.00 94.56 288 LEU A O 1
ATOM 2299 N N . HIS A 1 289 ? 25.237 8.671 -3.672 1.00 93.50 289 HIS A N 1
ATOM 2300 C CA . HIS A 1 289 ? 25.596 9.610 -2.608 1.00 93.50 289 HIS A CA 1
ATOM 2301 C C . HIS A 1 289 ? 24.812 10.925 -2.612 1.00 93.50 289 HIS A C 1
ATOM 2303 O O . HIS A 1 289 ? 25.105 11.807 -1.805 1.00 93.50 289 HIS A O 1
ATOM 2309 N N . GLY A 1 290 ? 23.815 11.066 -3.490 1.00 91.38 290 GLY A N 1
ATOM 2310 C CA . GLY A 1 290 ? 22.849 12.158 -3.412 1.00 91.38 290 GLY A CA 1
ATOM 2311 C C . GLY A 1 290 ? 22.120 12.131 -2.069 1.00 91.38 290 GLY A C 1
ATOM 2312 O O . GLY A 1 290 ? 21.709 11.068 -1.600 1.00 91.38 290 GLY A O 1
ATOM 2313 N N . ALA A 1 291 ? 21.991 13.293 -1.431 1.00 86.12 291 ALA A N 1
ATOM 2314 C CA . ALA A 1 291 ? 21.377 13.419 -0.109 1.00 86.12 291 ALA A CA 1
ATOM 2315 C C . ALA A 1 291 ? 19.860 13.651 -0.190 1.00 86.12 291 ALA A C 1
ATOM 2317 O O . ALA A 1 291 ? 19.161 13.494 0.813 1.00 86.12 291 ALA A O 1
ATOM 2318 N N . THR A 1 292 ? 19.347 14.028 -1.367 1.00 85.75 292 THR A N 1
ATOM 2319 C CA . THR A 1 292 ? 17.916 14.266 -1.599 1.00 85.75 292 THR A CA 1
ATOM 2320 C C . THR A 1 292 ? 17.364 13.377 -2.707 1.00 85.75 292 THR A C 1
ATOM 2322 O O . THR A 1 292 ? 18.096 12.907 -3.581 1.00 85.75 292 THR A O 1
ATOM 2325 N N . PHE A 1 293 ? 16.043 13.184 -2.684 1.00 85.62 293 PHE A N 1
ATOM 2326 C CA . PHE A 1 293 ? 15.325 12.449 -3.719 1.00 85.62 293 PHE A CA 1
ATOM 2327 C C . PHE A 1 293 ? 15.578 13.039 -5.115 1.00 85.62 293 PHE A C 1
ATOM 2329 O O . PHE A 1 293 ? 15.801 12.289 -6.056 1.00 85.62 293 PHE A O 1
ATOM 2336 N N . GLU A 1 294 ? 15.604 14.368 -5.268 1.00 85.00 294 GLU A N 1
ATOM 2337 C CA . GLU A 1 294 ? 15.791 15.023 -6.570 1.00 85.00 294 GLU A CA 1
ATOM 2338 C C . GLU A 1 294 ? 17.154 14.723 -7.200 1.00 85.00 294 GLU A C 1
ATOM 2340 O O . GLU A 1 294 ? 17.228 14.490 -8.407 1.00 85.00 294 GLU A O 1
ATOM 2345 N N . GLU A 1 295 ? 18.226 14.723 -6.400 1.00 87.38 295 GLU A N 1
ATOM 2346 C CA . GLU A 1 295 ? 19.581 14.429 -6.885 1.00 87.38 295 GLU A CA 1
ATOM 2347 C C . GLU A 1 295 ? 19.672 12.991 -7.405 1.00 87.38 295 GLU A C 1
ATOM 2349 O O . GLU A 1 295 ? 20.217 12.740 -8.483 1.00 87.38 295 GLU A O 1
ATOM 2354 N N . VAL A 1 296 ? 19.097 12.058 -6.649 1.00 92.94 296 VAL A N 1
ATOM 2355 C CA . VAL A 1 296 ? 19.063 10.631 -6.971 1.00 92.94 296 VAL A CA 1
ATOM 2356 C C . VAL A 1 296 ? 18.145 10.356 -8.166 1.00 92.94 296 VAL A C 1
ATOM 2358 O O . VAL A 1 296 ? 18.517 9.603 -9.067 1.00 92.94 296 VAL A O 1
ATOM 2361 N N . TYR A 1 297 ? 16.988 11.018 -8.227 1.00 89.88 297 TYR A N 1
ATOM 2362 C CA . TYR A 1 297 ? 16.042 10.932 -9.337 1.00 89.88 297 TYR A CA 1
ATOM 2363 C C . TYR A 1 297 ? 16.676 11.402 -10.647 1.00 89.88 297 TYR A C 1
ATOM 2365 O O . TYR A 1 297 ? 16.628 10.679 -11.638 1.00 89.88 297 TYR A O 1
ATOM 2373 N N . GLU A 1 298 ? 17.348 12.558 -10.667 1.00 89.69 298 GLU A N 1
ATOM 2374 C CA . GLU A 1 298 ? 18.055 13.037 -11.864 1.00 89.69 298 GLU A CA 1
ATOM 2375 C C . GLU A 1 298 ? 19.063 11.998 -12.386 1.00 89.69 298 GLU A C 1
ATOM 2377 O O . GLU A 1 298 ? 19.050 11.664 -13.575 1.00 89.69 298 GLU A O 1
ATOM 2382 N N . ALA A 1 299 ? 19.893 11.444 -11.496 1.00 94.56 299 ALA A N 1
ATOM 2383 C CA . ALA A 1 299 ? 20.890 10.445 -11.865 1.00 94.56 299 ALA A CA 1
ATOM 2384 C C . ALA A 1 299 ? 20.245 9.161 -12.415 1.00 94.56 299 ALA A C 1
ATOM 2386 O O . ALA A 1 299 ? 20.658 8.671 -13.470 1.00 94.56 299 ALA A O 1
ATOM 2387 N N . ALA A 1 300 ? 19.202 8.647 -11.755 1.00 97.12 300 ALA A N 1
ATOM 2388 C CA . ALA A 1 300 ? 18.486 7.449 -12.188 1.00 97.12 300 ALA A CA 1
ATOM 2389 C C . ALA A 1 300 ? 17.887 7.611 -13.596 1.00 97.12 300 ALA A C 1
ATOM 2391 O O . ALA A 1 300 ? 18.010 6.710 -14.430 1.00 97.12 300 ALA A O 1
ATOM 2392 N N . ILE A 1 301 ? 17.277 8.762 -13.893 1.00 90.88 301 ILE A N 1
ATOM 2393 C CA . ILE A 1 301 ? 16.659 9.052 -15.196 1.00 90.88 301 ILE A CA 1
ATOM 2394 C C . ILE A 1 301 ? 17.718 9.088 -16.309 1.00 90.88 301 ILE A C 1
ATOM 2396 O O . ILE A 1 301 ? 17.539 8.479 -17.369 1.00 90.88 301 ILE A O 1
ATOM 2400 N N . GLU A 1 302 ? 18.843 9.769 -16.085 1.00 92.00 302 GLU A N 1
ATOM 2401 C CA . GLU A 1 302 ? 19.921 9.859 -17.077 1.00 92.00 302 GLU A CA 1
ATOM 2402 C C . GLU A 1 302 ? 20.605 8.508 -17.320 1.00 92.00 302 GLU A C 1
ATOM 2404 O O . GLU A 1 302 ? 20.890 8.145 -18.467 1.00 92.00 302 GLU A O 1
ATOM 2409 N N . MET A 1 303 ? 20.806 7.715 -16.266 1.00 98.25 303 MET A N 1
ATOM 2410 C CA . MET A 1 303 ? 21.339 6.357 -16.371 1.00 98.25 303 MET A CA 1
ATOM 2411 C C . MET A 1 303 ? 20.428 5.462 -17.220 1.00 98.25 303 MET A C 1
ATOM 2413 O O . MET A 1 303 ? 20.909 4.807 -18.150 1.00 98.25 303 MET A O 1
ATOM 2417 N N . GLN A 1 304 ? 19.114 5.489 -16.984 1.00 97.94 304 GLN A N 1
ATOM 2418 C CA . GLN A 1 304 ? 18.152 4.738 -17.793 1.00 97.94 304 GLN A CA 1
ATOM 2419 C C . GLN A 1 304 ? 18.142 5.203 -19.258 1.00 97.94 304 GLN A C 1
ATOM 2421 O O . GLN A 1 304 ? 18.188 4.364 -20.156 1.00 97.94 304 GLN A O 1
ATOM 2426 N N . ARG A 1 305 ? 18.177 6.517 -19.538 1.00 92.44 305 ARG A N 1
ATOM 2427 C CA . ARG A 1 305 ? 18.241 7.050 -20.919 1.00 92.44 305 ARG A CA 1
ATOM 2428 C C . ARG A 1 305 ? 19.448 6.521 -21.688 1.00 92.44 305 ARG A C 1
ATOM 2430 O O . ARG A 1 305 ? 19.339 6.205 -22.876 1.00 92.44 305 ARG A O 1
ATOM 2437 N N . ILE A 1 306 ? 20.596 6.409 -21.020 1.00 94.19 306 ILE A N 1
ATOM 2438 C CA . ILE A 1 306 ? 21.809 5.844 -21.615 1.00 94.19 306 ILE A CA 1
ATOM 2439 C C . ILE A 1 306 ? 21.625 4.354 -21.892 1.00 94.19 306 ILE A C 1
ATOM 2441 O O . ILE A 1 306 ? 21.985 3.918 -22.983 1.00 94.19 306 ILE A O 1
ATOM 2445 N N . LEU A 1 307 ? 21.059 3.581 -20.962 1.00 97.75 307 LEU A N 1
ATOM 2446 C CA . LEU A 1 307 ? 20.821 2.150 -21.168 1.00 97.75 307 LEU A CA 1
ATOM 2447 C C . LEU A 1 307 ? 19.823 1.897 -22.300 1.00 97.75 307 LEU A C 1
ATOM 2449 O O . LEU A 1 307 ? 20.133 1.117 -23.195 1.00 97.75 307 LEU A O 1
ATOM 2453 N N . VAL A 1 308 ? 18.702 2.619 -22.349 1.00 95.50 308 VAL A N 1
ATOM 2454 C CA . VAL A 1 308 ? 17.732 2.525 -23.454 1.00 95.50 308 VAL A CA 1
ATOM 2455 C C . VAL A 1 308 ? 18.407 2.848 -24.786 1.00 95.50 308 VAL A C 1
ATOM 2457 O O . VAL A 1 308 ? 18.301 2.082 -25.745 1.00 95.50 308 VAL A O 1
ATOM 2460 N N . TYR A 1 309 ? 19.182 3.938 -24.845 1.00 90.12 309 TYR A N 1
ATOM 2461 C CA . TYR A 1 309 ? 19.852 4.339 -26.080 1.00 90.12 309 TYR A CA 1
ATOM 2462 C C . TYR A 1 309 ? 20.961 3.369 -26.508 1.00 90.12 309 TYR A C 1
ATOM 2464 O O . TYR A 1 309 ? 21.115 3.092 -27.699 1.00 90.12 309 TYR A O 1
ATOM 2472 N N . GLN A 1 310 ? 21.788 2.910 -25.569 1.00 94.56 310 GLN A N 1
ATOM 2473 C CA . GLN A 1 310 ? 22.927 2.039 -25.853 1.00 94.56 310 GLN A CA 1
ATOM 2474 C C . GLN A 1 310 ? 22.510 0.575 -26.026 1.00 94.56 310 GLN A C 1
ATOM 2476 O O . GLN A 1 310 ? 23.286 -0.201 -26.585 1.00 94.56 310 GLN A O 1
ATOM 2481 N N . SER A 1 311 ? 21.324 0.213 -25.540 1.00 97.56 311 SER A N 1
ATOM 2482 C CA . SER A 1 311 ? 20.686 -1.100 -25.622 1.00 97.56 311 SER A CA 1
ATOM 2483 C C . SER A 1 311 ? 21.591 -2.282 -25.213 1.00 97.56 311 SER A C 1
ATOM 2485 O O . SER A 1 311 ? 21.629 -3.272 -25.941 1.00 97.56 311 SER A O 1
ATOM 2487 N N . PRO A 1 312 ? 22.379 -2.223 -24.110 1.00 97.56 312 PRO A N 1
ATOM 2488 C CA . PRO A 1 312 ? 23.105 -3.406 -23.625 1.00 97.56 312 PRO A CA 1
ATOM 2489 C C . PRO A 1 312 ? 22.141 -4.496 -23.134 1.00 97.56 312 PRO A C 1
ATOM 2491 O O . PRO A 1 312 ? 22.449 -5.685 -23.192 1.00 97.56 312 PRO A O 1
ATOM 2494 N N . ILE A 1 313 ? 20.954 -4.064 -22.708 1.00 97.56 313 ILE A N 1
ATOM 2495 C CA . ILE A 1 313 ? 19.773 -4.880 -22.480 1.00 97.56 313 ILE A CA 1
ATOM 2496 C C . ILE A 1 313 ? 18.619 -4.323 -23.317 1.00 97.56 313 ILE A C 1
ATOM 2498 O O . ILE A 1 313 ? 18.575 -3.122 -23.597 1.00 97.56 313 ILE A O 1
ATOM 2502 N N . ILE A 1 314 ? 17.696 -5.191 -23.725 1.00 98.38 314 ILE A N 1
ATOM 2503 C CA . ILE A 1 314 ? 16.445 -4.804 -24.384 1.00 98.38 314 ILE A CA 1
ATOM 2504 C C . ILE A 1 314 ? 15.311 -5.441 -23.593 1.00 98.38 314 ILE A C 1
ATOM 2506 O O . ILE A 1 314 ? 15.125 -6.662 -23.623 1.00 98.38 314 ILE A O 1
ATOM 2510 N N . VAL A 1 315 ? 14.565 -4.612 -22.866 1.00 98.06 315 VAL A N 1
ATOM 2511 C CA . VAL A 1 315 ? 13.354 -5.057 -22.178 1.00 98.06 315 VAL A CA 1
ATOM 2512 C C . VAL A 1 315 ? 12.293 -5.382 -23.222 1.00 98.06 315 VAL A C 1
ATOM 2514 O O . VAL A 1 315 ? 12.116 -4.643 -24.185 1.00 98.06 315 VAL A O 1
ATOM 2517 N N . CYS A 1 316 ? 11.661 -6.543 -23.095 1.00 97.06 316 CYS A N 1
ATOM 2518 C CA . CYS A 1 316 ? 10.699 -7.050 -24.070 1.00 97.06 316 CYS A CA 1
ATOM 2519 C C . CYS A 1 316 ? 9.266 -6.706 -23.660 1.00 97.06 316 CYS A C 1
ATOM 2521 O O . CYS A 1 316 ? 8.469 -6.337 -24.513 1.00 97.06 316 CYS A O 1
ATOM 2523 N N . TYR A 1 317 ? 8.944 -6.845 -22.372 1.00 95.88 317 TYR A N 1
ATOM 2524 C CA . TYR A 1 317 ? 7.606 -6.603 -21.837 1.00 95.88 317 TYR A CA 1
ATOM 2525 C C . TYR A 1 317 ? 7.623 -6.473 -20.308 1.00 95.88 317 TYR A C 1
ATOM 2527 O O . TYR A 1 317 ? 8.456 -7.087 -19.637 1.00 95.88 317 TYR A O 1
ATOM 2535 N N . GLU A 1 318 ? 6.629 -5.780 -19.762 1.00 94.38 318 GLU A N 1
ATOM 2536 C CA . GLU A 1 318 ? 6.206 -5.839 -18.362 1.00 94.38 318 GLU A CA 1
ATOM 2537 C C . GLU A 1 318 ? 4.919 -6.668 -18.261 1.00 94.38 318 GLU A C 1
ATOM 2539 O O . GLU A 1 318 ? 3.950 -6.428 -18.979 1.00 94.38 318 GLU A O 1
ATOM 2544 N N . SER A 1 319 ? 4.910 -7.695 -17.408 1.00 90.00 319 SER A N 1
ATOM 2545 C CA . SER A 1 319 ? 3.782 -8.633 -17.281 1.00 90.00 319 SER A CA 1
ATOM 2546 C C . SER A 1 319 ? 2.852 -8.260 -16.129 1.00 90.00 319 SER A C 1
ATOM 2548 O O . SER A 1 319 ? 3.317 -7.748 -15.112 1.00 90.00 319 SER A O 1
ATOM 2550 N N . MET A 1 320 ? 1.574 -8.625 -16.210 1.00 87.94 320 MET A N 1
ATOM 2551 C CA . MET A 1 320 ? 0.671 -8.557 -15.060 1.00 87.94 320 MET A CA 1
ATOM 2552 C C . MET A 1 320 ? 0.834 -9.761 -14.113 1.00 87.94 320 MET A C 1
ATOM 2554 O O . MET A 1 320 ? 0.975 -10.911 -14.532 1.00 87.94 320 MET A O 1
ATOM 2558 N N . LEU A 1 321 ? 0.766 -9.492 -12.810 1.00 87.19 321 LEU A N 1
ATOM 2559 C CA . LEU A 1 321 ? 0.510 -10.473 -11.762 1.00 87.19 321 LEU A CA 1
ATOM 2560 C C . LEU A 1 321 ? -0.983 -10.801 -11.738 1.00 87.19 321 LEU A C 1
ATOM 2562 O O . LEU A 1 321 ? -1.822 -9.914 -11.579 1.00 87.19 321 LEU A O 1
ATOM 2566 N N . HIS A 1 322 ? -1.301 -12.089 -11.847 1.00 89.50 322 HIS A N 1
ATOM 2567 C CA . HIS A 1 322 ? -2.654 -12.621 -11.705 1.00 89.50 322 HIS A CA 1
ATOM 2568 C C . HIS A 1 322 ? -2.741 -13.426 -10.420 1.00 89.50 322 HIS A C 1
ATOM 2570 O O . HIS A 1 322 ? -1.948 -14.343 -10.199 1.00 89.50 322 HIS A O 1
ATOM 2576 N N . THR A 1 323 ? -3.716 -13.110 -9.579 1.00 93.12 323 THR A N 1
ATOM 2577 C CA . THR A 1 323 ? -3.912 -13.768 -8.282 1.00 93.12 323 THR A CA 1
ATOM 2578 C C . THR A 1 323 ? -5.395 -14.037 -8.064 1.00 93.12 323 THR A C 1
ATOM 2580 O O . THR A 1 323 ? -6.239 -13.329 -8.608 1.00 93.12 323 THR A O 1
ATOM 2583 N N . ALA A 1 324 ? -5.739 -15.080 -7.307 1.00 96.12 324 ALA A N 1
ATOM 2584 C CA . ALA A 1 324 ? -7.132 -15.473 -7.104 1.00 96.12 324 ALA A CA 1
ATOM 2585 C C . ALA A 1 324 ? -7.449 -15.736 -5.634 1.00 96.12 324 ALA A C 1
ATOM 2587 O O . ALA A 1 324 ? -6.665 -16.361 -4.914 1.00 96.12 324 ALA A O 1
ATOM 2588 N N . TYR A 1 325 ? -8.626 -15.281 -5.213 1.00 98.00 325 TYR A N 1
ATOM 2589 C CA . TYR A 1 325 ? -9.099 -15.363 -3.836 1.00 98.00 325 TYR A CA 1
ATOM 2590 C C . TYR A 1 325 ? -10.617 -15.510 -3.773 1.00 98.00 325 TYR A C 1
ATOM 2592 O O . TYR A 1 325 ? -11.340 -15.202 -4.723 1.00 98.00 325 TYR A O 1
ATOM 2600 N N . ARG A 1 326 ? -11.109 -16.006 -2.640 1.00 97.81 326 ARG A N 1
ATOM 2601 C CA . ARG A 1 326 ? -12.535 -16.153 -2.372 1.00 97.81 326 ARG A CA 1
ATOM 2602 C C . ARG A 1 326 ? -13.142 -14.861 -1.850 1.00 97.81 326 ARG A C 1
ATOM 2604 O O . ARG A 1 326 ? -12.560 -14.182 -1.012 1.00 97.81 326 ARG A O 1
ATOM 2611 N N . THR A 1 327 ? -14.365 -14.577 -2.274 1.00 96.75 327 THR A N 1
ATOM 2612 C CA . THR A 1 327 ? -15.101 -13.357 -1.925 1.00 96.75 327 THR A CA 1
ATOM 2613 C C . THR A 1 327 ? -16.326 -13.619 -1.061 1.00 96.75 327 THR A C 1
ATOM 2615 O O . THR A 1 327 ? -17.089 -12.690 -0.824 1.00 96.75 327 THR A O 1
ATOM 2618 N N . ASP A 1 328 ? -16.591 -14.854 -0.628 1.00 95.19 328 ASP A N 1
ATOM 2619 C CA . ASP A 1 328 ? -17.773 -15.190 0.175 1.00 95.19 328 ASP A CA 1
ATOM 2620 C C . ASP A 1 328 ? -17.600 -14.816 1.646 1.00 95.19 328 ASP A C 1
ATOM 2622 O O . ASP A 1 328 ? -18.402 -14.046 2.168 1.00 95.19 328 ASP A O 1
ATOM 2626 N N . LYS A 1 329 ? -16.559 -15.337 2.302 1.00 95.56 329 LYS A N 1
ATOM 2627 C CA . LYS A 1 329 ? -16.408 -15.285 3.767 1.00 95.56 329 LYS A CA 1
ATOM 2628 C C . LYS A 1 329 ? -15.652 -14.060 4.284 1.00 95.56 329 LYS A C 1
ATOM 2630 O O . LYS A 1 329 ? -15.973 -13.536 5.353 1.00 95.56 329 LYS A O 1
ATOM 2635 N N . PHE A 1 330 ? -14.638 -13.643 3.539 1.00 96.88 330 PHE A N 1
ATOM 2636 C CA . PHE A 1 330 ? -13.704 -12.598 3.934 1.00 96.88 330 PHE A CA 1
ATOM 2637 C C . PHE A 1 330 ? -13.814 -11.380 3.014 1.00 96.88 330 PHE A C 1
ATOM 2639 O O . PHE A 1 330 ? -14.235 -11.484 1.861 1.00 96.88 330 PHE A O 1
ATOM 2646 N N . GLU A 1 331 ? -13.433 -10.227 3.543 1.00 95.19 331 GLU A N 1
ATOM 2647 C CA . GLU A 1 331 ? -13.233 -8.972 2.818 1.00 95.19 331 GLU A CA 1
ATOM 2648 C C . GLU A 1 331 ? -11.928 -8.310 3.287 1.00 95.19 331 GLU A C 1
ATOM 2650 O O . GLU A 1 331 ? -11.332 -8.752 4.267 1.00 95.19 331 GLU A O 1
ATOM 2655 N N . GLY A 1 332 ? -11.475 -7.256 2.603 1.00 93.69 332 GLY A N 1
ATOM 2656 C CA . GLY A 1 332 ? -10.224 -6.570 2.955 1.00 93.69 332 GLY A CA 1
ATOM 2657 C C . GLY A 1 332 ? -8.954 -7.222 2.396 1.00 93.69 332 GLY A C 1
ATOM 2658 O O . GLY A 1 332 ? -7.875 -6.967 2.919 1.00 93.69 332 GLY A O 1
ATOM 2659 N N . PHE A 1 333 ? -9.072 -8.047 1.348 1.00 95.94 333 PHE A N 1
ATOM 2660 C CA . PHE A 1 333 ? -7.918 -8.495 0.564 1.00 95.94 333 PHE A CA 1
ATOM 2661 C C . PHE A 1 333 ? -7.243 -7.293 -0.105 1.00 95.94 333 PHE A C 1
ATOM 2663 O O . PHE A 1 333 ? -7.927 -6.431 -0.661 1.00 95.94 333 PHE A O 1
ATOM 2670 N N . VAL A 1 334 ? -5.913 -7.252 -0.070 1.00 93.75 334 VAL A N 1
ATOM 2671 C CA . VAL A 1 334 ? -5.110 -6.123 -0.541 1.00 93.75 334 VAL A CA 1
ATOM 2672 C C . VAL A 1 334 ? -4.337 -6.546 -1.778 1.00 93.75 334 VAL A C 1
ATOM 2674 O O . VAL A 1 334 ? -3.515 -7.455 -1.718 1.00 93.75 334 VAL A O 1
ATOM 2677 N N . ASN A 1 335 ? -4.614 -5.899 -2.909 1.00 92.50 335 ASN A N 1
ATOM 2678 C CA . ASN A 1 335 ? -3.881 -6.122 -4.152 1.00 92.50 335 ASN A CA 1
ATOM 2679 C C . ASN A 1 335 ? -2.603 -5.273 -4.135 1.00 92.50 335 ASN A C 1
ATOM 2681 O O . ASN A 1 335 ? -2.597 -4.174 -4.679 1.00 92.50 335 ASN A O 1
ATOM 2685 N N . ASP A 1 336 ? -1.582 -5.763 -3.437 1.00 88.62 336 ASP A N 1
ATOM 2686 C CA . ASP A 1 336 ? -0.302 -5.095 -3.182 1.00 88.62 336 ASP A CA 1
ATOM 2687 C C . ASP A 1 336 ? 0.497 -4.821 -4.469 1.00 88.62 336 ASP A C 1
ATOM 2689 O O . ASP A 1 336 ? 0.341 -5.529 -5.464 1.00 88.62 336 ASP A O 1
ATOM 2693 N N . VAL A 1 337 ? 1.304 -3.752 -4.493 1.00 84.06 337 VAL A N 1
ATOM 2694 C CA . VAL A 1 337 ? 2.044 -3.314 -5.696 1.00 84.06 337 VAL A CA 1
ATOM 2695 C C . VAL A 1 337 ? 3.210 -4.232 -6.051 1.00 84.06 337 VAL A C 1
ATOM 2697 O O . VAL A 1 337 ? 3.515 -4.401 -7.231 1.00 84.06 337 VAL A O 1
ATOM 2700 N N . SER A 1 338 ? 3.794 -4.878 -5.049 1.00 79.81 338 SER A N 1
ATOM 2701 C CA . SER A 1 338 ? 4.911 -5.800 -5.198 1.00 79.81 338 SER A CA 1
ATOM 2702 C C . SER A 1 338 ? 4.422 -7.241 -5.347 1.00 79.81 338 SER A C 1
ATOM 2704 O O . SER A 1 338 ? 4.831 -7.937 -6.278 1.00 79.81 338 SER A O 1
ATOM 2706 N N . ASP A 1 339 ? 3.502 -7.676 -4.480 1.00 82.38 339 ASP A N 1
ATOM 2707 C CA . ASP A 1 339 ? 3.145 -9.098 -4.335 1.00 82.38 339 ASP A CA 1
ATOM 2708 C C . ASP A 1 339 ? 1.733 -9.461 -4.838 1.00 82.38 339 ASP A C 1
ATOM 2710 O O . ASP A 1 339 ? 1.390 -10.641 -4.967 1.00 82.38 339 ASP A O 1
ATOM 2714 N N . GLY A 1 340 ? 0.886 -8.474 -5.145 1.00 89.31 340 GLY A N 1
ATOM 2715 C CA . GLY A 1 340 ? -0.529 -8.691 -5.456 1.00 89.31 340 GLY A CA 1
ATOM 2716 C C . GLY A 1 340 ? -1.345 -9.119 -4.229 1.00 89.31 340 GLY A C 1
ATOM 2717 O O . GLY A 1 340 ? -1.093 -8.689 -3.105 1.00 89.31 340 GLY A O 1
ATOM 2718 N N . ILE A 1 341 ? -2.368 -9.960 -4.420 1.00 93.44 341 ILE A N 1
ATOM 2719 C CA . ILE A 1 341 ? -3.204 -10.445 -3.305 1.00 93.44 341 ILE A CA 1
ATOM 2720 C C . ILE A 1 341 ? -2.424 -11.236 -2.242 1.00 93.44 341 ILE A C 1
ATOM 2722 O O . ILE A 1 341 ? -2.713 -11.035 -1.061 1.00 93.44 341 ILE A O 1
ATOM 2726 N N . PRO A 1 342 ? -1.487 -12.146 -2.571 1.00 92.69 342 PRO A N 1
ATOM 2727 C CA . PRO A 1 342 ? -0.786 -12.917 -1.561 1.00 92.69 342 PRO A CA 1
ATOM 2728 C C . PRO A 1 342 ? 0.344 -12.108 -0.898 1.00 92.69 342 PRO A C 1
ATOM 2730 O O . PRO A 1 342 ? 1.518 -12.416 -1.061 1.00 92.69 342 PRO A O 1
ATOM 2733 N N . SER A 1 343 ? -0.027 -11.096 -0.112 1.00 91.81 343 SER A N 1
ATOM 2734 C CA . SER A 1 343 ? 0.884 -10.122 0.499 1.00 91.81 343 SER A CA 1
ATOM 2735 C C . SER A 1 343 ? 0.766 -10.050 2.027 1.00 91.81 343 SER A C 1
ATOM 2737 O O . SER A 1 343 ? -0.205 -10.529 2.631 1.00 91.81 343 SER A O 1
ATOM 2739 N N . TYR A 1 344 ? 1.741 -9.388 2.666 1.00 92.88 344 TYR A N 1
ATOM 2740 C CA . TYR A 1 344 ? 1.684 -9.028 4.091 1.00 92.88 344 TYR A CA 1
ATOM 2741 C C . TYR A 1 344 ? 0.387 -8.277 4.428 1.00 92.88 344 TYR A C 1
ATOM 2743 O O . TYR A 1 344 ? -0.303 -8.616 5.393 1.00 92.88 344 TYR A O 1
ATOM 2751 N N . TRP A 1 345 ? 0.011 -7.297 3.603 1.00 92.12 345 TRP A N 1
ATOM 2752 C CA . TRP A 1 345 ? -1.156 -6.454 3.852 1.00 92.12 345 TRP A CA 1
ATOM 2753 C C . TRP A 1 345 ? -2.475 -7.205 3.738 1.00 92.12 345 TRP A C 1
ATOM 2755 O O . TRP A 1 345 ? -3.381 -6.942 4.526 1.00 92.12 345 TRP A O 1
ATOM 2765 N N . THR A 1 346 ? -2.576 -8.210 2.868 1.00 94.50 346 THR A N 1
ATOM 2766 C CA . THR A 1 346 ? -3.734 -9.113 2.870 1.00 94.50 346 THR A CA 1
ATOM 2767 C C . THR A 1 346 ? -3.859 -9.839 4.204 1.00 94.50 346 THR A C 1
ATOM 2769 O O . THR A 1 346 ? -4.934 -9.836 4.801 1.00 94.50 346 THR A O 1
ATOM 2772 N N . ASN A 1 347 ? -2.772 -10.397 4.735 1.00 93.81 347 ASN A N 1
ATOM 2773 C CA . ASN A 1 347 ? -2.790 -11.060 6.044 1.00 93.81 347 ASN A CA 1
ATOM 2774 C C . ASN A 1 347 ? -3.139 -10.106 7.198 1.00 93.81 347 ASN A C 1
ATOM 2776 O O . ASN A 1 347 ? -3.663 -10.528 8.234 1.00 93.81 347 ASN A O 1
ATOM 2780 N N . TYR A 1 348 ? -2.832 -8.824 7.025 1.00 90.56 348 TYR A N 1
ATOM 2781 C CA . TYR A 1 348 ? -3.032 -7.794 8.030 1.00 90.56 348 TYR A CA 1
ATOM 2782 C C . TYR A 1 348 ? -4.444 -7.186 8.000 1.00 90.56 348 TYR A C 1
ATOM 2784 O O . TYR A 1 348 ? -5.042 -6.982 9.054 1.00 90.56 348 TYR A O 1
ATOM 2792 N N . ARG A 1 349 ? -5.003 -6.935 6.806 1.00 91.62 349 ARG A N 1
ATOM 2793 C CA . ARG A 1 349 ? -6.275 -6.216 6.582 1.00 91.62 349 ARG A CA 1
ATOM 2794 C C . ARG A 1 349 ? -7.484 -7.127 6.343 1.00 91.62 349 ARG A C 1
ATOM 2796 O O . ARG A 1 349 ? -8.621 -6.666 6.496 1.00 91.62 349 ARG A O 1
ATOM 2803 N N . THR A 1 350 ? -7.266 -8.395 5.981 1.00 94.88 350 THR A N 1
ATOM 2804 C CA . THR A 1 350 ? -8.365 -9.335 5.718 1.00 94.88 350 THR A CA 1
ATOM 2805 C C . THR A 1 350 ? -9.160 -9.602 6.986 1.00 94.88 350 THR A C 1
ATOM 2807 O O . THR A 1 350 ? -8.596 -9.915 8.029 1.00 94.88 350 THR A O 1
ATOM 2810 N N . ARG A 1 351 ? -10.485 -9.526 6.886 1.00 93.81 351 ARG A N 1
ATOM 2811 C CA . ARG A 1 351 ? -11.417 -9.617 8.012 1.00 93.81 351 ARG A CA 1
ATOM 2812 C C . ARG A 1 351 ? -12.673 -10.388 7.629 1.00 93.81 351 ARG A C 1
ATOM 2814 O O . ARG A 1 351 ? -13.023 -10.493 6.451 1.00 93.81 351 ARG A O 1
ATOM 2821 N N . LEU A 1 352 ? -13.353 -10.961 8.619 1.00 94.19 352 LEU A N 1
ATOM 2822 C CA . LEU A 1 352 ? -14.631 -11.634 8.383 1.00 94.19 352 LEU A CA 1
ATOM 2823 C C . LEU A 1 352 ? -15.687 -10.608 7.965 1.00 94.19 352 LEU A C 1
ATOM 2825 O O . LEU A 1 352 ? -15.735 -9.504 8.503 1.00 94.19 352 LEU A O 1
ATOM 2829 N N . LYS A 1 353 ? -16.592 -10.986 7.062 1.00 92.81 353 LYS A N 1
ATOM 2830 C CA . LYS A 1 353 ? -17.791 -10.171 6.834 1.00 92.81 353 LYS A CA 1
ATOM 2831 C C . LYS A 1 353 ? -18.730 -10.237 8.038 1.00 92.81 353 LYS A C 1
ATOM 2833 O O . LYS A 1 353 ? -18.738 -11.220 8.785 1.00 92.81 353 LYS A O 1
ATOM 2838 N N . SER A 1 354 ? -19.571 -9.217 8.195 1.00 86.62 354 SER A N 1
ATOM 2839 C CA . SER A 1 354 ? -20.528 -9.094 9.308 1.00 86.62 354 SER A CA 1
ATOM 2840 C C . SER A 1 354 ? -21.451 -10.313 9.457 1.00 86.62 354 SER A C 1
ATOM 2842 O O . SER A 1 354 ? -21.694 -10.771 10.571 1.00 86.62 354 SER A O 1
ATOM 2844 N N . GLU A 1 355 ? -21.896 -10.910 8.349 1.00 89.50 355 GLU A N 1
ATOM 2845 C CA . GLU A 1 355 ? -22.735 -12.119 8.344 1.00 89.50 355 GLU A CA 1
ATOM 2846 C C . GLU A 1 355 ? -22.035 -13.379 8.895 1.00 89.50 355 GLU A C 1
ATOM 2848 O O . GLU A 1 355 ? -22.706 -14.326 9.306 1.00 89.50 355 GLU A O 1
ATOM 2853 N N . TYR A 1 356 ? -20.699 -13.369 8.975 1.00 89.12 356 TYR A N 1
ATOM 2854 C CA . TYR A 1 356 ? -19.882 -14.418 9.594 1.00 89.12 356 TYR A CA 1
ATOM 2855 C C . TYR A 1 356 ? -19.362 -14.028 10.986 1.00 89.12 356 TYR A C 1
ATOM 2857 O O . TYR A 1 356 ? -18.479 -14.703 11.515 1.00 89.12 356 TYR A O 1
ATOM 2865 N N . GLY A 1 357 ? -19.909 -12.969 11.593 1.00 81.81 357 GLY A N 1
ATOM 2866 C CA . GLY A 1 357 ? -19.518 -12.500 12.925 1.00 81.81 357 GLY A CA 1
ATOM 2867 C C . GLY A 1 357 ? -18.259 -11.631 12.947 1.00 81.81 357 GLY A C 1
ATOM 2868 O O . GLY A 1 357 ? -17.655 -11.499 14.006 1.00 81.81 357 GLY A O 1
ATOM 2869 N N . GLY A 1 358 ? -17.857 -11.068 11.800 1.00 85.62 358 GLY A N 1
ATOM 2870 C CA . GLY A 1 358 ? -16.739 -10.128 11.713 1.00 85.62 358 GLY A CA 1
ATOM 2871 C C . GLY A 1 358 ? -17.007 -8.742 12.325 1.00 85.62 358 GLY A C 1
ATOM 2872 O O . GLY A 1 358 ? -18.113 -8.484 12.806 1.00 85.62 358 GLY A O 1
ATOM 2873 N N . PRO A 1 359 ? -16.011 -7.832 12.292 1.00 88.00 359 PRO A N 1
ATOM 2874 C CA . PRO A 1 359 ? -14.795 -7.927 11.475 1.00 88.00 359 PRO A CA 1
ATOM 2875 C C . PRO A 1 359 ? -13.701 -8.830 12.068 1.00 88.00 359 PRO A C 1
ATOM 2877 O O . PRO A 1 359 ? -12.888 -9.382 11.332 1.00 88.00 359 PRO A O 1
ATOM 2880 N N . ILE A 1 360 ? -13.694 -9.039 13.384 1.00 90.19 360 ILE A N 1
ATOM 2881 C CA . ILE A 1 360 ? -12.620 -9.768 14.063 1.00 90.19 360 ILE A CA 1
ATOM 2882 C C . ILE A 1 360 ? -12.844 -11.283 13.999 1.00 90.19 360 ILE A C 1
ATOM 2884 O O . ILE A 1 360 ? -13.928 -11.785 14.291 1.00 90.19 360 ILE A O 1
ATOM 2888 N N . GLY A 1 361 ? -11.772 -12.009 13.700 1.00 89.88 361 GLY A N 1
ATOM 2889 C CA . GLY A 1 361 ? -11.656 -13.444 13.901 1.00 89.88 361 GLY A CA 1
ATOM 2890 C C . GLY A 1 361 ? -11.533 -14.259 12.621 1.00 89.88 361 GLY A C 1
ATOM 2891 O O . GLY A 1 361 ? -11.306 -13.748 11.526 1.00 89.88 361 GLY A O 1
ATOM 2892 N N . GLY A 1 362 ? -11.667 -15.574 12.765 1.00 94.44 362 GLY A N 1
ATOM 2893 C CA . GLY A 1 362 ? -11.647 -16.508 11.642 1.00 94.44 362 GLY A CA 1
ATOM 2894 C C . GLY A 1 362 ? -10.253 -17.002 11.256 1.00 94.44 362 GLY A C 1
ATOM 2895 O O . GLY A 1 362 ? -9.232 -16.625 11.827 1.00 94.44 362 GLY A O 1
ATOM 2896 N N . THR A 1 363 ? -10.235 -17.921 10.292 1.00 97.38 363 THR A N 1
ATOM 2897 C CA . THR A 1 363 ? -9.027 -18.594 9.803 1.00 97.38 363 THR A CA 1
ATOM 2898 C C . THR A 1 363 ? -8.927 -18.405 8.301 1.00 97.38 363 THR A C 1
ATOM 2900 O O . THR A 1 363 ? -9.776 -18.942 7.582 1.00 97.38 363 THR A O 1
ATOM 2903 N N . LEU A 1 364 ? -7.928 -17.639 7.863 1.00 97.81 364 LEU A N 1
ATOM 2904 C CA . LEU A 1 364 ? -7.597 -17.453 6.454 1.00 97.81 364 LEU A CA 1
ATOM 2905 C C . LEU A 1 364 ? -6.663 -18.577 6.000 1.00 97.81 364 LEU A C 1
ATOM 2907 O O . LEU A 1 364 ? -5.662 -18.850 6.659 1.00 97.81 364 LEU A O 1
ATOM 2911 N N . ARG A 1 365 ? -6.984 -19.240 4.890 1.00 97.88 365 ARG A N 1
ATOM 2912 C CA . ARG A 1 365 ? -6.217 -20.377 4.364 1.00 97.88 365 ARG A CA 1
ATOM 2913 C C . ARG A 1 365 ? -5.569 -20.020 3.030 1.00 97.88 365 ARG A C 1
ATOM 2915 O O . ARG A 1 365 ? -6.265 -19.707 2.067 1.00 97.88 365 ARG A O 1
ATOM 2922 N N . TRP A 1 366 ? -4.250 -20.108 2.963 1.00 91.94 366 TRP A N 1
ATOM 2923 C CA . TRP A 1 366 ? -3.444 -19.952 1.752 1.00 91.94 366 TRP A CA 1
ATOM 2924 C C . TRP A 1 366 ? -3.048 -21.290 1.159 1.00 91.94 366 TRP A C 1
ATOM 2926 O O . TRP A 1 366 ? -2.726 -22.213 1.902 1.00 91.94 366 TRP A O 1
ATOM 2936 N N . ALA A 1 367 ? -2.934 -21.352 -0.166 1.00 96.00 367 ALA A N 1
ATOM 2937 C CA . ALA A 1 367 ? -2.028 -22.300 -0.808 1.00 96.00 367 ALA A CA 1
ATOM 2938 C C . ALA A 1 367 ? -0.625 -21.695 -0.937 1.00 96.00 367 ALA A C 1
ATOM 2940 O O . ALA A 1 367 ? -0.419 -20.798 -1.745 1.00 96.00 367 ALA A O 1
ATOM 2941 N N . ASN A 1 368 ? 0.335 -22.206 -0.175 1.00 94.25 368 ASN A N 1
ATOM 2942 C CA . ASN A 1 368 ? 1.752 -21.895 -0.311 1.00 94.25 368 ASN A CA 1
ATOM 2943 C C . ASN A 1 368 ? 2.403 -22.979 -1.196 1.00 94.25 368 ASN A C 1
ATOM 2945 O O . ASN A 1 368 ? 2.238 -24.167 -0.906 1.00 94.25 368 ASN A O 1
ATOM 2949 N N . PRO A 1 369 ? 3.111 -22.638 -2.287 1.00 89.44 369 PRO A N 1
ATOM 2950 C CA . PRO A 1 369 ? 3.591 -23.640 -3.242 1.00 89.44 369 PRO A CA 1
ATOM 2951 C C . PRO A 1 369 ? 4.727 -24.517 -2.701 1.00 89.44 369 PRO A C 1
ATOM 2953 O O . PRO A 1 369 ? 4.945 -25.604 -3.223 1.00 89.44 369 PRO A O 1
ATOM 2956 N N . LEU A 1 370 ? 5.449 -24.063 -1.674 1.00 92.94 370 LEU A N 1
ATOM 2957 C CA . LEU A 1 370 ? 6.555 -24.788 -1.048 1.00 92.94 370 LEU A CA 1
ATOM 2958 C C . LEU A 1 370 ? 6.424 -24.742 0.480 1.00 92.94 370 LEU A C 1
ATOM 2960 O O . LEU A 1 370 ? 5.802 -23.835 1.035 1.00 92.94 370 LEU A O 1
ATOM 2964 N N . ASP A 1 371 ? 7.022 -25.730 1.145 1.00 94.44 371 ASP A N 1
ATOM 2965 C CA . ASP A 1 371 ? 7.166 -25.745 2.604 1.00 94.44 371 ASP A CA 1
ATOM 2966 C C . ASP A 1 371 ? 8.213 -24.716 3.076 1.00 94.44 371 ASP A C 1
ATOM 2968 O O . ASP A 1 371 ? 9.077 -24.294 2.302 1.00 94.44 371 ASP A O 1
ATOM 2972 N N . VAL A 1 372 ? 8.156 -24.340 4.357 1.00 94.81 372 VAL A N 1
ATOM 2973 C CA . VAL A 1 372 ? 9.170 -23.496 4.999 1.00 94.81 372 VAL A CA 1
ATOM 2974 C C . VAL A 1 372 ? 10.489 -24.267 5.062 1.00 94.81 372 VAL A C 1
ATOM 2976 O O . VAL A 1 372 ? 10.612 -25.271 5.762 1.00 94.81 372 VAL A O 1
ATOM 2979 N N . ASP A 1 373 ? 11.497 -23.790 4.334 1.00 95.19 373 ASP A N 1
ATOM 2980 C CA . ASP A 1 373 ? 12.830 -24.404 4.293 1.00 95.19 373 ASP A CA 1
ATOM 2981 C C . ASP A 1 373 ? 13.679 -24.096 5.542 1.00 95.19 373 ASP A C 1
ATOM 2983 O O . ASP A 1 373 ? 14.536 -24.893 5.935 1.00 95.19 373 ASP A O 1
ATOM 2987 N N . SER A 1 374 ? 13.434 -22.954 6.184 1.00 95.50 374 SER A N 1
ATOM 2988 C CA . SER A 1 374 ? 14.113 -22.484 7.391 1.00 95.50 374 SER A CA 1
ATOM 2989 C C . SER A 1 374 ? 13.251 -21.451 8.116 1.00 95.50 374 SER A C 1
ATOM 2991 O O . SER A 1 374 ? 12.698 -20.556 7.482 1.00 95.50 374 SER A O 1
ATOM 2993 N N . PHE A 1 375 ? 13.193 -21.515 9.451 1.00 95.06 375 PHE A N 1
ATOM 2994 C CA . PHE A 1 375 ? 12.584 -20.468 10.282 1.00 95.06 375 PHE A CA 1
ATOM 2995 C C . PHE A 1 375 ? 13.563 -19.335 10.639 1.00 95.06 375 PHE A C 1
ATOM 2997 O O . PHE A 1 375 ? 13.233 -18.418 11.391 1.00 95.06 375 PHE A O 1
ATOM 3004 N N . ASN A 1 376 ? 14.779 -19.381 10.094 1.00 95.00 376 ASN A N 1
ATOM 3005 C CA . ASN A 1 376 ? 15.741 -18.293 10.153 1.00 95.00 376 ASN A CA 1
ATOM 3006 C C . ASN A 1 376 ? 15.694 -17.459 8.869 1.00 95.00 376 ASN A C 1
ATOM 3008 O O . ASN A 1 376 ? 16.186 -17.896 7.822 1.00 95.00 376 ASN A O 1
ATOM 3012 N N . PHE A 1 377 ? 15.158 -16.241 8.988 1.00 94.50 377 PHE A N 1
ATOM 3013 C CA . PHE A 1 377 ? 15.026 -15.287 7.884 1.00 94.50 377 PHE A CA 1
ATOM 3014 C C . PHE A 1 377 ? 16.374 -14.849 7.293 1.00 94.50 377 PHE A C 1
ATOM 3016 O O . PHE A 1 377 ? 16.422 -14.444 6.142 1.00 94.50 377 PHE A O 1
ATOM 3023 N N . MET A 1 378 ? 17.485 -14.981 8.027 1.00 95.00 378 MET A N 1
ATOM 3024 C CA . MET A 1 378 ? 18.818 -14.638 7.512 1.00 95.00 378 MET A CA 1
ATOM 3025 C C . MET A 1 378 ? 19.406 -15.709 6.579 1.00 95.00 378 MET A C 1
ATOM 3027 O O . MET A 1 378 ? 20.431 -15.461 5.950 1.00 95.00 378 MET A O 1
ATOM 3031 N N . VAL A 1 379 ? 18.814 -16.910 6.519 1.00 95.00 379 VAL A N 1
ATOM 3032 C CA . VAL A 1 379 ? 19.354 -18.059 5.761 1.00 95.00 379 VAL A CA 1
ATOM 3033 C C . VAL A 1 379 ? 18.470 -18.460 4.583 1.00 95.00 379 VAL A C 1
ATOM 3035 O O . VAL A 1 379 ? 18.990 -18.971 3.593 1.00 95.00 379 VAL A O 1
ATOM 3038 N N . THR A 1 380 ? 17.152 -18.278 4.687 1.00 93.12 380 THR A N 1
ATOM 3039 C CA . THR A 1 380 ? 16.234 -18.650 3.603 1.00 93.12 380 THR A CA 1
ATOM 3040 C C . THR A 1 380 ? 16.380 -17.718 2.401 1.00 93.12 380 THR A C 1
ATOM 3042 O O . THR A 1 380 ? 16.625 -16.524 2.546 1.00 93.12 380 THR A O 1
ATOM 3045 N N . SER A 1 381 ? 16.188 -18.270 1.206 1.00 86.75 381 SER A N 1
ATOM 3046 C CA . SER A 1 381 ? 15.968 -17.510 -0.029 1.00 86.75 381 SER A CA 1
ATOM 3047 C C . SER A 1 381 ? 14.631 -17.884 -0.686 1.00 86.75 381 SER A C 1
ATOM 3049 O O . SER A 1 381 ? 14.444 -17.673 -1.882 1.00 86.75 381 SER A O 1
ATOM 3051 N N . SER A 1 382 ? 13.734 -18.537 0.061 1.00 89.50 382 SER A N 1
ATOM 3052 C CA . SER A 1 382 ? 12.434 -19.011 -0.415 1.00 89.50 382 SER A CA 1
ATOM 3053 C C . SER A 1 382 ? 11.364 -17.950 -0.162 1.00 89.50 382 SER A C 1
ATOM 3055 O O . SER A 1 382 ? 11.089 -17.605 0.989 1.00 89.50 382 SER A O 1
ATOM 3057 N N . SER A 1 383 ? 10.694 -17.480 -1.218 1.00 86.75 383 SER A N 1
ATOM 3058 C CA . SER A 1 383 ? 9.536 -16.580 -1.085 1.00 86.75 383 SER A CA 1
ATOM 3059 C C . SER A 1 383 ? 8.401 -17.223 -0.279 1.00 86.75 383 SER A C 1
ATOM 3061 O O . SER A 1 383 ? 7.778 -16.569 0.553 1.00 86.75 383 SER A O 1
ATOM 3063 N N . ALA A 1 384 ? 8.202 -18.537 -0.427 1.00 90.25 384 ALA A N 1
ATOM 3064 C CA . ALA A 1 384 ? 7.222 -19.292 0.349 1.00 90.25 384 ALA A CA 1
ATOM 3065 C C . ALA A 1 384 ? 7.528 -19.288 1.858 1.00 90.25 384 ALA A C 1
ATOM 3067 O O . ALA A 1 384 ? 6.599 -19.243 2.667 1.00 90.25 384 ALA A O 1
ATOM 3068 N N . SER A 1 385 ? 8.809 -19.301 2.247 1.00 94.62 385 SER A N 1
ATOM 3069 C CA . SER A 1 385 ? 9.218 -19.143 3.649 1.00 94.62 385 SER A CA 1
ATOM 3070 C C . SER A 1 385 ? 9.007 -17.704 4.122 1.00 94.62 385 SER A C 1
ATOM 3072 O O . SER A 1 385 ? 8.514 -17.486 5.230 1.00 94.62 385 SER A O 1
ATOM 3074 N N . MET A 1 386 ? 9.316 -16.715 3.276 1.00 92.25 386 MET A N 1
ATOM 3075 C CA . MET A 1 386 ? 9.149 -15.297 3.608 1.00 92.25 386 MET A CA 1
ATOM 3076 C C . MET A 1 386 ? 7.697 -14.902 3.867 1.00 92.25 386 MET A C 1
ATOM 3078 O O . MET A 1 386 ? 7.462 -14.140 4.802 1.00 92.25 386 MET A O 1
ATOM 3082 N N . ASN A 1 387 ? 6.734 -15.510 3.167 1.00 92.25 387 ASN A N 1
ATOM 3083 C CA . ASN A 1 387 ? 5.300 -15.355 3.437 1.00 92.25 387 ASN A CA 1
ATOM 3084 C C . ASN A 1 387 ? 4.945 -15.580 4.917 1.00 92.25 387 ASN A C 1
ATOM 3086 O O . ASN A 1 387 ? 4.116 -14.869 5.482 1.00 92.25 387 ASN A O 1
ATOM 3090 N N . VAL A 1 388 ? 5.615 -16.543 5.559 1.00 95.00 388 VAL A N 1
ATOM 3091 C CA . VAL A 1 388 ? 5.454 -16.854 6.984 1.00 95.00 388 VAL A CA 1
ATOM 3092 C C . VAL A 1 388 ? 6.295 -15.915 7.850 1.00 95.00 388 VAL A C 1
ATOM 3094 O O . VAL A 1 388 ? 5.785 -15.331 8.806 1.00 95.00 388 VAL A O 1
ATOM 3097 N N . LEU A 1 389 ? 7.585 -15.771 7.537 1.00 95.38 389 LEU A N 1
ATOM 3098 C CA . LEU A 1 389 ? 8.562 -15.103 8.405 1.00 95.38 389 LEU A CA 1
ATOM 3099 C C . LEU A 1 389 ? 8.327 -13.601 8.560 1.00 95.38 389 LEU A C 1
ATOM 3101 O O . LEU A 1 389 ? 8.561 -13.062 9.642 1.00 95.38 389 LEU A O 1
ATOM 3105 N N . GLN A 1 390 ? 7.811 -12.935 7.526 1.00 93.56 390 GLN A N 1
ATOM 3106 C CA . GLN A 1 390 ? 7.500 -11.504 7.580 1.00 93.56 390 GLN A CA 1
ATOM 3107 C C . GLN A 1 390 ? 6.397 -11.152 8.590 1.00 93.56 390 GLN A C 1
ATOM 3109 O O . GLN A 1 390 ? 6.322 -10.013 9.044 1.00 93.56 390 GLN A O 1
ATOM 3114 N N . MET A 1 391 ? 5.569 -12.131 8.979 1.00 95.44 391 MET A N 1
ATOM 3115 C CA . MET A 1 391 ? 4.529 -11.963 9.999 1.00 95.44 391 MET A CA 1
ATOM 3116 C C . MET A 1 391 ? 5.071 -12.095 11.432 1.00 95.44 391 MET A C 1
ATOM 3118 O O . MET A 1 391 ? 4.331 -11.838 12.382 1.00 95.44 391 MET A O 1
ATOM 3122 N N . LEU A 1 392 ? 6.332 -12.526 11.597 1.00 95.69 392 LEU A N 1
ATOM 3123 C CA . LEU A 1 392 ? 6.949 -12.803 12.897 1.00 95.69 392 LEU A CA 1
ATOM 3124 C C . LEU A 1 392 ? 7.838 -11.651 13.393 1.00 95.69 392 LEU A C 1
ATOM 3126 O O . LEU A 1 392 ? 7.943 -11.435 14.596 1.00 95.69 392 LEU A O 1
ATOM 3130 N N . TYR A 1 393 ? 8.482 -10.892 12.511 1.00 95.25 393 TYR A N 1
ATOM 3131 C CA . TYR A 1 393 ? 9.392 -9.812 12.909 1.00 95.25 393 TYR A CA 1
ATOM 3132 C C . TYR A 1 393 ? 8.981 -8.481 12.284 1.00 95.25 393 TYR A C 1
ATOM 3134 O O . TYR A 1 393 ? 8.552 -8.441 11.132 1.00 95.25 393 TYR A O 1
ATOM 3142 N N . ASP A 1 394 ? 9.143 -7.395 13.041 1.00 95.31 394 ASP A N 1
ATOM 3143 C CA . ASP A 1 394 ? 8.886 -6.028 12.583 1.00 95.31 394 ASP A CA 1
ATOM 3144 C C . ASP A 1 394 ? 10.177 -5.285 12.251 1.00 95.31 394 ASP A C 1
ATOM 3146 O O . ASP A 1 394 ? 11.239 -5.548 12.817 1.00 95.31 394 ASP A O 1
ATOM 3150 N N . SER A 1 395 ? 10.053 -4.331 11.337 1.00 96.38 395 SER A N 1
ATOM 3151 C CA . SER A 1 395 ? 11.087 -3.396 10.901 1.00 96.38 395 SER A CA 1
ATOM 3152 C C . SER A 1 395 ? 10.726 -1.965 11.322 1.00 96.38 395 SER A C 1
ATOM 3154 O O . SER A 1 395 ? 9.587 -1.683 11.704 1.00 96.38 395 SER A O 1
ATOM 3156 N N . LEU A 1 396 ? 11.697 -1.047 11.283 1.00 97.31 396 LEU A N 1
ATOM 3157 C CA . LEU A 1 396 ? 11.464 0.367 11.617 1.00 97.31 396 LEU A CA 1
ATOM 3158 C C . LEU A 1 396 ? 10.501 1.032 10.630 1.00 97.31 396 LEU A C 1
ATOM 3160 O O . LEU A 1 396 ? 9.649 1.816 11.043 1.00 97.31 396 LEU A O 1
ATOM 3164 N N . ILE A 1 397 ? 10.643 0.689 9.351 1.00 95.06 397 ILE A N 1
ATOM 3165 C CA . ILE A 1 397 ? 9.839 1.166 8.227 1.00 95.06 397 ILE A CA 1
ATOM 3166 C C . ILE A 1 397 ? 9.305 -0.060 7.480 1.00 95.06 397 ILE A C 1
ATOM 3168 O O . ILE A 1 397 ? 9.996 -1.079 7.377 1.00 95.06 397 ILE A O 1
ATOM 3172 N N . ARG A 1 398 ? 8.078 0.023 6.972 1.00 91.00 398 ARG A N 1
ATOM 3173 C CA . ARG A 1 398 ? 7.503 -0.928 6.015 1.00 91.00 398 ARG A CA 1
ATOM 3174 C C . ARG A 1 398 ? 7.015 -0.192 4.777 1.00 91.00 398 ARG A C 1
ATOM 3176 O O . ARG A 1 398 ? 6.696 0.986 4.852 1.00 91.00 398 ARG A O 1
ATOM 3183 N N . ILE A 1 399 ? 6.916 -0.931 3.685 1.00 88.06 399 ILE A N 1
ATOM 3184 C CA . ILE A 1 399 ? 6.315 -0.483 2.435 1.00 88.06 399 ILE A CA 1
ATOM 3185 C C . ILE A 1 399 ? 4.813 -0.814 2.482 1.00 88.06 399 ILE A C 1
ATOM 3187 O O . ILE A 1 399 ? 4.458 -1.947 2.823 1.00 88.06 399 ILE A O 1
ATOM 3191 N N . ASP A 1 400 ? 3.940 0.156 2.202 1.00 87.69 400 ASP A N 1
ATOM 3192 C CA . ASP A 1 400 ? 2.482 -0.034 2.126 1.00 87.69 400 ASP A CA 1
ATOM 3193 C C . ASP A 1 400 ? 2.013 -0.649 0.794 1.00 87.69 400 ASP A C 1
ATOM 3195 O O . ASP A 1 400 ? 2.812 -0.928 -0.098 1.00 87.69 400 ASP A O 1
ATOM 3199 N N . GLU A 1 401 ? 0.704 -0.856 0.626 1.00 85.69 401 GLU A N 1
ATOM 3200 C CA . GLU A 1 401 ? 0.143 -1.478 -0.581 1.00 85.69 401 GLU A CA 1
ATOM 3201 C C . GLU A 1 401 ? 0.290 -0.663 -1.879 1.00 85.69 401 GLU A C 1
ATOM 3203 O O . GLU A 1 401 ? 0.029 -1.175 -2.981 1.00 85.69 401 GLU A O 1
ATOM 3208 N N . SER A 1 402 ? 0.640 0.618 -1.754 1.00 82.31 402 SER A N 1
ATOM 3209 C CA . SER A 1 402 ? 0.959 1.516 -2.863 1.00 82.31 402 SER A CA 1
ATOM 3210 C C . SER A 1 402 ? 2.457 1.549 -3.165 1.00 82.31 402 SER A C 1
ATOM 3212 O O . SER A 1 402 ? 2.853 2.019 -4.231 1.00 82.31 402 SER A O 1
ATOM 3214 N N . GLY A 1 403 ? 3.267 1.000 -2.259 1.00 82.56 403 GLY A N 1
ATOM 3215 C CA . GLY A 1 403 ? 4.716 1.023 -2.312 1.00 82.56 403 GLY A CA 1
ATOM 3216 C C . GLY A 1 403 ? 5.352 2.222 -1.608 1.00 82.56 403 GLY A C 1
ATOM 3217 O O . GLY A 1 403 ? 6.528 2.497 -1.831 1.00 82.56 403 GLY A O 1
ATOM 3218 N N . ALA A 1 404 ? 4.591 2.950 -0.789 1.00 86.06 404 ALA A N 1
ATOM 3219 C CA . ALA A 1 404 ? 5.084 4.092 -0.035 1.00 86.06 404 ALA A CA 1
ATOM 3220 C C . ALA A 1 404 ? 5.640 3.673 1.331 1.00 86.06 404 ALA A C 1
ATOM 3222 O O . ALA A 1 404 ? 5.197 2.696 1.939 1.00 86.06 404 ALA A O 1
ATOM 3223 N N . ASP A 1 405 ? 6.590 4.452 1.840 1.00 89.25 405 ASP A N 1
ATOM 3224 C CA . ASP A 1 405 ? 7.163 4.225 3.159 1.00 89.25 405 ASP A CA 1
ATOM 3225 C C . ASP A 1 405 ? 6.200 4.593 4.286 1.00 89.25 405 ASP A C 1
ATOM 3227 O O . ASP A 1 405 ? 5.683 5.712 4.375 1.00 89.25 405 ASP A O 1
ATOM 3231 N N . VAL A 1 406 ? 6.065 3.666 5.231 1.00 90.94 406 VAL A N 1
ATOM 3232 C CA . VAL A 1 406 ? 5.312 3.822 6.471 1.00 90.94 406 VAL A CA 1
ATOM 3233 C C . VAL A 1 406 ? 6.233 3.552 7.650 1.00 90.94 406 VAL A C 1
ATOM 3235 O O . VAL A 1 406 ? 6.810 2.472 7.798 1.00 90.94 406 VAL A O 1
ATOM 3238 N N . LEU A 1 407 ? 6.341 4.537 8.541 1.00 93.25 407 LEU A N 1
ATOM 3239 C CA . LEU A 1 407 ? 6.969 4.346 9.844 1.00 93.25 407 LEU A CA 1
ATOM 3240 C C . LEU A 1 407 ? 6.172 3.296 10.625 1.00 93.25 407 LEU A C 1
ATOM 3242 O O . LEU A 1 407 ? 5.000 3.500 10.937 1.00 93.25 407 LEU A O 1
ATOM 3246 N N . TRP A 1 408 ? 6.809 2.167 10.924 1.00 93.62 408 TRP A N 1
ATOM 3247 C CA . TRP A 1 408 ? 6.158 1.017 11.538 1.00 93.62 408 TRP A CA 1
ATOM 3248 C C . TRP A 1 408 ? 6.592 0.891 12.995 1.00 93.62 408 TRP A C 1
ATOM 3250 O O . TRP A 1 408 ? 5.959 1.466 13.870 1.00 93.62 408 TRP A O 1
ATOM 3260 N N . LEU A 1 409 ? 7.736 0.269 13.291 1.00 95.81 409 LEU A N 1
ATOM 3261 C CA . LEU A 1 409 ? 8.263 0.191 14.663 1.00 95.81 409 LEU A CA 1
ATOM 3262 C C . LEU A 1 409 ? 8.845 1.529 15.180 1.00 95.81 409 LEU A C 1
ATOM 3264 O O . LEU A 1 409 ? 9.290 1.620 16.328 1.00 95.81 409 LEU A O 1
ATOM 3268 N N . ALA A 1 410 ? 8.838 2.571 14.347 1.00 95.38 410 ALA A N 1
ATOM 3269 C CA . ALA A 1 410 ? 9.219 3.932 14.698 1.00 95.38 410 ALA A CA 1
ATOM 3270 C C . ALA A 1 410 ? 8.009 4.886 14.713 1.00 95.38 410 ALA A C 1
ATOM 3272 O O . ALA A 1 410 ? 7.078 4.775 13.917 1.00 95.38 410 ALA A O 1
ATOM 3273 N N . GLU A 1 411 ? 8.034 5.857 15.619 1.00 92.31 411 GLU A N 1
ATOM 3274 C CA . GLU A 1 411 ? 7.098 6.986 15.680 1.00 92.31 411 GLU A CA 1
ATOM 3275 C C . GLU A 1 411 ? 7.576 8.139 14.792 1.00 92.31 411 GLU A C 1
ATOM 3277 O O . GLU A 1 411 ? 6.769 8.847 14.201 1.00 92.31 411 GLU A O 1
ATOM 3282 N N . SER A 1 412 ? 8.893 8.320 14.674 1.00 94.44 412 SER A N 1
ATOM 3283 C CA . SER A 1 412 ? 9.497 9.338 13.814 1.00 94.44 412 SER A CA 1
ATOM 3284 C C . SER A 1 412 ? 10.917 8.957 13.407 1.00 94.44 412 SER A C 1
ATOM 3286 O O . SER A 1 412 ? 11.578 8.160 14.081 1.00 94.44 412 SER A O 1
ATOM 3288 N N . VAL A 1 413 ? 11.391 9.564 12.320 1.00 95.81 413 VAL A N 1
ATOM 3289 C CA . VAL A 1 413 ? 12.798 9.563 11.924 1.00 95.81 413 VAL A CA 1
ATOM 3290 C C . VAL A 1 413 ? 13.233 10.985 11.590 1.00 95.81 413 VAL A C 1
ATOM 3292 O O . VAL A 1 413 ? 12.516 11.733 10.933 1.00 95.81 413 VAL A O 1
ATOM 3295 N N . THR A 1 414 ? 14.414 11.370 12.063 1.00 95.06 414 THR A N 1
ATOM 3296 C CA . THR A 1 414 ? 15.101 12.594 11.645 1.00 95.06 414 THR A CA 1
ATOM 3297 C C . THR A 1 414 ? 16.355 12.214 10.874 1.00 95.06 414 THR A C 1
ATOM 3299 O O . THR A 1 414 ? 17.212 11.508 11.412 1.00 95.06 414 THR A O 1
ATOM 3302 N N . THR A 1 415 ? 16.465 12.707 9.644 1.00 93.12 415 THR A N 1
ATOM 3303 C CA . THR A 1 415 ? 17.648 12.561 8.789 1.00 93.12 415 THR A CA 1
ATOM 3304 C C . THR A 1 415 ? 18.450 13.857 8.817 1.00 93.12 415 THR A C 1
ATOM 3306 O O . THR A 1 415 ? 17.890 14.934 8.627 1.00 93.12 415 THR A O 1
ATOM 3309 N N . GLU A 1 416 ? 19.753 13.769 9.073 1.00 94.00 416 GLU A N 1
ATOM 3310 C CA . GLU A 1 416 ? 20.645 14.927 9.165 1.00 94.00 416 GLU A CA 1
ATOM 3311 C C . GLU A 1 416 ? 21.958 14.670 8.418 1.00 94.00 416 GLU A C 1
ATOM 3313 O O . GLU A 1 416 ? 22.597 13.631 8.601 1.00 94.00 416 GLU A O 1
ATOM 3318 N N . THR A 1 417 ? 22.416 15.663 7.660 1.00 93.81 417 THR A N 1
ATOM 3319 C CA . THR A 1 417 ? 23.798 15.762 7.162 1.00 93.81 417 THR A CA 1
ATOM 3320 C C . THR A 1 417 ? 24.596 16.786 7.978 1.00 93.81 417 THR A C 1
ATOM 3322 O O . THR A 1 417 ? 24.067 17.453 8.876 1.00 93.81 417 THR A O 1
ATOM 3325 N N . HIS A 1 418 ? 25.880 16.987 7.655 1.00 91.44 418 HIS A N 1
ATOM 3326 C CA . HIS A 1 418 ? 26.668 18.073 8.260 1.00 91.44 418 HIS A CA 1
ATOM 3327 C C . HIS A 1 418 ? 26.074 19.467 7.992 1.00 91.44 418 HIS A C 1
ATOM 3329 O O . HIS A 1 418 ? 26.252 20.379 8.806 1.00 91.44 418 HIS A O 1
ATOM 3335 N N . ALA A 1 419 ? 25.392 19.645 6.853 1.00 89.94 419 ALA A N 1
ATOM 3336 C CA . ALA A 1 419 ? 24.771 20.913 6.485 1.00 89.94 419 ALA A CA 1
ATOM 3337 C C . ALA A 1 419 ? 23.597 21.261 7.413 1.00 89.94 419 ALA A C 1
ATOM 3339 O O . ALA A 1 419 ? 23.446 22.425 7.797 1.00 89.94 419 ALA A O 1
ATOM 3340 N N . ASP A 1 420 ? 22.830 20.249 7.818 1.00 91.62 420 ASP A N 1
ATOM 3341 C CA . ASP A 1 420 ? 21.686 20.387 8.722 1.00 91.62 420 ASP A CA 1
ATOM 3342 C C . ASP A 1 420 ? 22.145 20.490 10.181 1.00 91.62 420 ASP A C 1
ATOM 3344 O O . ASP A 1 420 ? 21.679 21.342 10.945 1.00 91.62 420 ASP A O 1
ATOM 3348 N N . ASN A 1 421 ? 23.122 19.658 10.558 1.00 92.56 421 ASN A N 1
ATOM 3349 C CA . ASN A 1 421 ? 23.636 19.557 11.914 1.00 92.56 421 ASN A CA 1
ATOM 3350 C C . ASN A 1 421 ? 25.171 19.415 11.935 1.00 92.56 421 ASN A C 1
ATOM 3352 O O . ASN A 1 421 ? 25.703 18.331 11.686 1.00 92.56 421 ASN A O 1
ATOM 3356 N N . PRO A 1 422 ? 25.919 20.449 12.376 1.00 93.75 422 PRO A N 1
ATOM 3357 C CA . PRO A 1 422 ? 27.383 20.406 12.453 1.00 93.75 422 PRO A CA 1
ATOM 3358 C C . PRO A 1 422 ? 27.970 19.336 13.393 1.00 93.75 422 PRO A C 1
ATOM 3360 O O . PRO A 1 422 ? 29.193 19.190 13.458 1.00 93.75 422 PRO A O 1
ATOM 3363 N N . ALA A 1 423 ? 27.138 18.648 14.186 1.00 92.69 423 ALA A N 1
ATOM 3364 C CA . ALA A 1 423 ? 27.541 17.503 15.002 1.00 92.69 423 ALA A CA 1
ATOM 3365 C C . ALA A 1 423 ? 27.590 16.176 14.221 1.00 92.69 423 ALA A C 1
ATOM 3367 O O . ALA A 1 423 ? 28.111 15.188 14.745 1.00 92.69 423 ALA A O 1
ATOM 3368 N N . VAL A 1 424 ? 27.028 16.128 13.014 1.00 94.19 424 VAL A N 1
ATOM 3369 C CA . VAL A 1 424 ? 27.275 15.076 12.019 1.00 94.19 424 VAL A CA 1
ATOM 3370 C C . VAL A 1 424 ? 28.611 15.396 11.341 1.00 94.19 424 VAL A C 1
ATOM 3372 O O . VAL A 1 424 ? 28.962 16.567 11.216 1.00 94.19 424 VAL A O 1
ATOM 3375 N N . SER A 1 425 ? 29.424 14.403 10.981 1.00 94.00 425 SER A N 1
ATOM 3376 C CA . SER A 1 425 ? 30.702 14.678 10.297 1.00 94.00 425 SER A CA 1
ATOM 3377 C C . SER A 1 425 ? 30.461 15.081 8.838 1.00 94.00 425 SER A C 1
ATOM 3379 O O . SER A 1 425 ? 29.452 14.709 8.258 1.00 94.00 425 SER A O 1
ATOM 3381 N N . GLU A 1 426 ? 31.366 15.857 8.238 1.00 93.12 426 GLU A N 1
ATOM 3382 C CA . GLU A 1 426 ? 31.266 16.226 6.815 1.00 93.12 426 GLU A CA 1
ATOM 3383 C C . GLU A 1 426 ? 31.265 14.965 5.932 1.00 93.12 426 GLU A C 1
ATOM 3385 O O . GLU A 1 426 ? 32.154 14.121 6.089 1.00 93.12 426 GLU A O 1
ATOM 3390 N N . GLY A 1 427 ? 30.277 14.843 5.034 1.00 89.81 427 GLY A N 1
ATOM 3391 C CA . GLY A 1 427 ? 30.091 13.679 4.167 1.00 89.81 427 GLY A CA 1
ATOM 3392 C C . GLY A 1 427 ? 29.439 12.471 4.845 1.00 89.81 427 GLY A C 1
ATOM 3393 O O . GLY A 1 427 ? 29.650 11.363 4.375 1.00 89.81 427 GLY A O 1
ATOM 3394 N N . TYR A 1 428 ? 28.744 12.647 5.975 1.00 94.38 428 TYR A N 1
ATOM 3395 C CA . TYR A 1 428 ? 28.056 11.577 6.713 1.00 94.38 428 TYR A CA 1
ATOM 3396 C C . TYR A 1 428 ? 26.550 11.863 6.744 1.00 94.38 428 TYR A C 1
ATOM 3398 O O . TYR A 1 428 ? 26.157 13.013 6.954 1.00 94.38 428 TYR A O 1
ATOM 3406 N N . THR A 1 429 ? 25.728 10.814 6.685 1.00 95.00 429 THR A N 1
ATOM 3407 C CA . THR A 1 429 ? 24.309 10.874 7.069 1.00 95.00 429 THR A CA 1
ATOM 3408 C C . THR A 1 429 ? 24.098 10.299 8.472 1.00 95.00 429 THR A C 1
ATOM 3410 O O . THR A 1 429 ? 24.632 9.241 8.823 1.00 95.00 429 THR A O 1
ATOM 3413 N N . ARG A 1 430 ? 23.285 10.974 9.290 1.00 96.38 430 ARG A N 1
ATOM 3414 C CA . ARG A 1 430 ? 22.766 10.460 10.565 1.00 96.38 430 ARG A CA 1
ATOM 3415 C C . ARG A 1 430 ? 21.251 10.295 10.485 1.00 96.38 430 ARG A C 1
ATOM 3417 O O . ARG A 1 430 ? 20.549 11.240 10.146 1.00 96.38 430 ARG A O 1
ATOM 3424 N N . PHE A 1 431 ? 20.764 9.139 10.921 1.00 97.56 431 PHE A N 1
ATOM 3425 C CA . PHE A 1 431 ? 19.348 8.879 11.163 1.00 97.56 431 PHE A CA 1
ATOM 3426 C C . PHE A 1 431 ? 19.098 8.734 12.660 1.00 97.56 431 PHE A C 1
ATOM 3428 O O . PHE A 1 431 ? 19.800 7.981 13.339 1.00 97.56 431 PHE A O 1
ATOM 3435 N N . THR A 1 432 ? 18.098 9.445 13.173 1.00 97.88 432 THR A N 1
ATOM 3436 C CA . THR A 1 432 ? 17.630 9.332 14.558 1.00 97.88 432 THR A CA 1
ATOM 3437 C C . THR A 1 432 ? 16.179 8.878 14.555 1.00 97.88 432 THR A C 1
ATOM 3439 O O . THR A 1 432 ? 15.316 9.625 14.106 1.00 97.88 432 THR A O 1
ATOM 3442 N N . PHE A 1 433 ? 15.918 7.672 15.052 1.00 98.25 433 PHE A N 1
ATOM 3443 C CA . PHE A 1 433 ? 14.578 7.102 15.171 1.00 98.25 433 PHE A CA 1
ATOM 3444 C C . PHE A 1 433 ? 14.077 7.196 16.607 1.00 98.25 433 PHE A C 1
ATOM 3446 O O . PHE A 1 433 ? 14.798 6.820 17.535 1.00 98.25 433 PHE A O 1
ATOM 3453 N N . GLU A 1 434 ? 12.822 7.602 16.776 1.00 97.94 434 GLU A N 1
ATOM 3454 C CA . GLU A 1 434 ? 12.081 7.385 18.020 1.00 97.94 434 GLU A CA 1
ATOM 3455 C C . GLU A 1 434 ? 11.258 6.101 17.877 1.00 97.94 434 GLU A C 1
ATOM 3457 O O . GLU A 1 434 ? 10.388 6.001 17.019 1.00 97.94 434 GLU A O 1
ATOM 3462 N N . VAL A 1 435 ? 11.588 5.089 18.676 1.00 96.62 435 VAL A N 1
ATOM 3463 C CA . VAL A 1 435 ? 10.999 3.745 18.665 1.00 96.62 435 VAL A CA 1
ATOM 3464 C C . VAL A 1 435 ? 9.728 3.733 19.506 1.00 96.62 435 VAL A C 1
ATOM 3466 O O . VAL A 1 435 ? 9.699 4.298 20.601 1.00 96.62 435 VAL A O 1
ATOM 3469 N N . ILE A 1 436 ? 8.709 3.021 19.028 1.00 93.56 436 ILE A N 1
ATOM 3470 C CA . ILE A 1 436 ? 7.431 2.863 19.725 1.00 93.56 436 ILE A CA 1
ATOM 3471 C C . ILE A 1 436 ? 7.627 2.336 21.154 1.00 93.56 436 ILE A C 1
ATOM 3473 O O . ILE A 1 436 ? 8.301 1.330 21.389 1.00 93.56 436 ILE A O 1
ATOM 3477 N N . GLN A 1 437 ? 6.997 2.999 22.127 1.00 93.81 437 GLN A N 1
ATOM 3478 C CA . GLN A 1 437 ? 7.260 2.750 23.551 1.00 93.81 437 GLN A CA 1
ATOM 3479 C C . GLN A 1 437 ? 6.457 1.593 24.162 1.00 93.81 437 GLN A C 1
ATOM 3481 O O . GLN A 1 437 ? 6.818 1.102 25.233 1.00 93.81 437 GLN A O 1
ATOM 3486 N N . ASN A 1 438 ? 5.364 1.165 23.524 1.00 91.75 438 ASN A N 1
ATOM 3487 C CA . ASN A 1 438 ? 4.538 0.040 23.980 1.00 91.75 438 ASN A CA 1
ATOM 3488 C C . ASN A 1 438 ? 4.905 -1.294 23.297 1.00 91.75 438 ASN A C 1
ATOM 3490 O O . ASN A 1 438 ? 4.272 -2.312 23.579 1.00 91.75 438 ASN A O 1
ATOM 3494 N N . ALA A 1 439 ? 5.929 -1.306 22.435 1.00 95.06 439 ALA A N 1
ATOM 3495 C CA . ALA A 1 439 ? 6.402 -2.505 21.756 1.00 95.06 439 ALA A CA 1
ATOM 3496 C C . ALA A 1 439 ? 7.003 -3.521 22.741 1.00 95.06 439 ALA A C 1
ATOM 3498 O O . ALA A 1 439 ? 7.849 -3.192 23.578 1.00 95.06 439 ALA A O 1
ATOM 3499 N N . THR A 1 440 ? 6.581 -4.784 22.636 1.00 94.50 440 THR A N 1
ATOM 3500 C CA . THR A 1 440 ? 7.105 -5.890 23.450 1.00 94.50 440 THR A CA 1
ATOM 3501 C C . THR A 1 440 ? 7.412 -7.105 22.587 1.00 94.50 440 THR A C 1
ATOM 3503 O O . THR A 1 440 ? 6.747 -7.362 21.586 1.00 94.50 440 THR A O 1
ATOM 3506 N N . TRP A 1 441 ? 8.434 -7.854 22.986 1.00 96.88 441 TRP A N 1
ATOM 3507 C CA . TRP A 1 441 ? 8.704 -9.194 22.486 1.00 96.88 441 TRP A CA 1
ATOM 3508 C C . TRP A 1 441 ? 7.673 -10.184 23.040 1.00 96.88 441 TRP A C 1
ATOM 3510 O O . TRP A 1 441 ? 7.113 -9.976 24.117 1.00 96.88 441 TRP A O 1
ATOM 3520 N N . THR A 1 442 ? 7.468 -11.311 22.358 1.00 94.25 442 THR A N 1
ATOM 3521 C CA . THR A 1 442 ? 6.518 -12.358 22.786 1.00 94.25 442 THR A CA 1
ATOM 3522 C C . THR A 1 442 ? 6.817 -12.995 24.144 1.00 94.25 442 THR A C 1
ATOM 3524 O O . THR A 1 442 ? 5.921 -13.585 24.745 1.00 94.25 442 THR A O 1
ATOM 3527 N N . ASP A 1 443 ? 8.033 -12.841 24.671 1.00 94.12 443 ASP A N 1
ATOM 3528 C CA . ASP A 1 443 ? 8.392 -13.261 26.031 1.00 94.12 443 ASP A CA 1
ATOM 3529 C C . ASP A 1 443 ? 8.079 -12.204 27.116 1.00 94.12 443 ASP A C 1
ATOM 3531 O O . ASP A 1 443 ? 8.360 -12.411 28.300 1.00 94.12 443 ASP A O 1
ATOM 3535 N N . GLY A 1 444 ? 7.481 -11.074 26.724 1.00 94.25 444 GLY A N 1
ATOM 3536 C CA . GLY A 1 444 ? 7.109 -9.953 27.585 1.00 94.25 444 GLY A CA 1
ATOM 3537 C C . GLY A 1 444 ? 8.233 -8.946 27.841 1.00 94.25 444 GLY A C 1
ATOM 3538 O O . GLY A 1 444 ? 8.021 -7.969 28.564 1.00 94.25 444 GLY A O 1
ATOM 3539 N N . THR A 1 445 ? 9.427 -9.149 27.277 1.00 96.19 445 THR A N 1
ATOM 3540 C CA . THR A 1 445 ? 10.516 -8.167 27.355 1.00 96.19 445 THR A CA 1
ATOM 3541 C C . THR A 1 445 ? 10.170 -6.939 26.500 1.00 96.19 445 THR A C 1
ATOM 3543 O O . THR A 1 445 ? 9.772 -7.107 25.349 1.00 96.19 445 THR A O 1
ATOM 3546 N N . PRO A 1 446 ? 10.330 -5.697 26.997 1.00 96.81 446 PRO A N 1
ATOM 3547 C CA . PRO A 1 446 ? 10.144 -4.505 26.168 1.00 96.81 446 PRO A CA 1
ATOM 3548 C C . PRO A 1 446 ? 11.097 -4.490 24.968 1.00 96.81 446 PRO A C 1
ATOM 3550 O O . PRO A 1 446 ? 12.288 -4.763 25.133 1.00 96.81 446 PRO A O 1
ATOM 3553 N N . LEU A 1 447 ? 10.586 -4.138 23.788 1.00 98.06 447 LEU A N 1
ATOM 3554 C CA . LEU A 1 447 ? 11.400 -3.861 22.607 1.00 98.06 447 LEU A CA 1
ATOM 3555 C C . LEU A 1 447 ? 11.877 -2.408 22.694 1.00 98.06 447 LEU A C 1
ATOM 3557 O O . LEU A 1 447 ? 11.084 -1.494 22.895 1.00 98.06 447 LEU A O 1
ATOM 3561 N N . THR A 1 448 ? 13.187 -2.187 22.593 1.00 98.19 448 THR A N 1
ATOM 3562 C CA . THR A 1 448 ? 13.798 -0.871 22.833 1.00 98.19 448 THR A CA 1
ATOM 3563 C C . THR A 1 448 ? 14.754 -0.461 21.716 1.00 98.19 448 THR A C 1
ATOM 3565 O O . THR A 1 448 ? 15.218 -1.286 20.931 1.00 98.19 448 THR A O 1
ATOM 3568 N N . ALA A 1 449 ? 15.183 0.804 21.709 1.00 98.56 449 ALA A N 1
ATOM 3569 C CA . ALA A 1 449 ? 16.242 1.284 20.818 1.00 98.56 449 ALA A CA 1
ATOM 3570 C C . ALA A 1 449 ? 17.566 0.507 20.966 1.00 98.56 449 ALA A C 1
ATOM 3572 O O . ALA A 1 449 ? 18.376 0.468 20.038 1.00 98.56 449 ALA A O 1
ATOM 3573 N N . ASN A 1 450 ? 17.800 -0.152 22.111 1.00 98.56 450 ASN A N 1
ATOM 3574 C CA . ASN A 1 450 ? 18.961 -1.026 22.283 1.00 98.56 450 ASN A CA 1
ATOM 3575 C C . ASN A 1 450 ? 18.885 -2.286 21.416 1.00 98.56 450 ASN A C 1
ATOM 3577 O O . ASN A 1 450 ? 19.940 -2.775 21.015 1.00 98.56 450 ASN A O 1
ATOM 3581 N N . ASP A 1 451 ? 17.687 -2.812 21.159 1.00 98.75 451 ASP A N 1
ATOM 3582 C CA . ASP A 1 451 ? 17.463 -3.945 20.258 1.00 98.75 451 ASP A CA 1
ATOM 3583 C C . ASP A 1 451 ? 17.676 -3.518 18.809 1.00 98.75 451 ASP A C 1
ATOM 3585 O O . ASP A 1 451 ? 18.383 -4.193 18.064 1.00 98.75 451 ASP A O 1
ATOM 3589 N N . VAL A 1 452 ? 17.178 -2.336 18.442 1.00 98.69 452 VAL A N 1
ATOM 3590 C CA . VAL A 1 452 ? 17.377 -1.755 17.109 1.00 98.69 452 VAL A CA 1
ATOM 3591 C C . VAL A 1 452 ? 18.866 -1.549 16.816 1.00 98.69 452 VAL A C 1
ATOM 3593 O O . VAL A 1 452 ? 19.398 -2.088 15.846 1.00 98.69 452 VAL A O 1
ATOM 3596 N N . ALA A 1 453 ? 19.579 -0.838 17.695 1.00 98.69 453 ALA A N 1
ATOM 3597 C CA . ALA A 1 453 ? 21.015 -0.624 17.543 1.00 98.69 453 ALA A CA 1
ATOM 3598 C C . ALA A 1 453 ? 21.796 -1.947 17.556 1.00 98.69 453 ALA A C 1
ATOM 3600 O O . ALA A 1 453 ? 22.750 -2.115 16.795 1.00 98.69 453 ALA A O 1
ATOM 3601 N N . PHE A 1 454 ? 21.410 -2.901 18.410 1.00 98.75 454 PHE A N 1
ATOM 3602 C CA . PHE A 1 454 ? 22.026 -4.225 18.423 1.00 98.75 454 PHE A CA 1
ATOM 3603 C C . PHE A 1 454 ? 21.822 -4.958 17.097 1.00 98.75 454 PHE A C 1
ATOM 3605 O O . PHE A 1 454 ? 22.793 -5.507 16.594 1.00 98.75 454 PHE A O 1
ATOM 3612 N N . SER A 1 455 ? 20.620 -4.922 16.521 1.00 98.56 455 SER A N 1
ATOM 3613 C CA . SER A 1 455 ? 20.281 -5.597 15.263 1.00 98.56 455 SER A CA 1
ATOM 3614 C C . SER A 1 455 ? 21.192 -5.137 14.127 1.00 98.56 455 SER A C 1
ATOM 3616 O O . SER A 1 455 ? 21.859 -5.960 13.507 1.00 98.56 455 SER A O 1
ATOM 3618 N N . MET A 1 456 ? 21.330 -3.820 13.942 1.00 98.56 456 MET A N 1
ATOM 3619 C CA . MET A 1 456 ? 22.176 -3.261 12.879 1.00 98.56 456 MET A CA 1
ATOM 3620 C C . MET A 1 456 ? 23.652 -3.638 13.051 1.00 98.56 456 MET A C 1
ATOM 3622 O O . MET A 1 456 ? 24.309 -4.056 12.099 1.00 98.56 456 MET A O 1
ATOM 3626 N N . ASN A 1 457 ? 24.179 -3.557 14.280 1.00 98.19 457 ASN A N 1
ATOM 3627 C CA . ASN A 1 457 ? 25.550 -3.994 14.551 1.00 98.19 457 ASN A CA 1
ATOM 3628 C C . ASN A 1 457 ? 25.706 -5.516 14.377 1.00 98.19 457 ASN A C 1
ATOM 3630 O O . ASN A 1 457 ? 26.720 -5.966 13.860 1.00 98.19 457 ASN A O 1
ATOM 3634 N N . TYR A 1 458 ? 24.716 -6.314 14.787 1.00 98.38 458 TYR A N 1
ATOM 3635 C CA . TYR A 1 458 ? 24.748 -7.769 14.669 1.00 98.38 458 TYR A CA 1
ATOM 3636 C C . TYR A 1 458 ? 24.794 -8.197 13.205 1.00 98.38 458 TYR A C 1
ATOM 3638 O O . TYR A 1 458 ? 25.623 -9.034 12.862 1.00 98.38 458 TYR A O 1
ATOM 3646 N N . TYR A 1 459 ? 23.966 -7.606 12.341 1.00 98.06 459 TYR A N 1
ATOM 3647 C CA . TYR A 1 459 ? 23.991 -7.878 10.904 1.00 98.06 459 TYR A CA 1
ATOM 3648 C C . TYR A 1 459 ? 25.327 -7.487 10.278 1.00 98.06 459 TYR A C 1
ATOM 3650 O O . TYR A 1 459 ? 25.965 -8.330 9.653 1.00 98.06 459 TYR A O 1
ATOM 3658 N N . ARG A 1 460 ? 25.793 -6.254 10.520 1.00 97.44 460 ARG A N 1
ATOM 3659 C CA . ARG A 1 460 ? 27.070 -5.748 9.992 1.00 97.44 460 ARG A CA 1
ATOM 3660 C C . ARG A 1 460 ? 28.271 -6.591 10.434 1.00 97.44 460 ARG A C 1
ATOM 3662 O O . ARG A 1 460 ? 29.162 -6.869 9.637 1.00 97.44 460 ARG A O 1
ATOM 3669 N N . ASP A 1 461 ? 28.317 -6.974 11.709 1.00 96.88 461 ASP A N 1
ATOM 3670 C CA . ASP A 1 461 ? 29.499 -7.598 12.311 1.00 96.88 461 ASP A CA 1
ATOM 3671 C C . ASP A 1 461 ? 29.478 -9.139 12.220 1.00 96.88 461 ASP A C 1
ATOM 3673 O O . ASP A 1 461 ? 30.491 -9.783 12.508 1.00 96.88 461 ASP A O 1
ATOM 3677 N N . SER A 1 462 ? 28.352 -9.745 11.821 1.00 97.12 462 SER A N 1
ATOM 3678 C CA . SER A 1 462 ? 28.220 -11.194 11.622 1.00 97.12 462 SER A CA 1
ATOM 3679 C C . SER A 1 462 ? 28.833 -11.629 10.285 1.00 97.12 462 SER A C 1
ATOM 3681 O O . SER A 1 462 ? 28.329 -11.248 9.226 1.00 97.12 462 SER A O 1
ATOM 3683 N N . PRO A 1 463 ? 29.891 -12.463 10.279 1.00 95.75 463 PRO A N 1
ATOM 3684 C CA . PRO A 1 463 ? 30.572 -12.832 9.044 1.00 95.75 463 PRO A CA 1
ATOM 3685 C C . PRO A 1 463 ? 29.642 -13.528 8.042 1.00 95.75 463 PRO A C 1
ATOM 3687 O O . PRO A 1 463 ? 29.046 -14.562 8.348 1.00 95.75 463 PRO A O 1
ATOM 3690 N N . GLY A 1 464 ? 29.560 -12.975 6.829 1.00 93.62 464 GLY A N 1
ATOM 3691 C CA . GLY A 1 464 ? 28.789 -13.541 5.720 1.00 93.62 464 GLY A CA 1
ATOM 3692 C C . GLY A 1 464 ? 27.270 -13.426 5.859 1.00 93.62 464 GLY A C 1
ATOM 3693 O O . GLY A 1 464 ? 26.568 -14.093 5.107 1.00 93.62 464 GLY A O 1
ATOM 3694 N N . ASN A 1 465 ? 26.769 -12.632 6.811 1.00 95.00 465 ASN A N 1
ATOM 3695 C CA . ASN A 1 465 ? 25.337 -12.399 6.966 1.00 95.00 465 ASN A CA 1
ATOM 3696 C C . ASN A 1 465 ? 24.794 -11.571 5.782 1.00 95.00 465 ASN A C 1
ATOM 3698 O O . ASN A 1 465 ? 25.281 -10.455 5.579 1.00 95.00 465 ASN A O 1
ATOM 3702 N N . PRO A 1 466 ? 23.791 -12.067 5.028 1.00 92.94 466 PRO A N 1
ATOM 3703 C CA . PRO A 1 466 ? 23.193 -11.333 3.913 1.00 92.94 466 PRO A CA 1
ATOM 3704 C C . PRO A 1 466 ? 22.615 -9.973 4.316 1.00 92.94 466 PRO A C 1
ATOM 3706 O O . PRO A 1 466 ? 22.726 -9.019 3.565 1.00 92.94 466 PRO A O 1
ATOM 3709 N N . TYR A 1 467 ? 22.078 -9.834 5.530 1.00 93.62 467 TYR A N 1
ATOM 3710 C CA . TYR A 1 467 ? 21.532 -8.560 6.018 1.00 93.62 467 TYR A CA 1
ATOM 3711 C C . TYR A 1 467 ? 22.615 -7.542 6.407 1.00 93.62 467 TYR A C 1
ATOM 3713 O O . TYR A 1 467 ? 22.287 -6.420 6.784 1.00 93.62 467 TYR A O 1
ATOM 3721 N N . GLY A 1 468 ? 23.894 -7.929 6.377 1.00 94.69 468 GLY A N 1
ATOM 3722 C CA . GLY A 1 468 ? 25.030 -7.050 6.649 1.00 94.69 468 GLY A CA 1
ATOM 3723 C C . GLY A 1 468 ? 25.752 -6.544 5.401 1.00 94.69 468 GLY A C 1
ATOM 3724 O O . GLY A 1 468 ? 26.660 -5.726 5.544 1.00 94.69 468 GLY A O 1
ATOM 3725 N N . THR A 1 469 ? 25.407 -7.024 4.198 1.00 90.69 469 THR A N 1
ATOM 3726 C CA . THR A 1 469 ? 26.167 -6.732 2.967 1.00 90.69 469 THR A CA 1
ATOM 3727 C C . THR A 1 469 ? 26.103 -5.268 2.551 1.00 90.69 469 THR A C 1
ATOM 3729 O O . THR A 1 469 ? 27.083 -4.747 2.033 1.00 90.69 469 THR A O 1
ATOM 3732 N N . ASP A 1 470 ? 24.982 -4.609 2.822 1.00 89.69 470 ASP A N 1
ATOM 3733 C CA . ASP A 1 470 ? 24.695 -3.199 2.540 1.00 89.69 470 ASP A CA 1
ATOM 3734 C C . ASP A 1 470 ? 24.978 -2.274 3.746 1.00 89.69 470 ASP A C 1
ATOM 3736 O O . ASP A 1 470 ? 24.899 -1.055 3.646 1.00 89.69 470 ASP A O 1
ATOM 3740 N N . LEU A 1 471 ? 25.397 -2.827 4.893 1.00 95.31 471 LEU A N 1
ATOM 3741 C CA . LEU A 1 471 ? 25.749 -2.066 6.102 1.00 95.31 471 LEU A CA 1
ATOM 3742 C C . LEU A 1 471 ? 27.246 -1.733 6.199 1.00 95.31 471 LEU A C 1
ATOM 3744 O O . LEU A 1 471 ? 27.729 -1.334 7.262 1.00 95.31 471 LEU A O 1
ATOM 3748 N N . THR A 1 472 ? 28.012 -1.883 5.117 1.00 90.12 472 THR A N 1
ATOM 3749 C CA . THR A 1 472 ? 29.469 -1.650 5.122 1.00 90.12 472 THR A CA 1
ATOM 3750 C C . THR A 1 472 ? 29.851 -0.202 5.427 1.00 90.12 472 THR A C 1
ATOM 3752 O O . THR A 1 472 ? 30.930 0.051 5.966 1.00 90.12 472 THR A O 1
ATOM 3755 N N . GLU A 1 473 ? 28.966 0.741 5.107 1.00 94.38 473 GLU A N 1
ATOM 3756 C CA . GLU A 1 473 ? 29.145 2.179 5.342 1.00 94.38 473 GLU A CA 1
ATOM 3757 C C . GLU A 1 473 ? 28.606 2.630 6.715 1.00 94.38 473 GLU A C 1
ATOM 3759 O O . GLU A 1 473 ? 28.898 3.739 7.170 1.00 94.38 473 GLU A O 1
ATOM 3764 N N . LEU A 1 474 ? 27.886 1.754 7.431 1.00 97.38 474 LEU A N 1
ATOM 3765 C CA . LEU A 1 474 ? 27.351 2.031 8.764 1.00 97.38 474 LEU A CA 1
ATOM 3766 C C . LEU A 1 474 ? 28.489 2.097 9.793 1.00 97.38 474 LEU A C 1
ATOM 3768 O O . LEU A 1 474 ? 28.964 1.086 10.326 1.00 97.38 474 LEU A O 1
ATOM 3772 N N . SER A 1 475 ? 28.893 3.316 10.129 1.00 95.94 475 SER A N 1
ATOM 3773 C CA . SER A 1 475 ? 29.990 3.600 11.052 1.00 95.94 475 SER A CA 1
ATOM 3774 C C . SER A 1 475 ? 29.611 3.418 12.523 1.00 95.94 475 SER A C 1
ATOM 3776 O O . SER A 1 475 ? 30.443 2.995 13.331 1.00 95.94 475 SER A O 1
ATOM 3778 N N . ALA A 1 476 ? 28.356 3.699 12.879 1.00 95.75 476 ALA A N 1
ATOM 3779 C CA . ALA A 1 476 ? 27.857 3.546 14.236 1.00 95.75 476 ALA A CA 1
ATOM 3780 C C . ALA A 1 476 ? 26.351 3.272 14.257 1.00 95.75 476 ALA A C 1
ATOM 3782 O O . ALA A 1 476 ? 25.592 3.877 13.512 1.00 95.75 476 ALA A O 1
ATOM 3783 N N . ALA A 1 477 ? 25.921 2.400 15.169 1.00 98.38 477 ALA A N 1
ATOM 3784 C CA . ALA A 1 477 ? 24.526 2.269 15.574 1.00 98.38 477 ALA A CA 1
ATOM 3785 C C . ALA A 1 477 ? 24.466 2.175 17.102 1.00 98.38 477 ALA A C 1
ATOM 3787 O O . ALA A 1 477 ? 25.123 1.314 17.697 1.00 98.38 477 ALA A O 1
ATOM 3788 N N . TYR A 1 478 ? 23.739 3.080 17.755 1.00 98.56 478 TYR A N 1
ATOM 3789 C CA . TYR A 1 478 ? 23.690 3.180 19.216 1.00 98.56 478 TYR A CA 1
ATOM 3790 C C . TYR A 1 478 ? 22.356 3.738 19.717 1.00 98.56 478 TYR A C 1
ATOM 3792 O O . TYR A 1 478 ? 21.605 4.354 18.974 1.00 98.56 478 TYR A O 1
ATOM 3800 N N . ALA A 1 479 ? 22.065 3.523 21.000 1.00 98.44 479 ALA A N 1
ATOM 3801 C CA . ALA A 1 479 ? 20.837 3.975 21.647 1.00 98.44 479 ALA A CA 1
ATOM 3802 C C . ALA A 1 479 ? 21.172 5.006 22.742 1.00 98.44 479 ALA A C 1
ATOM 3804 O O . ALA A 1 479 ? 21.562 4.611 23.847 1.00 98.44 479 ALA A O 1
ATOM 3805 N N . PRO A 1 480 ? 21.115 6.325 22.463 1.00 97.00 480 PRO A N 1
ATOM 3806 C CA . PRO A 1 480 ? 21.356 7.349 23.483 1.00 97.00 480 PRO A CA 1
ATOM 3807 C C . PRO A 1 480 ? 20.314 7.337 24.612 1.00 97.00 480 PRO A C 1
ATOM 3809 O O . PRO A 1 480 ? 20.635 7.723 25.739 1.00 97.00 480 PRO A O 1
ATOM 3812 N N . THR A 1 481 ? 19.088 6.883 24.334 1.00 97.62 481 THR A N 1
ATOM 3813 C CA . THR A 1 481 ? 18.019 6.689 25.325 1.00 97.62 481 THR A CA 1
ATOM 3814 C C . THR A 1 481 ? 17.390 5.299 25.164 1.00 97.62 481 THR A C 1
ATOM 3816 O O . THR A 1 481 ? 17.816 4.511 24.322 1.00 97.62 481 THR A O 1
ATOM 3819 N N . THR A 1 482 ? 16.394 4.960 25.989 1.00 96.75 482 THR A N 1
ATOM 3820 C CA . THR A 1 482 ? 15.662 3.688 25.860 1.00 96.75 482 THR A CA 1
ATOM 3821 C C . THR A 1 482 ? 14.914 3.574 24.530 1.00 96.75 482 THR A C 1
ATOM 3823 O O . THR A 1 482 ? 14.814 2.468 24.009 1.00 96.75 482 THR A O 1
ATOM 3826 N N . TYR A 1 483 ? 14.425 4.686 23.976 1.00 98.06 483 TYR A N 1
ATOM 3827 C CA . TYR A 1 483 ? 13.559 4.688 22.791 1.00 98.06 483 TYR A CA 1
ATOM 3828 C C . TYR A 1 483 ? 14.126 5.484 21.616 1.00 98.06 483 TYR A C 1
ATOM 3830 O O . TYR A 1 483 ? 13.610 5.380 20.521 1.00 98.06 483 TYR A O 1
ATOM 3838 N N . THR A 1 484 ? 15.251 6.171 21.789 1.00 98.50 484 THR A N 1
ATOM 3839 C CA . THR A 1 484 ? 15.934 6.856 20.689 1.00 98.50 484 THR A CA 1
ATOM 3840 C C . THR A 1 484 ? 17.061 5.973 20.160 1.00 98.50 484 THR A C 1
ATOM 3842 O O . THR A 1 484 ? 17.988 5.662 20.916 1.00 98.50 484 THR A O 1
ATOM 3845 N N . ALA A 1 485 ? 17.006 5.582 18.886 1.00 98.56 485 ALA A N 1
ATOM 3846 C CA . ALA A 1 485 ? 18.069 4.863 18.181 1.00 98.56 485 ALA A CA 1
ATOM 3847 C C . ALA A 1 485 ? 18.748 5.784 17.160 1.00 98.56 485 ALA A C 1
ATOM 3849 O O . ALA A 1 485 ? 18.081 6.547 16.472 1.00 98.56 485 ALA A O 1
ATOM 3850 N N . VAL A 1 486 ? 20.075 5.720 17.063 1.00 98.50 486 VAL A N 1
ATOM 3851 C CA . VAL A 1 486 ? 20.872 6.535 16.139 1.00 98.50 486 VAL A CA 1
ATOM 3852 C C . VAL A 1 486 ? 21.731 5.636 15.263 1.00 98.50 486 VAL A C 1
ATOM 3854 O O . VAL A 1 486 ? 22.444 4.773 15.784 1.00 98.50 486 VAL A O 1
ATOM 3857 N N . MET A 1 487 ? 21.694 5.877 13.955 1.00 98.31 487 MET A N 1
ATOM 3858 C CA . MET A 1 487 ? 22.502 5.215 12.933 1.00 98.31 487 MET A CA 1
ATOM 3859 C C . MET A 1 487 ? 23.299 6.279 12.186 1.00 98.31 487 MET A C 1
ATOM 3861 O O . MET A 1 487 ? 22.745 7.286 11.758 1.00 98.31 487 MET A O 1
ATOM 3865 N N . GLU A 1 488 ? 24.605 6.077 12.050 1.00 97.00 488 GLU A N 1
ATOM 3866 C CA . GLU A 1 488 ? 25.507 7.002 11.368 1.00 97.00 488 GLU A CA 1
ATOM 3867 C C . GLU A 1 488 ? 26.255 6.269 10.265 1.00 97.00 488 GLU A C 1
ATOM 3869 O O . GLU A 1 488 ? 27.007 5.323 10.532 1.00 97.00 488 GLU A O 1
ATOM 3874 N N . PHE A 1 489 ? 26.100 6.754 9.044 1.00 97.50 489 PHE A N 1
ATOM 3875 C CA . PHE A 1 489 ? 26.849 6.311 7.881 1.00 97.50 489 PHE A CA 1
ATOM 3876 C C . PHE A 1 489 ? 28.026 7.245 7.623 1.00 97.50 489 PHE A C 1
ATOM 3878 O O . PHE A 1 489 ? 27.953 8.437 7.907 1.00 97.50 489 PHE A O 1
ATOM 3885 N N . ASN A 1 490 ? 29.139 6.698 7.130 1.00 96.31 490 ASN A N 1
ATOM 3886 C CA . ASN A 1 490 ? 30.349 7.473 6.820 1.00 96.31 490 ASN A CA 1
ATOM 3887 C C . ASN A 1 490 ? 30.365 8.089 5.412 1.00 96.31 490 ASN A C 1
ATOM 3889 O O . ASN A 1 490 ? 31.411 8.566 4.964 1.00 96.31 490 ASN A O 1
ATOM 3893 N N . THR A 1 491 ? 29.207 8.060 4.766 1.00 94.75 491 THR A N 1
ATOM 3894 C CA . THR A 1 491 ? 28.873 8.576 3.442 1.00 94.75 491 THR A CA 1
ATOM 3895 C C . THR A 1 491 ? 27.523 9.291 3.547 1.00 94.75 491 THR A C 1
ATOM 3897 O O . THR A 1 491 ? 26.718 8.988 4.434 1.00 94.75 491 THR A O 1
ATOM 3900 N N . GLU A 1 492 ? 27.290 10.266 2.670 1.00 94.44 492 GLU A N 1
ATOM 3901 C CA . GLU A 1 492 ? 25.954 10.813 2.431 1.00 94.44 492 GLU A CA 1
ATOM 3902 C C . GLU A 1 492 ? 25.234 9.900 1.431 1.00 94.44 492 GLU A C 1
ATOM 3904 O O . GLU A 1 492 ? 25.879 9.375 0.523 1.00 94.44 492 GLU A O 1
ATOM 3909 N N . SER A 1 493 ? 23.943 9.642 1.647 1.00 93.62 493 SER A N 1
ATOM 3910 C CA . SER A 1 493 ? 23.077 8.881 0.735 1.00 93.62 493 SER A CA 1
ATOM 3911 C C . SER A 1 493 ? 21.610 8.952 1.167 1.00 93.62 493 SER A C 1
ATOM 3913 O O . SER A 1 493 ? 21.300 8.814 2.355 1.00 93.62 493 SER A O 1
ATOM 3915 N N . TYR A 1 494 ? 20.718 9.101 0.190 1.00 90.94 494 TYR A N 1
ATOM 3916 C CA . TYR A 1 494 ? 19.272 8.916 0.320 1.00 90.94 494 TYR A CA 1
ATOM 3917 C C . TYR A 1 494 ? 18.906 7.465 0.693 1.00 90.94 494 TYR A C 1
ATOM 3919 O O . TYR A 1 494 ? 18.095 7.241 1.592 1.00 90.94 494 TYR A O 1
ATOM 3927 N N . TRP A 1 495 ? 19.562 6.481 0.067 1.00 92.75 495 TRP A N 1
ATOM 3928 C CA . TRP A 1 495 ? 19.226 5.052 0.173 1.00 92.75 495 TRP A CA 1
ATOM 3929 C C . TRP A 1 495 ? 19.488 4.449 1.555 1.00 92.75 495 TRP A C 1
ATOM 3931 O O . TRP A 1 495 ? 18.863 3.460 1.940 1.00 92.75 495 TRP A O 1
ATOM 3941 N N . HIS A 1 496 ? 20.380 5.055 2.348 1.00 94.56 496 HIS A N 1
ATOM 3942 C CA . HIS A 1 496 ? 20.714 4.549 3.684 1.00 94.56 496 HIS A CA 1
ATOM 3943 C C . HIS A 1 496 ? 19.503 4.435 4.611 1.00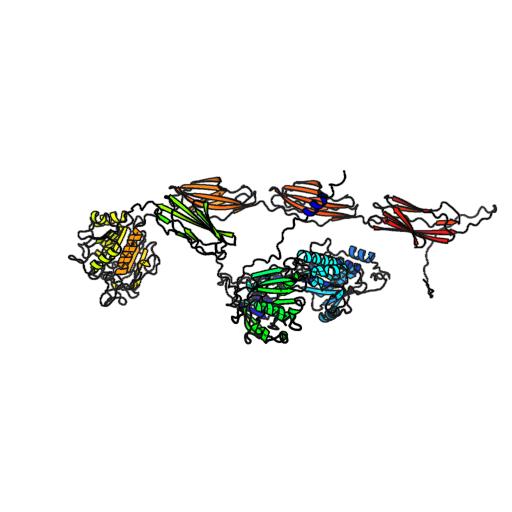 94.56 496 HIS A C 1
ATOM 3945 O O . HIS A 1 496 ? 19.525 3.604 5.522 1.00 94.56 496 HIS A O 1
ATOM 3951 N N . LEU A 1 497 ? 18.459 5.245 4.395 1.00 94.06 497 LEU A N 1
ATOM 3952 C CA . LEU A 1 497 ? 17.219 5.152 5.159 1.00 94.06 497 LEU A CA 1
ATOM 3953 C C . LEU A 1 497 ? 16.558 3.784 4.966 1.00 94.06 497 LEU A C 1
ATOM 3955 O O . LEU A 1 497 ? 16.197 3.142 5.951 1.00 94.06 497 LEU A O 1
ATOM 3959 N N . HIS A 1 498 ? 16.451 3.319 3.723 1.00 91.38 498 HIS A N 1
ATOM 3960 C CA . HIS A 1 498 ? 15.839 2.038 3.375 1.00 91.38 498 HIS A CA 1
ATOM 3961 C C . HIS A 1 498 ? 16.730 0.872 3.812 1.00 91.38 498 HIS A C 1
ATOM 3963 O O . HIS A 1 498 ? 16.242 -0.094 4.409 1.00 91.38 498 HIS A O 1
ATOM 3969 N N . THR A 1 499 ? 18.057 1.028 3.671 1.00 92.38 499 THR A N 1
ATOM 3970 C CA . THR A 1 499 ? 19.062 0.062 4.147 1.00 92.38 499 THR A CA 1
ATOM 3971 C C . THR A 1 499 ? 18.840 -0.327 5.611 1.00 92.38 499 THR A C 1
ATOM 3973 O O . THR A 1 499 ? 18.946 -1.500 5.959 1.00 92.38 499 THR A O 1
ATOM 3976 N N . ILE A 1 500 ? 18.532 0.627 6.497 1.00 95.44 500 ILE A N 1
ATOM 3977 C CA . ILE A 1 500 ? 18.276 0.351 7.926 1.00 95.44 500 ILE A CA 1
ATOM 3978 C C . ILE A 1 500 ? 16.787 0.226 8.261 1.00 95.44 500 ILE A C 1
ATOM 3980 O O . ILE A 1 500 ? 16.441 -0.401 9.261 1.00 95.44 500 ILE A O 1
ATOM 3984 N N . GLY A 1 501 ? 15.915 0.824 7.453 1.00 95.38 501 GLY A N 1
ATOM 3985 C CA . GLY A 1 501 ? 14.483 0.933 7.692 1.00 95.38 501 GLY A CA 1
ATOM 3986 C C . GLY A 1 501 ? 13.755 -0.395 7.548 1.00 95.38 501 GLY A C 1
ATOM 3987 O O . GLY A 1 501 ? 12.997 -0.766 8.444 1.00 95.38 501 GLY A O 1
ATOM 3988 N N . TYR A 1 502 ? 14.028 -1.130 6.466 1.00 93.38 502 TYR A N 1
ATOM 3989 C CA . TYR A 1 502 ? 13.299 -2.351 6.100 1.00 93.38 502 TYR A CA 1
ATOM 3990 C C . TYR A 1 502 ? 13.814 -3.624 6.785 1.00 93.38 502 TYR A C 1
ATOM 3992 O O . TYR A 1 502 ? 13.204 -4.689 6.678 1.00 93.38 502 TYR A O 1
ATOM 4000 N N . LYS A 1 503 ? 14.938 -3.554 7.510 1.00 94.56 503 LYS A N 1
ATOM 4001 C CA . LYS A 1 503 ? 15.519 -4.740 8.152 1.00 94.56 503 LYS A CA 1
ATOM 4002 C C . LYS A 1 503 ? 14.700 -5.166 9.381 1.00 94.56 503 LYS A C 1
ATOM 4004 O O . LYS A 1 503 ? 14.392 -4.320 10.225 1.00 94.56 503 LYS A O 1
ATOM 4009 N N . PRO A 1 504 ? 14.411 -6.472 9.550 1.00 96.69 504 PRO A N 1
ATOM 4010 C CA . PRO A 1 504 ? 13.786 -6.983 10.766 1.00 96.69 504 PRO A CA 1
ATOM 4011 C C . PRO A 1 504 ? 14.617 -6.656 12.011 1.00 96.69 504 PRO A C 1
ATOM 4013 O O . PRO A 1 504 ? 15.843 -6.797 12.000 1.00 96.69 504 PRO A O 1
ATOM 4016 N N . ILE A 1 505 ? 13.970 -6.263 13.104 1.00 98.38 505 ILE A N 1
ATOM 4017 C CA . ILE A 1 505 ? 14.626 -6.083 14.402 1.00 98.38 505 ILE A CA 1
ATOM 4018 C C . ILE A 1 505 ? 14.674 -7.427 15.133 1.00 98.38 505 ILE A C 1
ATOM 4020 O O . ILE A 1 505 ? 13.705 -8.184 15.133 1.00 98.38 505 ILE A O 1
ATOM 4024 N N . ILE A 1 506 ? 15.811 -7.727 15.766 1.00 97.88 506 ILE A N 1
ATOM 4025 C CA . ILE A 1 506 ? 16.045 -8.967 16.516 1.00 97.88 506 ILE A CA 1
ATOM 4026 C C . ILE A 1 506 ? 16.173 -8.717 18.026 1.00 97.88 506 ILE A C 1
ATOM 4028 O O . ILE A 1 506 ? 16.756 -7.711 18.442 1.00 97.88 506 ILE A O 1
ATOM 4032 N N . PRO A 1 507 ? 15.694 -9.651 18.873 1.00 97.56 507 PRO A N 1
ATOM 4033 C CA . PRO A 1 507 ? 15.776 -9.527 20.323 1.00 97.56 507 PRO A CA 1
ATOM 4034 C C . PRO A 1 507 ? 17.225 -9.637 20.789 1.00 97.56 507 PRO A C 1
ATOM 4036 O O . PRO A 1 507 ? 17.837 -10.714 20.748 1.00 97.56 507 PRO A O 1
ATOM 4039 N N . LYS A 1 508 ? 17.783 -8.528 21.287 1.00 98.19 508 LYS A N 1
ATOM 4040 C CA . LYS A 1 508 ? 19.179 -8.468 21.736 1.00 98.19 508 LYS A CA 1
ATOM 4041 C C . LYS A 1 508 ? 19.485 -9.538 22.769 1.00 98.19 508 LYS A C 1
ATOM 4043 O O . LYS A 1 508 ? 20.556 -10.141 22.728 1.00 98.19 508 LYS A O 1
ATOM 4048 N N . HIS A 1 509 ? 18.569 -9.773 23.708 1.00 97.12 509 HIS A N 1
ATOM 4049 C CA . HIS A 1 509 ? 18.785 -10.709 24.808 1.00 97.12 509 HIS A CA 1
ATOM 4050 C C . HIS A 1 509 ? 18.901 -12.167 24.357 1.00 97.12 509 HIS A C 1
ATOM 4052 O O . HIS A 1 509 ? 19.553 -12.934 25.061 1.00 97.12 509 HIS A O 1
ATOM 4058 N N . ILE A 1 510 ? 18.366 -12.518 23.184 1.00 96.75 510 ILE A N 1
ATOM 4059 C CA . ILE A 1 510 ? 18.478 -13.852 22.577 1.00 96.75 510 ILE A CA 1
ATOM 4060 C C . ILE A 1 510 ? 19.708 -13.929 21.668 1.00 96.75 510 ILE A C 1
ATOM 4062 O O . ILE A 1 510 ? 20.568 -14.798 21.826 1.00 96.75 510 ILE A O 1
ATOM 4066 N N . PHE A 1 511 ? 19.842 -12.989 20.732 1.00 97.12 511 PHE A N 1
ATOM 4067 C CA . PHE A 1 511 ? 20.877 -13.058 19.698 1.00 97.12 511 PHE A CA 1
ATOM 4068 C C . PHE A 1 511 ? 22.284 -12.750 20.214 1.00 97.12 511 PHE A C 1
ATOM 4070 O O . PHE A 1 511 ? 23.269 -13.233 19.649 1.00 97.12 511 PHE A O 1
ATOM 4077 N N . GLN A 1 512 ? 22.410 -12.047 21.345 1.00 96.69 512 GLN A N 1
ATOM 4078 C CA . GLN A 1 512 ? 23.699 -11.927 22.029 1.00 96.69 512 GLN A CA 1
ATOM 4079 C C . GLN A 1 512 ? 24.245 -13.289 22.496 1.00 96.69 512 GLN A C 1
ATOM 4081 O O . GLN A 1 512 ? 25.461 -13.455 22.575 1.00 96.69 512 GLN A O 1
ATOM 4086 N N . GLU A 1 513 ? 23.370 -14.254 22.812 1.00 95.75 513 GLU A N 1
ATOM 4087 C CA . GLU A 1 513 ? 23.773 -15.592 23.264 1.00 95.75 513 GLU A CA 1
ATOM 4088 C C . GLU A 1 513 ? 24.114 -16.517 22.092 1.00 95.75 513 GLU A C 1
ATOM 4090 O O . GLU A 1 513 ? 25.040 -17.321 22.200 1.00 95.75 513 GLU A O 1
ATOM 4095 N N . ILE A 1 514 ? 23.421 -16.361 20.957 1.00 95.94 514 ILE A N 1
ATOM 4096 C CA . ILE A 1 514 ? 23.755 -17.035 19.690 1.00 95.94 514 ILE A CA 1
ATOM 4097 C C . ILE A 1 514 ? 25.159 -16.607 19.236 1.00 95.94 514 ILE A C 1
ATOM 4099 O O . ILE A 1 514 ? 25.995 -17.443 18.875 1.00 95.94 514 ILE A O 1
ATOM 4103 N N . GLY A 1 515 ? 25.444 -15.305 19.328 1.00 96.56 515 GLY A N 1
ATOM 4104 C CA . GLY A 1 515 ? 26.720 -14.713 18.945 1.00 96.56 515 GLY A CA 1
ATOM 4105 C C . GLY A 1 515 ? 26.884 -14.553 17.430 1.00 96.56 515 GLY A C 1
ATOM 4106 O O . GLY A 1 515 ? 26.135 -15.122 16.638 1.00 96.56 515 GLY A O 1
ATOM 4107 N N . LEU A 1 516 ? 27.885 -13.762 17.033 1.00 97.06 516 LEU A N 1
ATOM 4108 C CA . LEU A 1 516 ? 28.108 -13.336 15.641 1.00 97.06 516 LEU A CA 1
ATOM 4109 C C . LEU A 1 516 ? 28.518 -14.469 14.690 1.00 97.06 516 LEU A C 1
ATOM 4111 O O . LEU A 1 516 ? 28.362 -14.342 13.489 1.00 97.06 516 LEU A O 1
ATOM 4115 N N . GLU A 1 517 ? 29.067 -15.571 15.201 1.00 96.81 517 GLU A N 1
ATOM 4116 C CA . GLU A 1 517 ? 29.585 -16.672 14.369 1.00 96.81 517 GLU A CA 1
ATOM 4117 C C . GLU A 1 517 ? 28.524 -17.743 14.065 1.00 96.81 517 GLU A C 1
ATOM 4119 O O . GLU A 1 517 ? 28.743 -18.598 13.213 1.00 96.81 517 GLU A O 1
ATOM 4124 N N . ASN A 1 518 ? 27.392 -17.735 14.782 1.00 96.31 518 ASN A N 1
ATOM 4125 C CA . ASN A 1 518 ? 26.399 -18.815 14.728 1.00 96.31 518 ASN A CA 1
ATOM 4126 C C . ASN A 1 518 ? 25.043 -18.372 14.162 1.00 96.31 518 ASN A C 1
ATOM 4128 O O . ASN A 1 518 ? 24.096 -19.162 14.201 1.00 96.31 518 ASN A O 1
ATOM 4132 N N . TRP A 1 519 ? 24.939 -17.145 13.637 1.00 95.38 519 TRP A N 1
ATOM 4133 C CA . TRP A 1 519 ? 23.698 -16.582 13.091 1.00 95.38 519 TRP A CA 1
ATOM 4134 C C . TRP A 1 519 ? 23.041 -17.509 12.056 1.00 95.38 519 TRP A C 1
ATOM 4136 O O . TRP A 1 519 ? 21.827 -17.662 12.062 1.00 95.38 519 TRP A O 1
ATOM 4146 N N . ASN A 1 520 ? 23.839 -18.189 11.226 1.00 95.25 520 ASN A N 1
ATOM 4147 C CA . ASN A 1 520 ? 23.386 -19.089 10.159 1.00 95.25 520 ASN A CA 1
ATOM 4148 C C . ASN A 1 520 ? 23.026 -20.504 10.638 1.00 95.25 520 ASN A C 1
ATOM 4150 O O . ASN A 1 520 ? 22.490 -21.302 9.874 1.00 95.25 520 ASN A O 1
ATOM 4154 N N . THR A 1 521 ? 23.364 -20.845 11.882 1.00 93.88 521 THR A N 1
ATOM 4155 C CA . THR A 1 521 ? 23.052 -22.152 12.488 1.00 93.88 521 THR A CA 1
ATOM 4156 C C . THR A 1 521 ? 21.851 -22.098 13.422 1.00 93.88 521 THR A C 1
ATOM 4158 O O . THR A 1 521 ? 21.305 -23.142 13.776 1.00 93.88 521 THR A O 1
ATOM 4161 N N . TRP A 1 522 ? 21.438 -20.896 13.826 1.00 93.25 522 TRP A N 1
ATOM 4162 C CA . TRP A 1 522 ? 20.186 -20.696 14.538 1.00 93.25 522 TRP A CA 1
ATOM 4163 C C . TRP A 1 522 ? 19.026 -21.004 13.588 1.00 93.25 522 TRP A C 1
ATOM 4165 O O . TRP A 1 522 ? 18.943 -20.414 12.521 1.00 93.25 522 TRP A O 1
ATOM 4175 N N . ASN A 1 523 ? 18.176 -21.970 13.929 1.00 93.00 523 ASN A N 1
ATOM 4176 C CA . ASN A 1 523 ? 16.998 -22.338 13.141 1.00 93.00 523 ASN A CA 1
ATOM 4177 C C . ASN A 1 523 ? 15.988 -23.056 14.058 1.00 93.00 523 ASN A C 1
ATOM 4179 O O . ASN A 1 523 ? 16.039 -24.285 14.164 1.00 93.00 523 ASN A O 1
ATOM 4183 N N . PRO A 1 524 ? 15.165 -22.311 14.814 1.00 92.12 524 PRO A N 1
ATOM 4184 C CA . PRO A 1 524 ? 14.171 -22.902 15.711 1.00 92.12 524 PRO A CA 1
ATOM 4185 C C . PRO A 1 524 ? 13.103 -23.666 14.913 1.00 92.12 524 PRO A C 1
ATOM 4187 O O . PRO A 1 524 ? 12.768 -23.270 13.804 1.00 92.12 524 PRO A O 1
ATOM 4190 N N . ILE A 1 525 ? 12.542 -24.744 15.467 1.00 91.56 525 ILE A N 1
ATOM 4191 C CA . ILE A 1 525 ? 11.421 -25.484 14.863 1.00 91.56 525 ILE A CA 1
ATOM 4192 C C . ILE A 1 525 ? 10.170 -25.352 15.751 1.00 91.56 525 ILE A C 1
ATOM 4194 O O . ILE A 1 525 ? 9.957 -26.169 16.659 1.00 91.56 525 ILE A O 1
ATOM 4198 N N . PRO A 1 526 ? 9.310 -24.347 15.514 1.00 88.12 526 PRO A N 1
ATOM 4199 C CA . PRO A 1 526 ? 8.056 -24.193 16.243 1.00 88.12 526 PRO A CA 1
ATOM 4200 C C . PRO A 1 526 ? 7.070 -25.351 16.007 1.00 88.12 526 PRO A C 1
ATOM 4202 O O . PRO A 1 526 ? 7.167 -26.060 15.005 1.00 88.12 526 PRO A O 1
ATOM 4205 N N . PRO A 1 527 ? 6.106 -25.564 16.920 1.00 83.25 527 PRO A N 1
ATOM 4206 C CA . PRO A 1 527 ? 6.011 -24.934 18.240 1.00 83.25 527 PRO A CA 1
ATOM 4207 C C . PRO A 1 527 ? 6.935 -25.600 19.283 1.00 83.25 527 PRO A C 1
ATOM 4209 O O . PRO A 1 527 ? 6.836 -25.298 20.469 1.00 83.25 527 PRO A O 1
ATOM 4212 N N . ASN A 1 528 ? 7.789 -26.554 18.878 1.00 87.56 528 ASN A N 1
ATOM 4213 C CA . ASN A 1 528 ? 8.632 -27.318 19.806 1.00 87.56 528 ASN A CA 1
ATOM 4214 C C . ASN A 1 528 ? 9.770 -26.477 20.389 1.00 87.56 528 ASN A C 1
ATOM 4216 O O . ASN A 1 528 ? 10.073 -26.606 21.576 1.00 87.56 528 ASN A O 1
ATOM 4220 N N . ASP A 1 529 ? 10.383 -25.642 19.552 1.00 89.81 529 ASP A N 1
ATOM 4221 C CA . ASP A 1 529 ? 11.379 -24.667 19.970 1.00 89.81 529 ASP A CA 1
ATOM 4222 C C . ASP A 1 529 ? 10.717 -23.296 20.126 1.00 89.81 529 ASP A C 1
ATOM 4224 O O . ASP A 1 529 ? 9.951 -22.851 19.269 1.00 89.81 529 ASP A O 1
ATOM 4228 N N . GLU A 1 530 ? 11.015 -22.630 21.237 1.00 84.62 530 GLU A N 1
ATOM 4229 C CA . GLU A 1 530 ? 10.476 -21.309 21.545 1.00 84.62 530 GLU A CA 1
ATOM 4230 C C . GLU A 1 530 ? 11.111 -20.251 20.629 1.00 84.62 530 GLU A C 1
ATOM 4232 O O . GLU A 1 530 ? 12.337 -20.167 20.510 1.00 84.62 530 GLU A O 1
ATOM 4237 N N . MET A 1 531 ? 10.272 -19.439 19.980 1.00 90.44 531 MET A N 1
ATOM 4238 C CA . MET A 1 531 ? 10.694 -18.293 19.175 1.00 90.44 531 MET A CA 1
ATOM 4239 C C . MET A 1 531 ? 10.257 -16.997 19.847 1.00 90.44 531 MET A C 1
ATOM 4241 O O . MET A 1 531 ? 9.073 -16.800 20.113 1.00 90.44 531 MET A O 1
ATOM 4245 N N . VAL A 1 532 ? 11.219 -16.101 20.073 1.00 94.25 532 VAL A N 1
ATOM 4246 C CA . VAL A 1 532 ? 10.955 -14.741 20.548 1.00 94.25 532 VAL A CA 1
ATOM 4247 C C . VAL A 1 532 ? 10.900 -13.807 19.342 1.00 94.25 532 VAL A C 1
ATOM 4249 O O . VAL A 1 532 ? 11.862 -13.705 18.575 1.00 94.25 532 VAL A O 1
ATOM 4252 N N . THR A 1 533 ? 9.750 -13.170 19.163 1.00 95.25 533 THR A N 1
ATOM 4253 C CA . THR A 1 533 ? 9.328 -12.455 17.952 1.00 95.25 533 THR A CA 1
ATOM 4254 C C . THR A 1 533 ? 8.592 -11.169 18.358 1.00 95.25 533 THR A C 1
ATOM 4256 O O . THR A 1 533 ? 8.229 -11.019 19.528 1.00 95.25 533 THR A O 1
ATOM 4259 N N . SER A 1 534 ? 8.423 -10.209 17.445 1.00 95.50 534 SER A N 1
ATOM 4260 C CA . SER A 1 534 ? 7.710 -8.941 17.722 1.00 95.50 534 SER A CA 1
ATOM 4261 C C . SER A 1 534 ? 6.404 -8.796 16.940 1.00 95.50 534 SER A C 1
ATOM 4263 O O . SER A 1 534 ? 5.603 -7.923 17.260 1.00 95.50 534 SER A O 1
ATOM 4265 N N . GLY A 1 535 ? 6.206 -9.643 15.930 1.00 94.81 535 GLY A N 1
ATOM 4266 C CA . GLY A 1 535 ? 5.174 -9.496 14.918 1.00 94.81 535 GLY A CA 1
ATOM 4267 C C . GLY A 1 535 ? 3.740 -9.757 15.388 1.00 94.81 535 GLY A C 1
ATOM 4268 O O . GLY A 1 535 ? 3.495 -10.233 16.508 1.00 94.81 535 GLY A O 1
ATOM 4269 N N . PRO A 1 536 ? 2.770 -9.475 14.498 1.00 95.06 536 PRO A N 1
ATOM 4270 C CA . PRO A 1 536 ? 1.339 -9.613 14.770 1.00 95.06 536 PRO A CA 1
ATOM 4271 C C . PRO A 1 536 ? 0.865 -11.060 14.946 1.00 95.06 536 PRO A C 1
ATOM 4273 O O . PRO A 1 536 ? -0.224 -11.279 15.481 1.00 95.06 536 PRO A O 1
ATOM 4276 N N . TYR A 1 537 ? 1.649 -12.057 14.524 1.00 95.62 537 TYR A N 1
ATOM 4277 C CA . TYR A 1 537 ? 1.294 -13.469 14.661 1.00 95.62 537 TYR A CA 1
ATOM 4278 C C . TYR A 1 537 ? 2.476 -14.323 15.132 1.00 95.62 537 TYR A C 1
ATOM 4280 O O . TYR A 1 537 ? 3.638 -13.969 14.958 1.00 95.62 537 TYR A O 1
ATOM 4288 N N . ASN A 1 538 ? 2.158 -15.489 15.694 1.00 94.38 538 ASN A N 1
ATOM 4289 C CA . ASN A 1 538 ? 3.110 -16.504 16.139 1.00 94.38 538 ASN A CA 1
ATOM 4290 C C . ASN A 1 538 ? 2.798 -17.858 15.510 1.00 94.38 538 ASN A C 1
ATOM 4292 O O . ASN A 1 538 ? 1.630 -18.191 15.324 1.00 94.38 538 ASN A O 1
ATOM 4296 N N . VAL A 1 539 ? 3.824 -18.671 15.249 1.00 96.38 539 VAL A N 1
ATOM 4297 C CA . VAL A 1 539 ? 3.633 -20.041 14.754 1.00 96.38 539 VAL A CA 1
ATOM 4298 C C . VAL A 1 539 ? 3.021 -20.901 15.863 1.00 96.38 539 VAL A C 1
ATOM 4300 O O . VAL A 1 539 ? 3.677 -21.191 16.864 1.00 96.38 539 VAL A O 1
ATOM 4303 N N . SER A 1 540 ? 1.761 -21.301 15.699 1.00 95.12 540 SER A N 1
ATOM 4304 C CA . SER A 1 540 ? 1.045 -22.152 16.658 1.00 95.12 540 SER A CA 1
ATOM 4305 C C . SER A 1 540 ? 1.184 -23.636 16.336 1.00 95.12 540 SER A C 1
ATOM 4307 O O . SER A 1 540 ? 1.204 -24.460 17.251 1.00 95.12 540 SER A O 1
ATOM 4309 N N . GLU A 1 541 ? 1.303 -23.984 15.055 1.00 96.38 541 GLU A N 1
ATOM 4310 C CA . GLU A 1 541 ? 1.456 -25.361 14.597 1.00 96.38 541 GLU A CA 1
ATOM 4311 C C . GLU A 1 541 ? 2.259 -25.412 13.293 1.00 96.38 541 GLU A C 1
ATOM 4313 O O . GLU A 1 541 ? 2.135 -24.545 12.430 1.00 96.38 541 GLU A O 1
ATOM 4318 N N . TYR A 1 542 ? 3.091 -26.441 13.150 1.00 96.62 542 TYR A N 1
ATOM 4319 C CA . TYR A 1 542 ? 3.850 -26.708 11.935 1.00 96.62 542 TYR A CA 1
ATOM 4320 C C . TYR A 1 542 ? 3.889 -28.212 11.683 1.00 96.62 542 TYR A C 1
ATOM 4322 O O . TYR A 1 542 ? 4.302 -28.993 12.549 1.00 96.62 542 TYR A O 1
ATOM 4330 N N . VAL A 1 543 ? 3.463 -28.614 10.488 1.00 96.44 543 VAL A N 1
ATOM 4331 C CA . VAL A 1 543 ? 3.524 -29.994 10.014 1.00 96.44 543 VAL A CA 1
ATOM 4332 C C . VAL A 1 543 ? 4.275 -29.998 8.690 1.00 96.44 543 VAL A C 1
ATOM 4334 O O . VAL A 1 543 ? 3.749 -29.564 7.666 1.00 96.44 543 VAL A O 1
ATOM 4337 N N . ALA A 1 544 ? 5.513 -30.495 8.730 1.00 94.75 544 ALA A N 1
ATOM 4338 C CA . ALA A 1 544 ? 6.419 -30.501 7.585 1.00 94.75 544 ALA A CA 1
ATOM 4339 C C . ALA A 1 544 ? 5.781 -31.138 6.341 1.00 94.75 544 ALA A C 1
ATOM 4341 O O . ALA A 1 544 ? 5.286 -32.267 6.392 1.00 94.75 544 ALA A O 1
ATOM 4342 N N . GLY A 1 545 ? 5.829 -30.408 5.228 1.00 94.00 545 GLY A N 1
ATOM 4343 C CA . GLY A 1 545 ? 5.235 -30.770 3.943 1.00 94.00 545 GLY A CA 1
ATOM 4344 C C . GLY A 1 545 ? 3.706 -30.697 3.878 1.00 94.00 545 GLY A C 1
ATOM 4345 O O . GLY A 1 545 ? 3.151 -31.057 2.843 1.00 94.00 545 GLY A O 1
ATOM 4346 N N . GLU A 1 546 ? 3.020 -30.267 4.942 1.00 95.81 546 GLU A N 1
ATOM 4347 C CA . GLU A 1 546 ? 1.555 -30.159 4.975 1.00 95.81 546 GLU A CA 1
ATOM 4348 C C . GLU A 1 546 ? 1.082 -28.718 5.192 1.00 95.81 546 GLU A C 1
ATOM 4350 O O . GLU A 1 546 ? 0.368 -28.187 4.340 1.00 95.81 546 GLU A O 1
ATOM 4355 N N . PHE A 1 547 ? 1.437 -28.075 6.311 1.00 96.88 547 PHE A N 1
ATOM 4356 C CA . PHE A 1 547 ? 1.056 -26.682 6.571 1.00 96.88 547 PHE A CA 1
ATOM 4357 C C . PHE A 1 547 ? 1.864 -26.005 7.687 1.00 96.88 547 PHE A C 1
ATOM 4359 O O . PHE A 1 547 ? 2.400 -26.661 8.585 1.00 96.88 547 PHE A O 1
ATOM 4366 N N . THR A 1 548 ? 1.825 -24.671 7.678 1.00 97.69 548 THR A N 1
ATOM 4367 C CA . THR A 1 548 ? 2.231 -23.807 8.797 1.00 97.69 548 THR A CA 1
ATOM 4368 C C . THR A 1 548 ? 1.041 -22.965 9.254 1.00 97.69 548 THR A C 1
ATOM 4370 O O . THR A 1 548 ? 0.448 -22.245 8.452 1.00 97.69 548 THR A O 1
ATOM 4373 N N . GLU A 1 549 ? 0.677 -23.044 10.534 1.00 97.94 549 GLU A N 1
ATOM 4374 C CA . GLU A 1 549 ? -0.385 -22.242 11.150 1.00 97.94 549 GLU A CA 1
ATOM 4375 C C . GLU A 1 549 ? 0.216 -21.113 11.992 1.00 97.94 549 GLU A C 1
ATOM 4377 O O . GLU A 1 549 ? 1.038 -21.340 12.883 1.00 97.94 549 GLU A O 1
ATOM 4382 N N . LEU A 1 550 ? -0.252 -19.895 11.735 1.00 97.69 550 LEU A N 1
ATOM 4383 C CA . LEU A 1 550 ? -0.005 -18.715 12.545 1.00 97.69 550 LEU A CA 1
ATOM 4384 C C . LEU A 1 550 ? -1.259 -18.365 13.351 1.00 97.69 550 LEU A C 1
ATOM 4386 O O . LEU A 1 550 ? -2.358 -18.364 12.802 1.00 97.69 550 LEU A O 1
ATOM 4390 N N . THR A 1 551 ? -1.098 -18.017 14.627 1.00 96.25 551 THR A N 1
ATOM 4391 C CA . THR A 1 551 ? -2.159 -17.485 15.498 1.00 96.25 551 THR A CA 1
ATOM 4392 C C . THR A 1 551 ? -1.819 -16.061 15.926 1.00 96.25 551 THR A C 1
ATOM 4394 O O . THR A 1 551 ? -0.652 -15.753 16.174 1.00 96.25 551 THR A O 1
ATOM 4397 N N . TYR A 1 552 ? -2.831 -15.196 16.009 1.00 95.06 552 TYR A N 1
ATOM 4398 C CA . TYR A 1 552 ? -2.666 -13.800 16.416 1.00 95.06 552 TYR A CA 1
ATOM 4399 C C . TYR A 1 552 ? -1.926 -13.666 17.751 1.00 95.06 552 TYR A C 1
ATOM 4401 O O . TYR A 1 552 ? -2.199 -14.401 18.704 1.00 95.06 552 TYR A O 1
ATOM 4409 N N . ASN A 1 553 ? -1.002 -12.709 17.818 1.00 93.19 553 ASN A N 1
ATOM 4410 C CA . ASN A 1 553 ? -0.259 -12.365 19.020 1.00 93.19 553 ASN A CA 1
ATOM 4411 C C . ASN A 1 553 ? -1.078 -11.375 19.877 1.00 93.19 553 ASN A C 1
ATOM 4413 O O . ASN A 1 553 ? -1.141 -10.191 19.547 1.00 93.19 553 ASN A O 1
ATOM 4417 N N . PRO A 1 554 ? -1.677 -11.801 21.007 1.00 88.62 554 PRO A N 1
ATOM 4418 C CA . PRO A 1 554 ? -2.501 -10.921 21.839 1.00 88.62 554 PRO A CA 1
ATOM 4419 C C . PRO A 1 554 ? -1.706 -9.811 22.540 1.00 88.62 554 PRO A C 1
ATOM 4421 O O . PRO A 1 554 ? -2.310 -8.894 23.087 1.00 88.62 554 PRO A O 1
ATOM 4424 N N . SER A 1 555 ? -0.374 -9.903 22.554 1.00 87.38 555 SER A N 1
ATOM 4425 C CA . SER A 1 555 ? 0.530 -8.896 23.117 1.00 87.38 555 SER A CA 1
ATOM 4426 C C . SER A 1 555 ? 1.148 -7.991 22.049 1.00 87.38 555 SER A C 1
ATOM 4428 O O . SER A 1 555 ? 2.066 -7.233 22.357 1.00 87.38 555 SER A O 1
ATOM 4430 N N . TYR A 1 556 ? 0.669 -8.069 20.803 1.00 93.44 556 TYR A N 1
ATOM 4431 C CA . TYR A 1 556 ? 1.110 -7.176 19.742 1.00 93.44 556 TYR A CA 1
ATOM 4432 C C . TYR A 1 556 ? 0.796 -5.714 20.086 1.00 93.44 556 TYR A C 1
ATOM 4434 O O . TYR A 1 556 ? -0.241 -5.407 20.673 1.00 93.44 556 TYR A O 1
ATOM 4442 N N . PHE A 1 557 ? 1.726 -4.820 19.758 1.00 90.94 557 PHE A N 1
ATOM 4443 C CA . PHE A 1 557 ? 1.722 -3.439 20.248 1.00 90.94 557 PHE A CA 1
ATOM 4444 C C . PHE A 1 557 ? 0.753 -2.516 19.508 1.00 90.94 557 PHE A C 1
ATOM 4446 O O . PHE A 1 557 ? 0.411 -1.457 20.034 1.00 90.94 557 PHE A O 1
ATOM 4453 N N . TYR A 1 558 ? 0.251 -2.945 18.351 1.00 90.50 558 TYR A N 1
ATOM 4454 C CA . TYR A 1 558 ? -0.974 -2.397 17.788 1.00 90.50 558 TYR A CA 1
ATOM 4455 C C . TYR A 1 558 ? -2.157 -3.240 18.243 1.00 90.50 558 TYR A C 1
ATOM 4457 O O . TYR A 1 558 ? -2.232 -4.441 17.969 1.00 90.50 558 TYR A O 1
ATOM 4465 N N . SER A 1 559 ? -3.082 -2.604 18.960 1.00 80.56 559 SER A N 1
ATOM 4466 C CA . SER A 1 559 ? -4.327 -3.233 19.387 1.00 80.56 559 SER A CA 1
ATOM 4467 C C . SER A 1 559 ? -5.102 -3.714 18.174 1.00 80.56 559 SER A C 1
ATOM 4469 O O . SER A 1 559 ? -5.134 -3.021 17.155 1.00 80.56 559 SER A O 1
ATOM 4471 N N . ARG A 1 560 ? -5.758 -4.880 18.277 1.00 82.12 560 ARG A N 1
ATOM 4472 C CA . ARG A 1 560 ? -6.731 -5.257 17.249 1.00 82.12 560 ARG A CA 1
ATOM 4473 C C . ARG A 1 560 ? -7.705 -4.092 17.065 1.00 82.12 560 ARG A C 1
ATOM 4475 O O . ARG A 1 560 ? -8.120 -3.529 18.077 1.00 82.12 560 ARG A O 1
ATOM 4482 N N . PRO A 1 561 ? -8.061 -3.758 15.821 1.00 69.38 561 PRO A N 1
ATOM 4483 C CA . PRO A 1 561 ? -9.128 -2.816 15.567 1.00 69.38 561 PRO A CA 1
ATOM 4484 C C . PRO A 1 561 ? -10.354 -3.320 16.320 1.00 69.38 561 PRO A C 1
ATOM 4486 O O . PRO A 1 561 ? -10.770 -4.468 16.124 1.00 69.38 561 PRO A O 1
ATOM 4489 N N . ASP A 1 562 ? -10.881 -2.495 17.221 1.00 54.00 562 ASP A N 1
ATOM 4490 C CA . ASP A 1 562 ? -12.185 -2.737 17.819 1.00 54.00 562 ASP A CA 1
ATOM 4491 C C . ASP A 1 562 ? -13.239 -2.739 16.696 1.00 54.00 562 ASP A C 1
ATOM 4493 O O . ASP A 1 562 ? -12.942 -2.435 15.534 1.00 54.00 562 ASP A O 1
ATOM 4497 N N . TYR A 1 563 ? -14.487 -3.129 16.994 1.00 38.09 563 TYR A N 1
ATOM 4498 C CA . TYR A 1 563 ? -15.591 -2.805 16.076 1.00 38.09 563 TYR A CA 1
ATOM 4499 C C . TYR A 1 563 ? -15.383 -1.373 15.582 1.00 38.09 563 TYR A C 1
ATOM 4501 O O . TYR A 1 563 ? -15.060 -0.547 16.434 1.00 38.09 563 TYR A O 1
ATOM 4509 N N . PRO A 1 564 ? -15.550 -1.059 14.284 1.00 34.47 564 PRO A N 1
ATOM 4510 C CA . PRO A 1 564 ? -15.521 0.328 13.875 1.00 34.47 564 PRO A CA 1
ATOM 4511 C C . PRO A 1 564 ? -16.679 1.018 14.603 1.00 34.47 564 PRO A C 1
ATOM 4513 O O . PRO A 1 564 ? -17.819 1.019 14.141 1.00 34.47 564 PRO A O 1
ATOM 4516 N N . SER A 1 565 ? -16.403 1.592 15.774 1.00 34.88 565 SER A N 1
ATOM 4517 C CA . SER A 1 565 ? -16.864 2.931 16.042 1.00 34.88 565 SER A CA 1
ATOM 4518 C C . SER A 1 565 ? -16.387 3.706 14.829 1.00 34.88 565 SER A C 1
ATOM 4520 O O . SER A 1 565 ? -15.220 3.618 14.445 1.00 34.88 565 SER A O 1
ATOM 4522 N N . GLY A 1 566 ? -17.318 4.363 14.141 1.00 37.28 566 GLY A N 1
ATOM 4523 C CA . GLY A 1 566 ? -16.947 5.335 13.121 1.00 37.28 566 GLY A CA 1
ATOM 4524 C C . GLY A 1 566 ? -15.975 6.377 13.697 1.00 37.28 566 GLY A C 1
ATOM 4525 O O . GLY A 1 566 ? -15.601 6.266 14.865 1.00 37.28 566 GLY A O 1
ATOM 4526 N N . PRO A 1 567 ? -15.580 7.396 12.916 1.00 38.69 567 PRO A N 1
ATOM 4527 C CA . PRO A 1 567 ? -14.731 8.468 13.438 1.00 38.69 567 PRO A CA 1
ATOM 4528 C C . PRO A 1 567 ? -15.249 8.886 14.818 1.00 38.69 567 PRO A C 1
ATOM 4530 O O . PRO A 1 567 ? -16.431 9.224 14.950 1.00 38.69 567 PRO A O 1
ATOM 4533 N N . THR A 1 568 ? -14.423 8.729 15.855 1.00 53.12 568 THR A N 1
ATOM 4534 C CA . THR A 1 568 ? -14.763 9.174 17.204 1.00 53.12 568 THR A CA 1
ATOM 4535 C C . THR A 1 568 ? -14.753 10.682 17.135 1.00 53.12 568 THR A C 1
ATOM 4537 O O . THR A 1 568 ? -13.710 11.310 17.236 1.00 53.12 568 THR A O 1
ATOM 4540 N N . LEU A 1 569 ? -15.920 11.243 16.836 1.00 65.25 569 LEU A N 1
ATOM 4541 C CA . LEU A 1 569 ? -16.116 12.675 16.871 1.00 65.25 569 LEU A CA 1
ATOM 4542 C C . LEU A 1 569 ? -15.825 13.152 18.297 1.00 65.25 569 LEU A C 1
ATOM 4544 O O . LEU A 1 569 ? -16.164 12.434 19.246 1.00 65.25 569 LEU A O 1
ATOM 4548 N N . PRO A 1 570 ? -15.310 14.377 18.459 1.00 78.19 570 PRO A N 1
ATOM 4549 C CA . PRO A 1 570 ? -15.178 14.970 19.772 1.00 78.19 570 PRO A CA 1
ATOM 4550 C C . PRO A 1 570 ? -16.513 14.891 20.504 1.00 78.19 570 PRO A C 1
ATOM 4552 O O . PRO A 1 570 ? -17.540 15.337 19.999 1.00 78.19 570 PRO A O 1
ATOM 4555 N N . GLU A 1 571 ? -16.541 14.316 21.697 1.00 76.25 571 GLU A N 1
ATOM 4556 C CA . GLU A 1 571 ? -17.761 14.253 22.491 1.00 76.25 571 GLU A CA 1
ATOM 4557 C C . GLU A 1 571 ? -17.730 15.348 23.552 1.00 76.25 571 GLU A C 1
ATOM 4559 O O . GLU A 1 571 ? -16.764 15.497 24.305 1.00 76.25 571 GLU A O 1
ATOM 4564 N N . ILE A 1 572 ? -18.819 16.112 23.641 1.00 82.00 572 ILE A N 1
ATOM 4565 C CA . ILE A 1 572 ? -19.118 16.966 24.789 1.00 82.00 572 ILE A CA 1
ATOM 4566 C C . ILE A 1 572 ? -20.348 16.370 25.464 1.00 82.00 572 ILE A C 1
ATOM 4568 O O . ILE A 1 572 ? -21.409 16.274 24.849 1.00 82.00 572 ILE A O 1
ATOM 4572 N N . GLN A 1 573 ? -20.226 15.974 26.730 1.00 75.62 573 GLN A N 1
ATOM 4573 C CA . GLN A 1 573 ? -21.388 15.545 27.503 1.00 75.62 573 GLN A CA 1
ATOM 4574 C C . GLN A 1 573 ? -22.346 16.738 27.669 1.00 75.62 573 GLN A C 1
ATOM 4576 O O . GLN A 1 573 ? -21.899 17.775 28.175 1.00 75.62 573 GLN A O 1
ATOM 4581 N N . PRO A 1 574 ? -23.630 16.612 27.271 1.00 55.84 574 PRO A N 1
ATOM 4582 C CA . PRO A 1 574 ? -24.586 17.711 27.330 1.00 55.84 574 PRO A CA 1
ATOM 4583 C C . PRO A 1 574 ? -24.693 18.250 28.749 1.00 55.84 574 PRO A C 1
ATOM 4585 O O . PRO A 1 574 ? -24.921 17.491 29.698 1.00 55.84 574 PRO A O 1
ATOM 4588 N N . HIS A 1 575 ? -24.541 19.559 28.905 1.00 65.31 575 HIS A N 1
ATOM 4589 C CA . HIS A 1 575 ? -24.641 20.191 30.209 1.00 65.31 575 HIS A CA 1
ATOM 4590 C C . HIS A 1 575 ? -25.976 20.932 30.336 1.00 65.31 575 HIS A C 1
ATOM 4592 O O . HIS A 1 575 ? -26.413 21.631 29.429 1.00 65.31 575 HIS A O 1
ATOM 4598 N N . GLN A 1 576 ? -26.650 20.783 31.478 1.00 63.19 576 GLN A N 1
ATOM 4599 C CA . GLN A 1 576 ? -27.913 21.483 31.720 1.00 63.19 576 GLN A CA 1
ATOM 4600 C C . GLN A 1 576 ? -27.685 22.983 31.933 1.00 63.19 576 GLN A C 1
ATOM 4602 O O . GLN A 1 576 ? -26.658 23.396 32.485 1.00 63.19 576 GLN A O 1
ATOM 4607 N N . ASP A 1 577 ? -28.680 23.785 31.558 1.00 74.19 577 ASP A N 1
ATOM 4608 C CA . ASP A 1 577 ? -28.731 25.213 31.861 1.00 74.19 577 ASP A CA 1
ATOM 4609 C C . ASP A 1 577 ? -28.570 25.476 33.364 1.00 74.19 577 ASP A C 1
ATOM 4611 O O . ASP A 1 577 ? -29.118 24.776 34.220 1.00 74.19 577 ASP A O 1
ATOM 4615 N N . LEU A 1 578 ? -27.817 26.523 33.699 1.00 70.25 578 LEU A N 1
ATOM 4616 C CA . LEU A 1 578 ? -27.484 26.866 35.077 1.00 70.25 578 LEU A CA 1
ATOM 4617 C C . LEU A 1 578 ? -28.220 28.123 35.528 1.00 70.25 578 LEU A C 1
ATOM 4619 O O . LEU A 1 578 ? -28.197 29.161 34.869 1.00 70.25 578 LEU A O 1
ATOM 4623 N N . ILE A 1 579 ? -28.798 28.072 36.726 1.00 69.19 579 ILE A N 1
ATOM 4624 C CA . ILE A 1 579 ? -29.312 29.255 37.417 1.00 69.19 579 ILE A CA 1
ATOM 4625 C C . ILE A 1 579 ? -28.399 29.551 38.603 1.00 69.19 579 ILE A C 1
ATOM 4627 O O . ILE A 1 579 ? -28.307 28.757 39.537 1.00 69.19 579 ILE A O 1
ATOM 4631 N N . ILE A 1 580 ? -27.753 30.717 38.587 1.00 74.50 580 ILE A N 1
ATOM 4632 C CA . ILE A 1 580 ? -26.904 31.189 39.689 1.00 74.50 580 ILE A CA 1
ATOM 4633 C C . ILE A 1 580 ? -27.456 32.497 40.264 1.00 74.50 580 ILE A C 1
ATOM 4635 O O . ILE A 1 580 ? -28.182 33.235 39.597 1.00 74.50 580 ILE A O 1
ATOM 4639 N N . PHE A 1 581 ? -27.131 32.806 41.520 1.00 71.19 581 PHE A N 1
ATOM 4640 C CA . PHE A 1 581 ? -27.616 34.020 42.182 1.00 71.19 581 PHE A CA 1
ATOM 4641 C C . PHE A 1 581 ? -26.523 35.073 42.283 1.00 71.19 581 PHE A C 1
ATOM 4643 O O . PHE A 1 581 ? -25.354 34.767 42.506 1.00 71.19 581 PHE A O 1
ATOM 4650 N N . THR A 1 582 ? -26.889 36.349 42.166 1.00 72.00 582 THR A N 1
ATOM 4651 C CA . THR A 1 582 ? -25.888 37.418 42.264 1.00 72.00 582 THR A CA 1
ATOM 4652 C C . THR A 1 582 ? -25.147 37.357 43.603 1.00 72.00 582 THR A C 1
ATOM 4654 O O . THR A 1 582 ? -25.772 37.421 44.663 1.00 72.00 582 THR A O 1
ATOM 4657 N N . GLY A 1 583 ? -23.814 37.308 43.563 1.00 61.69 583 GLY A N 1
ATOM 4658 C CA . GLY A 1 583 ? -22.965 37.366 44.756 1.00 61.69 583 GLY A CA 1
ATOM 4659 C C . GLY A 1 583 ? -22.634 36.019 45.405 1.00 61.69 583 GLY A C 1
ATOM 4660 O O . GLY A 1 583 ? -21.990 36.024 46.456 1.00 61.69 583 GLY A O 1
ATOM 4661 N N . THR A 1 584 ? -23.031 34.889 44.810 1.00 61.88 584 THR A N 1
ATOM 4662 C CA . THR A 1 584 ? -22.482 33.572 45.165 1.00 61.88 584 THR A CA 1
ATOM 4663 C C . THR A 1 584 ? -21.063 33.413 44.613 1.00 61.88 584 THR A C 1
ATOM 4665 O O . THR A 1 584 ? -20.701 34.053 43.628 1.00 61.88 584 THR A O 1
ATOM 4668 N N . THR A 1 585 ? -20.247 32.598 45.285 1.00 69.94 585 THR A N 1
ATOM 4669 C CA . THR A 1 585 ? -18.866 32.275 44.886 1.00 69.94 585 THR A CA 1
ATOM 4670 C C . THR A 1 585 ? -18.681 30.761 44.842 1.00 69.94 585 THR A C 1
ATOM 4672 O O . THR A 1 585 ? -19.256 30.077 45.691 1.00 69.94 585 THR A O 1
ATOM 4675 N N . GLY A 1 586 ? -17.842 30.257 43.943 1.00 69.75 586 GLY A N 1
ATOM 4676 C CA . GLY A 1 586 ? -17.608 28.839 43.680 1.00 69.75 586 GLY A CA 1
ATOM 4677 C C . GLY A 1 586 ? -18.499 28.256 42.581 1.00 69.75 586 GLY A C 1
ATOM 4678 O O . GLY A 1 586 ? -18.691 27.045 42.576 1.00 69.75 586 GLY A O 1
ATOM 4679 N N . ASN A 1 587 ? -19.083 29.087 41.708 1.00 78.62 587 ASN A N 1
ATOM 4680 C CA . ASN A 1 587 ? -19.891 28.623 40.580 1.00 78.62 587 ASN A CA 1
ATOM 4681 C C . ASN A 1 587 ? -18.981 28.428 39.366 1.00 78.62 587 ASN A C 1
ATOM 4683 O O . ASN A 1 587 ? -18.356 29.374 38.888 1.00 78.62 587 ASN A O 1
ATOM 4687 N N . GLU A 1 588 ? -18.927 27.202 38.863 1.00 82.94 588 GLU A N 1
ATOM 4688 C CA . GLU A 1 588 ? -18.090 26.814 37.734 1.00 82.94 588 GLU A CA 1
ATOM 4689 C C . GLU A 1 588 ? -18.936 26.004 36.757 1.00 82.94 588 GLU A C 1
ATOM 4691 O O . GLU A 1 588 ? -19.745 25.170 37.168 1.00 82.94 588 GLU A O 1
ATOM 4696 N N . LEU A 1 589 ? -18.768 26.279 35.470 1.00 85.56 589 LEU A N 1
ATOM 4697 C CA . LEU A 1 589 ? -19.320 25.471 34.398 1.00 85.56 589 LEU A CA 1
ATOM 4698 C C . LEU A 1 589 ? -18.264 24.444 33.991 1.00 85.56 589 LEU A C 1
ATOM 4700 O O . LEU A 1 589 ? -17.118 24.814 33.725 1.00 85.56 589 LEU A O 1
ATOM 4704 N N . VAL A 1 590 ? -18.643 23.167 33.981 1.00 84.94 590 VAL A N 1
ATOM 4705 C CA . VAL A 1 590 ? -17.719 22.057 33.736 1.00 84.94 590 VAL A CA 1
ATOM 4706 C C . VAL A 1 590 ? -18.258 21.197 32.613 1.00 84.94 590 VAL A C 1
ATOM 4708 O O . VAL A 1 590 ? -19.180 20.416 32.817 1.00 84.94 590 VAL A O 1
ATOM 4711 N N . TRP A 1 591 ? -17.648 21.286 31.439 1.00 87.94 591 TRP A N 1
ATOM 4712 C CA . TRP A 1 591 ? -17.923 20.328 30.378 1.00 87.94 591 TRP A CA 1
ATOM 4713 C C . TRP A 1 591 ? -17.016 19.126 30.530 1.00 87.94 591 TRP A C 1
ATOM 4715 O O . TRP A 1 591 ? -15.800 19.279 30.621 1.00 87.94 591 TRP A O 1
ATOM 4725 N N . SER A 1 592 ? -17.599 17.931 30.546 1.00 81.75 592 SER A N 1
ATOM 4726 C CA . SER A 1 592 ? -16.828 16.703 30.367 1.00 81.75 592 SER A CA 1
ATOM 4727 C C . SER A 1 592 ? -16.733 16.434 28.881 1.00 81.75 592 SER A C 1
ATOM 4729 O O . SER A 1 592 ? -17.759 16.293 28.218 1.00 81.75 592 SER A O 1
ATOM 4731 N N . THR A 1 593 ? -15.511 16.413 28.370 1.00 85.00 593 THR A N 1
ATOM 4732 C CA . THR A 1 593 ? -15.248 16.159 26.962 1.00 85.00 593 THR A CA 1
ATOM 4733 C C . THR A 1 593 ? -14.295 14.987 26.822 1.00 85.00 593 THR A C 1
ATOM 4735 O O . THR A 1 593 ? -13.482 14.741 27.718 1.00 85.00 593 THR A O 1
ATOM 4738 N N . SER A 1 594 ? -14.413 14.263 25.719 1.00 76.88 594 SER A N 1
ATOM 4739 C CA . SER A 1 594 ? -13.584 13.105 25.396 1.00 76.88 594 SER A CA 1
ATOM 4740 C C . SER A 1 594 ? -13.374 13.033 23.896 1.00 76.88 594 SER A C 1
ATOM 4742 O O . SER A 1 594 ? -14.289 13.333 23.137 1.00 76.88 594 SER A O 1
ATOM 4744 N N . ASP A 1 595 ? -12.166 12.666 23.499 1.00 78.25 595 ASP A N 1
ATOM 4745 C CA . ASP A 1 595 ? -11.756 12.456 22.115 1.00 78.25 595 ASP A CA 1
ATOM 4746 C C . ASP A 1 595 ? -10.403 11.742 22.130 1.00 78.25 595 ASP A C 1
ATOM 4748 O O . ASP A 1 595 ? -9.638 11.910 23.092 1.00 78.25 595 ASP A O 1
ATOM 4752 N N . ASP A 1 596 ? -10.127 10.956 21.095 1.00 71.75 596 ASP A N 1
ATOM 4753 C CA . ASP A 1 596 ? -8.905 10.161 20.978 1.00 71.75 596 ASP A CA 1
ATOM 4754 C C . ASP A 1 596 ? -7.720 10.985 20.426 1.00 71.75 596 ASP A C 1
ATOM 4756 O O . ASP A 1 596 ? -6.570 10.705 20.772 1.00 71.75 596 ASP A O 1
ATOM 4760 N N . ASN A 1 597 ? -7.991 12.068 19.682 1.00 76.62 597 ASN A N 1
ATOM 4761 C CA . ASN A 1 597 ? -7.028 12.976 19.046 1.00 76.62 597 ASN A CA 1
ATOM 4762 C C . ASN A 1 597 ? -7.290 14.476 19.358 1.00 76.62 597 ASN A C 1
ATOM 4764 O O . ASN A 1 597 ? -7.334 15.314 18.455 1.00 76.62 597 ASN A O 1
ATOM 4768 N N . PRO A 1 598 ? -7.411 14.892 20.629 1.00 82.12 598 PRO A N 1
ATOM 4769 C CA . PRO A 1 598 ? -7.820 16.249 20.999 1.00 82.12 598 PRO A CA 1
ATOM 4770 C C . PRO A 1 598 ? -6.783 17.322 20.604 1.00 82.12 598 PRO A C 1
ATOM 4772 O O . PRO A 1 598 ? -5.594 17.189 20.898 1.00 82.12 598 PRO A O 1
ATOM 4775 N N . GLU A 1 599 ? -7.227 18.439 20.008 1.00 87.56 599 GLU A N 1
ATOM 4776 C CA . GLU A 1 599 ? -6.343 19.540 19.580 1.00 87.56 599 GLU A CA 1
ATOM 4777 C C . GLU A 1 599 ? -6.596 20.833 20.377 1.00 87.56 599 GLU A C 1
ATOM 4779 O O . GLU A 1 599 ? -5.717 21.349 21.085 1.00 87.56 599 GLU A O 1
ATOM 4784 N N . TYR A 1 600 ? -7.798 21.405 20.256 1.00 89.19 600 TYR A N 1
ATOM 4785 C CA . TYR A 1 600 ? -8.076 22.778 20.689 1.00 89.19 600 TYR A CA 1
ATOM 4786 C C . TYR A 1 600 ? -9.523 22.970 21.151 1.00 89.19 600 TYR A C 1
ATOM 4788 O O . TYR A 1 600 ? -10.433 22.311 20.664 1.00 89.19 600 TYR A O 1
ATOM 4796 N N . TYR A 1 601 ? -9.758 23.919 22.062 1.00 93.31 601 TYR A N 1
ATOM 4797 C CA . TYR A 1 601 ? -11.105 24.338 22.450 1.00 93.31 601 TYR A CA 1
ATOM 4798 C C . TYR A 1 601 ? -11.275 25.858 22.464 1.00 93.31 601 TYR A C 1
ATOM 4800 O O . TYR A 1 601 ? -10.344 26.612 22.765 1.00 93.31 601 TYR A O 1
ATOM 4808 N N . SER A 1 602 ? -12.503 26.306 22.210 1.00 93.56 602 SER A N 1
ATOM 4809 C CA . SER A 1 602 ? -12.952 27.690 22.341 1.00 93.56 602 SER A CA 1
ATOM 4810 C C . SER A 1 602 ? -14.279 27.752 23.088 1.00 93.56 602 SER A C 1
ATOM 4812 O O . SER A 1 602 ? -15.277 27.187 22.662 1.00 93.56 602 SER A O 1
ATOM 4814 N N . VAL A 1 603 ? -14.316 28.495 24.190 1.00 91.44 603 VAL A N 1
ATOM 4815 C CA . VAL A 1 603 ? -15.546 28.866 24.890 1.00 91.44 603 VAL A CA 1
ATOM 4816 C C . VAL A 1 603 ? -15.954 30.270 24.470 1.00 91.44 603 VAL A C 1
ATOM 4818 O O . VAL A 1 603 ? -15.196 31.231 24.627 1.00 91.44 603 VAL A O 1
ATOM 4821 N N . TYR A 1 604 ? -17.186 30.415 24.010 1.00 90.00 604 TYR A N 1
ATOM 4822 C CA . TYR A 1 604 ? -17.828 31.673 23.668 1.00 90.00 604 TYR A CA 1
ATOM 4823 C C . TYR A 1 604 ? -18.786 32.088 24.779 1.00 90.00 604 TYR A C 1
ATOM 4825 O O . TYR A 1 604 ? -19.457 31.254 25.370 1.00 90.00 604 TYR A O 1
ATOM 4833 N N . LYS A 1 605 ? -18.904 33.392 25.027 1.00 90.06 605 LYS A N 1
ATOM 4834 C CA . LYS A 1 605 ? -19.979 33.988 25.823 1.00 90.06 605 LYS A CA 1
ATOM 4835 C C . LYS A 1 605 ? -20.740 34.982 24.958 1.00 90.06 605 LYS A C 1
ATOM 4837 O O . LYS A 1 605 ? -20.162 35.973 24.507 1.00 90.06 605 LYS A O 1
ATOM 4842 N N . ASN A 1 606 ? -22.026 34.729 24.727 1.00 86.31 606 ASN A N 1
ATOM 4843 C CA . ASN A 1 606 ? -22.893 35.488 23.822 1.00 86.31 606 ASN A CA 1
ATOM 4844 C C . ASN A 1 606 ? -22.247 35.685 22.432 1.00 86.31 606 ASN A C 1
ATOM 4846 O O . ASN A 1 606 ? -22.232 36.794 21.893 1.00 86.31 606 ASN A O 1
ATOM 4850 N N . GLY A 1 607 ? -21.640 34.622 21.892 1.00 77.31 607 GLY A N 1
ATOM 4851 C CA . GLY A 1 607 ? -20.995 34.612 20.572 1.00 77.31 607 GLY A CA 1
ATOM 4852 C C . GLY A 1 607 ? -19.620 35.290 20.484 1.00 77.31 607 GLY A C 1
ATOM 4853 O O . GLY A 1 607 ? -19.085 35.428 19.389 1.00 77.31 607 GLY A O 1
ATOM 4854 N N . THR A 1 608 ? -19.027 35.728 21.601 1.00 79.88 608 THR A N 1
ATOM 4855 C CA . THR A 1 608 ? -17.652 36.272 21.635 1.00 79.88 608 THR A CA 1
ATOM 4856 C C . THR A 1 608 ? -16.733 35.331 22.408 1.00 79.88 608 THR A C 1
ATOM 4858 O O . THR A 1 608 ? -17.121 34.892 23.486 1.00 79.88 608 THR A O 1
ATOM 4861 N N . ILE A 1 609 ? -15.519 35.055 21.908 1.00 87.62 609 ILE A N 1
ATOM 4862 C CA . ILE A 1 609 ? -14.547 34.185 22.598 1.00 87.62 609 ILE A CA 1
ATOM 4863 C C . ILE A 1 609 ? -14.281 34.722 24.010 1.00 87.62 609 ILE A C 1
ATOM 4865 O O . ILE A 1 609 ? -13.863 35.869 24.194 1.00 87.62 609 ILE A O 1
ATOM 4869 N N . TYR A 1 610 ? -14.558 33.880 24.998 1.00 88.44 610 TYR A N 1
ATOM 4870 C CA . TYR A 1 610 ? -14.375 34.131 26.421 1.00 88.44 610 TYR A CA 1
ATOM 4871 C C . TYR A 1 610 ? -13.101 33.457 26.948 1.00 88.44 610 TYR A C 1
ATOM 4873 O O . TYR A 1 610 ? -12.364 34.081 27.710 1.00 88.44 610 TYR A O 1
ATOM 4881 N N . GLN A 1 611 ? -12.814 32.233 26.494 1.00 89.62 611 GLN A N 1
ATOM 4882 C CA . GLN A 1 611 ? -11.634 31.437 26.848 1.00 89.62 611 GLN A CA 1
ATOM 4883 C C . GLN A 1 611 ? -11.298 30.484 25.694 1.00 89.62 611 GLN A C 1
ATOM 4885 O O . GLN A 1 611 ? -12.206 30.026 25.015 1.00 89.62 611 GLN A O 1
ATOM 4890 N N . SER A 1 612 ? -10.023 30.183 25.453 1.00 92.19 612 SER A N 1
ATOM 4891 C CA . SER A 1 612 ? -9.612 29.172 24.470 1.00 92.19 612 SER A CA 1
ATOM 4892 C C . SER A 1 612 ? -8.208 28.640 24.779 1.00 92.19 612 SER A C 1
ATOM 4894 O O . SER A 1 612 ? -7.437 29.298 25.488 1.00 92.19 612 SER A O 1
ATOM 4896 N N . GLY A 1 613 ? -7.863 27.455 24.274 1.00 86.94 613 GLY A N 1
ATOM 4897 C CA . GLY A 1 613 ? -6.560 26.829 24.511 1.00 86.94 613 GLY A CA 1
ATOM 4898 C C . GLY A 1 613 ? -6.447 25.418 23.938 1.00 86.94 613 GLY A C 1
ATOM 4899 O O . GLY A 1 613 ? -7.413 24.887 23.403 1.00 86.94 613 GLY A O 1
ATOM 4900 N N . SER A 1 614 ? -5.263 24.815 24.060 1.00 83.62 614 SER A N 1
ATOM 4901 C CA . SER A 1 614 ? -5.061 23.406 23.707 1.00 83.62 614 SER A CA 1
ATOM 4902 C C . SER A 1 614 ? -5.923 22.509 24.590 1.00 83.62 614 SER A C 1
ATOM 4904 O O . SER A 1 614 ? -6.057 22.758 25.793 1.00 83.62 614 SER A O 1
ATOM 4906 N N . TRP A 1 615 ? -6.490 21.475 23.988 1.00 87.69 615 TRP A N 1
ATOM 4907 C CA . TRP A 1 615 ? -7.336 20.495 24.649 1.00 87.69 615 TRP A CA 1
ATOM 4908 C C . TRP A 1 615 ? -6.661 19.124 24.603 1.00 87.69 615 TRP A C 1
ATOM 4910 O O . TRP A 1 615 ? -5.976 18.815 23.642 1.00 87.69 615 TRP A O 1
ATOM 4920 N N . SER A 1 616 ? -6.809 18.325 25.660 1.00 78.19 616 SER A N 1
ATOM 4921 C CA . SER A 1 616 ? -6.153 17.016 25.793 1.00 78.19 616 SER A CA 1
ATOM 4922 C C . SER A 1 616 ? -7.137 15.902 26.178 1.00 78.19 616 SER A C 1
ATOM 4924 O O . SER A 1 616 ? -6.755 14.990 26.907 1.00 78.19 616 SER A O 1
ATOM 4926 N N . GLY A 1 617 ? -8.412 16.023 25.784 1.00 69.25 617 GLY A N 1
ATOM 4927 C CA . GLY A 1 617 ? -9.413 14.955 25.945 1.00 69.25 617 GLY A CA 1
ATOM 4928 C C . GLY A 1 617 ? -10.022 14.831 27.348 1.00 69.25 617 GLY A C 1
ATOM 4929 O O . GLY A 1 617 ? -10.460 13.755 27.735 1.00 69.25 617 GLY A O 1
ATOM 4930 N N . GLY A 1 618 ? -10.014 15.906 28.148 1.00 79.81 618 GLY A N 1
ATOM 4931 C CA . GLY A 1 618 ? -10.603 15.934 29.497 1.00 79.81 618 GLY A CA 1
ATOM 4932 C C . GLY A 1 618 ? -11.416 17.198 29.783 1.00 79.81 618 GLY A C 1
ATOM 4933 O O . GLY A 1 618 ? -11.524 18.074 28.927 1.00 79.81 618 GLY A O 1
ATOM 4934 N N . SER A 1 619 ? -11.966 17.310 31.001 1.00 88.12 619 SER A N 1
ATOM 4935 C CA . SER A 1 619 ? -12.943 18.352 31.344 1.00 88.12 619 SER A CA 1
ATOM 4936 C C . SER A 1 619 ? -12.432 19.790 31.179 1.00 88.12 619 SER A C 1
ATOM 4938 O O . SER A 1 619 ? -11.313 20.124 31.578 1.00 88.12 619 SER A O 1
ATOM 4940 N N . ILE A 1 620 ? -13.298 20.661 30.659 1.00 87.88 620 ILE A N 1
ATOM 4941 C CA . ILE A 1 620 ? -13.046 22.092 30.469 1.00 87.88 620 ILE A CA 1
ATOM 4942 C C . ILE A 1 620 ? -13.855 22.882 31.497 1.00 87.88 620 ILE A C 1
ATOM 4944 O O . ILE A 1 620 ? -15.073 22.740 31.594 1.00 87.88 620 ILE A O 1
ATOM 4948 N N . PHE A 1 621 ? -13.156 23.735 32.246 1.00 87.31 621 PHE A N 1
ATOM 4949 C CA . PHE A 1 621 ? -13.697 24.496 33.369 1.00 87.31 621 PHE A CA 1
ATOM 4950 C C . PHE A 1 621 ? -13.790 25.984 33.029 1.00 87.31 621 PHE A C 1
ATOM 4952 O O . PHE A 1 621 ? -12.838 26.568 32.496 1.00 87.31 621 PHE A O 1
ATOM 4959 N N . VAL A 1 622 ? -14.922 26.600 33.371 1.00 87.38 622 VAL A N 1
ATOM 4960 C CA . VAL A 1 622 ? -15.180 28.030 33.185 1.00 87.38 622 VAL A CA 1
ATOM 4961 C C . VAL A 1 622 ? -15.735 28.629 34.471 1.00 87.38 622 VAL A C 1
ATOM 4963 O O . VAL A 1 622 ? -16.839 28.301 34.900 1.00 87.38 622 VAL A O 1
ATOM 4966 N N . ASP A 1 623 ? -14.983 29.555 35.064 1.00 84.94 623 ASP A N 1
ATOM 4967 C CA . ASP A 1 623 ? -15.435 30.341 36.214 1.00 84.94 623 ASP A CA 1
ATOM 4968 C C . ASP A 1 623 ? -16.564 31.294 35.785 1.00 84.94 623 ASP A C 1
ATOM 4970 O O . ASP A 1 623 ? -16.382 32.149 34.909 1.00 84.94 623 ASP A O 1
ATOM 4974 N N . ILE A 1 624 ? -17.740 31.132 36.395 1.00 87.75 624 ILE A N 1
ATOM 4975 C CA . ILE A 1 624 ? -18.939 31.939 36.125 1.00 87.75 624 ILE A CA 1
ATOM 4976 C C . ILE A 1 624 ? -19.329 32.822 37.319 1.00 87.75 624 ILE A C 1
ATOM 4978 O O . ILE A 1 624 ? -20.407 33.427 37.331 1.00 87.75 624 ILE A O 1
ATOM 4982 N N . ASP A 1 625 ? -18.448 32.968 38.311 1.00 80.31 625 ASP A N 1
ATOM 4983 C CA . ASP A 1 625 ? -18.655 33.897 39.412 1.00 80.31 625 ASP A CA 1
ATOM 4984 C C . ASP A 1 625 ? -18.621 35.365 38.952 1.00 80.31 625 ASP A C 1
ATOM 4986 O O . ASP A 1 625 ? -17.919 35.784 38.029 1.00 80.31 625 ASP A O 1
ATOM 4990 N N . GLY A 1 626 ? -19.385 36.209 39.650 1.00 76.31 626 GLY A N 1
ATOM 4991 C CA . GLY A 1 626 ? -19.368 37.658 39.426 1.00 76.31 626 GLY A CA 1
ATOM 4992 C C . GLY A 1 626 ? -20.044 38.129 38.132 1.00 76.31 626 GLY A C 1
ATOM 4993 O O . GLY A 1 626 ? -19.961 39.321 37.813 1.00 76.31 626 GLY A O 1
ATOM 4994 N N . LEU A 1 627 ? -20.740 37.243 37.410 1.00 83.38 627 LEU A N 1
ATOM 4995 C CA . LEU A 1 627 ? -21.602 37.630 36.294 1.00 83.38 627 LEU A CA 1
ATOM 4996 C C . LEU A 1 627 ? -22.724 38.585 36.774 1.00 83.38 627 LEU A C 1
ATOM 4998 O O . LEU A 1 627 ? -23.332 38.356 37.824 1.00 83.38 627 LEU A O 1
ATOM 5002 N N . PRO A 1 628 ? -22.996 39.692 36.052 1.00 80.00 628 PRO A N 1
ATOM 5003 C CA . PRO A 1 628 ? -24.137 40.566 36.339 1.00 80.00 628 PRO A CA 1
ATOM 5004 C C . PRO A 1 628 ? -25.493 39.864 36.168 1.00 80.00 628 PRO A C 1
ATOM 5006 O O . PRO A 1 628 ? -25.574 38.802 35.573 1.00 80.00 628 PRO A O 1
ATOM 5009 N N . LEU A 1 629 ? -26.578 40.485 36.644 1.00 77.50 629 LEU A N 1
ATOM 5010 C CA . LEU A 1 629 ? -27.941 40.006 36.377 1.00 77.50 629 LEU A CA 1
ATOM 5011 C C . LEU A 1 629 ? -28.205 39.893 34.873 1.00 77.50 629 LEU A C 1
ATOM 5013 O O . LEU A 1 629 ? -27.997 40.861 34.135 1.00 77.50 629 LEU A O 1
ATOM 5017 N N . GLY A 1 630 ? -28.737 38.751 34.449 1.00 73.62 630 GLY A N 1
ATOM 5018 C CA . GLY A 1 630 ? -29.085 38.501 33.057 1.00 73.62 630 GLY A CA 1
ATOM 5019 C C . GLY A 1 630 ? -28.861 37.056 32.640 1.00 73.62 630 GLY A C 1
ATOM 5020 O O . GLY A 1 630 ? -28.426 36.221 33.427 1.00 73.62 630 GLY A O 1
ATOM 5021 N N . THR A 1 631 ? -29.170 36.786 31.381 1.00 77.44 631 THR A N 1
ATOM 5022 C CA . THR A 1 631 ? -28.993 35.481 30.750 1.00 77.44 631 THR A CA 1
ATOM 5023 C C . THR A 1 631 ? -27.764 35.533 29.850 1.00 77.44 631 THR A C 1
ATOM 5025 O O . THR A 1 631 ? -27.624 36.451 29.034 1.00 77.44 631 THR A O 1
ATOM 5028 N N . TYR A 1 632 ? -26.863 34.574 30.024 1.00 83.31 632 TYR A N 1
ATOM 5029 C CA . TYR A 1 632 ? -25.632 34.429 29.262 1.00 83.31 632 TYR A CA 1
ATOM 5030 C C . TYR A 1 632 ? -25.655 33.082 28.564 1.00 83.31 632 TYR A C 1
ATOM 5032 O O . TYR A 1 632 ? -25.796 32.058 29.216 1.00 83.31 632 TYR A O 1
ATOM 5040 N N . ASN A 1 633 ? -25.492 33.092 27.253 1.00 88.56 633 ASN A N 1
ATOM 5041 C CA . ASN A 1 633 ? -25.244 31.890 26.482 1.00 88.56 633 ASN A CA 1
ATOM 5042 C C . ASN A 1 633 ? -23.734 31.635 26.511 1.00 88.56 633 ASN A C 1
ATOM 5044 O O . ASN A 1 633 ? -22.958 32.487 26.060 1.00 88.56 633 ASN A O 1
ATOM 5048 N N . PHE A 1 634 ? -23.329 30.507 27.080 1.00 88.94 634 PHE A N 1
ATOM 5049 C CA . PHE A 1 634 ? -21.977 29.997 26.962 1.00 88.94 634 PHE A CA 1
ATOM 5050 C C . PHE A 1 634 ? -21.962 28.846 25.968 1.00 88.94 634 PHE A C 1
ATOM 5052 O O . PHE A 1 634 ? -22.748 27.918 26.092 1.00 88.94 634 PHE A O 1
ATOM 5059 N N . THR A 1 635 ? -21.047 28.887 25.008 1.00 89.50 635 THR A N 1
ATOM 5060 C CA . THR A 1 635 ? -20.895 27.809 24.034 1.00 89.50 635 THR A CA 1
ATOM 5061 C C . THR A 1 635 ? -19.488 27.254 24.101 1.00 89.50 635 THR A C 1
ATOM 5063 O O . THR A 1 635 ? -18.548 28.024 23.917 1.00 89.50 635 THR A O 1
ATOM 5066 N N . LEU A 1 636 ? -19.326 25.958 24.331 1.00 92.12 636 LEU A N 1
ATOM 5067 C CA . LEU A 1 636 ? -18.053 25.273 24.154 1.00 92.12 636 LEU A CA 1
ATOM 5068 C C . LEU A 1 636 ? -17.979 24.716 22.735 1.00 92.12 636 LEU A C 1
ATOM 5070 O O . LEU A 1 636 ? -18.925 24.093 22.276 1.00 92.12 636 LEU A O 1
ATOM 5074 N N . GLU A 1 637 ? -16.855 24.927 22.066 1.00 92.12 637 GLU A N 1
ATOM 5075 C CA . GLU A 1 637 ? -16.473 24.261 20.825 1.00 92.12 637 GLU A CA 1
ATOM 5076 C C . GLU A 1 637 ? -15.131 23.562 21.057 1.00 92.12 637 GLU A C 1
ATOM 5078 O O . GLU A 1 637 ? -14.191 24.193 21.547 1.00 92.12 637 GLU A O 1
ATOM 5083 N N . VAL A 1 638 ? -15.042 22.276 20.738 1.00 87.25 638 VAL A N 1
ATOM 5084 C CA . VAL A 1 638 ? -13.796 21.499 20.738 1.00 87.25 638 VAL A CA 1
ATOM 5085 C C . VAL A 1 638 ? -13.495 21.024 19.323 1.00 87.25 638 VAL A C 1
ATOM 5087 O O . VAL A 1 638 ? -14.418 20.801 18.541 1.00 87.25 638 VAL A O 1
ATOM 5090 N N . ARG A 1 639 ? -12.209 20.895 19.005 1.00 86.38 639 ARG A N 1
ATOM 5091 C CA . ARG A 1 639 ? -11.684 20.418 17.727 1.00 86.38 639 ARG A CA 1
ATOM 5092 C C . ARG A 1 639 ? -10.617 19.354 17.981 1.00 86.38 639 ARG A C 1
ATOM 5094 O O . ARG A 1 639 ? -9.786 19.544 18.877 1.00 86.38 639 ARG A O 1
ATOM 5101 N N . ASP A 1 640 ? -10.654 18.275 17.213 1.00 84.50 640 ASP A N 1
ATOM 5102 C CA . ASP A 1 640 ? -9.611 17.245 17.181 1.00 84.50 640 ASP A CA 1
ATOM 5103 C C . ASP A 1 640 ? -8.550 17.547 16.099 1.00 84.50 640 ASP A C 1
ATOM 5105 O O . ASP A 1 640 ? -8.685 18.470 15.288 1.00 84.50 640 ASP A O 1
ATOM 5109 N N . LEU A 1 641 ? -7.455 16.788 16.107 1.00 67.88 641 LEU A N 1
ATOM 5110 C CA . LEU A 1 641 ? -6.378 16.881 15.117 1.00 67.88 641 LEU A CA 1
ATOM 5111 C C . LEU A 1 641 ? -6.839 16.432 13.723 1.00 67.88 641 LEU A C 1
ATOM 5113 O O . LEU A 1 641 ? -6.296 16.907 12.725 1.00 67.88 641 LEU A O 1
ATOM 5117 N N . ASP A 1 642 ? -7.884 15.606 13.668 1.00 67.38 642 ASP A N 1
ATOM 5118 C CA . ASP A 1 642 ? -8.507 15.099 12.442 1.00 67.38 642 ASP A CA 1
ATOM 5119 C C . ASP A 1 642 ? -9.420 16.148 11.768 1.00 67.38 642 ASP A C 1
ATOM 5121 O O . ASP A 1 642 ? -9.856 15.995 10.627 1.00 67.38 642 ASP A O 1
ATOM 5125 N N . GLY A 1 643 ? -9.660 17.278 12.440 1.00 66.19 643 GLY A N 1
ATOM 5126 C CA . GLY A 1 643 ? -10.405 18.425 11.940 1.00 66.19 643 GLY A CA 1
ATOM 5127 C C . GLY A 1 643 ? -11.907 18.405 12.224 1.00 66.19 643 GLY A C 1
ATOM 5128 O O . GLY A 1 643 ? -12.590 19.354 11.820 1.00 66.19 643 GLY A O 1
ATOM 5129 N N . HIS A 1 644 ? -12.422 17.404 12.935 1.00 78.00 644 HIS A N 1
ATOM 5130 C CA . HIS A 1 644 ? -13.795 17.365 13.417 1.00 78.00 644 HIS A CA 1
ATOM 5131 C C . HIS A 1 644 ? -13.998 18.323 14.588 1.00 78.00 644 HIS A C 1
ATOM 5133 O O . HIS A 1 644 ? -13.076 18.698 15.313 1.00 78.00 644 HIS A O 1
ATOM 5139 N N . THR A 1 645 ? -15.247 18.748 14.770 1.00 82.44 645 THR A N 1
ATOM 5140 C CA . THR A 1 645 ? -15.617 19.659 15.852 1.00 82.44 645 THR A CA 1
ATOM 5141 C C . THR A 1 645 ? -16.880 19.188 16.541 1.00 82.44 645 THR A C 1
ATOM 5143 O O . THR A 1 645 ? -17.782 18.658 15.894 1.00 82.44 645 THR A O 1
ATOM 5146 N N . ALA A 1 646 ? -16.970 19.449 17.840 1.00 80.88 646 ALA A N 1
ATOM 5147 C CA . ALA A 1 646 ? -18.212 19.322 18.584 1.00 80.88 646 ALA A CA 1
ATOM 5148 C C . ALA A 1 646 ? -18.488 20.571 19.394 1.00 80.88 646 ALA A C 1
ATOM 5150 O O . ALA A 1 646 ? -17.575 21.296 19.798 1.00 80.88 646 ALA A O 1
ATOM 5151 N N . ARG A 1 647 ? -19.778 20.838 19.598 1.00 89.69 647 ARG A N 1
ATOM 5152 C CA . ARG A 1 647 ? -20.248 22.089 20.174 1.00 89.69 647 ARG A CA 1
ATOM 5153 C C . ARG A 1 647 ? -21.405 21.844 21.132 1.00 89.69 647 ARG A C 1
ATOM 5155 O O . ARG A 1 647 ? -22.352 21.159 20.768 1.00 89.69 647 ARG A O 1
ATOM 5162 N N . ASP A 1 648 ? -21.341 22.450 22.312 1.00 89.06 648 ASP A N 1
ATOM 5163 C CA . ASP A 1 648 ? -22.411 22.417 23.314 1.00 89.06 648 ASP A CA 1
ATOM 5164 C C . ASP A 1 648 ? -22.724 23.825 23.818 1.00 89.06 648 ASP A C 1
ATOM 5166 O O . ASP A 1 648 ? -21.820 24.649 23.990 1.0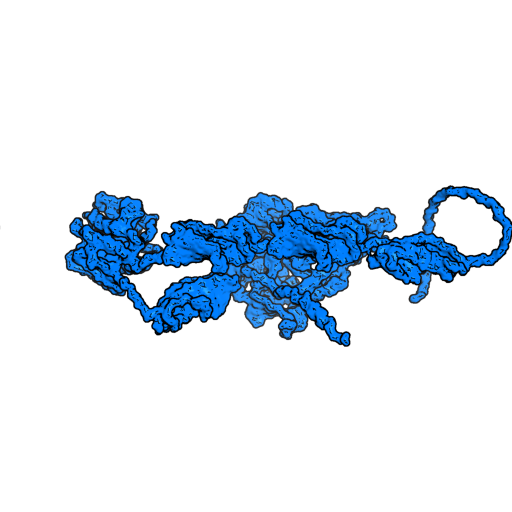0 89.06 648 ASP A O 1
ATOM 5170 N N . GLU A 1 649 ? -24.004 24.107 24.048 1.00 87.81 649 GLU A N 1
ATOM 5171 C CA . GLU A 1 649 ? -24.501 25.410 24.480 1.00 87.81 649 GLU A CA 1
ATOM 5172 C C . GLU A 1 649 ? -25.211 25.302 25.830 1.00 87.81 649 GLU A C 1
ATOM 5174 O O . GLU A 1 649 ? -26.145 24.528 25.988 1.00 87.81 649 GLU A O 1
ATOM 5179 N N . VAL A 1 650 ? -24.795 26.140 26.782 1.00 81.50 650 VAL A N 1
ATOM 5180 C CA . VAL A 1 650 ? -25.356 26.211 28.132 1.00 81.50 650 VAL A CA 1
ATOM 5181 C C . VAL A 1 650 ? -25.806 27.631 28.425 1.00 81.50 650 VAL A C 1
ATOM 5183 O O . VAL A 1 650 ? -25.025 28.590 28.359 1.00 81.50 650 VAL A O 1
ATOM 5186 N N . ILE A 1 651 ? -27.064 27.781 28.820 1.00 81.81 651 ILE A N 1
ATOM 5187 C CA . ILE A 1 651 ? -27.610 29.054 29.262 1.00 81.81 651 ILE A CA 1
ATOM 5188 C C . ILE A 1 651 ? -27.389 29.214 30.767 1.00 81.81 651 ILE A C 1
ATOM 5190 O O . ILE A 1 651 ? -27.940 28.496 31.596 1.00 81.81 651 ILE A O 1
ATOM 5194 N N . VAL A 1 652 ? -26.606 30.225 31.141 1.00 81.31 652 VAL A N 1
ATOM 5195 C CA . VAL A 1 652 ? -26.412 30.647 32.530 1.00 81.31 652 VAL A CA 1
ATOM 5196 C C . VAL A 1 652 ? -27.307 31.850 32.817 1.00 81.31 652 VAL A C 1
ATOM 5198 O O . VAL A 1 652 ? -27.063 32.958 32.329 1.00 81.31 652 VAL A O 1
ATOM 5201 N N . THR A 1 653 ? -28.336 31.664 33.640 1.00 77.25 653 THR A N 1
ATOM 5202 C CA . THR A 1 653 ? -29.223 32.742 34.092 1.00 77.25 653 THR A CA 1
ATOM 5203 C C . THR A 1 653 ? -28.841 33.200 35.495 1.00 77.25 653 THR A C 1
ATOM 5205 O O . THR A 1 653 ? -28.952 32.461 36.471 1.00 77.25 653 THR A O 1
ATOM 5208 N N . VAL A 1 654 ? -28.426 34.460 35.610 1.00 78.81 654 VAL A N 1
ATOM 5209 C CA . VAL A 1 654 ? -28.085 35.095 36.884 1.00 78.81 654 VAL A CA 1
ATOM 5210 C C . VAL A 1 654 ? -29.297 35.847 37.424 1.00 78.81 654 VAL A C 1
ATOM 5212 O O . VAL A 1 654 ? -29.696 36.880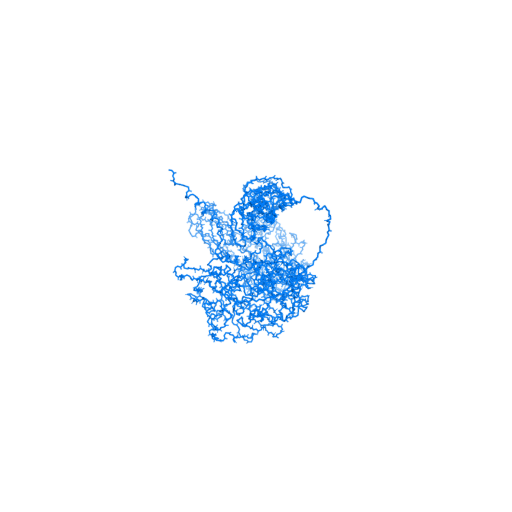 36.873 1.00 78.81 654 VAL A O 1
ATOM 5215 N N . LEU A 1 655 ? -29.870 35.346 38.519 1.00 59.59 655 LEU A N 1
ATOM 5216 C CA . LEU A 1 655 ? -31.059 35.906 39.167 1.00 59.59 655 LEU A CA 1
ATOM 5217 C C . LEU A 1 655 ? -30.721 36.653 40.464 1.00 59.59 655 LEU A C 1
ATOM 5219 O O . LEU A 1 655 ? -29.745 36.368 41.154 1.00 59.59 655 LEU A O 1
ATOM 5223 N N . GLU A 1 656 ? -31.571 37.615 40.826 1.00 57.81 656 GLU A N 1
ATOM 5224 C CA . GLU A 1 656 ? -31.425 38.414 42.054 1.00 57.81 656 GLU A CA 1
ATOM 5225 C C . GLU A 1 656 ? -31.854 37.608 43.303 1.00 57.81 656 GLU A C 1
ATOM 5227 O O . GLU A 1 656 ? -31.324 37.817 44.392 1.00 57.81 656 GLU A O 1
ATOM 5232 N N . SER A 1 657 ? -32.808 36.677 43.135 1.00 46.72 657 SER A N 1
ATOM 5233 C CA . SER A 1 657 ? -33.258 35.625 44.073 1.00 46.72 657 SER A CA 1
ATOM 5234 C C . SER A 1 657 ? -34.379 34.786 43.419 1.00 46.72 657 SER A C 1
ATOM 5236 O O . SER A 1 657 ? -34.922 35.199 42.393 1.00 46.72 657 SER A O 1
ATOM 5238 N N . LEU A 1 658 ? -34.724 33.620 43.985 1.00 36.19 658 LEU A N 1
ATOM 5239 C CA . LEU A 1 658 ? -35.794 32.736 43.482 1.00 36.19 658 LEU A CA 1
ATOM 5240 C C . LEU A 1 658 ? -37.180 33.425 43.460 1.00 36.19 658 LEU A C 1
ATOM 5242 O O . LEU A 1 658 ? -37.574 34.003 44.479 1.00 36.19 658 LEU A O 1
ATOM 5246 N N . PRO A 1 659 ? -37.975 33.302 42.378 1.00 33.19 659 PRO A N 1
ATOM 5247 C CA . PRO A 1 659 ? -39.428 33.452 42.439 1.00 33.19 659 PRO A CA 1
ATOM 5248 C C . PRO A 1 659 ? -40.085 32.146 42.949 1.00 33.19 659 PRO A C 1
ATOM 5250 O O . PRO A 1 659 ? -39.574 31.064 42.665 1.00 33.19 659 PRO A O 1
ATOM 5253 N N . PRO A 1 660 ? -41.200 32.199 43.703 1.00 36.53 660 PRO A N 1
ATOM 5254 C CA . PRO A 1 660 ? -41.826 31.004 44.261 1.00 36.53 660 PRO A CA 1
ATOM 5255 C C . PRO A 1 660 ? -42.753 30.322 43.246 1.00 36.53 660 PRO A C 1
ATOM 5257 O O . PRO A 1 660 ? -43.623 30.973 42.666 1.00 36.53 660 PRO A O 1
ATOM 5260 N N . VAL A 1 661 ? -42.631 29.000 43.121 1.00 36.88 661 VAL A N 1
ATOM 5261 C CA . VAL A 1 661 ? -43.721 28.107 42.706 1.00 36.88 661 VAL A CA 1
ATOM 5262 C C . VAL A 1 661 ? -43.972 27.186 43.901 1.00 36.88 661 VAL A C 1
ATOM 5264 O O . VAL A 1 661 ? -43.119 26.377 44.254 1.00 36.88 661 VAL A O 1
ATOM 5267 N N . GLU A 1 662 ? -45.082 27.385 44.615 1.00 42.44 662 GLU A N 1
ATOM 5268 C CA . GLU A 1 662 ? -45.473 26.506 45.724 1.00 42.44 662 GLU A CA 1
ATOM 5269 C C . GLU A 1 662 ? -46.021 25.194 45.143 1.00 42.44 662 GLU A C 1
ATOM 5271 O O . GLU A 1 662 ? -47.171 25.132 44.712 1.00 42.44 662 GLU A O 1
ATOM 5276 N N . HIS A 1 663 ? -45.196 24.145 45.131 1.00 57.88 663 HIS A N 1
ATOM 5277 C CA . HIS A 1 663 ? -45.687 22.771 45.040 1.00 57.88 663 HIS A CA 1
ATOM 5278 C C . HIS A 1 663 ? -46.366 22.415 46.358 1.00 57.88 663 HIS A C 1
ATOM 5280 O O . HIS A 1 663 ? -45.820 22.680 47.433 1.00 57.88 663 HIS A O 1
ATOM 5286 N N . SER A 1 664 ? -47.546 21.803 46.286 1.00 67.38 664 SER A N 1
ATOM 5287 C CA . SER A 1 664 ? -48.178 21.313 47.500 1.00 67.38 664 SER A CA 1
ATOM 5288 C C . SER A 1 664 ? -47.546 19.999 47.932 1.00 67.38 664 SER A C 1
ATOM 5290 O O . SER A 1 664 ? -47.712 18.962 47.295 1.00 67.38 664 SER A O 1
ATOM 5292 N N . ASN A 1 665 ? -46.867 20.039 49.069 1.00 83.69 665 ASN A N 1
ATOM 5293 C CA . ASN A 1 665 ? -46.362 18.867 49.769 1.00 83.69 665 ASN A CA 1
ATOM 5294 C C . ASN A 1 665 ? -47.461 18.133 50.562 1.00 83.69 665 ASN A C 1
ATOM 5296 O O . ASN A 1 665 ? -47.156 17.247 51.355 1.00 83.69 665 ASN A O 1
ATOM 5300 N N . LYS A 1 666 ? -48.737 18.493 50.385 1.00 92.31 666 LYS A N 1
ATOM 5301 C CA . LYS A 1 666 ? -49.861 17.893 51.104 1.00 92.31 666 LYS A CA 1
ATOM 5302 C C . LYS A 1 666 ? -50.311 16.582 50.460 1.00 92.31 666 LYS A C 1
ATOM 5304 O O . LYS A 1 666 ? -50.703 16.566 49.292 1.00 92.31 666 LYS A O 1
ATOM 5309 N N . ILE A 1 667 ? -50.347 15.510 51.251 1.00 93.12 667 ILE A N 1
ATOM 5310 C CA . ILE A 1 667 ? -50.887 14.200 50.872 1.00 93.12 667 ILE A CA 1
ATOM 5311 C C . ILE A 1 667 ? -52.079 13.832 51.756 1.00 93.12 667 ILE A C 1
ATOM 5313 O O . ILE A 1 667 ? -52.024 13.932 52.983 1.00 93.12 667 ILE A O 1
ATOM 5317 N N . VAL A 1 668 ? -53.178 13.411 51.135 1.00 94.12 668 VAL A N 1
ATOM 5318 C CA . VAL A 1 668 ? -54.395 12.990 51.836 1.00 94.12 668 VAL A CA 1
ATOM 5319 C C . VAL A 1 668 ? -54.452 11.466 51.882 1.00 94.12 668 VAL A C 1
ATOM 5321 O O . VAL A 1 668 ? -54.368 10.810 50.851 1.00 94.12 668 VAL A O 1
ATOM 5324 N N . LEU A 1 669 ? -54.614 10.898 53.075 1.00 91.56 669 LEU A N 1
ATOM 5325 C CA . LEU A 1 669 ? -54.840 9.468 53.286 1.00 91.56 669 LEU A CA 1
ATOM 5326 C C . LEU A 1 669 ? -56.299 9.256 53.694 1.00 91.56 669 LEU A C 1
ATOM 5328 O O . LEU A 1 669 ? -56.762 9.836 54.684 1.00 91.56 669 LEU A O 1
ATOM 5332 N N . ASP A 1 670 ? -57.041 8.442 52.948 1.00 87.94 670 ASP A N 1
ATOM 5333 C CA . ASP A 1 670 ? -58.411 8.085 53.313 1.00 87.94 670 ASP A CA 1
ATOM 5334 C C . ASP A 1 670 ? -58.449 7.207 54.570 1.00 87.94 670 ASP A C 1
ATOM 5336 O O . ASP A 1 670 ? -57.905 6.105 54.596 1.00 87.94 670 ASP A O 1
ATOM 5340 N N . TYR A 1 671 ? -59.115 7.692 55.617 1.00 80.81 671 TYR A N 1
ATOM 5341 C CA . TYR A 1 671 ? -59.353 6.943 56.853 1.00 80.81 671 TYR A CA 1
ATOM 5342 C C . TYR A 1 671 ? -60.822 6.525 57.006 1.00 80.81 671 TYR A C 1
ATOM 5344 O O . TYR A 1 671 ? -61.152 5.712 57.864 1.00 80.81 671 TYR A O 1
ATOM 5352 N N . SER A 1 672 ? -61.733 7.117 56.233 1.00 74.38 672 SER A N 1
ATOM 5353 C CA . SER A 1 672 ? -63.177 7.016 56.484 1.00 74.38 672 SER A CA 1
ATOM 5354 C C . SER A 1 672 ? -63.794 5.723 55.970 1.00 74.38 672 SER A C 1
ATOM 5356 O O . SER A 1 672 ? -64.848 5.328 56.472 1.00 74.38 672 SER A O 1
ATOM 5358 N N . HIS A 1 673 ? -63.139 5.069 55.010 1.00 76.38 673 HIS A N 1
ATOM 5359 C CA . HIS A 1 673 ? -63.639 3.853 54.371 1.00 76.38 673 HIS A CA 1
ATOM 5360 C C . HIS A 1 673 ? -62.839 2.577 54.718 1.00 76.38 673 HIS A C 1
ATOM 5362 O O . HIS A 1 673 ? -63.267 1.489 54.340 1.00 76.38 673 HIS A O 1
ATOM 5368 N N . GLY A 1 674 ? -61.750 2.697 55.494 1.00 65.38 674 GLY A N 1
ATOM 5369 C CA . GLY A 1 674 ? -60.848 1.599 55.888 1.00 65.38 674 GLY A CA 1
ATOM 5370 C C . GLY A 1 674 ? -61.369 0.634 56.971 1.00 65.38 674 GLY A C 1
ATOM 5371 O O . GLY A 1 674 ? -62.449 0.819 57.542 1.00 65.38 674 GLY A O 1
ATOM 5372 N N . GLN A 1 675 ? -60.575 -0.403 57.280 1.00 59.81 675 GLN A N 1
ATOM 5373 C CA . GLN A 1 675 ? -60.954 -1.529 58.155 1.00 59.81 675 GLN A CA 1
ATOM 5374 C C . GLN A 1 675 ? -61.147 -1.181 59.657 1.00 59.81 675 GLN A C 1
ATOM 5376 O O . GLN A 1 675 ? -61.931 -1.856 60.333 1.00 59.81 675 GLN A O 1
ATOM 5381 N N . GLU A 1 676 ? -60.507 -0.141 60.217 1.00 56.91 676 GLU A N 1
ATOM 5382 C CA . GLU A 1 676 ? -60.583 0.171 61.662 1.00 56.91 676 GLU A CA 1
ATOM 5383 C C . GLU A 1 676 ? -61.274 1.504 62.005 1.00 56.91 676 GLU A C 1
ATOM 5385 O O . GLU A 1 676 ? -60.783 2.596 61.741 1.00 56.91 676 GLU A O 1
ATOM 5390 N N . ASN A 1 677 ? -62.399 1.430 62.727 1.00 53.47 677 ASN A N 1
ATOM 5391 C CA . ASN A 1 677 ? -63.247 2.594 63.007 1.00 53.47 677 ASN A CA 1
ATOM 5392 C C . ASN A 1 677 ? -62.980 3.303 64.354 1.00 53.47 677 ASN A C 1
ATOM 5394 O O . ASN A 1 677 ? -63.902 3.932 64.869 1.00 53.47 677 ASN A O 1
ATOM 5398 N N . THR A 1 678 ? -61.795 3.216 64.993 1.00 52.94 678 THR A N 1
ATOM 5399 C CA . THR A 1 678 ? -61.600 4.008 66.240 1.00 52.94 678 THR A CA 1
ATOM 5400 C C . THR A 1 678 ? -60.221 4.576 66.608 1.00 52.94 678 THR A C 1
ATOM 5402 O O . THR A 1 678 ? -60.256 5.463 67.454 1.00 52.94 678 THR A O 1
ATOM 5405 N N . ASN A 1 679 ? -59.061 4.197 66.048 1.00 59.75 679 ASN A N 1
ATOM 5406 C CA . ASN A 1 679 ? -57.759 4.884 66.263 1.00 59.75 679 ASN A CA 1
ATOM 5407 C C . ASN A 1 679 ? -56.723 4.482 65.187 1.00 59.75 679 ASN A C 1
ATOM 5409 O O . ASN A 1 679 ? -56.902 3.453 64.551 1.00 59.75 679 ASN A O 1
ATOM 5413 N N . LEU A 1 680 ? -55.664 5.282 64.983 1.00 63.84 680 LEU A N 1
ATOM 5414 C CA . LEU A 1 680 ? -54.513 4.898 64.141 1.00 63.84 680 LEU A CA 1
ATOM 5415 C C . LEU A 1 680 ? -53.669 3.830 64.856 1.00 63.84 680 LEU A C 1
ATOM 5417 O O . LEU A 1 680 ? -53.466 3.936 66.072 1.00 63.84 680 LEU A O 1
ATOM 5421 N N . GLY A 1 681 ? -53.186 2.831 64.116 1.00 69.44 681 GLY A N 1
ATOM 5422 C CA . GLY A 1 681 ? -52.256 1.819 64.623 1.00 69.44 681 GLY A CA 1
ATOM 5423 C C . GLY A 1 681 ? -50.805 2.313 64.667 1.00 69.44 681 GLY A C 1
ATOM 5424 O O . GLY A 1 681 ? -50.467 3.343 64.085 1.00 69.44 681 GLY A O 1
ATOM 5425 N N . ASP A 1 682 ? -49.917 1.567 65.336 1.00 71.69 682 ASP A N 1
ATOM 5426 C CA . ASP A 1 682 ? -48.481 1.903 65.416 1.00 71.69 682 ASP A CA 1
ATOM 5427 C C . ASP A 1 682 ? -47.825 2.003 64.020 1.00 71.69 682 ASP A C 1
ATOM 5429 O O . ASP A 1 682 ? -46.943 2.834 63.812 1.00 71.69 682 ASP A O 1
ATOM 5433 N N . THR A 1 683 ? -48.282 1.202 63.050 1.00 74.94 683 THR A N 1
ATOM 5434 C CA . THR A 1 683 ? -47.787 1.223 61.663 1.00 74.94 683 THR A CA 1
ATOM 5435 C C . THR A 1 683 ? -48.217 2.467 60.887 1.00 74.94 683 THR A C 1
ATOM 5437 O O . THR A 1 683 ? -47.422 3.029 60.137 1.00 74.94 683 THR A O 1
ATOM 5440 N N . ASP A 1 684 ? -49.438 2.955 61.116 1.00 80.06 684 ASP A N 1
ATOM 5441 C CA . ASP A 1 684 ? -49.952 4.158 60.453 1.00 80.06 684 ASP A CA 1
ATOM 5442 C C . ASP A 1 684 ? -49.203 5.413 60.931 1.00 80.06 684 ASP A C 1
ATOM 5444 O O . ASP A 1 684 ? -48.866 6.290 60.135 1.00 80.06 684 ASP A O 1
ATOM 5448 N N . TYR A 1 685 ? -48.873 5.478 62.230 1.00 80.31 685 TYR A N 1
ATOM 5449 C CA . TYR A 1 685 ? -48.040 6.551 62.787 1.00 80.31 685 TYR A CA 1
ATOM 5450 C C . TYR A 1 685 ? -46.612 6.534 62.236 1.00 80.31 685 TYR A C 1
ATOM 5452 O O . TYR A 1 685 ? -46.011 7.594 62.051 1.00 80.31 685 TYR A O 1
ATOM 5460 N N . GLN A 1 686 ? -46.061 5.347 61.982 1.00 81.00 686 GLN A N 1
ATOM 5461 C CA . GLN A 1 686 ? -44.730 5.212 61.401 1.00 81.00 686 GLN A CA 1
ATOM 5462 C C . GLN A 1 686 ? -44.711 5.668 59.935 1.00 81.00 686 GLN A C 1
ATOM 5464 O O . GLN A 1 686 ? -43.786 6.376 59.536 1.00 81.00 686 GLN A O 1
ATOM 5469 N N . LEU A 1 687 ? -45.747 5.339 59.155 1.00 85.00 687 LEU A N 1
ATOM 5470 C CA . LEU A 1 687 ? -45.907 5.838 57.786 1.00 85.00 687 LEU A CA 1
ATOM 5471 C C . LEU A 1 687 ? -46.024 7.370 57.761 1.00 85.00 687 LEU A C 1
ATOM 5473 O O . LEU A 1 687 ? -45.320 8.023 56.992 1.00 85.00 687 LEU A O 1
ATOM 5477 N N . GLU A 1 688 ? -46.846 7.951 58.642 1.00 87.75 688 GLU A N 1
ATOM 5478 C CA . GLU A 1 688 ? -46.975 9.408 58.775 1.00 87.75 688 GLU A CA 1
ATOM 5479 C C . GLU A 1 688 ? -45.627 10.074 59.103 1.00 87.75 688 GLU A C 1
ATOM 5481 O O . GLU A 1 688 ? -45.257 11.072 58.478 1.00 87.75 688 GLU A O 1
ATOM 5486 N N . ALA A 1 689 ? -44.860 9.507 60.042 1.00 84.19 689 ALA A N 1
ATOM 5487 C CA . ALA A 1 689 ? -43.541 10.020 60.416 1.00 84.19 689 ALA A CA 1
ATOM 5488 C C . ALA A 1 689 ? -42.529 9.949 59.258 1.00 84.19 689 ALA A C 1
ATOM 5490 O O . ALA A 1 689 ? -41.758 10.891 59.056 1.00 84.19 689 ALA A O 1
ATOM 5491 N N . ASN A 1 690 ? -42.550 8.863 58.483 1.00 83.38 690 ASN A N 1
ATOM 5492 C CA . ASN A 1 690 ? -41.657 8.669 57.344 1.00 83.38 690 ASN A CA 1
ATOM 5493 C C . ASN A 1 690 ? -41.975 9.655 56.211 1.00 83.38 690 ASN A C 1
ATOM 5495 O O . ASN A 1 690 ? -41.074 10.350 55.745 1.00 83.38 690 ASN A O 1
ATOM 5499 N N . LEU A 1 691 ? -43.246 9.803 55.831 1.00 87.94 691 LEU A N 1
ATOM 5500 C CA . LEU A 1 691 ? -43.659 10.783 54.818 1.00 87.94 691 LEU A CA 1
ATOM 5501 C C . LEU A 1 691 ? -43.368 12.224 55.267 1.00 87.94 691 LEU A C 1
ATOM 5503 O O . LEU A 1 691 ? -42.863 13.028 54.486 1.00 87.94 691 LEU A O 1
ATOM 5507 N N . SER A 1 692 ? -43.569 12.529 56.553 1.00 87.88 692 SER A N 1
ATOM 5508 C CA . SER A 1 692 ? -43.186 13.829 57.122 1.00 87.88 692 SER A CA 1
ATOM 5509 C C . SER A 1 692 ? -41.676 14.084 57.035 1.00 87.88 692 SER A C 1
ATOM 5511 O O . SER A 1 692 ? -41.251 15.219 56.822 1.00 87.88 692 SER A O 1
ATOM 5513 N N . SER A 1 693 ? -40.849 13.043 57.181 1.00 84.06 693 SER A N 1
ATOM 5514 C CA . SER A 1 693 ? -39.388 13.153 57.055 1.00 84.06 693 SER A CA 1
ATOM 5515 C C . SER A 1 693 ? -38.924 13.425 55.621 1.00 84.06 693 SER A C 1
ATOM 5517 O O . SER A 1 693 ? -37.900 14.078 55.435 1.00 84.06 693 SER A O 1
ATOM 5519 N N . LEU A 1 694 ? -39.718 13.005 54.632 1.00 83.12 694 LEU A N 1
ATOM 5520 C CA . LEU A 1 694 ? -39.539 13.329 53.214 1.00 83.12 694 LEU A CA 1
ATOM 5521 C C . LEU A 1 694 ? -40.091 14.720 52.853 1.00 83.12 694 LEU A C 1
ATOM 5523 O O . LEU A 1 694 ? -39.956 15.167 51.721 1.00 83.12 694 LEU A O 1
ATOM 5527 N N . GLY A 1 695 ? -40.669 15.438 53.822 1.00 86.81 695 GLY A N 1
ATOM 5528 C CA . GLY A 1 695 ? -41.157 16.805 53.646 1.00 86.81 695 GLY A CA 1
ATOM 5529 C C . GLY A 1 695 ? -42.647 16.923 53.324 1.00 86.81 695 GLY A C 1
ATOM 5530 O O . GLY A 1 695 ? -43.101 18.040 53.068 1.00 86.81 695 GLY A O 1
ATOM 5531 N N . TYR A 1 696 ? -43.415 15.829 53.374 1.00 90.00 696 TYR A N 1
ATOM 5532 C CA . TYR A 1 696 ? -44.852 15.835 53.082 1.00 90.00 696 TYR A CA 1
ATOM 5533 C C . TYR A 1 696 ? -45.719 16.169 54.308 1.00 90.00 696 TYR A C 1
ATOM 5535 O O . TYR A 1 696 ? -45.474 15.701 55.419 1.00 90.00 696 TYR A O 1
ATOM 5543 N N . GLU A 1 697 ? -46.779 16.953 54.108 1.00 92.88 697 GLU A N 1
ATOM 5544 C CA . GLU A 1 697 ? -47.842 17.179 55.091 1.00 92.88 697 GLU A CA 1
ATOM 5545 C C . GLU A 1 697 ? -48.925 16.102 54.932 1.00 92.88 697 GLU A C 1
ATOM 5547 O O . GLU A 1 697 ? -49.687 16.108 53.965 1.00 92.88 697 GLU A O 1
ATOM 5552 N N . VAL A 1 698 ? -49.010 15.174 55.888 1.00 91.62 698 VAL A N 1
ATOM 5553 C CA . VAL A 1 698 ? -49.966 14.058 55.848 1.00 91.62 698 VAL A CA 1
ATOM 5554 C C . VAL A 1 698 ? -51.293 14.444 56.502 1.00 91.62 698 VAL A C 1
ATOM 5556 O O . VAL A 1 698 ? -51.343 14.830 57.671 1.00 91.62 698 VAL A O 1
ATOM 5559 N N . ILE A 1 699 ? -52.395 14.284 55.768 1.00 91.50 699 ILE A N 1
ATOM 5560 C CA . ILE A 1 699 ? -53.753 14.583 56.229 1.00 91.50 699 ILE A CA 1
ATOM 5561 C C . ILE A 1 699 ? -54.625 13.334 56.185 1.00 91.50 699 ILE A C 1
ATOM 5563 O O . ILE A 1 699 ? -54.982 12.836 55.124 1.00 91.50 699 ILE A O 1
ATOM 5567 N N . TRP A 1 700 ? -55.064 12.876 57.354 1.00 89.06 700 TRP A N 1
ATOM 5568 C CA . TRP A 1 700 ? -56.013 11.769 57.472 1.00 89.06 700 TRP A CA 1
ATOM 5569 C C . TRP A 1 700 ? -57.460 12.245 57.266 1.00 89.06 700 TRP A C 1
ATOM 5571 O O . TRP A 1 700 ? -58.017 12.960 58.110 1.00 89.06 700 TRP A O 1
ATOM 5581 N N . ALA A 1 701 ? -58.109 11.820 56.182 1.00 87.50 701 ALA A N 1
ATOM 5582 C CA . ALA A 1 701 ? -59.501 12.146 55.883 1.00 87.50 701 ALA A CA 1
ATOM 5583 C C . ALA A 1 701 ? -60.466 11.298 56.729 1.00 87.50 701 ALA A C 1
ATOM 5585 O O . ALA A 1 701 ? -60.913 10.232 56.320 1.00 87.50 701 ALA A O 1
ATOM 5586 N N . ARG A 1 702 ? -60.788 11.774 57.940 1.00 82.75 702 ARG A N 1
ATOM 5587 C CA . ARG A 1 702 ? -61.628 11.064 58.936 1.00 82.75 702 ARG A CA 1
ATOM 5588 C C . ARG A 1 702 ? -63.148 11.261 58.788 1.00 82.75 702 ARG A C 1
ATOM 5590 O O . ARG A 1 702 ? -63.902 10.723 59.593 1.00 82.75 702 ARG A O 1
ATOM 5597 N N . GLY A 1 703 ? -63.596 12.100 57.852 1.00 76.88 703 GLY A N 1
ATOM 5598 C CA . GLY A 1 703 ? -65.010 12.460 57.662 1.00 76.88 703 GLY A CA 1
ATOM 5599 C C . GLY A 1 703 ? -65.520 12.318 56.225 1.00 76.88 703 GLY A C 1
ATOM 5600 O O . GLY A 1 703 ? -66.493 12.986 55.880 1.00 76.88 703 GLY A O 1
ATOM 5601 N N . GLY A 1 704 ? -64.850 11.504 55.412 1.00 81.69 704 GLY A N 1
ATOM 5602 C CA . GLY A 1 704 ? -65.064 11.334 53.974 1.00 81.69 704 GLY A CA 1
ATOM 5603 C C . GLY A 1 704 ? -64.177 12.244 53.119 1.00 81.69 704 GLY A C 1
ATOM 5604 O O . GLY A 1 704 ? -63.567 13.198 53.619 1.00 81.69 704 GLY A O 1
ATOM 5605 N N . ILE A 1 705 ? -64.127 11.956 51.820 1.00 89.94 705 ILE A N 1
ATOM 5606 C CA . ILE A 1 705 ? -63.341 12.705 50.827 1.00 89.94 705 ILE A CA 1
ATOM 5607 C C . ILE A 1 705 ? -64.203 13.814 50.209 1.00 89.94 705 ILE A C 1
ATOM 5609 O O . ILE A 1 705 ? -65.344 13.613 49.835 1.00 89.94 705 ILE A O 1
ATOM 5613 N N . ASN A 1 706 ? -63.716 15.044 50.107 1.00 89.88 706 ASN A N 1
ATOM 5614 C CA . ASN A 1 706 ? -64.487 16.134 49.498 1.00 89.88 706 ASN A CA 1
ATOM 5615 C C . ASN A 1 706 ? -63.565 17.203 48.911 1.00 89.88 706 ASN A C 1
ATOM 5617 O O . ASN A 1 706 ? -62.379 17.255 49.229 1.00 89.88 706 ASN A O 1
ATOM 5621 N N . GLU A 1 707 ? -64.121 18.102 48.099 1.00 87.06 707 GLU A N 1
ATOM 5622 C CA . GLU A 1 707 ? -63.354 19.170 47.441 1.00 87.06 707 GLU A CA 1
ATOM 5623 C C . GLU A 1 707 ? -62.530 20.020 48.426 1.00 87.06 707 GLU A C 1
ATOM 5625 O O . GLU A 1 707 ? -61.444 20.470 48.085 1.00 87.06 707 GLU A O 1
ATOM 5630 N N . SER A 1 708 ? -63.003 20.224 49.664 1.00 87.56 708 SER A N 1
ATOM 5631 C CA . SER A 1 708 ? -62.297 21.052 50.651 1.00 87.56 708 SER A CA 1
ATOM 5632 C C . SER A 1 708 ? -61.094 20.362 51.288 1.00 87.56 708 SER A C 1
ATOM 5634 O O . SER A 1 708 ? -60.194 21.065 51.737 1.00 87.56 708 SER A O 1
ATOM 5636 N N . ILE A 1 709 ? -61.086 19.031 51.414 1.00 89.62 709 ILE A N 1
ATOM 5637 C CA . ILE A 1 709 ? -59.919 18.314 51.953 1.00 89.62 709 ILE A CA 1
ATOM 5638 C C . ILE A 1 709 ? -58.865 18.072 50.866 1.00 89.62 709 ILE A C 1
ATOM 5640 O O . ILE A 1 709 ? -57.680 18.012 51.186 1.00 89.62 709 ILE A O 1
ATOM 5644 N N . LEU A 1 710 ? -59.294 18.021 49.598 1.00 91.25 710 LEU A N 1
ATOM 5645 C CA . LEU A 1 710 ? -58.445 17.832 48.419 1.00 91.25 710 LEU A CA 1
ATOM 5646 C C . LEU A 1 710 ? -57.946 19.137 47.767 1.00 91.25 710 LEU A C 1
ATOM 5648 O O . LEU A 1 710 ? -57.075 19.075 46.908 1.00 91.25 710 LEU A O 1
ATOM 5652 N N . SER A 1 711 ? -58.469 20.312 48.141 1.00 80.00 711 SER A N 1
ATOM 5653 C CA . SER A 1 711 ? -58.300 21.585 47.401 1.00 80.00 711 SER A CA 1
ATOM 5654 C C . SER A 1 711 ? -56.862 22.001 47.073 1.00 80.00 711 SER A C 1
ATOM 5656 O O . SER A 1 711 ? -56.621 22.713 46.106 1.00 80.00 711 SER A O 1
ATOM 5658 N N . ASP A 1 712 ? -55.929 21.595 47.915 1.00 84.00 712 ASP A N 1
ATOM 5659 C CA . ASP A 1 712 ? -54.502 21.889 47.902 1.00 84.00 712 ASP A CA 1
ATOM 5660 C C . ASP A 1 712 ? -53.705 20.592 48.068 1.00 84.00 712 ASP A C 1
ATOM 5662 O O . ASP A 1 712 ? -52.539 20.654 48.403 1.00 84.00 712 ASP A O 1
ATOM 5666 N N . ALA A 1 713 ? -54.300 19.409 47.906 1.00 89.75 713 ALA A N 1
ATOM 5667 C CA . ALA A 1 713 ? -53.573 18.147 48.007 1.00 89.75 713 ALA A CA 1
ATOM 5668 C C . ALA A 1 713 ? -52.828 17.857 46.696 1.00 89.75 713 ALA A C 1
ATOM 5670 O O . ALA A 1 713 ? -53.450 17.853 45.633 1.00 89.75 713 ALA A O 1
ATOM 5671 N N . GLY A 1 714 ? -51.521 17.592 46.777 1.00 89.25 714 GLY A N 1
ATOM 5672 C CA . GLY A 1 714 ? -50.724 17.093 45.651 1.00 89.25 714 GLY A CA 1
ATOM 5673 C C . GLY A 1 714 ? -50.928 15.594 45.407 1.00 89.25 714 GLY A C 1
ATOM 5674 O O . GLY A 1 714 ? -50.833 15.138 44.269 1.00 89.25 714 GLY A O 1
ATOM 5675 N N . GLY A 1 715 ? -51.305 14.843 46.452 1.00 93.94 715 GLY A N 1
ATOM 5676 C CA . GLY A 1 715 ? -51.591 13.413 46.341 1.00 93.94 715 GLY A CA 1
ATOM 5677 C C . GLY A 1 715 ? -52.719 12.902 47.235 1.00 93.94 715 GLY A C 1
ATOM 5678 O O . GLY A 1 715 ? -53.046 13.506 48.261 1.00 93.94 715 GLY A O 1
ATOM 5679 N N . LEU A 1 716 ? -53.291 11.764 46.843 1.00 95.06 716 LEU A N 1
ATOM 5680 C CA . LEU A 1 716 ? -54.357 11.040 47.536 1.00 95.06 716 LEU A CA 1
ATOM 5681 C C . LEU A 1 716 ? -54.040 9.541 47.538 1.00 95.06 716 LEU A C 1
ATOM 5683 O O . LEU A 1 716 ? -53.780 8.961 46.490 1.00 95.06 716 LEU A O 1
ATOM 5687 N N . VAL A 1 717 ? -54.108 8.898 48.700 1.00 93.56 717 VAL A N 1
ATOM 5688 C CA . VAL A 1 717 ? -53.962 7.441 48.836 1.00 93.56 717 VAL A CA 1
ATOM 5689 C C . VAL A 1 717 ? -55.259 6.895 49.418 1.00 93.56 717 VAL A C 1
ATOM 5691 O O . VAL A 1 717 ? -55.741 7.383 50.444 1.00 93.56 717 VAL A O 1
ATOM 5694 N N . LEU A 1 718 ? -55.837 5.910 48.737 1.00 90.06 718 LEU A N 1
ATOM 5695 C CA . LEU A 1 718 ? -57.082 5.249 49.101 1.00 90.06 718 LEU A CA 1
ATOM 5696 C C . LEU A 1 718 ? -56.778 3.817 49.556 1.00 90.06 718 LEU A C 1
ATOM 5698 O O . LEU A 1 718 ? -56.245 3.011 48.792 1.00 90.06 718 LEU A O 1
ATOM 5702 N N . SER A 1 719 ? -57.113 3.531 50.813 1.00 81.56 719 SER A N 1
ATOM 5703 C CA . SER A 1 719 ? -57.027 2.199 51.424 1.00 81.56 719 SER A CA 1
ATOM 5704 C C . SER A 1 719 ? -58.229 1.331 51.027 1.00 81.56 719 SER A C 1
ATOM 5706 O O . SER A 1 719 ? -59.195 1.819 50.439 1.00 81.56 719 SER A O 1
ATOM 5708 N N . SER A 1 720 ? -58.169 0.043 51.354 1.00 72.25 720 SER A N 1
ATOM 5709 C CA . SER A 1 720 ? -59.239 -0.928 51.140 1.00 72.25 720 SER A CA 1
ATOM 5710 C C . SER A 1 720 ? -60.575 -0.509 51.767 1.00 72.25 720 SER A C 1
ATOM 5712 O O . SER A 1 720 ? -60.625 0.208 52.766 1.00 72.25 720 SER A O 1
ATOM 5714 N N . ILE A 1 721 ? -61.689 -0.984 51.194 1.00 73.31 721 ILE A N 1
ATOM 5715 C CA . ILE A 1 721 ? -63.037 -0.729 51.725 1.00 73.31 721 ILE A CA 1
ATOM 5716 C C . ILE A 1 721 ? -63.619 -2.008 52.303 1.00 73.31 721 ILE A C 1
ATOM 5718 O O . ILE A 1 721 ? -63.781 -2.992 51.585 1.00 73.31 721 ILE A O 1
ATOM 5722 N N . TYR A 1 722 ? -64.064 -1.965 53.561 1.00 66.56 722 TYR A N 1
ATOM 5723 C CA . TYR A 1 722 ? -64.735 -3.104 54.188 1.00 66.56 722 TYR A CA 1
ATOM 5724 C C . TYR A 1 722 ? -66.252 -2.900 54.329 1.00 66.56 722 TYR A C 1
ATOM 5726 O O . TYR A 1 722 ? -66.713 -2.010 55.045 1.00 66.56 722 TYR A O 1
ATOM 5734 N N . GLY A 1 723 ? -67.047 -3.785 53.715 1.00 61.09 723 GLY A N 1
ATOM 5735 C CA . GLY A 1 723 ? -68.503 -3.892 53.895 1.00 61.09 723 GLY A CA 1
ATOM 5736 C C . GLY A 1 723 ? -69.367 -3.103 52.893 1.00 61.09 723 GLY A C 1
ATOM 5737 O O . GLY A 1 723 ? -69.089 -1.960 52.547 1.00 61.09 723 GLY A O 1
ATOM 5738 N N . ALA A 1 724 ? -70.500 -3.691 52.482 1.00 58.53 724 ALA A N 1
ATOM 5739 C CA . ALA A 1 724 ? -71.383 -3.192 51.410 1.00 58.53 724 ALA A CA 1
ATOM 5740 C C . ALA A 1 724 ? -72.041 -1.806 51.637 1.00 58.53 724 ALA A C 1
ATOM 5742 O O . ALA A 1 724 ? -72.738 -1.307 50.754 1.00 58.53 724 ALA A O 1
ATOM 5743 N N . ILE A 1 725 ? -71.877 -1.198 52.818 1.00 60.41 725 ILE A N 1
ATOM 5744 C CA . ILE A 1 725 ? -72.448 0.112 53.185 1.00 60.41 725 ILE A CA 1
ATOM 5745 C C . ILE A 1 725 ? -71.399 1.229 53.325 1.00 60.41 725 ILE A C 1
ATOM 5747 O O . ILE A 1 725 ? -71.793 2.367 53.564 1.00 60.41 725 ILE A O 1
ATOM 5751 N N . ASN A 1 726 ? -70.107 0.913 53.167 1.00 65.50 726 ASN A N 1
ATOM 5752 C CA . ASN A 1 726 ? -68.977 1.832 53.367 1.00 65.50 726 ASN A CA 1
ATOM 5753 C C . ASN A 1 726 ? -68.307 2.257 52.042 1.00 65.50 726 ASN A C 1
ATOM 5755 O O . ASN A 1 726 ? -67.146 2.640 52.040 1.00 65.50 726 ASN A O 1
ATOM 5759 N N . GLY A 1 727 ? -69.006 2.154 50.907 1.00 73.81 727 GLY A N 1
ATOM 5760 C CA . GLY A 1 727 ? -68.484 2.620 49.616 1.00 73.81 727 GLY A CA 1
ATOM 5761 C C . GLY A 1 727 ? -68.494 4.146 49.488 1.00 73.81 727 GLY A C 1
ATOM 5762 O O . GLY A 1 727 ? -69.283 4.821 50.153 1.00 73.81 727 GLY A O 1
ATOM 5763 N N . PHE A 1 728 ? -67.665 4.668 48.583 1.00 83.31 728 PHE A N 1
ATOM 5764 C CA . PHE A 1 728 ? -67.628 6.091 48.249 1.00 83.31 728 PHE A CA 1
ATOM 5765 C C . PHE A 1 728 ? -68.987 6.568 47.728 1.00 83.31 728 PHE A C 1
ATOM 5767 O O . PHE A 1 728 ? -69.598 5.966 46.840 1.00 83.31 728 PHE A O 1
ATOM 5774 N N . THR A 1 729 ? -69.482 7.678 48.265 1.00 86.00 729 THR A N 1
ATOM 5775 C CA . THR A 1 729 ? -70.690 8.318 47.740 1.00 86.00 729 THR A CA 1
ATOM 5776 C C . THR A 1 729 ? -70.402 9.000 46.398 1.00 86.00 729 THR A C 1
ATOM 5778 O O . THR A 1 729 ? -69.276 9.406 46.126 1.00 86.00 729 THR A O 1
ATOM 5781 N N . ASN A 1 730 ? -71.428 9.219 45.564 1.00 84.19 730 ASN A N 1
ATOM 5782 C CA . ASN A 1 730 ? -71.256 9.923 44.280 1.00 84.19 730 ASN A CA 1
ATOM 5783 C C . ASN A 1 730 ? -70.568 11.292 44.428 1.00 84.19 730 ASN A C 1
ATOM 5785 O O . ASN A 1 730 ? -69.827 11.698 43.545 1.00 84.19 730 ASN A O 1
ATOM 5789 N N . SER A 1 731 ? -70.807 12.003 45.535 1.00 85.94 731 SER A N 1
ATOM 5790 C CA . SER A 1 731 ? -70.155 13.289 45.802 1.00 85.94 731 SER A CA 1
ATOM 5791 C C . SER A 1 731 ? -68.653 13.145 46.059 1.00 85.94 731 SER A C 1
ATOM 5793 O O . SER A 1 731 ? -67.900 14.051 45.724 1.00 85.94 731 SER A O 1
ATOM 5795 N N . GLU A 1 732 ? -68.225 12.034 46.659 1.00 90.12 732 GLU A N 1
ATOM 5796 C CA . GLU A 1 732 ? -66.811 11.737 46.915 1.00 90.12 732 GLU A CA 1
ATOM 5797 C C . GLU A 1 732 ? -66.120 11.316 45.621 1.00 90.12 732 GLU A C 1
ATOM 5799 O O . GLU A 1 732 ? -65.066 11.856 45.307 1.00 90.12 732 GLU A O 1
ATOM 5804 N N . LEU A 1 733 ? -66.761 10.455 44.820 1.00 88.19 733 LEU A N 1
ATOM 5805 C CA . LEU A 1 733 ? -66.268 10.066 43.494 1.00 88.19 733 LEU A CA 1
ATOM 5806 C C . LEU A 1 733 ? -66.070 11.287 42.588 1.00 88.19 733 LEU A C 1
ATOM 5808 O O . LEU A 1 733 ? -64.990 11.476 42.044 1.00 88.19 733 LEU A O 1
ATOM 5812 N N . THR A 1 734 ? -67.066 12.175 42.504 1.00 86.12 734 THR A N 1
ATOM 5813 C CA . THR A 1 734 ? -66.941 13.425 41.739 1.00 86.12 734 THR A CA 1
ATOM 5814 C C . THR A 1 734 ? -65.861 14.349 42.306 1.00 86.12 734 THR A C 1
ATOM 5816 O O . THR A 1 734 ? -65.194 15.038 41.540 1.00 86.12 734 THR A O 1
ATOM 5819 N N . ALA A 1 735 ? -65.663 14.392 43.628 1.00 88.25 735 ALA A N 1
ATOM 5820 C CA . ALA A 1 735 ? -64.594 15.196 44.218 1.00 88.25 735 ALA A CA 1
ATOM 5821 C C . ALA A 1 735 ? -63.201 14.651 43.865 1.00 88.25 735 ALA A C 1
ATOM 5823 O O . ALA A 1 735 ? -62.308 15.449 43.600 1.00 88.25 735 ALA A O 1
ATOM 5824 N N . ILE A 1 736 ? -63.032 13.325 43.839 1.00 91.81 736 ILE A N 1
ATOM 5825 C CA . ILE A 1 736 ? -61.788 12.655 43.437 1.00 91.81 736 ILE A CA 1
ATOM 5826 C C . ILE A 1 736 ? -61.527 12.878 41.945 1.00 91.81 736 ILE A C 1
ATOM 5828 O O . ILE A 1 736 ? -60.447 13.342 41.592 1.00 91.81 736 ILE A O 1
ATOM 5832 N N . GLU A 1 737 ? -62.525 12.637 41.091 1.00 89.44 737 GLU A N 1
ATOM 5833 C CA . GLU A 1 737 ? -62.455 12.860 39.640 1.00 89.44 737 GLU A CA 1
ATOM 5834 C C . GLU A 1 737 ? -62.078 14.315 39.326 1.00 89.44 737 GLU A C 1
ATOM 5836 O O . GLU A 1 737 ? -61.067 14.576 38.681 1.00 89.44 737 GLU A O 1
ATOM 5841 N N . ASN A 1 738 ? -62.828 15.284 39.861 1.00 85.38 738 ASN A N 1
ATOM 5842 C CA . ASN A 1 738 ? -62.559 16.705 39.634 1.00 85.38 738 ASN A CA 1
ATOM 5843 C C . ASN A 1 738 ? -61.205 17.156 40.184 1.00 85.38 738 ASN A C 1
ATOM 5845 O O . ASN A 1 738 ? -60.642 18.119 39.671 1.00 85.38 738 ASN A O 1
ATOM 5849 N N . TRP A 1 739 ? -60.724 16.550 41.270 1.00 91.25 739 TRP A N 1
ATOM 5850 C CA . TRP A 1 739 ? -59.419 16.875 41.837 1.00 91.25 739 TRP A CA 1
ATOM 5851 C C . TRP A 1 739 ? -58.287 16.325 40.973 1.00 91.25 739 TRP A C 1
ATOM 5853 O O . TRP A 1 739 ? -57.359 17.070 40.673 1.00 91.25 739 TRP A O 1
ATOM 5863 N N . PHE A 1 740 ? -58.383 15.068 40.537 1.00 89.00 740 PHE A N 1
ATOM 5864 C CA . PHE A 1 740 ? -57.357 14.436 39.713 1.00 89.00 740 PHE A CA 1
ATOM 5865 C C . PHE A 1 740 ? -57.263 15.096 38.329 1.00 89.00 740 PHE A C 1
ATOM 5867 O O . PHE A 1 740 ? -56.172 15.420 37.879 1.00 89.00 740 PHE A O 1
ATOM 5874 N N . MET A 1 741 ? -58.410 15.442 37.730 1.00 79.94 741 MET A N 1
ATOM 5875 C CA . MET A 1 741 ? -58.523 16.162 36.449 1.00 79.94 741 MET A CA 1
ATOM 5876 C C . MET A 1 741 ? -58.043 17.626 36.485 1.00 79.94 741 MET A C 1
ATOM 5878 O O . MET A 1 741 ? -58.142 18.335 35.485 1.00 79.94 741 MET A O 1
ATOM 5882 N N . GLN A 1 742 ? -57.559 18.128 37.627 1.00 78.88 742 GLN A N 1
ATOM 5883 C CA . GLN A 1 742 ? -56.820 19.400 37.665 1.00 78.88 742 GLN A CA 1
ATOM 5884 C C . GLN A 1 742 ? -55.397 19.260 37.113 1.00 78.88 742 GLN A C 1
ATOM 5886 O O . GLN A 1 742 ? -54.690 20.267 37.028 1.00 78.88 742 GLN A O 1
ATOM 5891 N N . GLY A 1 743 ? -54.999 18.032 36.786 1.00 78.56 743 GLY A N 1
ATOM 5892 C CA . GLY A 1 743 ? -53.685 17.658 36.321 1.00 78.56 743 GLY A CA 1
ATOM 5893 C C . GLY A 1 743 ? -52.636 17.705 37.417 1.00 78.56 743 GLY A C 1
ATOM 5894 O O . GLY A 1 743 ? -52.826 18.326 38.472 1.00 78.56 743 GLY A O 1
ATOM 5895 N N . ASN A 1 744 ? -51.506 17.054 37.165 1.00 83.94 744 ASN A N 1
ATOM 5896 C CA . ASN A 1 744 ? -50.358 17.048 38.065 1.00 83.94 744 ASN A CA 1
ATOM 5897 C C . ASN A 1 744 ? -50.719 16.552 39.482 1.00 83.94 744 ASN A C 1
ATOM 5899 O O . ASN A 1 744 ? -50.515 17.250 40.486 1.00 83.94 744 ASN A O 1
ATOM 5903 N N . ARG A 1 745 ? -51.376 15.386 39.570 1.00 90.62 745 ARG A N 1
ATOM 5904 C CA . ARG A 1 745 ? -51.806 14.756 40.832 1.00 90.62 745 ARG A CA 1
ATOM 5905 C C . ARG A 1 745 ? -51.331 13.315 40.936 1.00 90.62 745 ARG A C 1
ATOM 5907 O O . ARG A 1 745 ? -51.309 12.582 39.950 1.00 90.62 745 ARG A O 1
ATOM 5914 N N . PHE A 1 746 ? -51.006 12.908 42.158 1.00 95.06 746 PHE A N 1
ATOM 5915 C CA . PHE A 1 746 ? -50.652 11.531 42.488 1.00 95.06 746 PHE A CA 1
ATOM 5916 C C . PHE A 1 746 ? -51.820 10.802 43.162 1.00 95.06 746 PHE A C 1
ATOM 5918 O O . PHE A 1 746 ? -52.298 11.242 44.205 1.00 95.06 746 PHE A O 1
ATOM 5925 N N . LEU A 1 747 ? -52.257 9.668 42.618 1.00 95.69 747 LEU A N 1
ATOM 5926 C CA . LEU A 1 747 ? -53.331 8.852 43.187 1.00 95.69 747 LEU A CA 1
ATOM 5927 C C . LEU A 1 747 ? -52.850 7.419 43.434 1.00 95.69 747 LEU A C 1
ATOM 5929 O O . LEU A 1 747 ? -52.331 6.777 42.533 1.00 95.69 747 LEU A O 1
ATOM 5933 N N . TRP A 1 748 ? -53.079 6.871 44.624 1.00 95.81 748 TRP A N 1
ATOM 5934 C CA . TRP A 1 748 ? -52.896 5.441 44.891 1.00 95.81 748 TRP A CA 1
ATOM 5935 C C . TRP A 1 748 ? -54.245 4.811 45.226 1.00 95.81 748 TRP A C 1
ATOM 5937 O O . TRP A 1 748 ? -54.900 5.237 46.177 1.00 95.81 748 TRP A O 1
ATOM 5947 N N . VAL A 1 749 ? -54.650 3.784 44.475 1.00 93.38 749 VAL A N 1
ATOM 5948 C CA . VAL A 1 749 ? -55.858 2.987 44.743 1.00 93.38 749 VAL A CA 1
ATOM 5949 C C . VAL A 1 749 ? -55.479 1.543 45.063 1.00 93.38 749 VAL A C 1
ATOM 5951 O O . VAL A 1 749 ? -54.844 0.865 44.257 1.00 93.38 749 VAL A O 1
ATOM 5954 N N . ALA A 1 750 ? -55.861 1.061 46.244 1.00 90.00 750 ALA A N 1
ATOM 5955 C CA . ALA A 1 750 ? -55.525 -0.284 46.692 1.00 90.00 750 ALA A CA 1
ATOM 5956 C C . ALA A 1 750 ? -56.746 -1.204 46.813 1.00 90.00 750 ALA A C 1
ATOM 5958 O O . ALA A 1 750 ? -57.809 -0.807 47.288 1.00 90.00 750 ALA A O 1
ATOM 5959 N N . PHE A 1 751 ? -56.566 -2.459 46.416 1.00 86.25 751 PHE A N 1
ATOM 5960 C CA . PHE A 1 751 ? -57.506 -3.556 46.635 1.00 86.25 751 PHE A CA 1
ATOM 5961 C C . PHE A 1 751 ? -57.105 -4.349 47.892 1.00 86.25 751 PHE A C 1
ATOM 5963 O O . PHE A 1 751 ? -55.980 -4.236 48.363 1.00 86.25 751 PHE A O 1
ATOM 5970 N N . ASP A 1 752 ? -58.027 -5.136 48.443 1.00 79.06 752 ASP A N 1
ATOM 5971 C CA . ASP A 1 752 ? -57.812 -6.024 49.597 1.00 79.06 752 ASP A CA 1
ATOM 5972 C C . ASP A 1 752 ? -58.923 -7.079 49.575 1.00 79.06 752 ASP A C 1
ATOM 5974 O O . ASP A 1 752 ? -60.096 -6.754 49.766 1.00 79.06 752 ASP A O 1
ATOM 5978 N N . ASN A 1 753 ? -58.580 -8.306 49.189 1.00 74.25 753 ASN A N 1
ATOM 5979 C CA . ASN A 1 753 ? -59.545 -9.321 48.770 1.00 74.25 753 ASN A CA 1
ATOM 5980 C C . ASN A 1 753 ? -59.426 -10.642 49.552 1.00 74.25 753 ASN A C 1
ATOM 5982 O O . ASN A 1 753 ? -59.511 -11.725 48.977 1.00 74.25 753 ASN A O 1
ATOM 5986 N N . ASP A 1 754 ? -59.223 -10.572 50.871 1.00 61.56 754 ASP A N 1
ATOM 5987 C CA . ASP A 1 754 ? -58.998 -11.723 51.761 1.00 61.56 754 ASP A CA 1
ATOM 5988 C C . ASP A 1 754 ? -60.274 -12.410 52.315 1.00 61.56 754 ASP A C 1
ATOM 5990 O O . ASP A 1 754 ? -60.168 -13.417 53.026 1.00 61.56 754 ASP A O 1
ATOM 5994 N N . PHE A 1 755 ? -61.491 -11.954 51.970 1.00 57.50 755 PHE A N 1
ATOM 5995 C CA . PHE A 1 755 ? -62.750 -12.532 52.477 1.00 57.50 755 PHE A CA 1
ATOM 5996 C C . PHE A 1 755 ? -63.860 -12.660 51.416 1.00 57.50 755 PHE A C 1
ATOM 5998 O O . PHE A 1 755 ? -64.080 -11.761 50.612 1.00 57.50 755 PHE A O 1
ATOM 6005 N N . GLY A 1 756 ? -64.621 -13.763 51.465 1.00 55.38 756 GLY A N 1
ATOM 6006 C CA . GLY A 1 756 ? -65.801 -13.995 50.619 1.00 55.38 756 GLY A CA 1
ATOM 6007 C C . GLY A 1 756 ? -66.912 -12.966 50.859 1.00 55.38 756 GLY A C 1
ATOM 6008 O O . GLY A 1 756 ? -67.717 -13.137 51.769 1.00 55.38 756 GLY A O 1
ATOM 6009 N N . ASP A 1 757 ? -66.874 -11.890 50.072 1.00 54.84 757 ASP A N 1
ATOM 6010 C CA . ASP A 1 757 ? -67.887 -10.864 49.763 1.00 54.84 757 ASP A CA 1
ATOM 6011 C C . ASP A 1 757 ? -67.269 -9.892 48.703 1.00 54.84 757 ASP A C 1
ATOM 6013 O O . ASP A 1 757 ? -67.441 -8.668 48.748 1.00 54.84 757 ASP A O 1
ATOM 6017 N N . THR A 1 758 ? -66.507 -10.438 47.739 1.00 55.16 758 THR A N 1
ATOM 6018 C CA . THR A 1 758 ? -65.502 -9.742 46.894 1.00 55.16 758 THR A CA 1
ATOM 6019 C C . THR A 1 758 ? -66.087 -8.737 45.888 1.00 55.16 758 THR A C 1
ATOM 6021 O O . THR A 1 758 ? -65.419 -7.791 45.460 1.00 55.16 758 THR A O 1
ATOM 6024 N N . GLN A 1 759 ? -67.374 -8.877 45.544 1.00 59.31 759 GLN A N 1
ATOM 6025 C CA . GLN A 1 759 ? -68.044 -8.058 44.525 1.00 59.31 759 GLN A CA 1
ATOM 6026 C C . GLN A 1 759 ? -68.077 -6.556 44.873 1.00 59.31 759 GLN A C 1
ATOM 6028 O O . GLN A 1 759 ? -68.067 -5.710 43.977 1.00 59.31 759 GLN A O 1
ATOM 6033 N N . TYR A 1 760 ? -68.143 -6.206 46.160 1.00 58.69 760 TYR A N 1
ATOM 6034 C CA . TYR A 1 760 ? -68.297 -4.811 46.591 1.00 58.69 760 TYR A CA 1
ATOM 6035 C C . TYR A 1 760 ? -66.973 -4.040 46.621 1.00 58.69 760 TYR A C 1
ATOM 6037 O O . TYR A 1 760 ? -66.953 -2.857 46.282 1.00 58.69 760 TYR A O 1
ATOM 6045 N N . ILE A 1 761 ? -65.880 -4.701 47.008 1.00 63.03 761 ILE A N 1
ATOM 6046 C CA . ILE A 1 761 ? -64.546 -4.090 47.117 1.00 63.03 761 ILE A CA 1
ATOM 6047 C C . ILE A 1 761 ? -64.025 -3.767 45.717 1.00 63.03 761 ILE A C 1
ATOM 6049 O O . ILE A 1 761 ? -63.633 -2.635 45.430 1.00 63.03 761 ILE A O 1
ATOM 6053 N N . HIS A 1 762 ? -64.146 -4.744 44.816 1.00 71.25 762 HIS A N 1
ATOM 6054 C CA . HIS A 1 762 ? -63.750 -4.611 43.421 1.00 71.25 762 HIS A CA 1
ATOM 6055 C C . HIS A 1 762 ? -64.537 -3.517 42.689 1.00 71.25 762 HIS A C 1
ATOM 6057 O O . HIS A 1 762 ? -63.943 -2.669 42.024 1.00 71.25 762 HIS A O 1
ATOM 6063 N N . GLY A 1 763 ? -65.862 -3.473 42.872 1.00 74.00 763 GLY A N 1
ATOM 6064 C CA . GLY A 1 763 ? -66.721 -2.491 42.207 1.00 74.00 763 GLY A CA 1
ATOM 6065 C C . GLY A 1 763 ? -66.413 -1.038 42.585 1.00 74.00 763 GLY A C 1
ATOM 6066 O O . GLY A 1 763 ? -66.396 -0.174 41.711 1.00 74.00 763 GLY A O 1
ATOM 6067 N N . ASN A 1 764 ? -66.129 -0.757 43.861 1.00 77.44 764 ASN A N 1
ATOM 6068 C CA . ASN A 1 764 ? -65.852 0.609 44.319 1.00 77.44 764 ASN A CA 1
ATOM 6069 C C . ASN A 1 764 ? -64.502 1.132 43.807 1.00 77.44 764 ASN A C 1
ATOM 6071 O O . ASN A 1 764 ? -64.448 2.238 43.272 1.00 77.44 764 ASN A O 1
ATOM 6075 N N . MET A 1 765 ? -63.437 0.332 43.917 1.00 86.19 765 MET A N 1
ATOM 6076 C CA . MET A 1 765 ? -62.103 0.735 43.450 1.00 86.19 765 MET A CA 1
ATOM 6077 C C . MET A 1 765 ? -62.034 0.826 41.927 1.00 86.19 765 MET A C 1
ATOM 6079 O O . MET A 1 765 ? -61.488 1.789 41.393 1.00 86.19 765 MET A O 1
ATOM 6083 N N . THR A 1 766 ? -62.677 -0.112 41.223 1.00 87.81 766 THR A N 1
ATOM 6084 C CA . THR A 1 766 ? -62.798 -0.062 39.758 1.00 87.81 766 THR A CA 1
ATOM 6085 C C . THR A 1 766 ? -63.525 1.202 39.304 1.00 87.81 766 THR A C 1
ATOM 6087 O O . THR A 1 766 ? -63.091 1.825 38.345 1.00 87.81 766 THR A O 1
ATOM 6090 N N . THR A 1 767 ? -64.575 1.632 40.017 1.00 86.38 767 THR A N 1
ATOM 6091 C CA . THR A 1 767 ? -65.306 2.868 39.680 1.00 86.38 767 THR A CA 1
ATOM 6092 C C . THR A 1 767 ? -64.412 4.109 39.794 1.00 86.38 767 THR A C 1
ATOM 6094 O O . THR A 1 767 ? -64.511 5.008 38.963 1.00 86.38 767 THR A O 1
ATOM 6097 N N . ILE A 1 768 ? -63.527 4.168 40.797 1.00 89.06 768 ILE A N 1
ATOM 6098 C CA . ILE A 1 768 ? -62.572 5.278 40.943 1.00 89.06 768 ILE A CA 1
ATOM 6099 C C . ILE A 1 768 ? -61.576 5.268 39.784 1.00 89.06 768 ILE A C 1
ATOM 6101 O O . ILE A 1 768 ? -61.446 6.281 39.100 1.00 89.06 768 ILE A O 1
ATOM 6105 N N . LEU A 1 769 ? -60.925 4.128 39.538 1.00 92.38 769 LEU A N 1
ATOM 6106 C CA . LEU A 1 769 ? -59.920 3.971 38.483 1.00 92.38 769 LEU A CA 1
ATOM 6107 C C . LEU A 1 769 ? -60.497 4.251 37.084 1.00 92.38 769 LEU A C 1
ATOM 6109 O O . LEU A 1 769 ? -59.859 4.940 36.292 1.00 92.38 769 LEU A O 1
ATOM 6113 N N . GLU A 1 770 ? -61.732 3.816 36.816 1.00 89.19 770 GLU A N 1
ATOM 6114 C CA . GLU A 1 770 ? -62.465 4.131 35.582 1.00 89.19 770 GLU A CA 1
ATOM 6115 C C . GLU A 1 770 ? -62.736 5.640 35.463 1.00 89.19 770 GLU A C 1
ATOM 6117 O O . GLU A 1 770 ? -62.505 6.226 34.406 1.00 89.19 770 GLU A O 1
ATOM 6122 N N . SER A 1 771 ? -63.176 6.295 36.547 1.00 85.00 771 SER A N 1
ATOM 6123 C CA . SER A 1 771 ? -63.507 7.731 36.527 1.00 85.00 771 SER A CA 1
ATOM 6124 C C . SER A 1 771 ? -62.304 8.635 36.259 1.00 85.00 771 SER A C 1
ATOM 6126 O O . SER A 1 771 ? -62.455 9.683 35.638 1.00 85.00 771 SER A O 1
ATOM 6128 N N . VAL A 1 772 ? -61.109 8.220 36.685 1.00 88.94 772 VAL A N 1
ATOM 6129 C CA . VAL A 1 772 ? -59.871 8.972 36.438 1.00 88.94 772 VAL A CA 1
ATOM 6130 C C . VAL A 1 772 ? -59.157 8.538 35.161 1.00 88.94 772 VAL A C 1
ATOM 6132 O O . VAL A 1 772 ? -58.202 9.194 34.772 1.00 88.94 772 VAL A O 1
ATOM 6135 N N . GLY A 1 773 ? -59.629 7.487 34.481 1.00 88.88 773 GLY A N 1
ATOM 6136 C CA . GLY A 1 773 ? -59.099 7.034 33.196 1.00 88.88 773 GLY A CA 1
ATOM 6137 C C . GLY A 1 773 ? -57.874 6.119 33.269 1.00 88.88 773 GLY A C 1
ATOM 6138 O O . GLY A 1 773 ? -57.048 6.174 32.363 1.00 88.88 773 GLY A O 1
ATOM 6139 N N . SER A 1 774 ? -57.735 5.305 34.319 1.00 92.44 774 SER A N 1
ATOM 6140 C CA . SER A 1 774 ? -56.604 4.374 34.462 1.00 92.44 774 SER A CA 1
ATOM 6141 C C . SER A 1 774 ? -56.670 3.197 33.481 1.00 92.44 774 SER A C 1
ATOM 6143 O O . SER A 1 774 ? -57.746 2.773 33.044 1.00 92.44 774 SER A O 1
ATOM 6145 N N . HIS A 1 775 ? -55.504 2.624 33.185 1.00 93.44 775 HIS A N 1
ATOM 6146 C CA . HIS A 1 775 ? -55.351 1.411 32.382 1.00 93.44 775 HIS A CA 1
ATOM 6147 C C . HIS A 1 775 ? -55.104 0.148 33.217 1.00 93.44 775 HIS A C 1
ATOM 6149 O O . HIS A 1 775 ? -54.961 -0.928 32.634 1.00 93.44 775 HIS A O 1
ATOM 6155 N N . VAL A 1 776 ? -55.071 0.239 34.553 1.00 94.81 776 VAL A N 1
ATOM 6156 C CA . VAL A 1 776 ? -54.797 -0.908 35.434 1.00 94.81 776 VAL A CA 1
ATOM 6157 C C . VAL A 1 776 ? -55.886 -1.098 36.484 1.00 94.81 776 VAL A C 1
ATOM 6159 O O . VAL A 1 776 ? -56.379 -0.145 37.076 1.00 94.81 776 VAL A O 1
ATOM 6162 N N . TYR A 1 777 ? -56.256 -2.356 36.723 1.00 93.06 777 TYR A N 1
ATOM 6163 C CA . TYR A 1 777 ? -57.344 -2.753 37.613 1.00 93.06 777 TYR A CA 1
ATOM 6164 C C . TYR A 1 777 ? -56.967 -4.027 38.383 1.00 93.06 777 TYR A C 1
ATOM 6166 O O . TYR A 1 777 ? -56.197 -4.846 37.894 1.00 93.06 777 TYR A O 1
ATOM 6174 N N . GLY A 1 778 ? -57.514 -4.232 39.583 1.00 90.38 778 GLY A N 1
ATOM 6175 C CA . GLY A 1 778 ? -57.336 -5.489 40.325 1.00 90.38 778 GLY A CA 1
ATOM 6176 C C . GLY A 1 778 ? -58.229 -6.601 39.785 1.00 90.38 778 GLY A C 1
ATOM 6177 O O . GLY A 1 778 ? -59.319 -6.317 39.306 1.00 90.38 778 GLY A O 1
ATOM 6178 N N . GLU A 1 779 ? -57.826 -7.863 39.868 1.00 88.69 779 GLU A N 1
ATOM 6179 C CA . GLU A 1 779 ? -58.701 -9.007 39.592 1.00 88.69 779 GLU A CA 1
ATOM 6180 C C . GLU A 1 779 ? -59.717 -9.201 40.738 1.00 88.69 779 GLU A C 1
ATOM 6182 O O . GLU A 1 779 ? -59.380 -8.974 41.908 1.00 88.69 779 GLU A O 1
ATOM 6187 N N . PRO A 1 780 ? -60.962 -9.641 40.465 1.00 84.06 780 PRO A N 1
ATOM 6188 C CA . PRO A 1 780 ? -61.952 -9.957 41.494 1.00 84.06 780 PRO A CA 1
ATOM 6189 C C . PRO A 1 780 ? -61.674 -11.325 42.154 1.00 84.06 780 PRO A C 1
ATOM 6191 O O . PRO A 1 780 ? -62.584 -12.122 42.348 1.00 84.06 780 PRO A O 1
ATOM 6194 N N . THR A 1 781 ? -60.415 -11.614 42.494 1.00 81.75 781 THR A N 1
ATOM 6195 C CA . THR A 1 781 ? -59.949 -12.909 43.027 1.00 81.75 781 THR A CA 1
ATOM 6196 C C . THR A 1 781 ? -59.014 -12.743 44.220 1.00 81.75 781 THR A C 1
ATOM 6198 O O . THR A 1 781 ? -58.499 -11.650 44.439 1.00 81.75 781 THR A O 1
ATOM 6201 N N . ALA A 1 782 ? -58.755 -13.819 44.964 1.00 86.56 782 ALA A N 1
ATOM 6202 C CA . ALA A 1 782 ? -57.703 -13.855 45.978 1.00 86.56 782 ALA A CA 1
ATOM 6203 C C . ALA A 1 782 ? -56.480 -14.639 45.472 1.00 86.56 782 ALA A C 1
ATOM 6205 O O . ALA A 1 782 ? -56.599 -15.473 44.572 1.00 86.56 782 ALA A O 1
ATOM 6206 N N . ILE A 1 783 ? -55.314 -14.396 46.065 1.00 89.94 783 ILE A N 1
ATOM 6207 C CA . ILE A 1 783 ? -54.068 -15.120 45.795 1.00 89.94 783 ILE A CA 1
ATOM 6208 C C . ILE A 1 783 ? -53.638 -15.892 47.045 1.00 89.94 783 ILE A C 1
ATOM 6210 O O . ILE A 1 783 ? -53.484 -15.329 48.126 1.00 89.94 783 ILE A O 1
ATOM 6214 N N . GLU A 1 784 ? -53.358 -17.183 46.892 1.00 92.25 784 GLU A N 1
ATOM 6215 C CA . GLU A 1 784 ? -52.633 -17.962 47.895 1.00 92.25 784 GLU A CA 1
ATOM 6216 C C . GLU A 1 784 ? -51.233 -18.297 47.380 1.00 92.25 784 GLU A C 1
ATOM 6218 O O . GLU A 1 784 ? -51.085 -18.858 46.297 1.00 92.25 784 GLU A O 1
ATOM 6223 N N . ASP A 1 785 ? -50.197 -18.012 48.166 1.00 94.12 785 ASP A N 1
ATOM 6224 C CA . ASP A 1 785 ? -48.813 -18.332 47.821 1.00 94.12 785 ASP A CA 1
ATOM 6225 C C . ASP A 1 785 ? -48.210 -19.319 48.835 1.00 94.12 785 ASP A C 1
ATOM 6227 O O . ASP A 1 785 ? -47.865 -18.935 49.954 1.00 94.12 785 ASP A O 1
ATOM 6231 N N . PRO A 1 786 ? -48.069 -20.614 48.499 1.00 93.38 786 PRO A N 1
ATOM 6232 C CA . PRO A 1 786 ? -47.518 -21.608 49.413 1.00 93.38 786 PRO A CA 1
ATOM 6233 C C . PRO A 1 786 ? -46.002 -21.476 49.636 1.00 93.38 786 PRO A C 1
ATOM 6235 O O . PRO A 1 786 ? -45.502 -22.066 50.598 1.00 93.38 786 PRO A O 1
ATOM 6238 N N . GLU A 1 787 ? -45.277 -20.727 48.800 1.00 93.44 787 GLU A N 1
ATOM 6239 C CA . GLU A 1 787 ? -43.817 -20.581 48.869 1.00 93.44 787 GLU A CA 1
ATOM 6240 C C . GLU A 1 787 ? -43.394 -19.268 49.524 1.00 93.44 787 GLU A C 1
ATOM 6242 O O . GLU A 1 787 ? -42.593 -19.282 50.462 1.00 93.44 787 GLU A O 1
ATOM 6247 N N . SER A 1 788 ? -43.952 -18.147 49.073 1.00 94.88 788 SER A N 1
ATOM 6248 C CA . SER A 1 788 ? -43.652 -16.820 49.599 1.00 94.88 788 SER A CA 1
ATOM 6249 C C . SER A 1 788 ? -44.800 -16.319 50.468 1.00 94.88 788 SER A C 1
ATOM 6251 O O . SER A 1 788 ? -45.747 -15.688 50.002 1.00 94.88 788 SER A O 1
ATOM 6253 N N . ASN A 1 789 ? -44.744 -16.640 51.763 1.00 94.25 789 ASN A N 1
ATOM 6254 C CA . ASN A 1 789 ? -45.784 -16.261 52.715 1.00 94.25 789 ASN A CA 1
ATOM 6255 C C . ASN A 1 789 ? -45.294 -16.087 54.156 1.00 94.25 789 ASN A C 1
ATOM 6257 O O . ASN A 1 789 ? -44.246 -16.587 54.565 1.00 94.25 789 ASN A O 1
ATOM 6261 N N . ALA A 1 790 ? -46.132 -15.438 54.965 1.00 91.38 790 ALA A N 1
ATOM 6262 C CA . ALA A 1 790 ? -45.952 -15.302 56.405 1.00 91.38 790 ALA A CA 1
ATOM 6263 C C . ALA A 1 790 ? -46.680 -16.419 57.185 1.00 91.38 790 ALA A C 1
ATOM 6265 O O . ALA A 1 790 ? -47.734 -16.220 57.801 1.00 91.38 790 ALA A O 1
ATOM 6266 N N . ALA A 1 791 ? -46.079 -17.612 57.181 1.00 90.94 791 ALA A N 1
ATOM 6267 C CA . ALA A 1 791 ? -46.495 -18.824 57.904 1.00 90.94 791 ALA A CA 1
ATOM 6268 C C . ALA A 1 791 ? -47.776 -19.538 57.414 1.00 90.94 791 ALA A C 1
ATOM 6270 O O . ALA A 1 791 ? -48.130 -20.583 57.968 1.00 90.94 791 ALA A O 1
ATOM 6271 N N . ALA A 1 792 ? -48.477 -19.012 56.409 1.00 90.31 792 ALA A N 1
ATOM 6272 C CA . ALA A 1 792 ? -49.631 -19.649 55.773 1.00 90.31 792 ALA A CA 1
ATOM 6273 C C . ALA A 1 792 ? -49.861 -19.074 54.366 1.00 90.31 792 ALA A C 1
ATOM 6275 O O . ALA A 1 792 ? -49.698 -17.875 54.190 1.00 90.31 792 ALA A O 1
ATOM 6276 N N . ALA A 1 793 ? -50.316 -19.892 53.409 1.00 88.56 793 ALA A N 1
ATOM 6277 C CA . ALA A 1 793 ? -50.387 -19.513 51.991 1.00 88.56 793 ALA A CA 1
ATOM 6278 C C . ALA A 1 793 ? -51.248 -18.268 51.687 1.00 88.56 793 ALA A C 1
ATOM 6280 O O . ALA A 1 793 ? -50.869 -17.453 50.858 1.00 88.56 793 ALA A O 1
ATOM 6281 N N . TYR A 1 794 ? -52.350 -18.058 52.413 1.00 85.44 794 TYR A N 1
ATOM 6282 C CA . TYR A 1 794 ? -53.206 -16.866 52.278 1.00 85.44 794 TYR A CA 1
ATOM 6283 C C . TYR A 1 794 ? -52.576 -15.569 52.828 1.00 85.44 794 TYR A C 1
ATOM 6285 O O . TYR A 1 794 ? -53.188 -14.512 52.783 1.00 85.44 794 TYR A O 1
ATOM 6293 N N . ARG A 1 795 ? -51.368 -15.634 53.401 1.00 90.50 795 ARG A N 1
ATOM 6294 C CA . ARG A 1 795 ? -50.603 -14.476 53.894 1.00 90.50 795 ARG A CA 1
ATOM 6295 C C . ARG A 1 795 ? -49.446 -14.216 52.943 1.00 90.50 795 ARG A C 1
ATOM 6297 O O . ARG A 1 795 ? -48.283 -14.324 53.345 1.00 90.50 795 ARG A O 1
ATOM 6304 N N . ALA A 1 796 ? -49.789 -13.992 51.681 1.00 93.25 796 ALA A N 1
ATOM 6305 C CA . ALA A 1 796 ? -48.836 -13.911 50.590 1.00 93.25 796 ALA A CA 1
ATOM 6306 C C . ALA A 1 796 ? -47.838 -12.764 50.805 1.00 93.25 796 ALA A C 1
ATOM 6308 O O . ALA A 1 796 ? -48.166 -11.695 51.325 1.00 93.25 796 ALA A O 1
ATOM 6309 N N . VAL A 1 797 ? -46.595 -13.004 50.410 1.00 95.75 797 VAL A N 1
ATOM 6310 C CA . VAL A 1 797 ? -45.516 -12.020 50.424 1.00 95.75 797 VAL A CA 1
ATOM 6311 C C . VAL A 1 797 ? -45.026 -11.887 48.991 1.00 95.75 797 VAL A C 1
ATOM 6313 O O . VAL A 1 797 ? -44.489 -12.839 48.431 1.00 95.75 797 VAL A O 1
ATOM 6316 N N . ALA A 1 798 ? -45.211 -10.721 48.380 1.00 96.19 798 ALA A N 1
ATOM 6317 C CA . ALA A 1 798 ? -44.609 -10.433 47.087 1.00 96.19 798 ALA A CA 1
ATOM 6318 C C . ALA A 1 798 ? -43.096 -10.281 47.291 1.00 96.19 798 ALA A C 1
ATOM 6320 O O . ALA A 1 798 ? -42.654 -9.413 48.050 1.00 96.19 798 ALA A O 1
ATOM 6321 N N . ASN A 1 799 ? -42.316 -11.169 46.676 1.00 94.12 799 ASN A N 1
ATOM 6322 C CA . ASN A 1 799 ? -40.871 -11.277 46.891 1.00 94.12 799 ASN A CA 1
ATOM 6323 C C . ASN A 1 799 ? -40.042 -11.115 45.608 1.00 94.12 799 ASN A C 1
ATOM 6325 O O . ASN A 1 799 ? -38.844 -11.395 45.598 1.00 94.12 799 ASN A O 1
ATOM 6329 N N . ILE A 1 800 ? -40.686 -10.689 44.522 1.00 96.12 800 ILE A N 1
ATOM 6330 C CA . ILE A 1 800 ? -40.050 -10.407 43.240 1.00 96.12 800 ILE A CA 1
ATOM 6331 C C . ILE A 1 800 ? -40.338 -8.947 42.894 1.00 96.12 800 ILE A C 1
ATOM 6333 O O . ILE A 1 800 ? -41.492 -8.516 42.911 1.00 96.12 800 ILE A O 1
ATOM 6337 N N . THR A 1 801 ? -39.291 -8.189 42.584 1.00 95.81 801 THR A N 1
ATOM 6338 C CA . THR A 1 801 ? -39.361 -6.779 42.188 1.00 95.81 801 THR A CA 1
ATOM 6339 C C . THR A 1 801 ? -39.111 -6.610 40.690 1.00 95.81 801 THR A C 1
ATOM 6341 O O . THR A 1 801 ? -38.582 -7.500 40.022 1.00 95.81 801 THR A O 1
ATOM 6344 N N . SER A 1 802 ? -39.523 -5.464 40.150 1.00 92.25 802 SER A N 1
ATOM 6345 C CA . SER A 1 802 ? -39.267 -5.093 38.757 1.00 92.25 802 SER A CA 1
ATOM 6346 C C . SER A 1 802 ? -37.784 -4.829 38.471 1.00 92.25 802 SER A C 1
ATOM 6348 O O . SER A 1 802 ? -37.069 -4.309 39.323 1.00 92.25 802 SER A O 1
ATOM 6350 N N . ASN A 1 803 ? -37.346 -5.137 37.245 1.00 90.00 803 ASN A N 1
ATOM 6351 C CA . ASN A 1 803 ? -36.018 -4.784 36.721 1.00 90.00 803 ASN A CA 1
ATOM 6352 C C . ASN A 1 803 ? -36.067 -3.588 35.750 1.00 90.00 803 ASN A C 1
ATOM 6354 O O . ASN A 1 803 ? -35.070 -3.292 35.093 1.00 90.00 803 ASN A O 1
ATOM 6358 N N . ASP A 1 804 ? -37.226 -2.940 35.602 1.00 87.69 804 ASP A N 1
ATOM 6359 C CA . ASP A 1 804 ? -37.384 -1.792 34.714 1.00 87.69 804 ASP A CA 1
ATOM 6360 C C . ASP A 1 804 ? -36.706 -0.550 35.317 1.00 87.69 804 ASP A C 1
ATOM 6362 O O . ASP A 1 804 ? -36.982 -0.161 36.456 1.00 87.69 804 ASP A O 1
ATOM 6366 N N . ALA A 1 805 ? -35.800 0.062 34.547 1.00 85.75 805 ALA A N 1
ATOM 6367 C CA . ALA A 1 805 ? -34.998 1.204 34.976 1.00 85.75 805 ALA A CA 1
ATOM 6368 C C . ALA A 1 805 ? -35.847 2.430 35.353 1.00 85.75 805 ALA A C 1
ATOM 6370 O O . ALA A 1 805 ? -35.406 3.246 36.155 1.00 85.75 805 ALA A O 1
ATOM 6371 N N . VAL A 1 806 ? -37.070 2.556 34.822 1.00 85.75 806 VAL A N 1
ATOM 6372 C CA . VAL A 1 806 ? -37.975 3.672 35.136 1.00 85.75 806 VAL A CA 1
ATOM 6373 C C . VAL A 1 806 ? -38.423 3.636 36.597 1.00 85.75 806 VAL A C 1
ATOM 6375 O O . VAL A 1 806 ? -38.597 4.681 37.220 1.00 85.75 806 VAL A O 1
ATOM 6378 N N . VAL A 1 807 ? -38.596 2.440 37.161 1.00 90.75 807 VAL A N 1
ATOM 6379 C CA . VAL A 1 807 ? -39.130 2.239 38.518 1.00 90.75 807 VAL A CA 1
ATOM 6380 C C . VAL A 1 807 ? -38.098 1.664 39.482 1.00 90.75 807 VAL A C 1
ATOM 6382 O O . VAL A 1 807 ? -38.446 1.289 40.603 1.00 90.75 807 VAL A O 1
ATOM 6385 N N . SER A 1 808 ? -36.822 1.609 39.086 1.00 89.31 808 SER A N 1
ATOM 6386 C CA . SER A 1 808 ? -35.760 1.022 39.907 1.00 89.31 808 SER A CA 1
ATOM 6387 C C . SER A 1 808 ? -35.599 1.727 41.255 1.00 89.31 808 SER A C 1
ATOM 6389 O O . SER A 1 808 ? -35.286 1.070 42.242 1.00 89.31 808 SER A O 1
ATOM 6391 N N . GLU A 1 809 ? -35.868 3.037 41.320 1.00 91.94 809 GLU A N 1
ATOM 6392 C CA . GLU A 1 809 ? -35.823 3.805 42.573 1.00 91.94 809 GLU A CA 1
ATOM 6393 C C . GLU A 1 809 ? -37.019 3.540 43.507 1.00 91.94 809 GLU A C 1
ATOM 6395 O O . GLU A 1 809 ? -36.950 3.883 44.681 1.00 91.94 809 GLU A O 1
ATOM 6400 N N . ILE A 1 810 ? -38.112 2.939 43.010 1.00 93.81 810 ILE A N 1
ATOM 6401 C CA . ILE A 1 810 ? -39.299 2.581 43.813 1.00 93.81 810 ILE A CA 1
ATOM 6402 C C . ILE A 1 810 ? -39.104 1.242 44.532 1.00 93.81 810 ILE A C 1
ATOM 6404 O O . ILE A 1 810 ? -39.676 0.996 45.596 1.00 93.81 810 ILE A O 1
ATOM 6408 N N . VAL A 1 811 ? -38.348 0.339 43.909 1.00 94.38 811 VAL A N 1
ATOM 6409 C CA . VAL A 1 811 ? -38.108 -1.022 44.405 1.00 94.38 811 VAL A CA 1
ATOM 6410 C C . VAL A 1 811 ? -36.715 -1.176 45.020 1.00 94.38 811 VAL A C 1
ATOM 6412 O O . VAL A 1 811 ? -36.284 -2.288 45.339 1.00 94.38 811 VAL A O 1
ATOM 6415 N N . GLU A 1 812 ? -36.003 -0.066 45.217 1.00 91.88 812 GLU A N 1
ATOM 6416 C CA . GLU A 1 812 ? -34.675 -0.069 45.809 1.00 91.88 812 GLU A CA 1
ATOM 6417 C C . GLU A 1 812 ? -34.758 -0.485 47.283 1.00 91.88 812 GLU A C 1
ATOM 6419 O O . GLU A 1 812 ? -35.497 0.084 48.090 1.00 91.88 812 GLU A O 1
ATOM 6424 N N . ASN A 1 813 ? -33.965 -1.488 47.666 1.00 91.50 813 ASN A N 1
ATOM 6425 C CA . ASN A 1 813 ? -33.999 -2.069 49.012 1.00 91.50 813 ASN A CA 1
ATOM 6426 C C . ASN A 1 813 ? -35.390 -2.612 49.404 1.00 91.50 813 ASN A C 1
ATOM 6428 O O . ASN A 1 813 ? -35.761 -2.598 50.581 1.00 91.50 813 ASN A O 1
ATOM 6432 N N . VAL A 1 814 ? -36.150 -3.097 48.417 1.00 93.62 814 VAL A N 1
ATOM 6433 C CA . VAL A 1 814 ? -37.399 -3.836 48.609 1.00 93.62 814 VAL A CA 1
ATOM 6434 C C . VAL A 1 814 ? -37.156 -5.290 48.220 1.00 93.62 814 VAL A C 1
ATOM 6436 O O . VAL A 1 814 ? -36.693 -5.579 47.122 1.00 93.62 814 VAL A O 1
ATOM 6439 N N . SER A 1 815 ? -37.419 -6.231 49.124 1.00 91.12 815 SER A N 1
ATOM 6440 C CA . SER A 1 815 ? -37.258 -7.662 48.838 1.00 91.12 815 SER A CA 1
ATOM 6441 C C . SER A 1 815 ? -38.462 -8.494 49.251 1.00 91.12 815 SER A C 1
ATOM 6443 O O . SER A 1 815 ? -38.752 -9.477 48.585 1.00 91.12 815 SER A O 1
ATOM 6445 N N . ASN A 1 816 ? -39.172 -8.131 50.322 1.00 94.94 816 ASN A N 1
ATOM 6446 C CA . ASN A 1 816 ? -40.369 -8.853 50.760 1.00 94.94 816 ASN A CA 1
ATOM 6447 C C . ASN A 1 816 ? -41.468 -7.878 51.187 1.00 94.94 816 ASN A C 1
ATOM 6449 O O . ASN A 1 816 ? -41.314 -7.170 52.179 1.00 94.94 816 ASN A O 1
ATOM 6453 N N . VAL A 1 817 ? -42.603 -7.864 50.489 1.00 95.50 817 VAL A N 1
ATOM 6454 C CA . VAL A 1 817 ? -43.745 -6.995 50.817 1.00 95.50 817 VAL A CA 1
ATOM 6455 C C . VAL A 1 817 ? -44.966 -7.839 51.140 1.00 95.50 817 VAL A C 1
ATOM 6457 O O . VAL A 1 817 ? -45.367 -8.700 50.361 1.00 95.50 817 VAL A O 1
ATOM 6460 N N . LEU A 1 818 ? -45.560 -7.609 52.311 1.00 94.06 818 LEU A N 1
ATOM 6461 C CA . LEU A 1 818 ? -46.751 -8.336 52.733 1.00 94.06 818 LEU A CA 1
ATOM 6462 C C . LEU A 1 818 ? -47.959 -7.887 51.913 1.00 94.06 818 LEU A C 1
ATOM 6464 O O . LEU A 1 818 ? -48.360 -6.728 51.980 1.00 94.06 818 LEU A O 1
ATOM 6468 N N . MET A 1 819 ? -48.576 -8.835 51.217 1.00 92.44 819 MET A N 1
ATOM 6469 C CA . MET A 1 819 ? -49.849 -8.658 50.532 1.00 92.44 819 MET A CA 1
ATOM 6470 C C . MET A 1 819 ? -50.907 -9.386 51.366 1.00 92.44 819 MET A C 1
ATOM 6472 O O . MET A 1 819 ? -51.211 -10.550 51.128 1.00 92.44 819 MET A O 1
ATOM 6476 N N . HIS A 1 820 ? -51.386 -8.747 52.437 1.00 83.81 820 HIS A N 1
ATOM 6477 C CA . HIS A 1 820 ? -52.280 -9.407 53.404 1.00 83.81 820 HIS A CA 1
ATOM 6478 C C . HIS A 1 820 ? -53.683 -9.676 52.842 1.00 83.81 820 HIS A C 1
ATOM 6480 O O . HIS A 1 820 ? -54.310 -10.663 53.217 1.00 83.81 820 HIS A O 1
ATOM 6486 N N . GLY A 1 821 ? -54.115 -8.817 51.921 1.00 79.69 821 GLY A N 1
ATOM 6487 C CA . GLY A 1 821 ? -55.370 -8.862 51.184 1.00 79.69 821 GLY A CA 1
ATOM 6488 C C . GLY A 1 821 ? -55.264 -9.336 49.743 1.00 79.69 821 GLY A C 1
ATOM 6489 O O . GLY A 1 821 ? -55.791 -8.650 48.873 1.00 79.69 821 GLY A O 1
ATOM 6490 N N . PRO A 1 822 ? -54.482 -10.372 49.417 1.00 87.19 822 PRO A N 1
ATOM 6491 C CA . PRO A 1 822 ? -53.782 -10.404 48.145 1.00 87.19 822 PRO A CA 1
ATOM 6492 C C . PRO A 1 822 ? -54.727 -10.650 46.963 1.00 87.19 822 PRO A C 1
ATOM 6494 O O . PRO A 1 822 ? -55.339 -11.708 46.851 1.00 87.19 822 PRO A O 1
ATOM 6497 N N . THR A 1 823 ? -54.782 -9.698 46.033 1.00 90.00 823 THR A N 1
ATOM 6498 C CA . THR A 1 823 ? -55.213 -9.922 44.643 1.00 90.00 823 THR A CA 1
ATOM 6499 C C . THR A 1 823 ? -54.062 -9.628 43.672 1.00 90.00 823 THR A C 1
ATOM 6501 O O . THR A 1 823 ? -53.022 -9.094 44.071 1.00 90.00 823 THR A O 1
ATOM 6504 N N . CYS A 1 824 ? -54.224 -10.004 42.406 1.00 92.06 824 CYS A N 1
ATOM 6505 C CA . CYS A 1 824 ? -53.334 -9.622 41.309 1.00 92.06 824 CYS A CA 1
ATOM 6506 C C . CYS A 1 824 ? -53.975 -8.540 40.432 1.00 92.06 824 CYS A C 1
ATOM 6508 O O . CYS A 1 824 ? -55.160 -8.236 40.578 1.00 92.06 824 CYS A O 1
ATOM 6510 N N . LEU A 1 825 ? -53.185 -7.922 39.558 1.00 94.94 825 LEU A N 1
ATOM 6511 C CA . LEU A 1 825 ? -53.623 -6.830 38.690 1.00 94.94 825 LEU A CA 1
ATOM 6512 C C . LEU A 1 825 ? -53.698 -7.272 37.226 1.00 94.94 825 LEU A C 1
ATOM 6514 O O . LEU A 1 825 ? -52.966 -8.154 36.796 1.00 94.94 825 LEU A O 1
ATOM 6518 N N . TYR A 1 826 ? -54.558 -6.617 36.453 1.00 94.12 826 TYR A N 1
ATOM 6519 C CA . TYR A 1 826 ? -54.653 -6.772 35.006 1.00 94.12 826 TYR A CA 1
ATOM 6520 C C . TYR A 1 826 ? -54.763 -5.410 34.311 1.00 94.12 826 TYR A C 1
ATOM 6522 O O . TYR A 1 826 ? -55.185 -4.414 34.904 1.00 94.12 826 TYR A O 1
ATOM 6530 N N . GLY A 1 827 ? -54.387 -5.370 33.036 1.00 93.75 827 GLY A N 1
ATOM 6531 C CA . GLY A 1 827 ? -54.398 -4.169 32.209 1.00 93.75 827 GLY A CA 1
ATOM 6532 C C . GLY A 1 827 ? -55.627 -4.061 31.302 1.00 93.75 827 GLY A C 1
ATOM 6533 O O . GLY A 1 827 ? -56.290 -5.053 30.995 1.00 93.75 827 GLY A O 1
ATOM 6534 N N . SER A 1 828 ? -55.914 -2.861 30.809 1.00 90.00 828 SER A N 1
ATOM 6535 C CA . SER A 1 828 ? -56.927 -2.609 29.781 1.00 90.00 828 SER A CA 1
ATOM 6536 C C . SER A 1 828 ? -56.383 -1.693 28.688 1.00 90.00 828 SER A C 1
ATOM 6538 O O . SER A 1 828 ? -55.669 -0.736 28.965 1.00 90.00 828 SER A O 1
ATOM 6540 N N . THR A 1 829 ? -56.771 -1.933 27.434 1.00 84.31 829 THR A N 1
ATOM 6541 C CA . THR A 1 829 ? -56.419 -1.055 26.295 1.00 84.31 829 THR A CA 1
ATOM 6542 C C . THR A 1 829 ? -57.120 0.312 26.307 1.00 84.31 829 THR A C 1
ATOM 6544 O O . THR A 1 829 ? -56.939 1.107 25.386 1.00 84.31 829 THR A O 1
ATOM 6547 N N . SER A 1 830 ? -57.967 0.588 27.303 1.00 81.69 830 SER A N 1
ATOM 6548 C CA . SER A 1 830 ? -58.652 1.873 27.471 1.00 81.69 830 SER A CA 1
ATOM 6549 C C . SER A 1 830 ? -59.071 2.093 28.928 1.00 81.69 830 SER A C 1
ATOM 6551 O O . SER A 1 830 ? -59.090 1.146 29.710 1.00 81.69 830 SER A O 1
ATOM 6553 N N . ALA A 1 831 ? -59.571 3.292 29.239 1.00 73.88 831 ALA A N 1
ATOM 6554 C CA . ALA A 1 831 ? -60.244 3.615 30.503 1.00 73.88 831 ALA A CA 1
ATOM 6555 C C . ALA A 1 831 ? -61.487 2.750 30.818 1.00 73.88 831 ALA A C 1
ATOM 6557 O O . ALA A 1 831 ? -62.058 2.870 31.894 1.00 73.88 831 ALA A O 1
ATOM 6558 N N . ASN A 1 832 ? -61.947 1.898 29.892 1.00 83.25 832 ASN A N 1
ATOM 6559 C CA . ASN A 1 832 ? -62.987 0.915 30.174 1.00 83.25 832 ASN A CA 1
ATOM 6560 C C . ASN A 1 832 ? -62.343 -0.417 30.621 1.00 83.25 832 ASN A C 1
ATOM 6562 O O . ASN A 1 832 ? -61.685 -1.055 29.792 1.00 83.25 832 ASN A O 1
ATOM 6566 N N . PRO A 1 833 ? -62.581 -0.898 31.857 1.00 83.19 833 PRO A N 1
ATOM 6567 C CA . PRO A 1 833 ? -61.984 -2.132 32.385 1.00 83.19 833 PRO A CA 1
ATOM 6568 C C . PRO A 1 833 ? -62.434 -3.428 31.681 1.00 83.19 833 PRO A C 1
ATOM 6570 O O . PRO A 1 833 ? -61.889 -4.497 31.953 1.00 83.19 833 PRO A O 1
ATOM 6573 N N . ASP A 1 834 ? -63.443 -3.374 30.806 1.00 81.31 834 ASP A N 1
ATOM 6574 C CA . ASP A 1 834 ? -63.941 -4.515 30.021 1.00 81.31 834 ASP A CA 1
ATOM 6575 C C . ASP A 1 834 ? -63.413 -4.534 28.570 1.00 81.31 834 ASP A C 1
ATOM 6577 O O . ASP A 1 834 ? -63.735 -5.444 27.800 1.00 81.31 834 ASP A O 1
ATOM 6581 N N . SER A 1 835 ? -62.631 -3.531 28.154 1.00 77.56 835 SER A N 1
ATOM 6582 C CA . SER A 1 835 ? -62.211 -3.361 26.758 1.00 77.56 835 SER A CA 1
ATOM 6583 C C . SER A 1 835 ? -60.758 -3.774 26.524 1.00 77.56 835 SER A C 1
ATOM 6585 O O . SER A 1 835 ? -59.833 -3.005 26.769 1.00 77.56 835 SER A O 1
ATOM 6587 N N . GLY A 1 836 ? -60.557 -4.962 25.947 1.00 80.38 836 GLY A N 1
ATOM 6588 C CA . GLY A 1 836 ? -59.222 -5.438 25.568 1.00 80.38 836 GLY A CA 1
ATOM 6589 C C . GLY A 1 836 ? -58.357 -5.702 26.796 1.00 80.38 836 GLY A C 1
ATOM 6590 O O . GLY A 1 836 ? -57.358 -5.028 27.010 1.00 80.38 836 GLY A O 1
ATOM 6591 N N . THR A 1 837 ? -58.798 -6.652 27.618 1.00 87.44 837 THR A N 1
ATOM 6592 C CA . THR A 1 837 ? -58.126 -7.084 28.844 1.00 87.44 837 THR A CA 1
ATOM 6593 C C . THR A 1 837 ? -56.735 -7.651 28.550 1.00 87.44 837 THR A C 1
ATOM 6595 O O . THR A 1 837 ? -56.573 -8.455 27.629 1.00 87.44 837 THR A O 1
ATOM 6598 N N . ILE A 1 838 ? -55.753 -7.237 29.347 1.00 89.75 838 ILE A N 1
ATOM 6599 C CA . ILE A 1 838 ? -54.334 -7.553 29.213 1.00 89.75 838 ILE A CA 1
ATOM 6600 C C . ILE A 1 838 ? -53.837 -8.270 30.477 1.00 89.75 838 ILE A C 1
ATOM 6602 O O . ILE A 1 838 ? -54.027 -7.783 31.588 1.00 89.75 838 ILE A O 1
ATOM 6606 N N . ASP A 1 839 ? -53.182 -9.412 30.280 1.00 92.25 839 ASP A N 1
ATOM 6607 C CA . ASP A 1 839 ? -52.312 -10.082 31.260 1.00 92.25 839 ASP A CA 1
ATOM 6608 C C . ASP A 1 839 ? -50.993 -9.281 31.320 1.00 92.25 839 ASP A C 1
ATOM 6610 O O . ASP A 1 839 ? -50.275 -9.190 30.316 1.00 92.25 839 ASP A O 1
ATOM 6614 N N . LEU A 1 840 ? -50.743 -8.608 32.451 1.00 93.94 840 LEU A N 1
ATOM 6615 C CA . LEU A 1 840 ? -49.637 -7.648 32.622 1.00 93.94 840 LEU A CA 1
ATOM 6616 C C . LEU A 1 840 ? -48.279 -8.340 32.791 1.00 93.94 840 LEU A C 1
ATOM 6618 O O . LEU A 1 840 ? -47.232 -7.705 32.692 1.00 93.94 840 LEU A O 1
ATOM 6622 N N . GLU A 1 841 ? -48.290 -9.643 33.036 1.00 93.62 841 GLU A N 1
ATOM 6623 C CA . GLU A 1 841 ? -47.127 -10.506 33.144 1.00 93.62 841 GLU A CA 1
ATOM 6624 C C . GLU A 1 841 ? -46.596 -10.884 31.754 1.00 93.62 841 GLU A C 1
ATOM 6626 O O . GLU A 1 841 ? -45.414 -11.2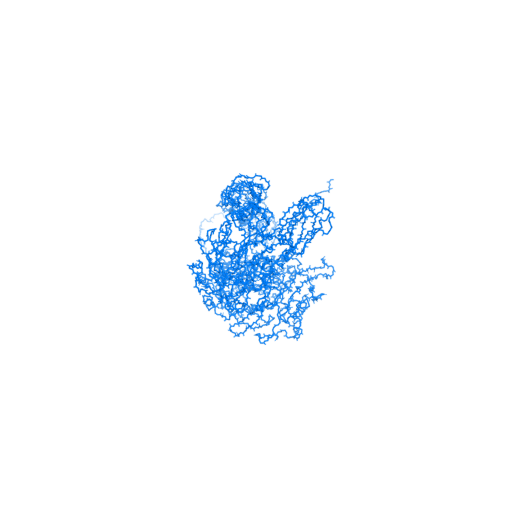00 31.600 1.00 93.62 841 GLU A O 1
ATOM 6631 N N . GLN A 1 842 ? -47.460 -10.856 30.732 1.00 89.19 842 GLN A N 1
ATOM 6632 C CA . GLN A 1 842 ? -47.118 -11.225 29.356 1.00 89.19 842 GLN A CA 1
ATOM 6633 C C . GLN A 1 842 ? -47.074 -10.054 28.377 1.00 89.19 842 GLN A C 1
ATOM 6635 O O . GLN A 1 842 ? -46.405 -10.156 27.345 1.00 89.19 842 GLN A O 1
ATOM 6640 N N . GLN A 1 843 ? -47.814 -8.978 28.636 1.00 89.12 843 GLN A N 1
ATOM 6641 C CA . GLN A 1 843 ? -47.951 -7.857 27.709 1.00 89.12 843 GLN A CA 1
ATOM 6642 C C . GLN A 1 843 ? -47.811 -6.527 28.447 1.00 89.12 843 GLN A C 1
ATOM 6644 O O . GLN A 1 843 ? -48.277 -6.367 29.571 1.00 89.12 843 GLN A O 1
ATOM 6649 N N . SER A 1 844 ? -47.193 -5.553 27.784 1.00 88.44 844 SER A N 1
ATOM 6650 C CA . SER A 1 844 ? -46.998 -4.211 28.324 1.00 88.44 844 SER A CA 1
ATOM 6651 C C . SER A 1 844 ? -48.049 -3.228 27.810 1.00 88.44 844 SER A C 1
ATOM 6653 O O . SER A 1 844 ? -48.552 -3.339 26.689 1.00 88.44 844 SER A O 1
ATOM 6655 N N . ILE A 1 845 ? -48.349 -2.227 28.635 1.00 88.31 845 ILE A N 1
ATOM 6656 C CA . ILE A 1 845 ? -49.101 -1.032 28.249 1.00 88.31 845 ILE A CA 1
ATOM 6657 C C . ILE A 1 845 ? -48.121 0.137 28.313 1.00 88.31 845 ILE A C 1
ATOM 6659 O O . ILE A 1 845 ? -47.397 0.294 29.294 1.00 88.31 845 ILE A O 1
ATOM 6663 N N . SER A 1 846 ? -48.061 0.934 27.246 1.00 84.19 846 SER A N 1
ATOM 6664 C CA . SER A 1 846 ? -47.178 2.101 27.176 1.00 84.19 846 SER A CA 1
ATOM 6665 C C . SER A 1 846 ? -47.523 3.066 28.297 1.00 84.19 846 SER A C 1
ATOM 6667 O O . SER A 1 846 ? -48.586 3.655 28.179 1.00 84.19 846 SER A O 1
ATOM 6669 N N . ASN A 1 847 ? -46.596 3.281 29.244 1.00 89.44 847 ASN A N 1
ATOM 6670 C CA . ASN A 1 847 ? -46.701 4.074 30.485 1.00 89.44 847 ASN A CA 1
ATOM 6671 C C . ASN A 1 847 ? -47.043 3.305 31.779 1.00 89.44 847 ASN A C 1
ATOM 6673 O O . ASN A 1 847 ? -47.015 3.913 32.850 1.00 89.44 847 ASN A O 1
ATOM 6677 N N . VAL A 1 848 ? -47.312 1.999 31.707 1.00 94.38 848 VAL A N 1
ATOM 6678 C CA . VAL A 1 848 ? -47.583 1.143 32.872 1.00 94.38 848 VAL A CA 1
ATOM 6679 C C . VAL A 1 848 ? -46.362 0.293 33.192 1.00 94.38 848 VAL A C 1
ATOM 6681 O O . VAL A 1 848 ? -45.865 -0.446 32.343 1.00 94.38 848 VAL A O 1
ATOM 6684 N N . TYR A 1 849 ? -45.938 0.333 34.451 1.00 96.25 849 TYR A N 1
ATOM 6685 C CA . TYR A 1 849 ? -44.762 -0.366 34.949 1.00 96.25 849 TYR A CA 1
ATOM 6686 C C . TYR A 1 849 ? -45.139 -1.220 36.169 1.00 96.25 849 TYR A C 1
ATOM 6688 O O . TYR A 1 849 ? -45.487 -0.678 37.225 1.00 96.25 849 TYR A O 1
ATOM 6696 N N . PRO A 1 850 ? -45.098 -2.560 36.070 1.00 97.06 850 PRO A N 1
ATOM 6697 C CA . PRO A 1 850 ? -45.221 -3.427 37.236 1.00 97.06 850 PRO A CA 1
ATOM 6698 C C . PRO A 1 850 ? -44.100 -3.156 38.249 1.00 97.06 850 PRO A C 1
ATOM 6700 O O . PRO A 1 850 ? -42.954 -2.930 37.863 1.00 97.06 850 PRO A O 1
ATOM 6703 N N . LEU A 1 851 ? -44.425 -3.200 39.541 1.00 96.69 851 LEU A N 1
ATOM 6704 C CA . LEU A 1 851 ? -43.499 -2.952 40.654 1.00 96.69 851 LEU A CA 1
ATOM 6705 C C . LEU A 1 851 ? -43.144 -4.240 41.399 1.00 96.69 851 LEU A C 1
ATOM 6707 O O . LEU A 1 851 ? -41.976 -4.496 41.690 1.00 96.69 851 LEU A O 1
ATOM 6711 N N . LEU A 1 852 ? -44.159 -5.047 41.710 1.00 96.88 852 LEU A N 1
ATOM 6712 C CA . LEU A 1 852 ? -44.041 -6.252 42.526 1.00 96.88 852 LEU A CA 1
ATOM 6713 C C . LEU A 1 852 ? -44.739 -7.431 41.866 1.00 96.88 852 LEU A C 1
ATOM 6715 O O . LEU A 1 852 ? -45.810 -7.260 41.286 1.00 96.88 852 LEU A O 1
ATOM 6719 N N . TYR A 1 853 ? -44.188 -8.625 42.064 1.00 97.12 853 TYR A N 1
ATOM 6720 C CA . TYR A 1 853 ? -44.787 -9.887 41.653 1.00 97.12 853 TYR A CA 1
ATOM 6721 C C . TYR A 1 853 ? -44.832 -10.886 42.816 1.00 97.12 853 TYR A C 1
ATOM 6723 O O . TYR A 1 853 ? -43.961 -10.900 43.695 1.00 97.12 853 TYR A O 1
ATOM 6731 N N . TYR A 1 854 ? -45.847 -11.748 42.805 1.00 96.62 854 TYR A N 1
ATOM 6732 C CA . TYR A 1 854 ? -45.901 -12.942 43.648 1.00 96.62 854 TYR A CA 1
ATOM 6733 C C . TYR A 1 854 ? -44.928 -14.024 43.146 1.00 96.62 854 TYR A C 1
ATOM 6735 O O . TYR A 1 854 ? -44.422 -13.960 42.018 1.00 96.62 854 TYR A O 1
ATOM 6743 N N . SER A 1 855 ? -44.656 -15.046 43.965 1.00 95.31 855 SER A N 1
ATOM 6744 C CA . SER A 1 855 ? -43.779 -16.139 43.538 1.00 95.31 855 SER A CA 1
ATOM 6745 C C . SER A 1 855 ? -44.437 -16.989 42.438 1.00 95.31 855 SER A C 1
ATOM 6747 O O . SER A 1 855 ? -45.663 -17.001 42.318 1.00 95.31 855 SER A O 1
ATOM 6749 N N . PRO A 1 856 ? -43.668 -17.767 41.655 1.00 96.19 856 PRO A N 1
ATOM 6750 C CA . PRO A 1 856 ? -44.232 -18.644 40.626 1.00 96.19 856 PRO A CA 1
ATOM 6751 C C . PRO A 1 856 ? -45.211 -19.705 41.155 1.00 96.19 856 PRO A C 1
ATOM 6753 O O . PRO A 1 856 ? -45.937 -20.311 40.366 1.00 96.19 856 PRO A O 1
ATOM 6756 N N . ALA A 1 857 ? -45.211 -19.966 42.467 1.00 94.81 857 ALA A N 1
ATOM 6757 C CA . ALA A 1 857 ? -46.108 -20.916 43.115 1.00 94.81 857 ALA A CA 1
ATOM 6758 C C . ALA A 1 857 ? -47.434 -20.294 43.577 1.00 94.81 857 ALA A C 1
ATOM 6760 O O . ALA A 1 857 ? -48.330 -21.031 44.005 1.00 94.81 857 ALA A O 1
ATOM 6761 N N . ALA A 1 858 ? -47.576 -18.969 43.489 1.00 94.44 858 ALA A N 1
ATOM 6762 C CA . ALA A 1 858 ? -48.818 -18.287 43.800 1.00 94.44 858 ALA A CA 1
ATOM 6763 C C . ALA A 1 858 ? -49.952 -18.807 42.919 1.00 94.44 858 ALA A C 1
ATOM 6765 O O . ALA A 1 858 ? -49.770 -19.065 41.731 1.00 94.44 858 ALA A O 1
ATOM 6766 N N . THR A 1 859 ? -51.116 -19.004 43.525 1.00 93.50 859 THR A N 1
ATOM 6767 C CA . THR A 1 859 ? -52.302 -19.576 42.897 1.00 93.50 859 THR A CA 1
ATOM 6768 C C . THR A 1 859 ? -53.464 -18.609 43.044 1.00 93.50 859 THR A C 1
ATOM 6770 O O . THR A 1 859 ? -53.761 -18.166 44.153 1.00 93.50 859 THR A O 1
ATOM 6773 N N . ILE A 1 860 ? -54.146 -18.320 41.938 1.00 89.69 860 ILE A N 1
ATOM 6774 C CA . ILE A 1 860 ? -55.427 -17.617 41.960 1.00 89.69 860 ILE A CA 1
ATOM 6775 C C . ILE A 1 860 ? -56.470 -18.552 42.558 1.00 89.69 860 ILE A C 1
ATOM 6777 O O . ILE A 1 860 ? -56.715 -19.643 42.042 1.00 89.69 860 ILE A O 1
ATOM 6781 N N . THR A 1 861 ? -57.079 -18.115 43.652 1.00 82.75 861 THR A N 1
ATOM 6782 C CA . THR A 1 861 ? -58.145 -18.831 44.343 1.00 82.75 861 THR A CA 1
ATOM 6783 C C . THR A 1 861 ? -59.417 -17.997 44.292 1.00 82.75 861 THR A C 1
ATOM 6785 O O . THR A 1 861 ? -59.510 -16.956 44.947 1.00 82.75 861 THR A O 1
ATOM 6788 N N . ASP A 1 862 ? -60.402 -18.449 43.517 1.00 65.88 862 ASP A N 1
ATOM 6789 C CA . ASP A 1 862 ? -61.737 -17.854 43.487 1.00 65.88 862 ASP A CA 1
ATOM 6790 C C . ASP A 1 862 ? -62.632 -18.483 44.572 1.00 65.88 862 ASP A C 1
ATOM 6792 O O . ASP A 1 862 ? -62.780 -19.704 44.671 1.00 65.88 862 ASP A O 1
ATOM 6796 N N . SER A 1 863 ? -63.232 -17.644 45.419 1.00 56.66 863 SER A N 1
ATOM 6797 C CA . SER A 1 863 ? -64.230 -18.068 46.415 1.00 56.66 863 SER A CA 1
ATOM 6798 C C . SER A 1 863 ? -65.664 -17.676 46.026 1.00 56.66 863 SER A C 1
ATOM 6800 O O . SER A 1 863 ? -66.604 -18.067 46.726 1.00 56.66 863 SER A O 1
ATOM 6802 N N . ASP A 1 864 ? -65.845 -16.933 44.926 1.00 60.84 864 ASP A N 1
ATOM 6803 C CA . ASP A 1 864 ? -67.036 -16.136 44.619 1.00 60.84 864 ASP A CA 1
ATOM 6804 C C . ASP A 1 864 ? -67.680 -16.497 43.250 1.00 60.84 864 ASP A C 1
ATOM 6806 O O . ASP A 1 864 ? -67.459 -17.564 42.683 1.00 60.84 864 ASP A O 1
ATOM 6810 N N . LEU A 1 865 ? -68.641 -15.683 42.776 1.00 63.06 865 LEU A N 1
ATOM 6811 C CA . LEU A 1 865 ? -69.456 -15.940 41.568 1.00 63.06 865 LEU A CA 1
ATOM 6812 C C . LEU A 1 865 ? -68.939 -15.240 40.293 1.00 63.06 865 LEU A C 1
ATOM 6814 O O . LEU A 1 865 ? -69.541 -15.432 39.230 1.00 63.06 865 LEU A O 1
ATOM 6818 N N . ILE A 1 866 ? -67.907 -14.393 40.389 1.00 72.50 866 ILE A N 1
ATOM 6819 C CA . 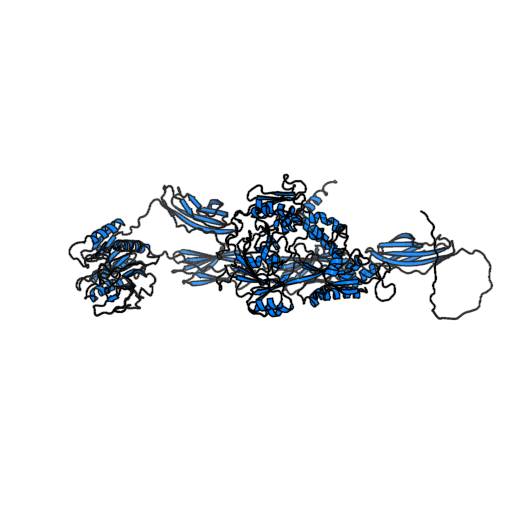ILE A 1 866 ? -67.384 -13.577 39.281 1.00 72.50 866 ILE A CA 1
ATOM 6820 C C . ILE A 1 866 ? -65.994 -14.106 38.910 1.00 72.50 866 ILE A C 1
ATOM 6822 O O . ILE A 1 866 ? -65.093 -13.994 39.731 1.00 72.50 866 ILE A O 1
ATOM 6826 N N . PRO A 1 867 ? -65.800 -14.643 37.693 1.00 77.50 867 PRO A N 1
ATOM 6827 C CA . PRO A 1 867 ? -64.497 -15.150 37.288 1.00 77.50 867 PRO A CA 1
ATOM 6828 C C . PRO A 1 867 ? -63.477 -14.009 37.097 1.00 77.50 867 PRO A C 1
ATOM 6830 O O . PRO A 1 867 ? -63.887 -12.897 36.734 1.00 77.50 867 PRO A O 1
ATOM 6833 N N . PRO A 1 868 ? -62.167 -14.286 37.258 1.00 84.69 868 PRO A N 1
ATOM 6834 C CA . PRO A 1 868 ? -61.108 -13.369 36.840 1.00 84.69 868 PRO A CA 1
ATOM 6835 C C . PRO A 1 868 ? -61.234 -12.988 35.357 1.00 84.69 868 PRO A C 1
ATOM 6837 O O . PRO A 1 868 ? -61.780 -13.743 34.543 1.00 84.69 868 PRO A O 1
ATOM 6840 N N . LYS A 1 869 ? -60.773 -11.783 35.014 1.00 88.00 869 LYS A N 1
ATOM 6841 C CA . LYS A 1 869 ? -60.923 -11.183 33.685 1.00 88.00 869 LYS A CA 1
ATOM 6842 C C . LYS A 1 869 ? -59.783 -11.537 32.737 1.00 88.00 869 LYS A C 1
ATOM 6844 O O . LYS A 1 869 ? -60.061 -11.960 31.615 1.00 88.00 869 LYS A O 1
ATOM 6849 N N . ALA A 1 870 ? -58.533 -11.320 33.145 1.00 91.00 870 ALA A N 1
ATOM 6850 C CA . ALA A 1 870 ? -57.345 -11.635 32.345 1.00 91.00 870 ALA A CA 1
ATOM 6851 C C . ALA A 1 870 ? -56.831 -13.048 32.633 1.00 91.00 870 ALA A C 1
ATOM 6853 O O . ALA A 1 870 ? -56.246 -13.692 31.763 1.00 91.00 870 ALA A O 1
ATOM 6854 N N . HIS A 1 871 ? -57.102 -13.531 33.843 1.00 91.88 871 HIS A N 1
ATOM 6855 C CA . HIS A 1 871 ? -56.581 -14.785 34.364 1.00 91.88 871 HIS A CA 1
ATOM 6856 C C . HIS A 1 871 ? -57.648 -15.882 34.494 1.00 91.88 871 HIS A C 1
ATOM 6858 O O . HIS A 1 871 ? -58.833 -15.679 34.224 1.00 91.88 871 HIS A O 1
ATOM 6864 N N . LEU A 1 872 ? -57.223 -17.078 34.912 1.00 89.56 872 LEU A N 1
ATOM 6865 C CA . LEU A 1 872 ? -58.090 -18.231 35.164 1.00 89.56 872 LEU A CA 1
ATOM 6866 C C . LEU A 1 872 ? -58.106 -18.609 36.653 1.00 89.56 872 LEU A C 1
ATOM 6868 O O . LEU A 1 872 ? -57.074 -18.601 37.319 1.00 89.56 872 LEU A O 1
ATOM 6872 N N . ASP A 1 873 ? -59.269 -19.029 37.158 1.00 85.75 873 ASP A N 1
ATOM 6873 C CA . ASP A 1 873 ? -59.370 -19.635 38.492 1.00 85.75 873 ASP A CA 1
ATOM 6874 C C . ASP A 1 873 ? -58.497 -20.903 38.582 1.00 85.75 873 ASP A C 1
ATOM 6876 O O . ASP A 1 873 ? -58.511 -21.759 37.688 1.00 85.75 873 ASP A O 1
ATOM 6880 N N . GLY A 1 874 ? -57.700 -21.002 39.647 1.00 87.44 874 GLY A N 1
ATOM 6881 C CA . GLY A 1 874 ? -56.701 -22.050 39.847 1.00 87.44 874 GLY A CA 1
ATOM 6882 C C . GLY A 1 874 ? -55.415 -21.892 39.027 1.00 87.44 874 GLY A C 1
ATOM 6883 O O . GLY A 1 874 ? -54.583 -22.803 39.045 1.00 87.44 874 GLY A O 1
ATOM 6884 N N . GLN A 1 875 ? -55.229 -20.787 38.295 1.00 93.25 875 GLN A N 1
ATOM 6885 C CA . GLN A 1 875 ? -53.974 -20.504 37.594 1.00 93.25 875 GLN A CA 1
ATOM 6886 C C . GLN A 1 875 ? -52.842 -20.285 38.600 1.00 93.25 875 GLN A C 1
ATOM 6888 O O . GLN A 1 875 ? -53.016 -19.589 39.599 1.00 93.25 875 GLN A O 1
ATOM 6893 N N . THR A 1 876 ? -51.674 -20.859 38.310 1.00 94.62 876 THR A N 1
ATOM 6894 C CA . THR A 1 876 ? -50.446 -20.663 39.089 1.00 94.62 876 THR A CA 1
ATOM 6895 C C . THR A 1 876 ? -49.439 -19.827 38.310 1.00 94.62 876 THR A C 1
ATOM 6897 O O . THR A 1 876 ? -49.216 -20.123 37.131 1.00 94.62 876 THR A O 1
ATOM 6900 N N . GLY A 1 877 ? -48.800 -18.844 38.939 1.00 93.25 877 GLY A N 1
ATOM 6901 C CA . GLY A 1 877 ? -47.790 -18.012 38.286 1.00 93.25 877 GLY A CA 1
ATOM 6902 C C . GLY A 1 877 ? -47.343 -16.807 39.111 1.00 93.25 877 GLY A C 1
ATOM 6903 O O . GLY A 1 877 ? -47.895 -16.514 40.165 1.00 93.25 877 GLY A O 1
ATOM 6904 N N . SER A 1 878 ? -46.330 -16.102 38.605 1.00 95.12 878 SER A N 1
ATOM 6905 C CA . SER A 1 878 ? -45.825 -14.859 39.197 1.00 95.12 878 SER A CA 1
ATOM 6906 C C . SER A 1 878 ? -46.683 -13.670 38.782 1.00 95.12 878 SER A C 1
ATOM 6908 O O . SER A 1 878 ? -46.321 -12.938 37.867 1.00 95.12 878 SER A O 1
ATOM 6910 N N . PHE A 1 879 ? -47.829 -13.503 39.434 1.00 96.25 879 PHE A N 1
ATOM 6911 C CA . PHE A 1 879 ? -48.763 -12.423 39.111 1.00 96.25 879 PHE A CA 1
ATOM 6912 C C . PHE A 1 879 ? -48.293 -11.062 39.645 1.00 96.25 879 PHE A C 1
ATOM 6914 O O . PHE A 1 879 ? -47.654 -10.994 40.697 1.00 96.25 879 PHE A O 1
ATOM 6921 N N . VAL A 1 880 ? -48.647 -9.979 38.958 1.00 97.06 880 VAL A N 1
ATOM 6922 C CA . VAL A 1 880 ? -48.384 -8.587 39.318 1.00 97.06 880 VAL A CA 1
ATOM 6923 C C . VAL A 1 880 ? -49.201 -8.235 40.556 1.00 97.06 880 VAL A C 1
ATOM 6925 O O . VAL A 1 880 ? -50.431 -8.264 40.563 1.00 97.06 880 VAL A O 1
ATOM 6928 N N . ALA A 1 881 ? -48.491 -7.888 41.622 1.00 95.19 881 ALA A N 1
ATOM 6929 C CA . ALA A 1 881 ? -49.029 -7.539 42.930 1.00 95.19 881 ALA A CA 1
ATOM 6930 C C . ALA A 1 881 ? -49.227 -6.018 43.096 1.00 95.19 881 ALA A C 1
ATOM 6932 O O . ALA A 1 881 ? -50.106 -5.580 43.840 1.00 95.19 881 ALA A O 1
ATOM 6933 N N . ALA A 1 882 ? -48.422 -5.203 42.406 1.00 96.50 882 ALA A N 1
ATOM 6934 C CA . ALA A 1 882 ? -48.533 -3.744 42.375 1.00 96.50 882 ALA A CA 1
ATOM 6935 C C . ALA A 1 882 ? -47.928 -3.176 41.083 1.00 96.50 882 ALA A C 1
ATOM 6937 O O . ALA A 1 882 ? -46.964 -3.740 40.564 1.00 96.50 882 ALA A O 1
ATOM 6938 N N . CYS A 1 883 ? -48.448 -2.050 40.596 1.00 96.00 883 CYS A N 1
ATOM 6939 C CA . CYS A 1 883 ? -47.948 -1.338 39.418 1.00 96.00 883 CYS A CA 1
ATOM 6940 C C . CYS A 1 883 ? -48.053 0.185 39.585 1.00 96.00 883 CYS A C 1
ATOM 6942 O O . CYS A 1 883 ? -48.833 0.681 40.403 1.00 96.00 883 CYS A O 1
ATOM 6944 N N . ILE A 1 884 ? -47.329 0.920 38.745 1.00 96.75 884 ILE A N 1
ATOM 6945 C CA . ILE A 1 884 ? -47.454 2.370 38.588 1.00 96.75 884 ILE A CA 1
ATOM 6946 C C . ILE A 1 884 ? -47.733 2.728 37.125 1.00 96.75 884 ILE A C 1
ATOM 6948 O O . ILE A 1 884 ? -47.124 2.180 36.211 1.00 96.75 884 ILE A O 1
ATOM 6952 N N . GLU A 1 885 ? -48.670 3.640 36.907 1.00 95.19 885 GLU A N 1
ATOM 6953 C CA . GLU A 1 885 ? -49.019 4.239 35.622 1.00 95.19 885 GLU A CA 1
ATOM 6954 C C . GLU A 1 885 ? -48.521 5.693 35.627 1.00 95.19 885 GLU A C 1
ATOM 6956 O O . GLU A 1 885 ? -48.938 6.498 36.466 1.00 95.19 885 GLU A O 1
ATOM 6961 N N . LEU A 1 886 ? -47.595 6.020 34.724 1.00 92.38 886 LEU A N 1
ATOM 6962 C CA . LEU A 1 886 ? -47.070 7.377 34.525 1.00 92.38 886 LEU A CA 1
ATOM 6963 C C . LEU A 1 886 ? -47.856 8.085 33.429 1.00 92.38 886 LEU A C 1
ATOM 6965 O O . LEU A 1 886 ? -48.394 7.423 32.551 1.00 92.38 886 LEU A O 1
ATOM 6969 N N . LYS A 1 887 ? -47.912 9.421 33.427 1.00 86.62 887 LYS A N 1
ATOM 6970 C CA . LYS A 1 887 ? -48.756 10.162 32.466 1.00 86.62 887 LYS A CA 1
ATOM 6971 C C . LYS A 1 887 ? -50.199 9.626 32.466 1.00 86.62 887 LYS A C 1
ATOM 6973 O O . LYS A 1 887 ? -50.795 9.371 31.422 1.00 86.62 887 LYS A O 1
ATOM 6978 N N . ALA A 1 888 ? -50.701 9.344 33.662 1.00 83.44 888 ALA A N 1
ATOM 6979 C CA . ALA A 1 888 ? -51.959 8.671 33.903 1.00 83.44 888 ALA A CA 1
ATOM 6980 C C . ALA A 1 888 ? -53.137 9.644 33.853 1.00 83.44 888 ALA A C 1
ATOM 6982 O O . ALA A 1 888 ? -53.017 10.836 34.145 1.00 83.44 888 ALA A O 1
ATOM 6983 N N . GLY A 1 889 ? -54.299 9.080 33.553 1.00 80.06 889 GLY A N 1
ATOM 6984 C CA . GLY A 1 889 ? -55.568 9.780 33.466 1.00 80.06 889 GLY A CA 1
ATOM 6985 C C . GLY A 1 889 ? -55.811 10.518 32.157 1.00 80.06 889 GLY A C 1
ATOM 6986 O O . GLY A 1 889 ? -54.978 10.545 31.255 1.00 80.06 889 GLY A O 1
ATOM 6987 N N . LEU A 1 890 ? -57.015 11.079 32.027 1.00 73.81 890 LEU A N 1
ATOM 6988 C CA . LEU A 1 890 ? -57.523 11.586 30.744 1.00 73.81 890 LEU A CA 1
ATOM 6989 C C . LEU A 1 890 ? -56.738 12.782 30.183 1.00 73.81 890 LEU A C 1
ATOM 6991 O O . LEU A 1 890 ? -56.820 13.037 28.982 1.00 73.81 890 LEU A O 1
ATOM 6995 N N . ASP A 1 891 ? -56.022 13.517 31.034 1.00 71.06 891 ASP A N 1
ATOM 6996 C CA . ASP A 1 891 ? -55.174 14.646 30.644 1.00 71.06 891 ASP A CA 1
ATOM 6997 C C . ASP A 1 891 ? -53.693 14.269 30.456 1.00 71.06 891 ASP A C 1
ATOM 6999 O O . ASP A 1 891 ? -52.911 15.102 30.008 1.00 71.06 891 ASP A O 1
ATOM 7003 N N . GLY A 1 892 ? -53.307 13.024 30.759 1.00 77.12 892 GLY A N 1
ATOM 7004 C CA . GLY A 1 892 ? -51.941 12.529 30.591 1.00 77.12 892 GLY A CA 1
ATOM 7005 C C . GLY A 1 892 ? -50.907 13.130 31.550 1.00 77.12 892 GLY A C 1
ATOM 7006 O O . GLY A 1 892 ? -49.711 12.998 31.299 1.00 77.12 892 GLY A O 1
ATOM 7007 N N . SER A 1 893 ? -51.334 13.790 32.630 1.00 79.75 893 SER A N 1
ATOM 7008 C CA . SER A 1 893 ? -50.445 14.529 33.545 1.00 79.75 893 SER A CA 1
ATOM 7009 C C . SER A 1 893 ? -50.372 13.947 34.963 1.00 79.75 893 SER A C 1
ATOM 7011 O O . SER A 1 893 ? -49.565 14.378 35.786 1.00 79.75 893 SER A O 1
ATOM 7013 N N . GLY A 1 894 ? -51.227 12.974 35.282 1.00 86.81 894 GLY A N 1
ATOM 7014 C CA . GLY A 1 894 ? -51.273 12.340 36.595 1.00 86.81 894 GLY A CA 1
ATOM 7015 C C . GLY A 1 894 ? -50.287 11.182 36.757 1.00 86.81 894 GLY A C 1
ATOM 7016 O O . GLY A 1 894 ? -49.647 10.724 35.811 1.00 86.81 894 GLY A O 1
ATOM 7017 N N . VAL A 1 895 ? -50.202 10.657 37.977 1.00 94.31 895 VAL A N 1
ATOM 7018 C CA . VAL A 1 895 ? -49.529 9.384 38.277 1.00 94.31 895 VAL A CA 1
ATOM 7019 C C . VAL A 1 895 ? -50.461 8.530 39.128 1.00 94.31 895 VAL A C 1
ATOM 7021 O O . VAL A 1 895 ? -50.981 9.017 40.133 1.00 94.31 895 VAL A O 1
ATOM 7024 N N . ILE A 1 896 ? -50.672 7.269 38.737 1.00 96.12 896 ILE A N 1
ATOM 7025 C CA . ILE A 1 896 ? -51.549 6.334 39.457 1.00 96.12 896 ILE A CA 1
ATOM 7026 C C . ILE A 1 896 ? -50.755 5.112 39.922 1.00 96.12 896 ILE A C 1
ATOM 7028 O O . ILE A 1 896 ? -50.133 4.434 39.114 1.00 96.12 896 ILE A O 1
ATOM 7032 N N . VAL A 1 897 ? -50.811 4.780 41.212 1.00 97.12 897 VAL A N 1
ATOM 7033 C CA . VAL A 1 897 ? -50.357 3.483 41.739 1.00 97.12 897 VAL A CA 1
ATOM 7034 C C . VAL A 1 897 ? -51.570 2.606 42.014 1.00 97.12 897 VAL A C 1
ATOM 7036 O O . VAL A 1 897 ? -52.513 3.029 42.683 1.00 97.12 897 VAL A O 1
ATOM 7039 N N . THR A 1 898 ? -51.526 1.366 41.532 1.00 95.44 898 THR A N 1
ATOM 7040 C CA . THR A 1 898 ? -52.544 0.355 41.831 1.00 95.44 898 THR A CA 1
ATOM 7041 C C . THR A 1 898 ? -51.883 -0.825 42.530 1.00 95.44 898 THR A C 1
ATOM 7043 O O . THR A 1 898 ? -50.839 -1.304 42.088 1.00 95.44 898 THR A O 1
ATOM 7046 N N . SER A 1 899 ? -52.462 -1.296 43.637 1.00 94.50 899 SER A N 1
ATOM 7047 C CA . SER A 1 899 ? -51.922 -2.428 44.405 1.00 94.50 899 SER A CA 1
ATOM 7048 C C . SER A 1 899 ? -52.999 -3.428 44.801 1.00 94.50 899 SER A C 1
ATOM 7050 O O . SER A 1 899 ? -54.141 -3.066 45.071 1.00 94.50 899 SER A O 1
ATOM 7052 N N . GLY A 1 900 ? -52.620 -4.704 44.861 1.00 90.25 900 GLY A N 1
ATOM 7053 C CA . GLY A 1 900 ? -53.500 -5.802 45.255 1.00 90.25 900 GLY A CA 1
ATOM 7054 C C . GLY A 1 900 ? -53.681 -5.981 46.765 1.00 90.25 900 GLY A C 1
ATOM 7055 O O . GLY A 1 900 ? -54.362 -6.913 47.164 1.00 90.25 900 GLY A O 1
ATOM 7056 N N . ALA A 1 901 ? -53.042 -5.150 47.590 1.00 88.81 901 ALA A N 1
ATOM 7057 C CA . ALA A 1 901 ? -53.211 -5.082 49.041 1.00 88.81 901 ALA A CA 1
ATOM 7058 C C . ALA A 1 901 ? -53.124 -3.615 49.487 1.00 88.81 901 ALA A C 1
ATOM 7060 O O . ALA A 1 901 ? -52.550 -2.784 48.769 1.00 88.81 901 ALA A O 1
ATOM 7061 N N . SER A 1 902 ? -53.655 -3.297 50.670 1.00 88.19 902 SER A N 1
ATOM 7062 C CA . SER A 1 902 ? -53.668 -1.921 51.160 1.00 88.19 902 SER A CA 1
ATOM 7063 C C . SER A 1 902 ? -52.306 -1.444 51.684 1.00 88.19 902 SER A C 1
ATOM 7065 O O . SER A 1 902 ? -51.670 -2.147 52.482 1.00 88.19 902 SER A O 1
ATOM 7067 N N . PRO A 1 903 ? -51.856 -0.224 51.323 1.00 89.88 903 PRO A N 1
ATOM 7068 C CA . PRO A 1 903 ? -50.605 0.335 51.825 1.00 89.88 903 PRO A CA 1
ATOM 7069 C C . PRO A 1 903 ? -50.640 0.666 53.324 1.00 89.88 903 PRO A C 1
ATOM 7071 O O . PRO A 1 903 ? -49.586 0.643 53.958 1.00 89.88 903 PRO A O 1
ATOM 7074 N N . TYR A 1 904 ? -51.821 0.947 53.896 1.00 87.06 904 TYR A N 1
ATOM 7075 C CA . TYR A 1 904 ? -52.021 1.331 55.304 1.00 87.06 904 TYR A CA 1
ATOM 7076 C C . TYR A 1 904 ? -53.453 1.017 55.789 1.00 87.06 904 TYR A C 1
ATOM 7078 O O . TYR A 1 904 ? -54.350 0.769 54.982 1.00 87.06 904 TYR A O 1
ATOM 7086 N N . GLY A 1 905 ? -53.706 1.088 57.101 1.00 75.94 905 GLY A N 1
ATOM 7087 C CA . GLY A 1 905 ? -55.066 1.056 57.668 1.00 75.94 905 GLY A CA 1
ATOM 7088 C C . GLY A 1 905 ? -55.738 -0.320 57.807 1.00 75.94 905 GLY A C 1
ATOM 7089 O O . GLY A 1 905 ? -56.771 -0.408 58.475 1.00 75.94 905 GLY A O 1
ATOM 7090 N N . ASP A 1 906 ? -55.158 -1.383 57.244 1.00 72.25 906 ASP A N 1
ATOM 7091 C CA . ASP A 1 906 ? -55.575 -2.772 57.493 1.00 72.25 906 ASP A CA 1
ATOM 7092 C C . ASP A 1 906 ? -55.053 -3.291 58.841 1.00 72.25 906 ASP A C 1
ATOM 7094 O O . ASP A 1 906 ? -54.118 -2.739 59.424 1.00 72.25 906 ASP A O 1
ATOM 7098 N N . TYR A 1 907 ? -55.584 -4.426 59.318 1.00 72.69 907 TYR A N 1
ATOM 7099 C CA . TYR A 1 907 ? -55.026 -5.112 60.498 1.00 72.69 907 TYR A CA 1
ATOM 7100 C C . TYR A 1 907 ? -53.517 -5.411 60.347 1.00 72.69 907 TYR A C 1
ATOM 7102 O O . TYR A 1 907 ? -52.778 -5.423 61.341 1.00 72.69 907 TYR A O 1
ATOM 7110 N N . ARG A 1 908 ? -53.057 -5.660 59.108 1.00 85.12 908 ARG A N 1
ATOM 7111 C CA . ARG A 1 908 ? -51.646 -5.815 58.712 1.00 85.12 908 ARG A CA 1
ATOM 7112 C C . ARG A 1 908 ? -51.426 -5.321 57.272 1.00 85.12 908 ARG A C 1
ATOM 7114 O O . ARG A 1 908 ? -51.501 -6.130 56.353 1.00 85.12 908 ARG A O 1
ATOM 7121 N N . PRO A 1 909 ? -51.144 -4.026 57.070 1.00 87.25 909 PRO A N 1
ATOM 7122 C CA . PRO A 1 909 ? -50.990 -3.445 55.738 1.00 87.25 909 PRO A CA 1
ATOM 7123 C C . PRO A 1 909 ? -49.615 -3.749 55.129 1.00 87.25 909 PRO A C 1
ATOM 7125 O O . PRO A 1 909 ? -48.731 -4.287 55.808 1.00 87.25 909 PRO A O 1
ATOM 7128 N N . MET A 1 910 ? -49.400 -3.336 53.874 1.00 91.38 910 MET A N 1
ATOM 7129 C CA . MET A 1 910 ? -48.102 -3.468 53.197 1.00 91.38 910 MET A CA 1
ATOM 7130 C C . MET A 1 910 ? -46.971 -2.811 53.995 1.00 91.38 910 MET A C 1
ATOM 7132 O O . MET A 1 910 ? -45.886 -3.380 54.073 1.00 91.38 910 MET A O 1
ATOM 7136 N N . CYS A 1 911 ? -47.216 -1.678 54.667 1.00 88.19 911 CYS A N 1
ATOM 7137 C CA . CYS A 1 911 ? -46.252 -1.017 55.552 1.00 88.19 911 CYS A CA 1
ATOM 7138 C C . CYS A 1 911 ? -46.034 -1.771 56.889 1.00 88.19 911 CYS A C 1
ATOM 7140 O O . CYS A 1 911 ? -46.020 -1.190 57.968 1.00 88.19 911 CYS A O 1
ATOM 7142 N N . THR A 1 912 ? -45.905 -3.095 56.862 1.00 87.19 912 THR A N 1
ATOM 7143 C CA . THR A 1 912 ? -45.555 -3.915 58.030 1.00 87.19 912 THR A CA 1
ATOM 7144 C C . THR A 1 912 ? -44.065 -4.256 57.969 1.00 87.19 912 THR A C 1
ATOM 7146 O O . THR A 1 912 ? -43.593 -4.682 56.928 1.00 87.19 912 THR A O 1
ATOM 7149 N N . GLU A 1 913 ? -43.329 -4.104 59.077 1.00 86.00 913 GLU A N 1
ATOM 7150 C CA . GLU A 1 913 ? -41.882 -4.424 59.184 1.00 86.00 913 GLU A CA 1
ATOM 7151 C C . GLU A 1 913 ? -41.609 -5.901 59.522 1.00 86.00 913 GLU A C 1
ATOM 7153 O O . GLU A 1 913 ? -40.571 -6.465 59.179 1.00 86.00 913 GLU A O 1
ATOM 7158 N N . LEU A 1 914 ? -42.529 -6.532 60.257 1.00 88.62 914 LEU A N 1
ATOM 7159 C CA . LEU A 1 914 ? -42.383 -7.900 60.746 1.00 88.62 914 LEU A CA 1
ATOM 7160 C C . LEU A 1 914 ? -43.753 -8.569 60.887 1.00 88.62 914 LEU A C 1
ATOM 7162 O O . LEU A 1 914 ? -44.625 -8.070 61.605 1.00 88.62 914 LEU A O 1
ATOM 7166 N N . TYR A 1 915 ? -43.922 -9.742 60.275 1.00 90.44 915 TYR A N 1
ATOM 7167 C CA . TYR A 1 915 ? -45.133 -10.552 60.416 1.00 90.44 915 TYR A CA 1
ATOM 7168 C C . TYR A 1 915 ? -44.792 -12.044 60.478 1.00 90.44 915 TYR A C 1
ATOM 7170 O O . TYR A 1 915 ? -44.179 -12.582 59.566 1.00 90.44 915 TYR A O 1
ATOM 7178 N N . TYR A 1 916 ? -45.166 -12.718 61.574 1.00 90.62 916 TYR A N 1
ATOM 7179 C CA . TYR A 1 916 ? -44.858 -14.141 61.815 1.00 90.62 916 TYR A CA 1
ATOM 7180 C C . TYR A 1 916 ? -43.390 -14.529 61.532 1.00 90.62 916 TYR A C 1
ATOM 7182 O O . TYR A 1 916 ? -43.122 -15.505 60.840 1.00 90.62 916 TYR A O 1
ATOM 7190 N N . ASP A 1 917 ? -42.449 -13.759 62.088 1.00 87.94 917 ASP A N 1
ATOM 7191 C CA . ASP A 1 917 ? -40.993 -13.930 61.941 1.00 87.94 917 ASP A CA 1
ATOM 7192 C C . ASP A 1 917 ? -40.430 -13.683 60.522 1.00 87.94 917 ASP A C 1
ATOM 7194 O O . ASP A 1 917 ? -39.237 -13.887 60.297 1.00 87.94 917 ASP A O 1
ATOM 7198 N N . VAL A 1 918 ? -41.246 -13.183 59.585 1.00 90.12 918 VAL A N 1
ATOM 7199 C CA . VAL A 1 918 ? -40.801 -12.700 58.268 1.00 90.12 918 VAL A CA 1
ATOM 7200 C C . VAL A 1 918 ? -40.532 -11.200 58.344 1.00 90.12 918 VAL A C 1
ATOM 7202 O O . VAL A 1 918 ? -41.429 -10.436 58.709 1.00 90.12 918 VAL A O 1
ATOM 7205 N N . ILE A 1 919 ? -39.296 -10.799 58.033 1.00 91.75 919 ILE A N 1
ATOM 7206 C CA . ILE A 1 919 ? -38.883 -9.394 57.895 1.00 91.75 919 ILE A CA 1
ATOM 7207 C C . ILE A 1 919 ? -39.388 -8.884 56.548 1.00 91.75 919 ILE A C 1
ATOM 7209 O O . ILE A 1 919 ? -39.259 -9.577 55.539 1.00 91.75 919 ILE A O 1
ATOM 7213 N N . LEU A 1 920 ? -39.978 -7.696 56.559 1.00 93.75 920 LEU A N 1
ATOM 7214 C CA . LEU A 1 920 ? -40.692 -7.122 55.430 1.00 93.75 920 LEU A CA 1
ATOM 7215 C C . LEU A 1 920 ? -40.204 -5.692 55.169 1.00 93.75 920 LEU A C 1
ATOM 7217 O O . LEU A 1 920 ? -39.932 -4.939 56.104 1.00 93.75 920 LEU A O 1
ATOM 7221 N N . ASP A 1 921 ? -40.163 -5.316 53.894 1.00 92.38 921 ASP A N 1
ATOM 7222 C CA . ASP A 1 921 ? -39.630 -4.046 53.386 1.00 92.38 921 ASP A CA 1
ATOM 7223 C C . ASP A 1 921 ? -40.737 -3.128 52.848 1.00 92.38 921 ASP A C 1
ATOM 7225 O O . ASP A 1 921 ? -40.475 -2.154 52.144 1.00 92.38 921 ASP A O 1
ATOM 7229 N N . GLY A 1 922 ? -42.003 -3.424 53.143 1.00 86.06 922 GLY A N 1
ATOM 7230 C CA . GLY A 1 922 ? -43.118 -2.714 52.520 1.00 86.06 922 GLY A CA 1
ATOM 7231 C C . GLY A 1 922 ? -43.215 -1.229 52.887 1.00 86.06 922 GLY A C 1
ATOM 7232 O O . GLY A 1 922 ? -43.796 -0.465 52.126 1.00 86.06 922 GLY A O 1
ATOM 7233 N N . TYR A 1 923 ? -42.583 -0.773 53.977 1.00 86.50 923 TYR A N 1
ATOM 7234 C CA . TYR A 1 923 ? -42.421 0.667 54.227 1.00 86.50 923 TYR A CA 1
ATOM 7235 C C . TYR A 1 923 ? -41.562 1.364 53.175 1.00 86.50 923 TYR A C 1
ATOM 7237 O O . TYR A 1 923 ? -41.903 2.475 52.775 1.00 86.50 923 TYR A O 1
ATOM 7245 N N . ASN A 1 924 ? -40.463 0.730 52.750 1.00 90.00 924 ASN A N 1
ATOM 7246 C CA . ASN A 1 924 ? -39.566 1.282 51.739 1.00 90.00 924 ASN A CA 1
ATOM 7247 C C . ASN A 1 924 ? -40.341 1.466 50.437 1.00 90.00 924 ASN A C 1
ATOM 7249 O O . ASN A 1 924 ? -40.399 2.578 49.929 1.00 90.00 924 ASN A O 1
ATOM 7253 N N . LEU A 1 925 ? -41.051 0.422 49.997 1.00 93.19 925 LEU A N 1
ATOM 7254 C CA . LEU A 1 925 ? -41.892 0.493 48.806 1.00 93.19 925 LEU A CA 1
ATOM 7255 C C . LEU A 1 925 ? -42.947 1.603 48.913 1.00 93.19 925 LEU A C 1
ATOM 7257 O O . LEU A 1 925 ? -43.060 2.424 48.012 1.00 93.19 925 LEU A O 1
ATOM 7261 N N . VAL A 1 926 ? -43.737 1.635 49.994 1.00 92.06 926 VAL A N 1
ATOM 7262 C CA . VAL A 1 926 ? -44.849 2.595 50.117 1.00 92.06 926 VAL A CA 1
ATOM 7263 C C . VAL A 1 926 ? -44.331 4.034 50.146 1.00 92.06 926 VAL A C 1
ATOM 7265 O O . VAL A 1 926 ? -44.884 4.891 49.462 1.00 92.06 926 VAL A O 1
ATOM 7268 N N . ALA A 1 927 ? -43.255 4.312 50.887 1.00 89.31 927 ALA A N 1
ATOM 7269 C CA . ALA A 1 927 ? -42.671 5.649 50.938 1.00 89.31 927 ALA A CA 1
ATOM 7270 C C . ALA A 1 927 ? -42.033 6.056 49.600 1.00 89.31 927 ALA A C 1
ATOM 7272 O O . ALA A 1 927 ? -42.267 7.172 49.140 1.00 89.31 927 ALA A O 1
ATOM 7273 N N . GLN A 1 928 ? -41.275 5.157 48.964 1.00 93.25 928 GLN A N 1
ATOM 7274 C CA . GLN A 1 928 ? -40.611 5.421 47.685 1.00 93.25 928 GLN A CA 1
ATOM 7275 C C . GLN A 1 928 ? -41.623 5.595 46.545 1.00 93.25 928 GLN A C 1
ATOM 7277 O O . GLN A 1 928 ? -41.489 6.527 45.763 1.00 93.25 928 GLN A O 1
ATOM 7282 N N . ALA A 1 929 ? -42.676 4.773 46.479 1.00 93.94 929 ALA A N 1
ATOM 7283 C CA . ALA A 1 929 ? -43.723 4.894 45.461 1.00 93.94 929 ALA A CA 1
ATOM 7284 C C . ALA A 1 929 ? -44.531 6.194 45.604 1.00 93.94 929 ALA A C 1
ATOM 7286 O O . ALA A 1 929 ? -44.850 6.832 44.600 1.00 93.94 929 ALA A O 1
ATOM 7287 N N . ILE A 1 930 ? -44.831 6.614 46.841 1.00 93.31 930 ILE A N 1
ATOM 7288 C CA . ILE A 1 930 ? -45.480 7.906 47.101 1.00 93.31 930 ILE A CA 1
ATOM 7289 C C . ILE A 1 930 ? -44.562 9.058 46.687 1.00 93.31 930 ILE A C 1
ATOM 7291 O O . ILE A 1 930 ? -45.007 9.963 45.989 1.00 93.31 930 ILE A O 1
ATOM 7295 N N . ASP A 1 931 ? -43.290 9.030 47.084 1.00 91.50 931 ASP A N 1
ATOM 7296 C CA . ASP A 1 931 ? -42.341 10.094 46.753 1.00 91.50 931 ASP A CA 1
ATOM 7297 C C . ASP A 1 931 ? -42.098 10.207 45.241 1.00 91.50 931 ASP A C 1
ATOM 7299 O O . ASP A 1 931 ? -42.201 11.294 44.669 1.00 91.50 931 ASP A O 1
ATOM 7303 N N . PHE A 1 932 ? -41.871 9.069 44.580 1.00 91.69 932 PHE A N 1
ATOM 7304 C CA . PHE A 1 932 ? -41.753 8.973 43.128 1.00 91.69 932 PHE A CA 1
ATOM 7305 C C . PHE A 1 932 ? -42.971 9.573 42.441 1.00 91.69 932 PHE A C 1
ATOM 7307 O O . PHE A 1 932 ? -42.842 10.413 41.548 1.00 91.69 932 PHE A O 1
ATOM 7314 N N . GLY A 1 933 ? -44.163 9.146 42.856 1.00 89.75 933 GLY A N 1
ATOM 7315 C CA . GLY A 1 933 ? -45.402 9.567 42.232 1.00 89.75 933 GLY A CA 1
ATOM 7316 C C . GLY A 1 933 ? -45.691 11.050 42.438 1.00 89.75 933 GLY A C 1
ATOM 7317 O O . GLY A 1 933 ? -46.060 11.730 41.486 1.00 89.75 933 GLY A O 1
ATOM 7318 N N . MET A 1 934 ? -45.445 11.583 43.636 1.00 88.94 934 MET A N 1
ATOM 7319 C CA . MET A 1 934 ? -45.591 13.010 43.940 1.00 88.94 934 MET A CA 1
ATOM 7320 C C . MET A 1 934 ? -44.620 13.880 43.129 1.00 88.94 934 MET A C 1
ATOM 7322 O O . MET A 1 934 ? -45.018 14.937 42.634 1.00 88.94 934 MET A O 1
ATOM 7326 N N . ARG A 1 935 ? -43.366 13.440 42.947 1.00 87.69 935 ARG A N 1
ATOM 7327 C CA . ARG A 1 935 ? -42.373 14.139 42.112 1.00 87.69 935 ARG A CA 1
ATOM 7328 C C . ARG A 1 935 ? -42.743 14.113 40.633 1.00 87.69 935 ARG A C 1
ATOM 7330 O O . ARG A 1 935 ? -42.746 15.161 39.995 1.00 87.69 935 ARG A O 1
ATOM 7337 N N . ASN A 1 936 ? -43.096 12.945 40.105 1.00 81.75 936 ASN A N 1
ATOM 7338 C CA . ASN A 1 936 ? -43.409 12.778 38.684 1.00 81.75 936 ASN A CA 1
ATOM 7339 C C . ASN A 1 936 ? -44.762 13.388 38.299 1.00 81.75 936 ASN A C 1
ATOM 7341 O O . ASN A 1 936 ? -44.914 13.861 37.180 1.00 81.75 936 ASN A O 1
ATOM 7345 N N . ALA A 1 937 ? -45.711 13.471 39.234 1.00 78.56 937 ALA A N 1
ATOM 7346 C CA . ALA A 1 937 ? -46.940 14.231 39.047 1.00 78.56 937 ALA A CA 1
ATOM 7347 C C . ALA A 1 937 ? -46.729 15.751 39.160 1.00 78.56 937 ALA A C 1
ATOM 7349 O O . ALA A 1 937 ? -47.644 16.497 38.868 1.00 78.56 937 ALA A O 1
ATOM 7350 N N . SER A 1 938 ? -45.572 16.251 39.609 1.00 62.19 938 SER A N 1
ATOM 7351 C CA . SER A 1 938 ? -45.337 17.693 39.813 1.00 62.19 938 SER A CA 1
ATOM 7352 C C . SER A 1 938 ? -44.687 18.402 38.621 1.00 62.19 938 SER A C 1
ATOM 7354 O O . SER A 1 938 ? -44.463 19.613 38.691 1.00 62.19 938 SER A O 1
ATOM 7356 N N . VAL A 1 939 ? -44.374 17.677 37.548 1.00 51.31 939 VAL A N 1
ATOM 7357 C CA . VAL A 1 939 ? -43.739 18.218 36.341 1.00 51.31 939 VAL A CA 1
ATOM 7358 C C . VAL A 1 939 ? -44.840 18.777 35.428 1.00 51.31 939 VAL A C 1
ATOM 7360 O O . VAL A 1 939 ? -45.667 17.995 34.965 1.00 51.31 939 VAL A O 1
ATOM 7363 N N . PRO A 1 940 ? -44.928 20.103 35.182 1.00 40.03 940 PRO A N 1
ATOM 7364 C CA . PRO A 1 940 ? -45.864 20.636 34.197 1.00 40.03 940 PRO A CA 1
ATOM 7365 C C . PRO A 1 940 ? -45.551 20.072 32.811 1.00 40.03 940 PRO A C 1
ATOM 7367 O O . PRO A 1 940 ? -44.391 19.781 32.533 1.00 40.03 940 PRO A O 1
ATOM 7370 N N . GLU A 1 941 ? -46.601 19.948 31.996 1.00 41.84 941 GLU A N 1
ATOM 7371 C CA . GLU A 1 941 ? -46.620 19.619 30.564 1.00 41.84 941 GLU A CA 1
ATOM 7372 C C . GLU A 1 941 ? -45.280 19.805 29.837 1.00 41.84 941 GLU A C 1
ATOM 7374 O O . GLU A 1 941 ? -44.619 20.835 29.995 1.00 41.84 941 GLU A O 1
ATOM 7379 N N . GLU A 1 942 ? -44.952 18.819 28.989 1.00 39.28 942 GLU A N 1
ATOM 7380 C CA . GLU A 1 942 ? -43.976 18.960 27.909 1.00 39.28 942 GLU A CA 1
ATOM 7381 C C . GLU A 1 942 ? -44.098 20.370 27.322 1.00 39.28 942 GLU A C 1
ATOM 7383 O O . GLU A 1 942 ? -45.158 20.761 26.822 1.00 39.28 942 GLU A O 1
ATOM 7388 N N . GLU A 1 943 ? -43.009 21.145 27.399 1.00 44.44 943 GLU A N 1
ATOM 7389 C CA . GLU A 1 943 ? -42.800 22.238 26.459 1.00 44.44 943 GLU A CA 1
ATOM 7390 C C . GLU A 1 943 ? -43.201 21.691 25.088 1.00 44.44 943 GLU A C 1
ATOM 7392 O O . GLU A 1 943 ? -42.757 20.593 24.745 1.00 44.44 943 GLU A O 1
ATOM 7397 N N . ASN A 1 944 ? -44.075 22.381 24.338 1.00 44.72 944 ASN A N 1
ATOM 7398 C CA . ASN A 1 944 ? -44.262 22.050 22.926 1.00 44.72 944 ASN A CA 1
ATOM 7399 C C . ASN A 1 944 ? -42.851 21.972 22.362 1.00 44.72 944 ASN A C 1
ATOM 7401 O O . ASN A 1 944 ? -42.174 22.993 22.340 1.00 44.72 944 ASN A O 1
ATOM 7405 N N . LEU A 1 945 ? -42.340 20.777 22.087 1.00 53.78 945 LEU A N 1
ATOM 7406 C CA . LEU A 1 945 ? -40.923 20.670 21.794 1.00 53.78 945 LEU A CA 1
ATOM 7407 C C . LEU A 1 945 ? -40.698 21.460 20.517 1.00 53.78 945 LEU A C 1
ATOM 7409 O O . LEU A 1 945 ? -41.559 21.458 19.633 1.00 53.78 945 LEU A O 1
ATOM 7413 N N . ALA A 1 946 ? -39.574 22.174 20.446 1.00 57.00 946 ALA A N 1
ATOM 7414 C CA . ALA A 1 946 ? -39.216 22.859 19.220 1.00 57.00 946 ALA A CA 1
ATOM 7415 C C . ALA A 1 946 ? -39.406 21.885 18.044 1.00 57.00 946 ALA A C 1
ATOM 7417 O O . ALA A 1 946 ? -39.099 20.693 18.200 1.00 57.00 946 ALA A O 1
ATOM 7418 N N . PRO A 1 947 ? -39.919 22.364 16.895 1.00 73.62 947 PRO A N 1
ATOM 7419 C CA . PRO A 1 947 ? -40.150 21.501 15.746 1.00 73.62 947 PRO A CA 1
ATOM 7420 C C . PRO A 1 947 ? -38.893 20.689 15.491 1.00 73.62 947 PRO A C 1
ATOM 7422 O O . PRO A 1 947 ? -37.801 21.184 15.709 1.00 73.62 947 PRO A O 1
ATOM 7425 N N . SER A 1 948 ? -39.004 19.450 15.044 1.00 74.75 948 SER A N 1
ATOM 7426 C CA . SER A 1 948 ? -37.844 18.687 14.579 1.00 74.75 948 SER A CA 1
ATOM 7427 C C . SER A 1 948 ? -37.945 18.500 13.074 1.00 74.75 948 SER A C 1
ATOM 7429 O O . SER A 1 948 ? -39.021 18.608 12.489 1.00 74.75 948 SER A O 1
ATOM 7431 N N . SER A 1 949 ? -36.825 18.269 12.406 1.00 80.19 949 SER A N 1
ATOM 7432 C CA . SER A 1 949 ? -36.803 17.912 10.989 1.00 80.19 949 SER A CA 1
ATOM 7433 C C . SER A 1 949 ? -35.996 16.640 10.800 1.00 80.19 949 SER A C 1
ATOM 7435 O O . SER A 1 949 ? -35.186 16.280 11.650 1.00 80.19 949 SER A O 1
ATOM 7437 N N . ASN A 1 950 ? -36.196 15.948 9.680 1.00 80.06 950 ASN A N 1
ATOM 7438 C CA . ASN A 1 950 ? -35.128 15.088 9.180 1.00 80.06 950 ASN A CA 1
ATOM 7439 C C . ASN A 1 950 ? -33.903 15.945 8.803 1.00 80.06 950 ASN A C 1
ATOM 7441 O O . ASN A 1 950 ? -34.035 17.147 8.559 1.00 80.06 950 ASN A O 1
ATOM 7445 N N . SER A 1 951 ? -32.754 15.288 8.691 1.00 78.38 951 SER A N 1
ATOM 7446 C CA . SER A 1 951 ? -31.534 15.852 8.115 1.00 78.38 951 SER A CA 1
ATOM 7447 C C . SER A 1 951 ? -31.273 15.137 6.790 1.00 78.38 951 SER A C 1
ATOM 7449 O O . SER A 1 951 ? -30.802 13.999 6.800 1.00 78.38 951 SER A O 1
ATOM 7451 N N . PRO A 1 952 ? -31.717 15.703 5.652 1.00 75.88 952 PRO A N 1
ATOM 7452 C CA . PRO A 1 952 ? -31.366 15.189 4.334 1.00 75.88 952 PRO A CA 1
ATOM 7453 C C . PRO A 1 952 ? -29.847 15.207 4.147 1.00 75.88 952 PRO A C 1
ATOM 7455 O O . PRO A 1 952 ? -29.172 16.069 4.699 1.00 75.88 952 PRO A O 1
ATOM 7458 N N . GLU A 1 953 ? -29.325 14.275 3.354 1.00 77.50 953 GLU A N 1
ATOM 7459 C CA . GLU A 1 953 ? -27.905 14.265 2.992 1.00 77.50 953 GLU A CA 1
ATOM 7460 C C . GLU A 1 953 ? -27.527 15.516 2.183 1.00 77.50 953 GLU A C 1
ATOM 7462 O O . GLU A 1 953 ? -28.364 16.103 1.482 1.00 77.50 953 GLU A O 1
ATOM 7467 N N . ASP A 1 954 ? -26.253 15.896 2.274 1.00 85.00 954 ASP A N 1
ATOM 7468 C CA . ASP A 1 954 ? -25.660 16.944 1.448 1.00 85.00 954 ASP A CA 1
ATOM 7469 C C . ASP A 1 954 ? -25.795 16.602 -0.043 1.00 85.00 954 ASP A C 1
ATOM 7471 O O . ASP A 1 954 ? -25.713 15.443 -0.453 1.00 85.00 954 ASP A O 1
ATOM 7475 N N . ILE A 1 955 ? -26.041 17.623 -0.866 1.00 80.38 955 ILE A N 1
ATOM 7476 C CA . ILE A 1 955 ? -26.262 17.460 -2.307 1.00 80.38 955 ILE A CA 1
ATOM 7477 C C . ILE A 1 955 ? -25.072 18.035 -3.062 1.00 80.38 955 ILE A C 1
ATOM 7479 O O . ILE A 1 955 ? -24.720 19.201 -2.895 1.00 80.38 955 ILE A O 1
ATOM 7483 N N . GLU A 1 956 ? -24.518 17.252 -3.976 1.00 82.19 956 GLU A N 1
ATOM 7484 C CA . GLU A 1 956 ? -23.518 17.708 -4.934 1.00 82.19 956 GLU A CA 1
ATOM 7485 C C . GLU A 1 956 ? -24.067 17.580 -6.357 1.00 82.19 956 GLU A C 1
ATOM 7487 O O . GLU A 1 956 ? -24.652 16.555 -6.712 1.00 82.19 956 GLU A O 1
ATOM 7492 N N . TYR A 1 957 ? -23.935 18.640 -7.158 1.00 77.25 957 TYR A N 1
ATOM 7493 C CA . TYR A 1 957 ? -24.328 18.631 -8.569 1.00 77.25 957 TYR A CA 1
ATOM 7494 C C . TYR A 1 957 ? -23.494 19.631 -9.385 1.00 77.25 957 TYR A C 1
ATOM 7496 O O . TYR A 1 957 ? -22.962 20.603 -8.839 1.00 77.25 957 TYR A O 1
ATOM 7504 N N . GLU A 1 958 ? -23.392 19.431 -10.700 1.00 72.44 958 GLU A N 1
ATOM 7505 C CA . GLU A 1 958 ? -22.571 20.286 -11.562 1.00 72.44 958 GLU A CA 1
ATOM 7506 C C . GLU A 1 958 ? -23.328 21.544 -12.015 1.00 72.44 958 GLU A C 1
ATOM 7508 O O . GLU A 1 958 ? -24.541 21.536 -12.257 1.00 72.44 958 GLU A O 1
ATOM 7513 N N . LEU A 1 959 ? -22.613 22.664 -12.174 1.00 72.75 959 LEU A N 1
ATOM 7514 C CA . LEU A 1 959 ? -23.196 23.916 -12.666 1.00 72.75 959 LEU A CA 1
ATOM 7515 C C . LEU A 1 959 ? -23.905 23.724 -14.026 1.00 72.75 959 LEU A C 1
ATOM 7517 O O . LEU A 1 959 ? -23.275 23.745 -15.078 1.00 72.75 959 LEU A O 1
ATOM 7521 N N . GLY A 1 960 ? -25.238 23.642 -14.010 1.00 66.38 960 GLY A N 1
ATOM 7522 C CA . GLY A 1 960 ? -26.065 23.456 -15.210 1.00 66.38 960 GLY A CA 1
ATOM 7523 C C . GLY A 1 960 ? -27.061 22.301 -15.106 1.00 66.38 960 GLY A C 1
ATOM 7524 O O . GLY A 1 960 ? -28.030 22.282 -15.871 1.00 66.38 960 GLY A O 1
ATOM 7525 N N . ASP A 1 961 ? -26.874 21.404 -14.135 1.00 70.94 961 ASP A N 1
ATOM 7526 C CA . ASP A 1 961 ? -27.791 20.299 -13.872 1.00 70.94 961 ASP A CA 1
ATOM 7527 C C . ASP A 1 961 ? -29.182 20.785 -13.448 1.00 70.94 961 ASP A C 1
ATOM 7529 O O . ASP A 1 961 ? -29.359 21.846 -12.840 1.00 70.94 961 ASP A O 1
ATOM 7533 N N . SER A 1 962 ? -30.196 19.987 -13.795 1.00 77.06 962 SER A N 1
ATOM 7534 C CA . SER A 1 962 ? -31.602 20.282 -13.513 1.00 77.06 962 SER A CA 1
ATOM 7535 C C . SER A 1 962 ? -32.293 19.110 -12.825 1.00 77.06 962 SER A C 1
ATOM 7537 O O . SER A 1 962 ? -32.066 17.959 -13.194 1.00 77.06 962 SER A O 1
ATOM 7539 N N . GLY A 1 963 ? -33.203 19.401 -11.897 1.00 77.75 963 GLY A N 1
ATOM 7540 C CA . GLY A 1 963 ? -33.931 18.405 -11.109 1.00 77.75 963 GLY A CA 1
ATOM 7541 C C . GLY A 1 963 ? -33.407 18.223 -9.683 1.00 77.75 963 GLY A C 1
ATOM 7542 O O . GLY A 1 963 ? -33.968 17.410 -8.947 1.00 77.75 963 GLY A O 1
ATOM 7543 N N . ASN A 1 964 ? -32.398 18.992 -9.273 1.00 85.12 964 ASN A N 1
ATOM 7544 C CA . ASN A 1 964 ? -31.811 18.945 -7.943 1.00 85.12 964 ASN A CA 1
ATOM 7545 C C . ASN A 1 964 ? -32.717 19.668 -6.944 1.00 85.12 964 ASN A C 1
ATOM 7547 O O . ASN A 1 964 ? -33.074 20.843 -7.102 1.00 85.12 964 ASN A O 1
ATOM 7551 N N . LYS A 1 965 ? -33.106 18.959 -5.885 1.00 90.69 965 LYS A N 1
ATOM 7552 C CA . LYS A 1 965 ? -33.936 19.499 -4.808 1.00 90.69 965 LYS A CA 1
ATOM 7553 C C . LYS A 1 965 ? -33.555 18.879 -3.472 1.00 90.69 965 LYS A C 1
ATOM 7555 O O . LYS A 1 965 ? -33.213 17.704 -3.418 1.00 90.69 965 LYS A O 1
ATOM 7560 N N . ILE A 1 966 ? -33.705 19.655 -2.408 1.00 89.69 966 ILE A N 1
ATOM 7561 C CA . ILE A 1 966 ? -33.627 19.171 -1.031 1.00 89.69 966 ILE A CA 1
ATOM 7562 C C . ILE A 1 966 ? -35.048 18.898 -0.542 1.00 89.69 966 ILE A C 1
ATOM 7564 O O . ILE A 1 966 ? -35.938 19.724 -0.757 1.00 89.69 966 ILE A O 1
ATOM 7568 N N . THR A 1 967 ? -35.265 17.760 0.115 1.00 91.31 967 THR A N 1
ATOM 7569 C CA . THR A 1 967 ? -36.562 17.387 0.694 1.00 91.31 967 THR A CA 1
ATOM 7570 C C . THR A 1 967 ? -36.440 17.255 2.208 1.00 91.31 967 THR A C 1
ATOM 7572 O O . THR A 1 967 ? -36.014 16.219 2.720 1.00 91.31 967 THR A O 1
ATOM 7575 N N . TRP A 1 968 ? -36.871 18.286 2.931 1.00 90.12 968 TRP A N 1
ATOM 7576 C CA . TRP A 1 968 ? -37.035 18.218 4.383 1.00 90.12 968 TRP A CA 1
ATOM 7577 C C . TRP A 1 968 ? -38.401 17.657 4.758 1.00 90.12 968 TRP A C 1
ATOM 7579 O O . TRP A 1 968 ? -39.338 17.677 3.969 1.00 90.12 968 TRP A O 1
ATOM 7589 N N . LYS A 1 969 ? -38.537 17.173 5.983 1.00 88.75 969 LYS A N 1
ATOM 7590 C CA . LYS A 1 969 ? -39.759 16.660 6.581 1.00 88.75 969 LYS A CA 1
ATOM 7591 C C . LYS A 1 969 ? -39.785 17.119 8.029 1.00 88.75 969 LYS A C 1
ATOM 7593 O O . LYS A 1 969 ? -38.943 16.693 8.814 1.00 88.75 969 LYS A O 1
ATOM 7598 N N . GLY A 1 970 ? -40.710 18.016 8.351 1.00 84.00 970 GLY A N 1
ATOM 7599 C CA . GLY A 1 970 ? -40.861 18.550 9.703 1.00 84.00 970 GLY A CA 1
ATOM 7600 C C . GLY A 1 970 ? -41.722 17.643 10.577 1.00 84.00 970 GLY A C 1
ATOM 7601 O O . GLY A 1 970 ? -42.621 16.977 10.067 1.00 84.00 970 GLY A O 1
ATOM 7602 N N . TYR A 1 971 ? -41.502 17.653 11.887 1.00 80.69 971 TYR A N 1
ATOM 7603 C CA . TYR A 1 971 ? -42.315 16.985 12.899 1.00 80.69 971 TYR A CA 1
ATOM 7604 C C . TYR A 1 971 ? -42.561 17.942 14.064 1.00 80.69 971 TYR A C 1
ATOM 7606 O O . TYR A 1 971 ? -41.624 18.381 14.721 1.00 80.69 971 TYR A O 1
ATOM 7614 N N . ASP A 1 972 ? -43.821 18.301 14.281 1.00 79.88 972 ASP A N 1
ATOM 7615 C CA . ASP A 1 972 ? -44.248 19.214 15.343 1.00 79.88 972 ASP A CA 1
ATOM 7616 C C . ASP A 1 972 ? -45.741 18.997 15.593 1.00 79.88 972 ASP A C 1
ATOM 7618 O O . ASP A 1 972 ? -46.478 18.613 14.674 1.00 79.88 972 ASP A O 1
ATOM 7622 N N . SER A 1 973 ? -46.178 19.190 16.833 1.00 72.62 973 SER A N 1
ATOM 7623 C CA . SER A 1 973 ? -47.576 19.033 17.226 1.00 72.62 973 SER A CA 1
ATOM 7624 C C . SER A 1 973 ? -48.446 20.247 16.851 1.00 72.62 973 SER A C 1
ATOM 7626 O O . SER A 1 973 ? -49.652 20.078 16.652 1.00 72.62 973 SER A O 1
ATOM 7628 N N . ASP A 1 974 ? -47.841 21.426 16.650 1.00 77.56 974 ASP A N 1
ATOM 7629 C CA . ASP A 1 974 ? -48.479 22.681 16.229 1.00 77.56 974 ASP A CA 1
ATOM 7630 C C . ASP A 1 974 ? -47.629 23.480 15.196 1.00 77.56 974 ASP A C 1
ATOM 7632 O O . ASP A 1 974 ? -47.115 24.572 15.472 1.00 77.56 974 ASP A O 1
ATOM 7636 N N . PRO A 1 975 ? -47.461 22.955 13.964 1.00 81.06 975 PRO A N 1
ATOM 7637 C CA . PRO A 1 975 ? -46.597 23.538 12.936 1.00 81.06 975 PRO A CA 1
ATOM 7638 C C . PRO A 1 975 ? -47.138 24.869 12.381 1.00 81.06 975 PRO A C 1
ATOM 7640 O O . PRO A 1 975 ? -48.345 25.043 12.205 1.00 81.06 975 PRO A O 1
ATOM 7643 N N . ALA A 1 976 ? -46.249 25.813 12.039 1.00 87.38 976 ALA A N 1
ATOM 7644 C CA . ALA A 1 976 ? -46.649 27.101 11.461 1.00 87.38 976 ALA A CA 1
ATOM 7645 C C . ALA A 1 976 ? -45.954 27.456 10.143 1.00 87.38 976 ALA A C 1
ATOM 7647 O O . ALA A 1 976 ? -46.596 27.546 9.096 1.00 87.38 976 ALA A O 1
ATOM 7648 N N . GLY A 1 977 ? -44.658 27.760 10.187 1.00 85.56 977 GLY A N 1
ATOM 7649 C CA . GLY A 1 977 ? -43.934 28.382 9.079 1.00 85.56 977 GLY A CA 1
ATOM 7650 C C . GLY A 1 977 ? -42.577 27.744 8.839 1.00 85.56 977 GLY A C 1
ATOM 7651 O O . GLY A 1 977 ? -42.060 27.018 9.681 1.00 85.56 977 GLY A O 1
ATOM 7652 N N . TYR A 1 978 ? -41.990 28.029 7.683 1.00 92.12 978 TYR A N 1
ATOM 7653 C CA . TYR A 1 978 ? -40.575 27.782 7.459 1.00 92.12 978 TYR A CA 1
ATOM 7654 C C . TYR A 1 978 ? -39.956 28.874 6.598 1.00 92.12 978 TYR A C 1
ATOM 7656 O O . TYR A 1 978 ? -40.624 29.533 5.792 1.00 92.12 978 TYR A O 1
ATOM 7664 N N . HIS A 1 979 ? -38.651 29.049 6.743 1.00 89.50 979 HIS A N 1
ATOM 7665 C CA . HIS A 1 979 ? -37.840 29.789 5.790 1.00 89.50 979 HIS A CA 1
ATOM 7666 C C . HIS A 1 979 ? -36.521 29.069 5.568 1.00 89.50 979 HIS A C 1
ATOM 7668 O O . HIS A 1 979 ? -35.985 28.464 6.484 1.00 89.50 979 HIS A O 1
ATOM 7674 N N . VAL A 1 980 ? -36.015 29.136 4.346 1.00 90.25 980 VAL A N 1
ATOM 7675 C CA . VAL A 1 980 ? -34.724 28.581 3.959 1.00 90.25 980 VAL A CA 1
ATOM 7676 C C . VAL A 1 980 ? -33.796 29.731 3.638 1.00 90.25 980 VAL A C 1
ATOM 7678 O O . VAL A 1 980 ? -34.145 30.607 2.841 1.00 90.25 980 VAL A O 1
ATOM 7681 N N . LEU A 1 981 ? -32.634 29.747 4.274 1.00 87.19 981 LEU A N 1
ATOM 7682 C CA . LEU A 1 981 ? -31.553 30.679 4.009 1.00 87.19 981 LEU A CA 1
ATOM 7683 C C . LEU A 1 981 ? -30.488 29.979 3.164 1.00 87.19 981 LEU A C 1
ATOM 7685 O O . LEU A 1 981 ? -30.119 28.850 3.450 1.00 87.19 981 LEU A O 1
ATOM 7689 N N . ARG A 1 982 ? -29.961 30.681 2.163 1.00 87.69 982 ARG A N 1
ATOM 7690 C CA . ARG A 1 982 ? -28.733 30.317 1.458 1.00 87.69 982 ARG A CA 1
ATOM 7691 C C . ARG A 1 982 ? -27.618 31.248 1.901 1.00 87.69 982 ARG A C 1
ATOM 7693 O O . ARG A 1 982 ? -27.728 32.454 1.648 1.00 87.69 982 ARG A O 1
ATOM 7700 N N . ASN A 1 983 ? -26.551 30.735 2.509 1.00 83.06 983 ASN A N 1
ATOM 7701 C CA . ASN A 1 983 ? -25.427 31.552 2.993 1.00 83.06 983 ASN A CA 1
ATOM 7702 C C . ASN A 1 983 ? -25.919 32.743 3.845 1.00 83.06 983 ASN A C 1
ATOM 7704 O O . ASN A 1 983 ? -25.506 33.889 3.656 1.00 83.06 983 ASN A O 1
ATOM 7708 N N . GLY A 1 984 ? -26.903 32.484 4.716 1.00 76.19 984 GLY A N 1
ATOM 7709 C CA . GLY A 1 984 ? -27.542 33.481 5.586 1.00 76.19 984 GLY A CA 1
ATOM 7710 C C . GLY A 1 984 ? -28.531 34.446 4.908 1.00 76.19 984 GLY A C 1
ATOM 7711 O O . GLY A 1 984 ? -29.082 35.317 5.579 1.00 76.19 984 GLY A O 1
ATOM 7712 N N . THR A 1 985 ? -28.792 34.320 3.601 1.00 81.81 985 THR A N 1
ATOM 7713 C CA . THR A 1 985 ? -29.755 35.163 2.861 1.00 81.81 985 THR A CA 1
ATOM 7714 C C . THR A 1 985 ? -31.026 34.388 2.526 1.00 81.81 985 THR A C 1
ATOM 7716 O O . THR A 1 985 ? -30.944 33.272 2.031 1.00 81.81 985 THR A O 1
ATOM 7719 N N . LEU A 1 986 ? -32.207 34.980 2.735 1.00 87.75 986 LEU A N 1
ATOM 7720 C CA . LEU A 1 986 ? -33.493 34.322 2.466 1.00 87.75 986 LEU A CA 1
ATOM 7721 C C . LEU A 1 986 ? -33.597 33.818 1.017 1.00 87.75 986 LEU A C 1
ATOM 7723 O O . LEU A 1 986 ? -33.514 34.606 0.075 1.00 87.75 986 LEU A O 1
ATOM 7727 N N . TYR A 1 987 ? -33.811 32.512 0.872 1.00 87.12 987 TYR A N 1
ATOM 7728 C CA . TYR A 1 987 ? -33.919 31.790 -0.393 1.00 87.12 987 TYR A CA 1
ATOM 7729 C C . TYR A 1 987 ? -35.363 31.351 -0.680 1.00 87.12 987 TYR A C 1
ATOM 7731 O O . TYR A 1 987 ? -35.877 31.606 -1.766 1.00 87.12 987 TYR A O 1
ATOM 7739 N N . ALA A 1 988 ? -36.049 30.769 0.308 1.00 87.19 988 ALA A N 1
ATOM 7740 C CA . ALA A 1 988 ? -37.450 30.353 0.200 1.00 87.19 988 ALA A CA 1
ATOM 7741 C C . ALA A 1 988 ? -38.187 30.515 1.539 1.00 87.19 988 ALA A C 1
ATOM 7743 O O . ALA A 1 988 ? -37.558 30.595 2.590 1.00 87.19 988 ALA A O 1
ATOM 7744 N N . SER A 1 989 ? -39.518 30.566 1.525 1.00 91.38 989 SER A N 1
ATOM 7745 C CA . SER A 1 989 ? -40.338 30.493 2.740 1.00 91.38 989 SER A CA 1
ATOM 7746 C C . SER A 1 989 ? -41.748 29.997 2.441 1.00 91.38 989 SER A C 1
ATOM 7748 O O . SER A 1 989 ? -42.233 30.117 1.313 1.00 91.38 989 SER A O 1
ATOM 7750 N N . GLY A 1 990 ? -42.408 29.442 3.453 1.00 89.00 990 GLY A N 1
ATOM 7751 C CA . GLY A 1 990 ? -43.742 28.873 3.323 1.00 89.00 990 GLY A CA 1
ATOM 7752 C C . GLY A 1 990 ? -44.373 28.529 4.668 1.00 89.00 990 GLY A C 1
ATOM 7753 O O . GLY A 1 990 ? -43.898 28.952 5.722 1.00 89.00 990 GLY A O 1
ATOM 7754 N N . VAL A 1 991 ? -45.473 27.784 4.607 1.00 86.25 991 VAL A N 1
ATOM 7755 C CA . VAL A 1 991 ? -46.172 27.219 5.767 1.00 86.25 991 VAL A CA 1
ATOM 7756 C C . VAL A 1 991 ? -46.212 25.708 5.624 1.00 86.25 991 VAL A C 1
ATOM 7758 O O . VAL A 1 991 ? -46.325 25.206 4.505 1.00 86.25 991 VAL A O 1
ATOM 7761 N N . TRP A 1 992 ? -46.126 25.008 6.745 1.00 84.31 992 TRP A N 1
ATOM 7762 C CA . TRP A 1 992 ? -46.278 23.561 6.829 1.00 84.31 992 TRP A CA 1
ATOM 7763 C C . TRP A 1 992 ? -47.329 23.288 7.903 1.00 84.31 992 TRP A C 1
ATOM 7765 O O . TRP A 1 992 ? -47.392 23.997 8.902 1.00 84.31 992 TRP A O 1
ATOM 7775 N N . ASN A 1 993 ? -48.245 22.368 7.627 1.00 75.06 993 ASN A N 1
ATOM 7776 C CA . ASN A 1 993 ? -49.556 22.314 8.277 1.00 75.06 993 ASN A CA 1
ATOM 7777 C C . ASN A 1 993 ? -49.799 20.999 9.021 1.00 75.06 993 ASN A C 1
ATOM 7779 O O . ASN A 1 993 ? -50.844 20.840 9.651 1.00 75.06 993 ASN A O 1
ATOM 7783 N N . SER A 1 994 ? -48.890 20.032 8.906 1.00 78.38 994 SER A N 1
ATOM 7784 C CA . SER A 1 994 ? -49.016 18.747 9.589 1.00 78.38 994 SER A CA 1
ATOM 7785 C C . SER A 1 994 ? -47.661 18.119 9.883 1.00 78.38 994 SER A C 1
ATOM 7787 O O . SER A 1 994 ? -46.737 18.212 9.074 1.00 78.38 994 SER A O 1
ATOM 7789 N N . SER A 1 995 ? -47.569 17.439 11.027 1.00 78.81 995 SER A N 1
ATOM 7790 C CA . SER A 1 995 ? -46.403 16.632 11.379 1.00 78.81 995 SER A CA 1
ATOM 7791 C C . SER A 1 995 ? -46.137 15.572 10.308 1.00 78.81 995 SER A C 1
ATOM 7793 O O . SER A 1 995 ? -47.043 14.857 9.873 1.00 78.81 995 SER A O 1
ATOM 7795 N N . GLY A 1 996 ? -44.889 15.481 9.869 1.00 78.50 996 GLY A N 1
ATOM 7796 C CA . GLY A 1 996 ? -44.441 14.617 8.790 1.00 78.50 996 GLY A CA 1
ATOM 7797 C C . GLY A 1 996 ? -44.674 15.161 7.373 1.00 78.50 996 GLY A C 1
ATOM 7798 O O . GLY A 1 996 ? -44.516 14.396 6.420 1.00 78.50 996 GLY A O 1
ATOM 7799 N N . GLU A 1 997 ? -45.047 16.431 7.194 1.00 84.50 997 GLU A N 1
ATOM 7800 C CA . GLU A 1 997 ? -45.160 17.055 5.867 1.00 84.50 997 GLU A CA 1
ATOM 7801 C C . GLU A 1 997 ? -43.779 17.299 5.241 1.00 84.50 997 GLU A C 1
ATOM 7803 O O . GLU A 1 997 ? -42.855 17.770 5.905 1.00 84.50 997 GLU A O 1
ATOM 7808 N N . THR A 1 998 ? -43.642 16.981 3.950 1.00 89.12 998 THR A N 1
ATOM 7809 C CA . THR A 1 998 ? -42.400 17.177 3.193 1.00 89.12 998 THR A CA 1
ATOM 7810 C C . THR A 1 998 ? -42.330 18.568 2.565 1.00 89.12 998 THR A C 1
ATOM 7812 O O . THR A 1 998 ? -43.269 18.991 1.888 1.00 89.12 998 THR A O 1
ATOM 7815 N N . ILE A 1 999 ? -41.192 19.237 2.721 1.00 90.94 999 ILE A N 1
ATOM 7816 C CA . ILE A 1 999 ? -40.863 20.554 2.184 1.00 90.94 999 ILE A CA 1
ATOM 7817 C C . ILE A 1 999 ? -39.754 20.383 1.140 1.00 90.94 999 ILE A C 1
ATOM 7819 O O . ILE A 1 999 ? -38.592 20.170 1.483 1.00 90.94 999 ILE A O 1
ATOM 7823 N N . ASP A 1 1000 ? -40.125 20.503 -0.134 1.00 91.12 1000 ASP A N 1
ATOM 7824 C CA . ASP A 1 1000 ? -39.201 20.408 -1.267 1.00 91.12 1000 ASP A CA 1
ATOM 7825 C C . ASP A 1 1000 ? -38.677 21.793 -1.670 1.00 91.12 1000 ASP A C 1
ATOM 7827 O O . ASP A 1 1000 ? -39.454 22.691 -2.012 1.00 91.12 1000 ASP A O 1
ATOM 7831 N N . VAL A 1 1001 ? -37.357 21.957 -1.704 1.00 90.69 1001 VAL A N 1
ATOM 7832 C CA . VAL A 1 1001 ? -36.681 23.172 -2.168 1.00 90.69 1001 VAL A CA 1
ATOM 7833 C C . VAL A 1 1001 ? -35.811 22.834 -3.364 1.00 90.69 1001 VAL A C 1
ATOM 7835 O O . VAL A 1 1001 ? -34.810 22.139 -3.234 1.00 90.69 1001 VAL A O 1
ATOM 7838 N N . VAL A 1 1002 ? -36.194 23.339 -4.537 1.00 90.44 1002 VAL A N 1
ATOM 7839 C CA . VAL A 1 1002 ? -35.386 23.218 -5.757 1.00 90.44 1002 VAL A CA 1
ATOM 7840 C C . VAL A 1 1002 ? -34.123 24.046 -5.585 1.00 90.44 1002 VAL A C 1
ATOM 7842 O O . VAL A 1 1002 ? -34.212 25.226 -5.245 1.00 90.44 1002 VAL A O 1
ATOM 7845 N N . VAL A 1 1003 ? -32.974 23.425 -5.826 1.00 89.00 1003 VAL A N 1
ATOM 7846 C CA . VAL A 1 1003 ? -31.661 24.059 -5.694 1.00 89.00 1003 VAL A CA 1
ATOM 7847 C C . VAL A 1 1003 ? -30.953 24.223 -7.027 1.00 89.00 1003 VAL A C 1
ATOM 7849 O O . VAL A 1 1003 ? -29.828 24.681 -7.013 1.00 89.00 1003 VAL A O 1
ATOM 7852 N N . ASP A 1 1004 ? -31.584 23.930 -8.163 1.00 83.44 1004 ASP A N 1
ATOM 7853 C CA . ASP A 1 1004 ? -31.006 24.157 -9.495 1.00 83.44 1004 ASP A CA 1
ATOM 7854 C C . ASP A 1 1004 ? -30.526 25.609 -9.712 1.00 83.44 1004 ASP A C 1
ATOM 7856 O O . ASP A 1 1004 ? -31.184 26.581 -9.319 1.00 83.44 1004 ASP A O 1
ATOM 7860 N N . GLY A 1 1005 ? -29.399 25.768 -10.416 1.00 78.38 1005 GLY A N 1
ATOM 7861 C CA . GLY A 1 1005 ? -28.884 27.072 -10.850 1.00 78.38 1005 GLY A CA 1
ATOM 7862 C C . GLY A 1 1005 ? -28.249 27.926 -9.747 1.00 78.38 1005 GLY A C 1
ATOM 7863 O O . GLY A 1 1005 ? -28.186 29.156 -9.882 1.00 78.38 1005 GLY A O 1
ATOM 7864 N N . LEU A 1 1006 ? -27.797 27.315 -8.647 1.00 82.88 1006 LEU A N 1
ATOM 7865 C CA . LEU A 1 1006 ? -26.951 28.006 -7.674 1.00 82.88 1006 LEU A CA 1
ATOM 7866 C C . LEU A 1 1006 ? -25.566 28.327 -8.287 1.00 82.88 1006 LEU A C 1
ATOM 7868 O O . LEU A 1 1006 ? -25.129 27.641 -9.209 1.00 82.88 1006 LEU A O 1
ATOM 7872 N N . PRO A 1 1007 ? -24.894 29.410 -7.842 1.00 76.50 1007 PRO A N 1
ATOM 7873 C CA . PRO A 1 1007 ? -23.515 29.699 -8.238 1.00 76.50 1007 PRO A CA 1
ATOM 7874 C C . PRO A 1 1007 ? -22.554 28.560 -7.875 1.00 76.50 1007 PRO A C 1
ATOM 7876 O O . PRO A 1 1007 ? -22.862 27.739 -7.032 1.00 76.50 1007 PRO A O 1
ATOM 7879 N N . VAL A 1 1008 ? -21.364 28.548 -8.469 1.00 71.75 1008 VAL A N 1
ATOM 7880 C CA . VAL A 1 1008 ? -20.304 27.604 -8.084 1.00 71.75 1008 VAL A CA 1
ATOM 7881 C C . VAL A 1 1008 ? -19.856 27.868 -6.649 1.00 71.75 1008 VAL A C 1
ATOM 7883 O O . VAL A 1 1008 ? -19.657 29.022 -6.250 1.00 71.75 1008 VAL A O 1
ATOM 7886 N N . GLY A 1 1009 ? -19.620 26.783 -5.924 1.00 68.12 1009 GLY A N 1
ATOM 7887 C CA . GLY A 1 1009 ? -19.117 26.760 -4.565 1.00 68.12 1009 GLY A CA 1
ATOM 7888 C C . GLY A 1 1009 ? -20.080 26.061 -3.619 1.00 68.12 1009 GLY A C 1
ATOM 7889 O O . GLY A 1 1009 ? -21.188 25.661 -3.975 1.00 68.12 1009 GLY A O 1
ATOM 7890 N N . THR A 1 1010 ? -19.638 25.921 -2.380 1.00 78.56 1010 THR A N 1
ATOM 7891 C CA . THR A 1 1010 ? -20.442 25.310 -1.331 1.00 78.56 1010 THR A CA 1
ATOM 7892 C C . THR A 1 1010 ? -21.430 26.338 -0.785 1.00 78.56 1010 THR A C 1
ATOM 7894 O O . THR A 1 1010 ? -21.066 27.421 -0.308 1.00 78.56 1010 THR A O 1
ATOM 7897 N N . HIS A 1 1011 ? -22.711 26.011 -0.881 1.00 83.19 1011 HIS A N 1
ATOM 7898 C CA . HIS A 1 1011 ? -23.812 26.794 -0.355 1.00 83.19 1011 HIS A CA 1
ATOM 7899 C C . HIS A 1 1011 ? -24.419 26.069 0.832 1.00 83.19 1011 HIS A C 1
ATOM 7901 O O . HIS A 1 1011 ? -24.932 24.969 0.674 1.00 83.19 1011 HIS A O 1
ATOM 7907 N N . ASN A 1 1012 ? -24.435 26.694 2.007 1.00 86.56 1012 ASN A N 1
ATOM 7908 C CA . ASN A 1 1012 ? -25.254 26.164 3.088 1.00 86.56 1012 ASN A CA 1
ATOM 7909 C C . ASN A 1 1012 ? -26.715 26.560 2.863 1.00 86.56 1012 ASN A C 1
ATOM 7911 O O . ASN A 1 1012 ? -27.047 27.734 2.669 1.00 86.56 1012 ASN A O 1
ATOM 7915 N N . MET A 1 1013 ? -27.584 25.557 2.844 1.00 88.50 1013 MET A N 1
ATOM 7916 C CA . MET A 1 1013 ? -29.026 25.701 2.748 1.00 88.50 1013 MET A CA 1
ATOM 7917 C C . MET A 1 1013 ? -29.609 25.373 4.115 1.00 88.50 1013 MET A C 1
ATOM 7919 O O . MET A 1 1013 ? -29.820 24.214 4.452 1.00 88.50 1013 MET A O 1
ATOM 7923 N N . THR A 1 1014 ? -29.851 26.405 4.918 1.00 87.69 1014 THR A N 1
ATOM 7924 C CA . THR A 1 1014 ? -30.397 26.248 6.267 1.00 87.69 1014 THR A CA 1
ATOM 7925 C C . THR A 1 1014 ? -31.903 26.435 6.229 1.00 87.69 1014 THR A C 1
ATOM 7927 O O . THR A 1 1014 ? -32.372 27.556 6.015 1.00 87.69 1014 THR A O 1
ATOM 7930 N N . ILE A 1 1015 ? -32.673 25.368 6.433 1.00 89.88 1015 ILE A N 1
ATOM 7931 C CA . ILE A 1 1015 ? -34.101 25.487 6.722 1.00 89.88 1015 ILE A CA 1
ATOM 7932 C C . ILE A 1 1015 ? -34.284 25.804 8.199 1.00 89.88 1015 ILE A C 1
ATOM 7934 O O . ILE A 1 1015 ? -33.629 25.225 9.052 1.00 89.88 1015 ILE A O 1
ATOM 7938 N N . THR A 1 1016 ? -35.204 26.707 8.506 1.00 89.94 1016 THR A N 1
ATOM 7939 C CA . THR A 1 1016 ? -35.684 26.958 9.859 1.00 89.94 1016 THR A CA 1
ATOM 7940 C C . THR A 1 1016 ? -37.183 26.722 9.872 1.00 89.94 1016 THR A C 1
ATOM 7942 O O . THR A 1 1016 ? -37.931 27.496 9.262 1.00 89.94 1016 THR A O 1
ATOM 7945 N N . LEU A 1 1017 ? -37.617 25.663 10.553 1.00 86.62 1017 LEU A N 1
ATOM 7946 C CA . LEU A 1 1017 ? -39.030 25.407 10.825 1.00 86.62 1017 LEU A CA 1
ATOM 7947 C C . LEU A 1 1017 ? -39.437 26.193 12.062 1.00 86.62 1017 LEU A C 1
ATOM 7949 O O . LEU A 1 1017 ? -38.633 26.377 12.971 1.00 86.62 1017 LEU A O 1
ATOM 7953 N N . ASN A 1 1018 ? -40.677 26.661 12.101 1.00 85.50 1018 ASN A N 1
ATOM 7954 C CA . ASN A 1 1018 ? -41.240 27.271 13.289 1.00 85.50 1018 ASN A CA 1
ATOM 7955 C C . ASN A 1 1018 ? -42.653 26.765 13.573 1.00 85.50 1018 ASN A C 1
ATOM 7957 O O . ASN A 1 1018 ? -43.441 26.552 12.644 1.00 85.50 1018 ASN A O 1
ATOM 7961 N N . ASP A 1 1019 ? -42.958 26.624 14.855 1.00 82.12 1019 ASP A N 1
ATOM 7962 C CA . ASP A 1 1019 ? -44.291 26.317 15.368 1.00 82.12 1019 ASP A CA 1
ATOM 7963 C C . ASP A 1 1019 ? -45.131 27.608 15.514 1.00 82.12 1019 ASP A C 1
ATOM 7965 O O . ASP A 1 1019 ? -44.674 28.729 15.218 1.00 82.12 1019 ASP A O 1
ATOM 7969 N N . THR A 1 1020 ? -46.394 27.462 15.913 1.00 73.75 1020 THR A N 1
ATOM 7970 C CA . THR A 1 1020 ? -47.343 28.579 16.095 1.00 73.75 1020 THR A CA 1
ATOM 7971 C C . THR A 1 1020 ? -47.013 29.477 17.288 1.00 73.75 1020 THR A C 1
ATOM 7973 O O . THR A 1 1020 ? -47.458 30.632 17.314 1.00 73.75 1020 THR A O 1
ATOM 7976 N N . ILE A 1 1021 ? -46.225 28.986 18.249 1.00 70.00 1021 ILE A N 1
ATOM 7977 C CA . ILE A 1 1021 ? -45.836 29.720 19.458 1.00 70.00 1021 ILE A CA 1
ATOM 7978 C C . ILE A 1 1021 ? -44.426 30.329 19.377 1.00 70.00 1021 ILE A C 1
ATOM 7980 O O . ILE A 1 1021 ? -44.037 31.105 20.249 1.00 70.00 1021 ILE A O 1
ATOM 7984 N N . GLY A 1 1022 ? -43.722 30.116 18.262 1.00 65.44 1022 GLY A N 1
ATOM 7985 C CA . GLY A 1 1022 ? -42.489 30.793 17.862 1.00 65.44 1022 GLY A CA 1
ATOM 7986 C C . GLY A 1 1022 ? -41.191 30.005 18.065 1.00 65.44 1022 GLY A C 1
ATOM 7987 O O . GLY A 1 1022 ? -40.124 30.575 17.805 1.00 65.44 1022 GLY A O 1
ATOM 7988 N N . GLN A 1 1023 ? -41.256 28.745 18.494 1.00 73.06 1023 GLN A N 1
ATOM 7989 C CA . GLN A 1 1023 ? -40.102 27.858 18.645 1.00 73.06 1023 GLN A CA 1
ATOM 7990 C C . GLN A 1 1023 ? -39.642 27.328 17.300 1.00 73.06 1023 GLN A C 1
ATOM 7992 O O . GLN A 1 1023 ? -40.399 27.330 16.328 1.00 73.06 1023 GLN A O 1
ATOM 7997 N N . LYS A 1 1024 ? -38.363 26.951 17.218 1.00 80.94 1024 LYS A N 1
ATOM 7998 C CA . LYS A 1 1024 ? -37.706 26.666 15.945 1.00 80.94 1024 LYS A CA 1
ATOM 7999 C C . LYS A 1 1024 ? -36.698 25.538 16.068 1.00 80.94 1024 LYS A C 1
ATOM 8001 O O . LYS A 1 1024 ? -35.920 25.540 17.013 1.00 80.94 1024 LYS A O 1
ATOM 8006 N N . CYS A 1 1025 ? -36.614 24.702 15.044 1.00 77.81 1025 CYS A N 1
ATOM 8007 C CA . CYS A 1 1025 ? -35.376 24.011 14.705 1.00 77.81 1025 CYS A CA 1
ATOM 8008 C C . CYS A 1 1025 ? -34.794 24.603 13.444 1.00 77.81 1025 CYS A C 1
ATOM 8010 O O . CYS A 1 1025 ? -35.449 25.335 12.694 1.00 77.81 1025 CYS A O 1
ATOM 8012 N N . SER A 1 1026 ? -33.538 24.272 13.201 1.00 82.00 1026 SER A N 1
ATOM 8013 C CA . SER A 1 1026 ? -32.955 24.439 11.890 1.00 82.00 1026 SER A CA 1
ATOM 8014 C C . SER A 1 1026 ? -32.152 23.214 11.522 1.00 82.00 1026 SER A C 1
ATOM 8016 O O . SER A 1 1026 ? -31.555 22.583 12.384 1.00 82.00 1026 SER A O 1
ATOM 8018 N N . ASP A 1 1027 ? -32.139 22.924 10.236 1.00 86.12 1027 ASP A N 1
ATOM 8019 C CA . ASP A 1 1027 ? -31.290 21.911 9.636 1.00 86.12 1027 ASP A CA 1
ATOM 8020 C C . ASP A 1 1027 ? -30.543 22.569 8.481 1.00 86.12 1027 ASP A C 1
ATOM 8022 O O . ASP A 1 1027 ? -31.078 23.465 7.819 1.00 86.12 1027 ASP A O 1
ATOM 8026 N N . THR A 1 1028 ? -29.281 22.200 8.299 1.00 85.44 1028 THR A N 1
ATOM 8027 C CA . THR A 1 1028 ? -28.443 22.752 7.239 1.00 85.44 1028 THR A CA 1
ATOM 8028 C C . THR A 1 1028 ? -27.971 21.625 6.356 1.00 85.44 1028 THR A C 1
ATOM 8030 O O . THR A 1 1028 ? -27.251 20.753 6.818 1.00 85.44 1028 THR A O 1
ATOM 8033 N N . VAL A 1 1029 ? -28.335 21.718 5.084 1.00 80.50 1029 VAL A N 1
ATOM 8034 C CA . VAL A 1 1029 ? -27.826 20.853 4.026 1.00 80.50 1029 VAL A CA 1
ATOM 8035 C C . VAL A 1 1029 ? -26.820 21.658 3.226 1.00 80.50 1029 VAL A C 1
ATOM 8037 O O . VAL A 1 1029 ? -27.114 22.779 2.787 1.00 80.50 1029 VAL A O 1
ATOM 8040 N N . TRP A 1 1030 ? -25.625 21.122 3.040 1.00 82.81 1030 TRP A N 1
ATOM 8041 C CA . TRP A 1 1030 ? -24.655 21.702 2.132 1.00 82.81 1030 TRP A CA 1
ATOM 8042 C C . TRP A 1 1030 ? -24.991 21.294 0.707 1.00 82.81 1030 TRP A C 1
ATOM 8044 O O . TRP A 1 1030 ? -25.209 20.131 0.384 1.00 82.81 1030 TRP A O 1
ATOM 8054 N N . VAL A 1 1031 ? -25.062 22.302 -0.153 1.00 83.44 1031 VAL A N 1
ATOM 8055 C CA . VAL A 1 1031 ? -25.186 22.124 -1.588 1.00 83.44 1031 VAL A CA 1
ATOM 8056 C C . VAL A 1 1031 ? -23.882 22.557 -2.215 1.00 83.44 1031 VAL A C 1
ATOM 8058 O O . VAL A 1 1031 ? -23.596 23.756 -2.298 1.00 83.44 1031 VAL A O 1
ATOM 8061 N N . THR A 1 1032 ? -23.084 21.588 -2.634 1.00 78.38 1032 THR A N 1
ATOM 8062 C CA . THR A 1 1032 ? -21.852 21.854 -3.365 1.00 78.38 1032 THR A CA 1
ATOM 8063 C C . THR A 1 1032 ? -22.184 21.901 -4.843 1.00 78.38 1032 THR A C 1
ATOM 8065 O O . THR A 1 1032 ? -22.516 20.888 -5.451 1.00 78.38 1032 THR A O 1
ATOM 8068 N N . VAL A 1 1033 ? -22.114 23.100 -5.423 1.00 75.94 1033 VAL A N 1
ATOM 8069 C CA . VAL A 1 1033 ? -22.141 23.238 -6.878 1.00 75.94 1033 VAL A CA 1
ATOM 8070 C C . VAL A 1 1033 ? -20.714 23.279 -7.361 1.00 75.94 1033 VAL A C 1
ATOM 8072 O O . VAL A 1 1033 ? -20.005 24.274 -7.168 1.00 75.94 1033 VAL A O 1
ATOM 8075 N N . THR A 1 1034 ? -20.278 22.195 -7.974 1.00 67.69 1034 THR A N 1
ATOM 8076 C CA . THR A 1 1034 ? -18.951 22.131 -8.563 1.00 67.69 1034 THR A CA 1
ATOM 8077 C C . THR A 1 1034 ? -18.953 22.835 -9.918 1.00 67.69 1034 THR A C 1
ATOM 8079 O O . THR A 1 1034 ? -19.954 22.886 -10.644 1.00 67.69 1034 THR A O 1
ATOM 8082 N N . VAL A 1 1035 ? -17.817 23.447 -10.256 1.00 59.50 1035 VAL A N 1
ATOM 8083 C CA . VAL A 1 1035 ? -17.482 23.585 -11.673 1.00 59.50 1035 VAL A CA 1
ATOM 8084 C C . VAL A 1 1035 ? -17.162 22.187 -12.163 1.00 59.50 1035 VAL A C 1
ATOM 8086 O O . VAL A 1 1035 ? -16.454 21.460 -11.466 1.00 59.50 1035 VAL A O 1
ATOM 8089 N N . GLY A 1 1036 ? -17.674 21.832 -13.340 1.00 59.19 1036 GLY A N 1
ATOM 8090 C CA . GLY A 1 1036 ? -17.227 20.628 -14.027 1.00 59.19 1036 GLY A CA 1
ATOM 8091 C C . GLY A 1 1036 ? -15.699 20.582 -14.067 1.00 59.19 1036 GLY A C 1
ATOM 8092 O O . GLY A 1 1036 ? -15.024 21.618 -13.974 1.00 59.19 1036 GLY A O 1
ATOM 8093 N N . LEU A 1 1037 ? -15.159 19.370 -14.139 1.00 60.34 1037 LEU A N 1
ATOM 8094 C CA . LEU A 1 1037 ? -13.722 19.153 -14.260 1.00 60.34 1037 LEU A CA 1
ATOM 8095 C C . LEU A 1 1037 ? -13.159 20.007 -15.401 1.00 60.34 1037 LEU A C 1
ATOM 8097 O O . LEU A 1 1037 ? -13.837 20.234 -16.400 1.00 60.34 1037 LEU A O 1
ATOM 8101 N N . ALA A 1 1038 ? -11.921 20.486 -15.248 1.00 67.25 1038 ALA A N 1
ATOM 8102 C CA . ALA A 1 1038 ? -11.247 21.123 -16.370 1.00 67.25 1038 ALA A CA 1
ATOM 8103 C C . ALA A 1 1038 ? -11.251 20.157 -17.568 1.00 67.25 1038 ALA A C 1
ATOM 8105 O O . ALA A 1 1038 ? -11.100 18.949 -17.345 1.00 67.25 1038 ALA A O 1
ATOM 8106 N N . PRO A 1 1039 ? -11.389 20.666 -18.807 1.00 78.31 1039 PRO A N 1
ATOM 8107 C CA . PRO A 1 1039 ? -11.387 19.820 -19.986 1.00 78.31 1039 PRO A CA 1
ATOM 8108 C C . PRO A 1 1039 ? -10.217 18.849 -19.944 1.00 78.31 1039 PRO A C 1
ATOM 8110 O O . PRO A 1 1039 ? -9.079 19.254 -19.715 1.00 78.31 1039 PRO A O 1
ATOM 8113 N N . HIS A 1 1040 ? -10.466 17.575 -20.188 1.00 82.56 1040 HIS A N 1
ATOM 8114 C CA . HIS A 1 1040 ? -9.376 16.659 -20.457 1.00 82.56 1040 HIS A CA 1
ATOM 8115 C C . HIS A 1 1040 ? -8.915 16.885 -21.895 1.00 82.56 1040 HIS A C 1
ATOM 8117 O O . HIS A 1 1040 ? -9.731 17.082 -22.794 1.00 82.56 1040 HIS A O 1
ATOM 8123 N N . ILE A 1 1041 ? -7.615 16.853 -22.142 1.00 84.50 1041 ILE A N 1
ATOM 8124 C CA . ILE A 1 1041 ? -7.074 16.839 -23.495 1.00 84.50 1041 ILE A CA 1
ATOM 8125 C C . ILE A 1 1041 ? -5.981 15.786 -23.551 1.00 84.50 1041 ILE A C 1
ATOM 8127 O O . ILE A 1 1041 ? -5.196 15.658 -22.615 1.00 84.50 1041 ILE A O 1
ATOM 8131 N N . ASP A 1 1042 ? -5.995 14.985 -24.607 1.00 80.94 1042 ASP A N 1
ATOM 8132 C CA . ASP A 1 1042 ? -4.922 14.045 -24.884 1.00 80.94 1042 ASP A CA 1
ATOM 8133 C C . ASP A 1 1042 ? -3.616 14.789 -25.204 1.00 80.94 1042 ASP A C 1
ATOM 8135 O O . ASP A 1 1042 ? -3.605 15.983 -25.516 1.00 80.94 1042 ASP A O 1
ATOM 8139 N N . HIS A 1 1043 ? -2.503 14.066 -25.110 1.00 84.75 1043 HIS A N 1
ATOM 8140 C CA . HIS A 1 1043 ? -1.192 14.536 -25.539 1.00 84.75 1043 HIS A CA 1
ATOM 8141 C C . HIS A 1 1043 ? -0.788 13.749 -26.790 1.00 84.75 1043 HIS A C 1
ATOM 8143 O O . HIS A 1 1043 ? -0.275 12.632 -26.671 1.00 84.75 1043 HIS A O 1
ATOM 8149 N N . PRO A 1 1044 ? -1.071 14.261 -28.000 1.00 77.75 1044 PRO A N 1
ATOM 8150 C CA . PRO A 1 1044 ? -0.565 13.669 -29.227 1.00 77.75 1044 PRO A CA 1
ATOM 8151 C C . PRO A 1 1044 ? 0.970 13.669 -29.211 1.00 77.75 1044 PRO A C 1
ATOM 8153 O O . PRO A 1 1044 ? 1.569 14.601 -28.676 1.00 77.75 1044 PRO A O 1
ATOM 8156 N N . PRO A 1 1045 ? 1.625 12.669 -29.818 1.00 68.94 1045 PRO A N 1
ATOM 8157 C CA . PRO A 1 1045 ? 3.081 12.605 -29.849 1.00 68.94 1045 PRO A CA 1
ATOM 8158 C C . PRO A 1 1045 ? 3.693 13.790 -30.608 1.00 68.94 1045 PRO A C 1
ATOM 8160 O O . PRO A 1 1045 ? 3.098 14.324 -31.551 1.00 68.94 1045 PRO A O 1
ATOM 8163 N N . ASP A 1 1046 ? 4.924 14.146 -30.235 1.00 78.69 1046 ASP A N 1
ATOM 8164 C CA . ASP A 1 1046 ? 5.753 15.097 -30.976 1.00 78.69 1046 ASP A CA 1
ATOM 8165 C C . ASP A 1 1046 ? 5.874 14.695 -32.456 1.00 78.69 1046 ASP A C 1
ATOM 8167 O O . ASP A 1 1046 ? 6.083 13.529 -32.804 1.00 78.69 1046 ASP A O 1
ATOM 8171 N N . VAL A 1 1047 ? 5.753 15.675 -33.357 1.00 72.00 1047 VAL A N 1
ATOM 8172 C CA . VAL A 1 1047 ? 5.729 15.427 -34.804 1.00 72.00 1047 VAL A CA 1
ATOM 8173 C C . VAL A 1 1047 ? 7.086 15.746 -35.422 1.00 72.00 1047 VAL A C 1
ATOM 8175 O O . VAL A 1 1047 ? 7.502 16.905 -35.510 1.00 72.00 1047 VAL A O 1
ATOM 8178 N N . PHE A 1 1048 ? 7.749 14.715 -35.939 1.00 74.38 1048 PHE A N 1
ATOM 8179 C CA . PHE A 1 1048 ? 8.971 14.842 -36.729 1.00 74.38 1048 PHE A CA 1
ATOM 8180 C C . PHE A 1 1048 ? 8.628 14.824 -38.219 1.00 74.38 1048 PHE A C 1
ATOM 8182 O O . PHE A 1 1048 ? 8.096 13.844 -38.742 1.00 74.38 1048 PHE A O 1
ATOM 8189 N N . MET A 1 1049 ? 8.925 15.919 -38.913 1.00 74.62 1049 MET A N 1
ATOM 8190 C CA . MET A 1 1049 ? 8.615 16.092 -40.330 1.00 74.62 1049 MET A CA 1
ATOM 8191 C C . MET A 1 1049 ? 9.886 16.226 -41.158 1.00 74.62 1049 MET A C 1
ATOM 8193 O O . MET A 1 1049 ? 10.841 16.885 -40.749 1.00 74.62 1049 MET A O 1
ATOM 8197 N N . ILE A 1 1050 ? 9.847 15.672 -42.368 1.00 66.06 1050 ILE A N 1
ATOM 8198 C CA . ILE A 1 1050 ? 10.840 15.948 -43.407 1.00 66.06 1050 ILE A CA 1
ATOM 8199 C C . ILE A 1 1050 ? 10.287 17.070 -44.288 1.00 66.06 1050 ILE A C 1
ATOM 8201 O O . ILE A 1 1050 ? 9.158 16.978 -44.783 1.00 66.06 1050 ILE A O 1
ATOM 8205 N N . GLU A 1 1051 ? 11.059 18.141 -44.474 1.00 66.19 1051 GLU A N 1
ATOM 8206 C CA . GLU A 1 1051 ? 10.623 19.293 -45.269 1.00 66.19 1051 GLU A CA 1
ATOM 8207 C C . GLU A 1 1051 ? 10.202 18.872 -46.698 1.00 66.19 1051 GLU A C 1
ATOM 8209 O O . GLU A 1 1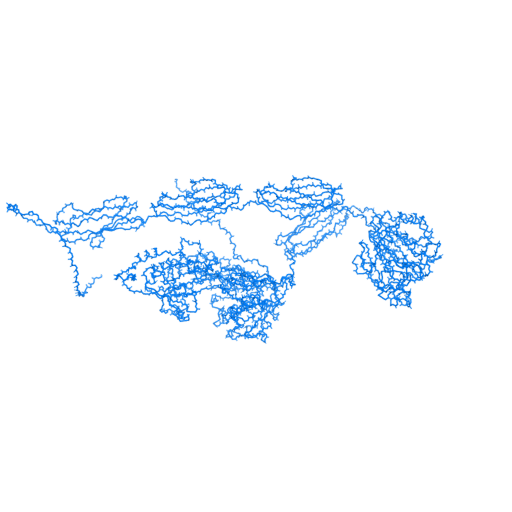051 ? 10.911 18.147 -47.392 1.00 66.19 1051 GLU A O 1
ATOM 8214 N N . GLY A 1 1052 ? 9.019 19.316 -47.149 1.00 59.47 1052 GLY A N 1
ATOM 8215 C CA . GLY A 1 1052 ? 8.496 19.046 -48.500 1.00 59.47 1052 GLY A CA 1
ATOM 8216 C C . GLY A 1 1052 ? 7.532 17.857 -48.632 1.00 59.47 1052 GLY A C 1
ATOM 8217 O O . GLY A 1 1052 ? 6.925 17.696 -49.695 1.00 59.47 1052 GLY A O 1
ATOM 8218 N N . PHE A 1 1053 ? 7.328 17.070 -47.574 1.00 59.78 1053 PHE A N 1
ATOM 8219 C CA . PHE A 1 1053 ? 6.315 16.010 -47.525 1.00 59.78 1053 PHE A CA 1
ATOM 8220 C C . PHE A 1 1053 ? 4.971 16.536 -46.986 1.00 59.78 1053 PHE A C 1
ATOM 8222 O O . PHE A 1 1053 ? 4.925 17.493 -46.216 1.00 59.78 1053 PHE A O 1
ATOM 8229 N N . SER A 1 1054 ? 3.863 15.934 -47.434 1.00 69.38 1054 SER A N 1
ATOM 8230 C CA . SER A 1 1054 ? 2.489 16.319 -47.070 1.00 69.38 1054 SER A CA 1
ATOM 8231 C C . SER A 1 1054 ? 1.734 15.160 -46.425 1.00 69.38 1054 SER A C 1
ATOM 8233 O O . SER A 1 1054 ? 1.966 14.012 -46.800 1.00 69.38 1054 SER A O 1
ATOM 8235 N N . GLY A 1 1055 ? 0.759 15.461 -45.574 1.00 73.88 1055 GLY A N 1
ATOM 8236 C CA . GLY A 1 1055 ? -0.038 14.492 -44.823 1.00 73.88 1055 GLY A CA 1
ATOM 8237 C C . GLY A 1 1055 ? 0.216 14.526 -43.317 1.00 73.88 1055 GLY A C 1
ATOM 8238 O O . GLY A 1 1055 ? -0.268 13.636 -42.625 1.00 73.88 1055 GLY A O 1
ATOM 8239 N N . TYR A 1 1056 ? 0.953 15.521 -42.815 1.00 78.69 1056 TYR A N 1
ATOM 8240 C CA . TYR A 1 1056 ? 1.205 15.673 -41.386 1.00 78.69 1056 TYR A CA 1
ATOM 8241 C C . TYR A 1 1056 ? 0.123 16.543 -40.752 1.00 78.69 1056 TYR A C 1
ATOM 8243 O O . TYR A 1 1056 ? -0.163 17.655 -41.207 1.00 78.69 1056 TYR A O 1
ATOM 8251 N N . GLU A 1 1057 ? -0.464 16.050 -39.671 1.00 88.69 1057 GLU A N 1
ATOM 8252 C CA . GLU A 1 1057 ? -1.392 16.805 -38.843 1.00 88.69 1057 GLU A CA 1
ATOM 8253 C C . GLU A 1 1057 ? -1.170 16.485 -37.369 1.00 88.69 1057 GLU A C 1
ATOM 8255 O O . GLU A 1 1057 ? -0.755 15.384 -37.021 1.00 88.69 1057 GLU A O 1
ATOM 8260 N N . ILE A 1 1058 ? -1.453 17.460 -36.510 1.00 89.50 1058 ILE A N 1
ATOM 8261 C CA . ILE A 1 1058 ? -1.639 17.224 -35.078 1.00 89.50 1058 ILE A CA 1
ATOM 8262 C C . ILE A 1 1058 ? -3.133 17.079 -34.861 1.00 89.50 1058 ILE A C 1
ATOM 8264 O O . ILE A 1 1058 ? -3.886 17.935 -35.327 1.00 89.50 1058 ILE A O 1
ATOM 8268 N N . VAL A 1 1059 ? -3.569 16.037 -34.165 1.00 91.12 1059 VAL A N 1
ATOM 8269 C CA . VAL A 1 1059 ? -4.982 15.835 -33.838 1.00 91.12 1059 VAL A CA 1
ATOM 8270 C C . VAL A 1 1059 ? -5.105 15.694 -32.336 1.00 91.12 1059 VAL A C 1
ATOM 8272 O O . VAL A 1 1059 ? -4.674 14.688 -31.795 1.00 91.12 1059 VAL A O 1
ATOM 8275 N N . TRP A 1 1060 ? -5.715 16.685 -31.697 1.00 92.94 1060 TRP A N 1
ATOM 8276 C CA . TRP A 1 1060 ? -6.128 16.597 -30.301 1.00 92.94 1060 TRP A CA 1
ATOM 8277 C C . TRP A 1 1060 ? -7.567 16.084 -30.204 1.00 92.94 1060 TRP A C 1
ATOM 8279 O O . TRP A 1 1060 ? -8.428 16.458 -31.006 1.00 92.94 1060 TRP A O 1
ATOM 8289 N N . ASP A 1 1061 ? -7.838 15.268 -29.199 1.00 90.69 1061 ASP A N 1
ATOM 8290 C CA . ASP A 1 1061 ? -9.128 14.713 -28.803 1.00 90.69 1061 ASP A CA 1
ATOM 8291 C C . ASP A 1 1061 ? -9.530 15.239 -27.410 1.00 90.69 1061 ASP A C 1
ATOM 8293 O O . ASP A 1 1061 ? -9.494 14.511 -26.411 1.00 90.69 1061 ASP A O 1
ATOM 8297 N N . PRO A 1 1062 ? -9.870 16.538 -27.297 1.00 86.81 1062 PRO A N 1
ATOM 8298 C CA . PRO A 1 1062 ? -10.320 17.091 -26.032 1.00 86.81 1062 PRO A CA 1
ATOM 8299 C C . PRO A 1 1062 ? -11.681 16.516 -25.637 1.00 86.81 1062 PRO A C 1
ATOM 8301 O O . PRO A 1 1062 ? -12.571 16.334 -26.471 1.00 86.81 1062 PRO A O 1
ATOM 8304 N N . GLN A 1 1063 ? -11.868 16.301 -24.338 1.00 85.50 1063 GLN A N 1
ATOM 8305 C CA . GLN A 1 1063 ? -13.083 15.772 -23.740 1.00 85.50 1063 GLN A CA 1
ATOM 8306 C C . GLN A 1 1063 ? -13.552 16.640 -22.576 1.00 85.50 1063 GLN A C 1
ATOM 8308 O O . GLN A 1 1063 ? -12.812 16.908 -21.637 1.00 85.50 1063 GLN A O 1
ATOM 8313 N N . ASP A 1 1064 ? -14.804 17.076 -22.648 1.00 82.06 1064 ASP A N 1
ATOM 8314 C CA . ASP A 1 1064 ? -15.485 17.831 -21.599 1.00 82.06 1064 ASP A CA 1
ATOM 8315 C C . ASP A 1 1064 ? -16.997 17.655 -21.773 1.00 82.06 1064 ASP A C 1
ATOM 8317 O O . ASP A 1 1064 ? -17.473 17.473 -22.903 1.00 82.06 1064 ASP A O 1
ATOM 8321 N N . SER A 1 1065 ? -17.751 17.667 -20.674 1.00 79.12 1065 SER A N 1
ATOM 8322 C CA . SER A 1 1065 ? -19.214 17.539 -20.671 1.00 79.12 1065 SER A CA 1
ATOM 8323 C C . SER A 1 1065 ? -19.917 18.814 -21.163 1.00 79.12 1065 SER A C 1
ATOM 8325 O O . SER A 1 1065 ? -21.034 18.743 -21.679 1.00 79.12 1065 SER A O 1
ATOM 8327 N N . ASN A 1 1066 ? -19.248 19.967 -21.073 1.00 79.12 1066 ASN A N 1
ATOM 8328 C CA . ASN A 1 1066 ? -19.755 21.307 -21.355 1.00 79.12 1066 ASN A CA 1
ATOM 8329 C C . ASN A 1 1066 ? -18.756 22.180 -22.168 1.00 79.12 1066 ASN A C 1
ATOM 8331 O O . ASN A 1 1066 ? -18.440 23.307 -21.760 1.00 79.12 1066 ASN A O 1
ATOM 8335 N N . PRO A 1 1067 ? -18.301 21.730 -23.354 1.00 84.06 1067 PRO A N 1
ATOM 8336 C CA . PRO A 1 1067 ? -17.223 22.356 -24.126 1.00 84.06 1067 PRO A CA 1
ATOM 8337 C C . PRO A 1 1067 ? -17.593 23.741 -24.700 1.00 84.06 1067 PRO A C 1
ATOM 8339 O O . PRO A 1 1067 ? -18.763 24.024 -24.968 1.00 84.06 1067 PRO A O 1
ATOM 8342 N N . SER A 1 1068 ? -16.601 24.625 -24.897 1.00 88.56 1068 SER A N 1
ATOM 8343 C CA . SER A 1 1068 ? -16.814 26.006 -25.377 1.00 88.56 1068 SER A CA 1
ATOM 8344 C C . SER A 1 1068 ? -15.983 26.382 -26.607 1.00 88.56 1068 SER A C 1
ATOM 8346 O O . SER A 1 1068 ? -16.521 26.569 -27.703 1.00 88.56 1068 SER A O 1
ATOM 8348 N N . HIS A 1 1069 ? -14.670 26.569 -26.455 1.00 89.12 1069 HIS A N 1
ATOM 8349 C CA . HIS A 1 1069 ? -13.811 27.048 -27.544 1.00 89.12 1069 HIS A CA 1
ATOM 8350 C C . HIS A 1 1069 ? -12.345 26.684 -27.334 1.00 89.12 1069 HIS A C 1
ATOM 8352 O O . HIS A 1 1069 ? -11.884 26.516 -26.206 1.00 89.12 1069 HIS A O 1
ATOM 8358 N N . PHE A 1 1070 ? -11.590 26.637 -28.429 1.00 93.00 1070 PHE A N 1
ATOM 8359 C CA . PHE A 1 1070 ? -10.161 26.357 -28.419 1.00 93.00 1070 PHE A CA 1
ATOM 8360 C C . PHE A 1 1070 ? -9.340 27.474 -29.063 1.00 93.00 1070 PHE A C 1
ATOM 8362 O O . PHE A 1 1070 ? -9.832 28.257 -29.883 1.00 93.00 1070 PHE A O 1
ATOM 8369 N N . ILE A 1 1071 ? -8.060 27.525 -28.702 1.00 92.50 1071 ILE A N 1
ATOM 8370 C CA . ILE A 1 1071 ? -7.047 28.420 -29.258 1.00 92.50 1071 ILE A CA 1
ATOM 8371 C C . ILE A 1 1071 ? -5.789 27.594 -29.531 1.00 92.50 1071 ILE A C 1
ATOM 8373 O O . ILE A 1 1071 ? -5.306 26.917 -28.633 1.00 92.50 1071 ILE A O 1
ATOM 8377 N N . ILE A 1 1072 ? -5.228 27.694 -30.736 1.00 93.19 1072 ILE A N 1
ATOM 8378 C CA . ILE A 1 1072 ? -3.905 27.149 -31.065 1.00 93.19 1072 ILE A CA 1
ATOM 8379 C C . ILE A 1 1072 ? -2.891 28.285 -31.059 1.00 93.19 1072 ILE A C 1
ATOM 8381 O O . ILE A 1 1072 ? -3.104 29.336 -31.679 1.00 93.19 1072 ILE A O 1
ATOM 8385 N N . LEU A 1 1073 ? -1.777 28.065 -30.375 1.00 90.62 1073 LEU A N 1
ATOM 8386 C CA . LEU A 1 1073 ? -0.617 28.933 -30.348 1.00 90.62 1073 LEU A CA 1
ATOM 8387 C C . LEU A 1 1073 ? 0.565 28.225 -31.003 1.00 90.62 1073 LEU A C 1
ATOM 8389 O O . LEU A 1 1073 ? 0.818 27.063 -30.725 1.00 90.62 1073 LEU A O 1
ATOM 8393 N N . VAL A 1 1074 ? 1.328 28.949 -31.817 1.00 89.44 1074 VAL A N 1
ATOM 8394 C CA . VAL A 1 1074 ? 2.618 28.484 -32.343 1.00 89.44 1074 VAL A CA 1
ATOM 8395 C C . VAL A 1 1074 ? 3.701 29.362 -31.741 1.00 89.44 1074 VAL A C 1
ATOM 8397 O O . VAL A 1 1074 ? 3.667 30.588 -31.890 1.00 89.44 1074 VAL A O 1
ATOM 8400 N N . ASN A 1 1075 ? 4.634 28.753 -31.008 1.00 86.38 1075 ASN A N 1
ATOM 8401 C CA . ASN A 1 1075 ? 5.687 29.441 -30.256 1.00 86.38 1075 ASN A CA 1
ATOM 8402 C C . ASN A 1 1075 ? 5.126 30.556 -29.346 1.00 86.38 1075 ASN A C 1
ATOM 8404 O O . ASN A 1 1075 ? 5.642 31.675 -29.294 1.00 86.38 1075 ASN A O 1
ATOM 8408 N N . GLY A 1 1076 ? 4.006 30.268 -28.673 1.00 75.12 1076 GLY A N 1
ATOM 8409 C CA . GLY A 1 1076 ? 3.329 31.187 -27.752 1.00 75.12 1076 GLY A CA 1
ATOM 8410 C C . GLY A 1 1076 ? 2.517 32.312 -28.409 1.00 75.12 1076 GLY A C 1
ATOM 8411 O O . GLY A 1 1076 ? 1.947 33.141 -27.700 1.00 75.12 1076 GLY A O 1
ATOM 8412 N N . SER A 1 1077 ? 2.427 32.359 -29.743 1.00 83.06 1077 SER A N 1
ATOM 8413 C CA . SER A 1 1077 ? 1.591 33.323 -30.474 1.00 83.06 1077 SER A CA 1
ATOM 8414 C C . SER A 1 1077 ? 0.333 32.648 -31.013 1.00 83.06 1077 SER A C 1
ATOM 8416 O O . SER A 1 1077 ? 0.438 31.669 -31.740 1.00 83.06 1077 SER A O 1
ATOM 8418 N N . ALA A 1 1078 ? -0.854 33.171 -30.693 1.00 84.94 1078 ALA A N 1
ATOM 8419 C CA . ALA A 1 1078 ? -2.121 32.604 -31.162 1.00 84.94 1078 ALA A CA 1
ATOM 8420 C C . ALA A 1 1078 ? -2.252 32.694 -32.695 1.00 84.94 1078 ALA A C 1
ATOM 8422 O O . ALA A 1 1078 ? -2.228 33.790 -33.263 1.00 84.94 1078 ALA A O 1
ATOM 8423 N N . THR A 1 1079 ? -2.411 31.547 -33.352 1.00 84.00 1079 THR A N 1
ATOM 8424 C CA . THR A 1 1079 ? -2.514 31.413 -34.814 1.00 84.00 1079 THR A CA 1
ATOM 8425 C C . THR A 1 1079 ? -3.894 30.936 -35.266 1.00 84.00 1079 THR A C 1
ATOM 8427 O O . THR A 1 1079 ? -4.319 31.295 -36.364 1.00 84.00 1079 THR A O 1
ATOM 8430 N N . MET A 1 1080 ? -4.632 30.202 -34.423 1.00 87.19 1080 MET A N 1
ATOM 8431 C CA . MET A 1 1080 ? -5.978 29.691 -34.721 1.00 87.19 1080 MET A CA 1
ATOM 8432 C C . MET A 1 1080 ? -6.887 29.760 -33.486 1.00 87.19 1080 MET A C 1
ATOM 8434 O O . MET A 1 1080 ? -6.412 29.689 -32.358 1.00 87.19 1080 MET A O 1
ATOM 8438 N N . HIS A 1 1081 ? -8.195 29.914 -33.693 1.00 89.88 1081 HIS A N 1
ATOM 8439 C CA . HIS A 1 1081 ? -9.219 29.768 -32.654 1.00 89.88 1081 HIS A CA 1
ATOM 8440 C C . HIS A 1 1081 ? -10.527 29.265 -33.274 1.00 89.88 1081 HIS A C 1
ATOM 8442 O O . HIS A 1 1081 ? -10.819 29.581 -34.431 1.00 89.88 1081 HIS A O 1
ATOM 8448 N N . GLY A 1 1082 ? -11.322 28.517 -32.513 1.00 87.00 1082 GLY A N 1
ATOM 8449 C CA . GLY A 1 1082 ? -12.582 27.940 -32.981 1.00 87.00 1082 GLY A CA 1
ATOM 8450 C C . GLY A 1 1082 ? -13.515 27.560 -31.835 1.00 87.00 1082 GLY A C 1
ATOM 8451 O O . GLY A 1 1082 ? -13.107 27.553 -30.678 1.00 87.00 1082 GLY A O 1
ATOM 8452 N N . LEU A 1 1083 ? -14.780 27.285 -32.158 1.00 87.44 1083 LEU A N 1
ATOM 8453 C CA . LEU A 1 1083 ? -15.718 26.696 -31.199 1.00 87.44 1083 LEU A CA 1
ATOM 8454 C C . LEU A 1 1083 ? -15.416 25.205 -31.060 1.00 87.44 1083 LEU A C 1
ATOM 8456 O O . LEU A 1 1083 ? -15.061 24.569 -32.048 1.00 87.44 1083 LEU A O 1
ATOM 8460 N N . TRP A 1 1084 ? -15.599 24.679 -29.859 1.00 87.38 1084 TRP A N 1
ATOM 8461 C CA . TRP A 1 1084 ? -15.545 23.255 -29.565 1.00 87.38 1084 TRP A CA 1
ATOM 8462 C C . TRP A 1 1084 ? -16.864 22.917 -28.880 1.00 87.38 1084 TRP A C 1
ATOM 8464 O O . TRP A 1 1084 ? -17.124 23.416 -27.792 1.00 87.38 1084 TRP A O 1
ATOM 8474 N N . ASN A 1 1085 ? -17.753 22.200 -29.573 1.00 75.12 1085 ASN A N 1
ATOM 8475 C CA . ASN A 1 1085 ? -19.165 22.108 -29.171 1.00 75.12 1085 ASN A CA 1
ATOM 8476 C C . ASN A 1 1085 ? -19.579 20.708 -28.688 1.00 75.12 1085 ASN A C 1
ATOM 8478 O O . ASN A 1 1085 ? -20.737 20.522 -28.313 1.00 75.12 1085 ASN A O 1
ATOM 8482 N N . SER A 1 1086 ? -18.686 19.713 -28.742 1.00 73.25 1086 SER A N 1
ATOM 8483 C CA . SER A 1 1086 ? -18.962 18.360 -28.239 1.00 73.25 1086 SER A CA 1
ATOM 8484 C C . SER A 1 1086 ? -17.684 17.582 -27.926 1.00 73.25 1086 SER A C 1
ATOM 8486 O O . SER A 1 1086 ? -16.713 17.692 -28.667 1.00 73.25 1086 SER A O 1
ATOM 8488 N N . THR A 1 1087 ? -17.743 16.696 -26.932 1.00 72.50 1087 THR A N 1
ATOM 8489 C CA . THR A 1 1087 ? -16.692 15.735 -26.533 1.00 72.50 1087 THR A CA 1
ATOM 8490 C C . THR A 1 1087 ? -16.237 14.800 -27.664 1.00 72.50 1087 THR A C 1
ATOM 8492 O O . THR A 1 1087 ? -15.177 14.206 -27.590 1.00 72.50 1087 THR A O 1
ATOM 8495 N N . SER A 1 1088 ? -17.039 14.635 -28.721 1.00 70.50 1088 SER A N 1
ATOM 8496 C CA . SER A 1 1088 ? -16.694 13.802 -29.885 1.00 70.50 1088 SER A CA 1
ATOM 8497 C C . SER A 1 1088 ? -15.945 14.551 -30.998 1.00 70.50 1088 SER A C 1
ATOM 8499 O O . SER A 1 1088 ? -15.686 13.981 -32.059 1.00 70.50 1088 SER A O 1
ATOM 8501 N N . GLU A 1 1089 ? -15.691 15.849 -30.826 1.00 80.12 1089 GLU A N 1
ATOM 8502 C CA . GLU A 1 1089 ? -15.079 16.707 -31.843 1.00 80.12 1089 GLU A CA 1
ATOM 8503 C C . GLU A 1 1089 ? -13.560 16.792 -31.643 1.00 80.12 1089 GLU A C 1
ATOM 8505 O O . GLU A 1 1089 ? -13.088 17.476 -30.739 1.00 80.12 1089 GLU A O 1
ATOM 8510 N N . LYS A 1 1090 ? -12.806 16.138 -32.535 1.00 87.81 1090 LYS A N 1
ATOM 8511 C CA . LYS A 1 1090 ? -11.342 16.243 -32.595 1.00 87.81 1090 LYS A CA 1
ATOM 8512 C C . LYS A 1 1090 ? -10.905 17.553 -33.245 1.00 87.81 1090 LYS A C 1
ATOM 8514 O O . LYS A 1 1090 ? -11.502 17.999 -34.229 1.00 87.81 1090 LYS A O 1
ATOM 8519 N N . ILE A 1 1091 ? -9.827 18.138 -32.741 1.00 89.75 1091 ILE A N 1
ATOM 8520 C CA . ILE A 1 1091 ? -9.246 19.387 -33.233 1.00 89.75 1091 ILE A CA 1
ATOM 8521 C C . ILE A 1 1091 ? -7.950 19.062 -33.968 1.00 89.75 1091 ILE A C 1
ATOM 8523 O O . ILE A 1 1091 ? -6.948 18.716 -33.351 1.00 89.75 1091 ILE A O 1
ATOM 8527 N N . ALA A 1 1092 ? -7.974 19.203 -35.294 1.00 89.38 1092 ALA A N 1
ATOM 8528 C CA . ALA A 1 1092 ? -6.831 18.913 -36.152 1.00 89.38 1092 ALA A CA 1
ATOM 8529 C C . ALA A 1 1092 ? -6.140 20.190 -36.663 1.00 89.38 1092 ALA A C 1
ATOM 8531 O O . ALA A 1 1092 ? -6.797 21.135 -37.113 1.00 89.38 1092 ALA A O 1
ATOM 8532 N N . VAL A 1 1093 ? -4.808 20.198 -36.651 1.00 90.25 1093 VAL A N 1
ATOM 8533 C CA . VAL A 1 1093 ? -3.953 21.231 -37.243 1.00 90.25 1093 VAL A CA 1
ATOM 8534 C C . VAL A 1 1093 ? -3.108 20.596 -38.339 1.00 90.25 1093 VAL A C 1
ATOM 8536 O O . VAL A 1 1093 ? -2.222 19.799 -38.060 1.00 90.25 1093 VAL A O 1
ATOM 8539 N N . ASN A 1 1094 ? -3.359 20.981 -39.591 1.00 88.25 1094 ASN A N 1
ATOM 8540 C CA . ASN A 1 1094 ? -2.533 20.573 -40.727 1.00 88.25 1094 ASN A CA 1
ATOM 8541 C C . ASN A 1 1094 ? -1.162 21.275 -40.662 1.00 88.25 1094 ASN A C 1
ATOM 8543 O O . ASN A 1 1094 ? -1.095 22.497 -40.488 1.00 88.25 1094 ASN A O 1
ATOM 8547 N N . LEU A 1 1095 ? -0.092 20.494 -40.804 1.00 87.62 1095 LEU A N 1
ATOM 8548 C CA . LEU A 1 1095 ? 1.298 20.944 -40.726 1.00 87.62 1095 LEU A CA 1
ATOM 8549 C C . LEU A 1 1095 ? 1.988 21.029 -42.101 1.00 87.62 1095 LEU A C 1
ATOM 8551 O O . LEU A 1 1095 ? 3.179 21.344 -42.177 1.00 87.62 1095 LEU A O 1
ATOM 8555 N N . ASP A 1 1096 ? 1.264 20.789 -43.196 1.00 80.75 1096 ASP A N 1
ATOM 8556 C CA . ASP A 1 1096 ? 1.821 20.781 -44.546 1.00 80.75 1096 ASP A CA 1
ATOM 8557 C C . ASP A 1 1096 ? 2.395 22.156 -44.920 1.00 80.75 1096 ASP A C 1
ATOM 8559 O O . ASP A 1 1096 ? 1.750 23.200 -44.788 1.00 80.75 1096 ASP A O 1
ATOM 8563 N N . GLY A 1 1097 ? 3.621 22.159 -45.447 1.00 69.88 1097 GLY A N 1
ATOM 8564 C CA . GLY A 1 1097 ? 4.311 23.387 -45.853 1.00 69.88 1097 GLY A CA 1
ATOM 8565 C C . GLY A 1 1097 ? 4.924 24.193 -44.702 1.00 69.88 1097 GLY A C 1
ATOM 8566 O O . GLY A 1 1097 ? 5.332 25.337 -44.922 1.00 69.88 1097 GLY A O 1
ATOM 8567 N N . THR A 1 1098 ? 5.007 23.623 -43.495 1.00 79.12 1098 THR A N 1
ATOM 8568 C CA . THR A 1 1098 ? 5.800 24.187 -42.392 1.00 79.12 1098 THR A CA 1
ATOM 8569 C C . THR A 1 1098 ? 7.287 24.178 -42.769 1.00 79.12 1098 THR A C 1
ATOM 8571 O O . THR A 1 1098 ? 7.811 23.155 -43.199 1.00 79.12 1098 THR A O 1
ATOM 8574 N N . MET A 1 1099 ? 7.956 25.331 -42.654 1.00 76.56 1099 MET A N 1
ATOM 8575 C CA . MET A 1 1099 ? 9.374 25.492 -43.023 1.00 76.56 1099 MET A CA 1
ATOM 8576 C C . MET A 1 1099 ? 10.295 24.852 -41.980 1.00 76.56 1099 MET A C 1
ATOM 8578 O O . MET A 1 1099 ? 9.918 24.797 -40.810 1.00 76.56 1099 MET A O 1
ATOM 8582 N N . MET A 1 1100 ? 11.516 24.474 -42.371 1.00 73.00 1100 MET A N 1
ATOM 8583 C CA . MET A 1 1100 ? 12.550 23.949 -41.467 1.00 73.00 1100 MET A CA 1
ATOM 8584 C C . MET A 1 1100 ? 12.650 24.730 -40.141 1.00 73.00 1100 MET A C 1
ATOM 8586 O O . MET A 1 1100 ? 12.721 25.965 -40.126 1.00 73.00 1100 MET A O 1
ATOM 8590 N N . GLY A 1 1101 ? 12.668 24.008 -39.018 1.00 72.69 1101 GLY A N 1
ATOM 8591 C CA . GLY A 1 1101 ? 12.757 24.590 -37.681 1.00 72.69 1101 GLY A CA 1
ATOM 8592 C C . GLY A 1 1101 ? 12.002 23.801 -36.617 1.00 72.69 1101 GLY A C 1
ATOM 8593 O O . GLY A 1 1101 ? 11.319 22.819 -36.900 1.00 72.69 1101 GLY A O 1
ATOM 8594 N N . THR A 1 1102 ? 12.127 24.262 -35.375 1.00 77.69 1102 THR A N 1
ATOM 8595 C CA . THR A 1 1102 ? 11.415 23.710 -34.220 1.00 77.69 1102 THR A CA 1
ATOM 8596 C C . THR A 1 1102 ? 10.291 24.654 -33.813 1.00 77.69 1102 THR A C 1
ATOM 8598 O O . THR A 1 1102 ? 10.511 25.852 -33.604 1.00 77.69 1102 THR A O 1
ATOM 8601 N N . TYR A 1 1103 ? 9.087 24.112 -33.684 1.00 84.88 1103 TYR A N 1
ATOM 8602 C CA . TYR A 1 1103 ? 7.881 24.851 -33.343 1.00 84.88 1103 TYR A CA 1
ATOM 8603 C C . TYR A 1 1103 ? 7.183 24.165 -32.180 1.00 84.88 1103 TYR A C 1
ATOM 8605 O O . TYR A 1 1103 ? 6.965 22.963 -32.208 1.00 84.88 1103 TYR A O 1
ATOM 8613 N N . ASN A 1 1104 ? 6.795 24.933 -31.172 1.00 87.31 1104 ASN A N 1
ATOM 8614 C CA . ASN A 1 1104 ? 5.924 24.454 -30.111 1.00 87.31 1104 ASN A CA 1
ATOM 8615 C C . ASN A 1 1104 ? 4.478 24.836 -30.455 1.00 87.31 1104 ASN A C 1
ATOM 8617 O O . ASN A 1 1104 ? 4.148 26.029 -30.484 1.00 87.31 1104 ASN A O 1
ATOM 8621 N N . TYR A 1 1105 ? 3.649 23.838 -30.754 1.00 92.31 1105 TYR A N 1
ATOM 8622 C CA . TYR A 1 1105 ? 2.222 24.001 -30.989 1.00 92.31 1105 TYR A CA 1
ATOM 8623 C C . TYR A 1 1105 ? 1.469 23.735 -29.690 1.00 92.31 1105 TYR A C 1
ATOM 8625 O O . TYR A 1 1105 ? 1.345 22.597 -29.264 1.00 92.31 1105 TYR A O 1
ATOM 8633 N N . THR A 1 1106 ? 0.927 24.785 -29.083 1.00 90.50 1106 THR A N 1
ATOM 8634 C CA . THR A 1 1106 ? 0.118 24.681 -27.869 1.00 90.50 1106 THR A CA 1
ATOM 8635 C C . THR A 1 1106 ? -1.354 24.811 -28.218 1.00 90.50 1106 THR A C 1
ATOM 8637 O O . THR A 1 1106 ? -1.767 25.846 -28.746 1.00 90.50 1106 THR A O 1
ATOM 8640 N N . ILE A 1 1107 ? -2.171 23.830 -27.865 1.00 93.12 1107 ILE A N 1
ATOM 8641 C CA . ILE A 1 1107 ? -3.623 23.984 -27.830 1.00 93.12 1107 ILE A CA 1
ATOM 8642 C C . ILE A 1 1107 ? -4.061 24.442 -26.439 1.00 93.12 1107 ILE A C 1
ATOM 8644 O O . ILE A 1 1107 ? -3.497 24.057 -25.421 1.00 93.12 1107 ILE A O 1
ATOM 8648 N N . ARG A 1 1108 ? -5.074 25.302 -26.389 1.00 92.69 1108 ARG A N 1
ATOM 8649 C CA . ARG A 1 1108 ? -5.809 25.654 -25.174 1.00 92.69 1108 ARG A CA 1
ATOM 8650 C C . ARG A 1 1108 ? -7.284 25.458 -25.428 1.00 92.69 1108 ARG A C 1
ATOM 8652 O O . ARG A 1 1108 ? -7.844 26.181 -26.251 1.00 92.69 1108 ARG A O 1
ATOM 8659 N N . VAL A 1 1109 ? -7.904 24.531 -24.721 1.00 90.81 1109 VAL A N 1
ATOM 8660 C CA . VAL A 1 1109 ? -9.349 24.304 -24.752 1.00 90.81 1109 VAL A CA 1
ATOM 8661 C C . VAL A 1 1109 ? -9.984 24.921 -23.520 1.00 90.81 1109 VAL A C 1
ATOM 8663 O O . VAL A 1 1109 ? -9.383 24.952 -22.452 1.00 90.81 1109 VAL A O 1
ATOM 8666 N N . ASN A 1 1110 ? -11.179 25.469 -23.693 1.00 87.06 1110 ASN A N 1
ATOM 8667 C CA . ASN A 1 1110 ? -11.964 26.061 -22.623 1.00 87.06 1110 ASN A CA 1
ATOM 8668 C C . ASN A 1 1110 ? -13.357 25.444 -22.657 1.00 87.06 1110 ASN A C 1
ATOM 8670 O O . ASN A 1 1110 ? -13.905 25.220 -23.745 1.00 87.06 1110 ASN A O 1
ATOM 8674 N N . ASP A 1 1111 ? -13.935 25.238 -21.484 1.00 85.69 1111 ASP A N 1
ATOM 8675 C CA . ASP A 1 1111 ? -15.336 24.861 -21.322 1.00 85.69 1111 ASP A CA 1
ATOM 8676 C C . ASP A 1 1111 ? -16.234 26.106 -21.155 1.00 85.69 1111 ASP A C 1
ATOM 8678 O O . ASP A 1 1111 ? -15.795 27.265 -21.225 1.00 85.69 1111 ASP A O 1
ATOM 8682 N N . THR A 1 1112 ? -17.540 25.885 -21.013 1.00 76.94 1112 THR A N 1
ATOM 8683 C CA . THR A 1 1112 ? -18.520 26.961 -20.785 1.00 76.94 1112 THR A CA 1
ATOM 8684 C C . THR A 1 1112 ? -18.522 27.484 -19.346 1.00 76.94 1112 THR A C 1
ATOM 8686 O O . THR A 1 1112 ? -19.031 28.586 -19.116 1.00 76.94 1112 THR A O 1
ATOM 8689 N N . ALA A 1 1113 ? -17.914 26.751 -18.408 1.00 65.44 1113 ALA A N 1
ATOM 8690 C CA . ALA A 1 1113 ? -17.730 27.141 -17.011 1.00 65.44 1113 ALA A CA 1
ATOM 8691 C C . ALA A 1 1113 ? -16.511 28.068 -16.801 1.00 65.44 1113 ALA A C 1
ATOM 8693 O O . ALA A 1 1113 ? -16.430 28.766 -15.790 1.00 65.44 1113 ALA A O 1
ATOM 8694 N N . GLY A 1 1114 ? -15.617 28.160 -17.790 1.00 67.62 1114 GLY A N 1
ATOM 8695 C CA . GLY A 1 1114 ? -14.413 28.986 -17.782 1.00 67.62 1114 GLY A CA 1
ATOM 8696 C C . GLY A 1 1114 ? -13.136 28.249 -17.368 1.00 67.62 1114 GLY A C 1
ATOM 8697 O O . GLY A 1 1114 ? -12.106 28.912 -17.217 1.00 67.62 1114 GLY A O 1
ATOM 8698 N N . ASN A 1 1115 ? -13.175 26.925 -17.203 1.00 77.94 1115 ASN A N 1
ATOM 8699 C CA . ASN A 1 1115 ? -11.984 26.114 -16.983 1.00 77.94 1115 ASN A CA 1
ATOM 8700 C C . ASN A 1 1115 ? -11.195 25.965 -18.287 1.00 77.94 1115 ASN A C 1
ATOM 8702 O O . ASN A 1 1115 ? -11.749 26.032 -19.387 1.00 77.94 1115 ASN A O 1
ATOM 8706 N N . GLN A 1 1116 ? -9.883 25.765 -18.162 1.00 84.94 1116 GLN A N 1
ATOM 8707 C CA . GLN A 1 1116 ? -8.977 25.622 -19.295 1.00 84.94 1116 GLN A CA 1
ATOM 8708 C C . GLN A 1 1116 ? -8.040 24.443 -19.081 1.00 84.94 1116 GLN A C 1
ATOM 8710 O O . GLN A 1 1116 ? -7.470 24.295 -18.004 1.00 84.94 1116 GLN A O 1
ATOM 8715 N N . ALA A 1 1117 ? -7.810 23.694 -20.150 1.00 86.00 1117 ALA A N 1
ATOM 8716 C CA . ALA A 1 1117 ? -6.678 22.793 -20.260 1.00 86.00 1117 ALA A CA 1
ATOM 8717 C C . ALA A 1 1117 ? -5.835 23.165 -21.469 1.00 86.00 1117 ALA A C 1
ATOM 8719 O O . ALA A 1 1117 ? -6.303 23.809 -22.419 1.00 86.00 1117 ALA A O 1
ATOM 8720 N N . SER A 1 1118 ? -4.563 22.805 -21.409 1.00 90.31 1118 SER A N 1
ATOM 8721 C CA . SER A 1 1118 ? -3.632 23.064 -22.488 1.00 90.31 1118 SER A CA 1
ATOM 8722 C C . SER A 1 1118 ? -2.697 21.902 -22.673 1.00 90.31 1118 SER A C 1
ATOM 8724 O O . SER A 1 1118 ? -2.174 21.391 -21.689 1.00 90.31 1118 SER A O 1
ATOM 8726 N N . ASP A 1 1119 ? -2.422 21.599 -23.926 1.00 93.56 1119 ASP A N 1
ATOM 8727 C CA . ASP A 1 1119 ? -1.406 20.643 -24.317 1.00 93.56 1119 ASP A CA 1
ATOM 8728 C C . ASP A 1 1119 ? -0.421 21.309 -25.282 1.00 93.56 1119 ASP A C 1
ATOM 8730 O O . ASP A 1 1119 ? -0.758 22.309 -25.924 1.00 93.56 1119 ASP A O 1
ATOM 8734 N N . SER A 1 1120 ? 0.816 20.824 -25.331 1.00 88.50 1120 SER A N 1
ATOM 8735 C CA . SER A 1 1120 ? 1.852 21.316 -26.235 1.00 88.50 1120 SER A CA 1
ATOM 8736 C C . SER A 1 1120 ? 2.545 20.165 -26.939 1.00 88.50 1120 SER A C 1
ATOM 8738 O O . SER A 1 1120 ? 3.117 19.311 -26.279 1.00 88.50 1120 SER A O 1
ATOM 8740 N N . VAL A 1 1121 ? 2.567 20.226 -28.266 1.00 84.56 1121 VAL A N 1
ATOM 8741 C CA . VAL A 1 1121 ? 3.240 19.265 -29.140 1.00 84.56 1121 VAL A CA 1
ATOM 8742 C C . VAL A 1 1121 ? 4.430 19.956 -29.795 1.00 84.56 1121 VAL A C 1
ATOM 8744 O O . VAL A 1 1121 ? 4.298 21.039 -30.389 1.00 84.56 1121 VAL A O 1
ATOM 8747 N N . LEU A 1 1122 ? 5.608 19.348 -29.691 1.00 81.50 1122 LEU A N 1
ATOM 8748 C CA . LEU A 1 1122 ? 6.797 19.806 -30.387 1.00 81.50 1122 LEU A CA 1
ATOM 8749 C C . LEU A 1 1122 ? 6.761 19.306 -31.830 1.00 81.50 1122 LEU A C 1
ATOM 8751 O O . LEU A 1 1122 ? 6.600 18.123 -32.110 1.00 81.50 1122 LEU A O 1
ATOM 8755 N N . VAL A 1 1123 ? 6.944 20.226 -32.769 1.00 81.25 1123 VAL A N 1
ATOM 8756 C CA . VAL A 1 1123 ? 7.056 19.922 -34.191 1.00 81.25 1123 VAL A CA 1
ATOM 8757 C C . VAL A 1 1123 ? 8.467 20.262 -34.642 1.00 81.25 1123 VAL A C 1
ATOM 8759 O O . VAL A 1 1123 ? 8.870 21.430 -34.616 1.00 81.25 1123 VAL A O 1
ATOM 8762 N N . ILE A 1 1124 ? 9.223 19.248 -35.056 1.00 76.81 1124 ILE A N 1
ATOM 8763 C CA . ILE A 1 1124 ? 10.588 19.396 -35.567 1.00 76.81 1124 ILE A CA 1
ATOM 8764 C C . ILE A 1 1124 ? 10.575 19.089 -37.059 1.00 76.81 1124 ILE A C 1
ATOM 8766 O O . ILE A 1 1124 ? 10.250 17.980 -37.472 1.00 76.81 1124 ILE A O 1
ATOM 8770 N N . VAL A 1 1125 ? 10.950 20.078 -37.868 1.00 79.94 1125 VAL A N 1
ATOM 8771 C CA . VAL A 1 1125 ? 11.084 19.931 -39.320 1.00 79.94 1125 VAL A CA 1
ATOM 8772 C C . VAL A 1 1125 ? 12.565 19.874 -39.674 1.00 79.94 1125 VAL A C 1
ATOM 8774 O O . VAL A 1 1125 ? 13.261 20.879 -39.496 1.00 79.94 1125 VAL A O 1
ATOM 8777 N N . SER A 1 1126 ? 13.037 18.719 -40.151 1.00 70.31 1126 SER A N 1
ATOM 8778 C CA . SER A 1 1126 ? 14.429 18.473 -40.551 1.00 70.31 1126 SER A CA 1
ATOM 8779 C C . SER A 1 1126 ? 14.567 18.231 -42.058 1.00 70.31 1126 SER A C 1
ATOM 8781 O O . SER A 1 1126 ? 13.601 17.886 -42.743 1.00 70.31 1126 SER A O 1
ATOM 8783 N N . ASP A 1 1127 ? 15.782 18.416 -42.576 1.00 69.31 1127 ASP A N 1
ATOM 8784 C CA . ASP A 1 1127 ? 16.140 18.092 -43.958 1.00 69.31 1127 ASP A CA 1
ATOM 8785 C C . ASP A 1 1127 ? 17.056 16.860 -44.012 1.00 69.31 1127 ASP A C 1
ATOM 8787 O O . ASP A 1 1127 ? 18.172 16.873 -43.490 1.00 69.31 1127 ASP A O 1
ATOM 8791 N N . ASN A 1 1128 ? 16.565 15.800 -44.658 1.00 67.31 1128 ASN A N 1
ATOM 8792 C CA . ASN A 1 1128 ? 17.279 14.535 -44.866 1.00 67.31 1128 ASN A CA 1
ATOM 8793 C C . ASN A 1 1128 ? 17.582 14.291 -46.357 1.00 67.31 1128 ASN A C 1
ATOM 8795 O O . ASN A 1 1128 ? 17.892 13.166 -46.758 1.00 67.31 1128 ASN A O 1
ATOM 8799 N N . THR A 1 1129 ? 17.413 15.305 -47.209 1.00 69.75 1129 THR A N 1
ATOM 8800 C CA . THR A 1 1129 ? 17.683 15.177 -48.640 1.00 69.75 1129 THR A CA 1
ATOM 8801 C C . THR A 1 1129 ? 19.175 15.359 -48.861 1.00 69.75 1129 THR A C 1
ATOM 8803 O O . THR A 1 1129 ? 19.714 16.411 -48.561 1.00 69.75 1129 THR A O 1
ATOM 8806 N N . ALA A 1 1130 ? 19.864 14.345 -49.386 1.00 76.31 1130 ALA A N 1
ATOM 8807 C CA . ALA A 1 1130 ? 21.278 14.506 -49.705 1.00 76.31 1130 ALA A CA 1
ATOM 8808 C C . ALA A 1 1130 ? 21.482 15.555 -50.819 1.00 76.31 1130 ALA A C 1
ATOM 8810 O O . ALA A 1 1130 ? 20.717 15.554 -51.795 1.00 76.31 1130 ALA A O 1
ATOM 8811 N N . PRO A 1 1131 ? 22.542 16.381 -50.734 1.00 83.31 1131 PRO A N 1
ATOM 8812 C CA . PRO A 1 1131 ? 22.863 17.340 -51.778 1.00 83.31 1131 PRO A CA 1
ATOM 8813 C C . PRO A 1 1131 ? 23.208 16.622 -53.085 1.00 83.31 1131 PRO A C 1
ATOM 8815 O O . PRO A 1 1131 ? 23.631 15.470 -53.093 1.00 83.31 1131 PRO A O 1
ATOM 8818 N N . VAL A 1 1132 ? 23.055 17.291 -54.225 1.00 84.94 1132 VAL A N 1
ATOM 8819 C CA . VAL A 1 1132 ? 23.365 16.720 -55.544 1.00 84.94 1132 VAL A CA 1
ATOM 8820 C C . VAL A 1 1132 ? 24.587 17.414 -56.130 1.00 84.94 1132 VAL A C 1
ATOM 8822 O O . VAL A 1 1132 ? 24.643 18.640 -56.173 1.00 84.94 1132 VAL A O 1
ATOM 8825 N N . VAL A 1 1133 ? 25.550 16.638 -56.630 1.00 90.38 1133 VAL A N 1
ATOM 8826 C CA . VAL A 1 1133 ? 26.709 17.139 -57.382 1.00 90.38 1133 VAL A CA 1
ATOM 8827 C C . VAL A 1 1133 ? 26.729 16.526 -58.781 1.00 90.38 1133 VAL A C 1
ATOM 8829 O O . VAL A 1 1133 ? 26.418 15.348 -58.953 1.00 90.38 1133 VAL A O 1
ATOM 8832 N N . SER A 1 1134 ? 27.041 17.323 -59.804 1.00 87.44 1134 SER A N 1
ATOM 8833 C CA . SER A 1 1134 ? 27.191 16.820 -61.173 1.00 87.44 1134 SER A CA 1
ATOM 8834 C C . SER A 1 1134 ? 28.464 15.980 -61.339 1.00 87.44 1134 SER A C 1
ATOM 8836 O O . SER A 1 1134 ? 29.384 16.084 -60.537 1.00 87.44 1134 SER A O 1
ATOM 8838 N N . SER A 1 1135 ? 28.530 15.166 -62.400 1.00 85.25 1135 SER A N 1
ATOM 8839 C CA . SER A 1 1135 ? 29.700 14.331 -62.729 1.00 85.25 1135 SER A CA 1
ATOM 8840 C C . SER A 1 1135 ? 30.341 14.758 -64.056 1.00 85.25 1135 SER A C 1
ATOM 8842 O O . SER A 1 1135 ? 29.922 14.289 -65.126 1.00 85.25 1135 SER A O 1
ATOM 8844 N N . PRO A 1 1136 ? 31.320 15.681 -64.039 1.00 86.62 1136 PRO A N 1
ATOM 8845 C CA . PRO A 1 1136 ? 32.059 16.102 -65.225 1.00 86.62 1136 PRO A CA 1
ATOM 8846 C C . PRO A 1 1136 ? 32.872 14.950 -65.837 1.00 86.62 1136 PRO A C 1
ATOM 8848 O O . PRO A 1 1136 ? 33.241 13.994 -65.167 1.00 86.62 1136 PRO A O 1
ATOM 8851 N N . GLN A 1 1137 ? 33.174 15.030 -67.136 1.00 87.56 1137 GLN A N 1
ATOM 8852 C CA . GLN A 1 1137 ? 34.010 14.018 -67.798 1.00 87.56 1137 GLN A CA 1
ATOM 8853 C C . GLN A 1 1137 ? 35.499 14.211 -67.484 1.00 87.56 1137 GLN A C 1
ATOM 8855 O O . GLN A 1 1137 ? 35.954 15.341 -67.307 1.00 87.56 1137 GLN A O 1
ATOM 8860 N N . ASP A 1 1138 ? 36.259 13.117 -67.542 1.00 88.38 1138 ASP A N 1
ATOM 8861 C CA . ASP A 1 1138 ? 37.722 13.116 -67.448 1.00 88.38 1138 ASP A CA 1
ATOM 8862 C C . ASP A 1 1138 ? 38.384 14.095 -68.433 1.00 88.38 1138 ASP A C 1
ATOM 8864 O O . ASP A 1 1138 ? 38.005 14.204 -69.607 1.00 88.38 1138 ASP A O 1
ATOM 8868 N N . ILE A 1 1139 ? 39.429 14.782 -67.970 1.00 86.19 1139 ILE A N 1
ATOM 8869 C CA . ILE A 1 1139 ? 40.074 15.887 -68.689 1.00 86.19 1139 ILE A CA 1
ATOM 8870 C C . ILE A 1 1139 ? 41.504 15.504 -69.093 1.00 86.19 1139 ILE A C 1
ATOM 8872 O O . ILE A 1 1139 ? 42.293 15.023 -68.284 1.00 86.19 1139 ILE A O 1
ATOM 8876 N N . ASN A 1 1140 ? 41.872 15.765 -70.352 1.00 85.50 1140 ASN A N 1
ATOM 8877 C CA . ASN A 1 1140 ? 43.237 15.591 -70.862 1.00 85.50 1140 ASN A CA 1
ATOM 8878 C C . ASN A 1 1140 ? 43.792 16.941 -71.335 1.00 85.50 1140 ASN A C 1
ATOM 8880 O O . ASN A 1 1140 ? 43.188 17.560 -72.212 1.00 85.50 1140 ASN A O 1
ATOM 8884 N N . ILE A 1 1141 ? 44.932 17.380 -70.794 1.00 85.25 1141 ILE A N 1
ATOM 8885 C CA . ILE A 1 1141 ? 45.568 18.663 -71.150 1.00 85.25 1141 ILE A CA 1
ATOM 8886 C C . ILE A 1 1141 ? 47.067 18.502 -71.421 1.00 85.25 1141 ILE A C 1
ATOM 8888 O O . ILE A 1 1141 ? 47.729 17.627 -70.867 1.00 85.25 1141 ILE A O 1
ATOM 8892 N N . GLU A 1 1142 ? 47.630 19.355 -72.277 1.00 79.56 1142 GLU A N 1
ATOM 8893 C CA . GLU A 1 1142 ? 49.082 19.403 -72.492 1.00 79.56 1142 GLU A CA 1
ATOM 8894 C C . GLU A 1 1142 ? 49.749 20.383 -71.514 1.00 79.56 1142 GLU A C 1
ATOM 8896 O O . GLU A 1 1142 ? 49.222 21.460 -71.227 1.00 79.56 1142 GLU A O 1
ATOM 8901 N N . GLN A 1 1143 ? 50.938 20.032 -71.018 1.00 78.62 1143 GLN A N 1
ATOM 8902 C CA . GLN A 1 1143 ? 51.669 20.818 -70.026 1.00 78.62 1143 GLN A CA 1
ATOM 8903 C C . GLN A 1 1143 ? 51.916 22.252 -70.520 1.00 78.62 1143 GLN A C 1
ATOM 8905 O O . GLN A 1 1143 ? 52.552 22.472 -71.556 1.00 78.62 1143 GLN A O 1
ATOM 8910 N N . GLY A 1 1144 ? 51.458 23.228 -69.730 1.00 69.31 1144 GLY A N 1
ATOM 8911 C CA . GLY A 1 1144 ? 51.581 24.659 -70.022 1.00 69.31 1144 GLY A CA 1
ATOM 8912 C C . GLY A 1 1144 ? 50.377 25.279 -70.741 1.00 69.31 1144 GLY A C 1
ATOM 8913 O O . GLY A 1 1144 ? 50.449 26.450 -71.111 1.00 69.31 1144 GLY A O 1
ATOM 8914 N N . GLN A 1 1145 ? 49.286 24.531 -70.947 1.00 75.94 1145 GLN A N 1
ATOM 8915 C CA . GLN A 1 1145 ? 48.004 25.095 -71.372 1.00 75.94 1145 GLN A CA 1
ATOM 8916 C C . GLN A 1 1145 ? 47.276 25.740 -70.183 1.00 75.94 1145 GLN A C 1
ATOM 8918 O O . GLN A 1 1145 ? 47.026 25.078 -69.182 1.00 75.94 1145 GLN A O 1
ATOM 8923 N N . GLU A 1 1146 ? 46.931 27.022 -70.312 1.00 79.00 1146 GLU A N 1
ATOM 8924 C CA . GLU A 1 1146 ? 46.166 27.789 -69.315 1.00 79.00 1146 GLU A CA 1
ATOM 8925 C C . GLU A 1 1146 ? 44.672 27.843 -69.686 1.00 79.00 1146 GLU A C 1
ATOM 8927 O O . GLU A 1 1146 ? 44.314 27.767 -70.866 1.00 79.00 1146 GLU A O 1
ATOM 8932 N N . GLY A 1 1147 ? 43.804 28.025 -68.690 1.00 78.31 1147 GLY A N 1
ATOM 8933 C CA . GLY A 1 1147 ? 42.357 28.179 -68.849 1.00 78.31 1147 GLY A CA 1
ATOM 8934 C C . GLY A 1 1147 ? 41.542 26.888 -68.738 1.00 78.31 1147 GLY A C 1
ATOM 8935 O O . GLY A 1 1147 ? 40.378 26.895 -69.139 1.00 78.31 1147 GLY A O 1
ATOM 8936 N N . HIS A 1 1148 ? 42.113 25.800 -68.211 1.00 83.88 1148 HIS A N 1
ATOM 8937 C CA . HIS A 1 1148 ? 41.377 24.552 -67.974 1.00 83.88 1148 HIS A CA 1
ATOM 8938 C C . HIS A 1 1148 ? 40.951 24.446 -66.507 1.00 83.88 1148 HIS A C 1
ATOM 8940 O O . HIS A 1 1148 ? 41.713 24.774 -65.598 1.00 83.88 1148 HIS A O 1
ATOM 8946 N N . ALA A 1 1149 ? 39.728 23.981 -66.269 1.00 88.75 1149 ALA A N 1
ATOM 8947 C CA . ALA A 1 1149 ? 39.184 23.778 -64.934 1.00 88.75 1149 ALA A CA 1
ATOM 8948 C C . ALA A 1 1149 ? 38.210 22.597 -64.925 1.00 88.75 1149 ALA A C 1
ATOM 8950 O O . ALA A 1 1149 ? 37.576 22.316 -65.943 1.00 88.75 1149 ALA A O 1
ATOM 8951 N N . ILE A 1 1150 ? 38.076 21.943 -63.773 1.00 89.19 1150 ILE A N 1
ATOM 8952 C CA . ILE A 1 1150 ? 36.917 21.095 -63.482 1.00 89.19 1150 ILE A CA 1
ATOM 8953 C C . ILE A 1 1150 ? 35.827 22.012 -62.934 1.00 89.19 1150 ILE A C 1
ATOM 8955 O O . ILE A 1 1150 ? 36.130 22.885 -62.121 1.00 89.19 1150 ILE A O 1
ATOM 8959 N N . ILE A 1 1151 ? 34.590 21.843 -63.396 1.00 90.19 1151 ILE A N 1
ATOM 8960 C CA . ILE A 1 1151 ? 33.429 22.601 -62.923 1.00 90.19 1151 ILE A CA 1
ATOM 8961 C C . ILE A 1 1151 ? 32.365 21.590 -62.515 1.00 90.19 1151 ILE A C 1
ATOM 8963 O O . ILE A 1 1151 ? 31.873 20.853 -63.367 1.00 90.19 1151 ILE A O 1
ATOM 8967 N N . TRP A 1 1152 ? 32.034 21.568 -61.229 1.00 92.56 1152 TRP A N 1
ATOM 8968 C CA . TRP A 1 1152 ? 30.920 20.818 -60.663 1.00 92.56 1152 TRP A CA 1
ATOM 8969 C C . TRP A 1 1152 ? 29.726 21.749 -60.463 1.00 92.56 1152 TRP A C 1
ATOM 8971 O O . TRP A 1 1152 ? 29.882 22.871 -59.986 1.00 92.56 1152 TRP A O 1
ATOM 8981 N N . GLU A 1 1153 ? 28.537 21.271 -60.807 1.00 90.31 1153 GLU A N 1
ATOM 8982 C CA . GLU A 1 1153 ? 27.273 21.930 -60.480 1.00 90.31 1153 GLU A CA 1
ATOM 8983 C C . GLU A 1 1153 ? 26.740 21.265 -59.212 1.00 90.31 1153 GLU A C 1
ATOM 8985 O O . GLU A 1 1153 ? 26.461 20.065 -59.218 1.00 90.31 1153 GLU A O 1
ATOM 8990 N N . ALA A 1 1154 ? 26.643 22.028 -58.126 1.00 85.06 1154 ALA A N 1
ATOM 8991 C CA . ALA A 1 1154 ? 26.079 21.572 -56.863 1.00 85.06 1154 ALA A CA 1
ATOM 8992 C C . ALA A 1 1154 ? 24.656 22.127 -56.706 1.00 85.06 1154 ALA A C 1
ATOM 8994 O O . ALA A 1 1154 ? 24.404 23.289 -57.038 1.00 85.06 1154 ALA A O 1
ATOM 8995 N N . PHE A 1 1155 ? 23.722 21.308 -56.218 1.00 82.94 1155 PHE A N 1
ATOM 8996 C CA . PHE A 1 1155 ? 22.342 21.701 -55.926 1.00 82.94 1155 PHE A CA 1
ATOM 8997 C C . PHE A 1 1155 ? 21.865 21.117 -54.596 1.00 82.94 1155 PHE A C 1
ATOM 8999 O O . PHE A 1 1155 ? 21.958 19.909 -54.394 1.00 82.94 1155 PHE A O 1
ATOM 9006 N N . ASP A 1 1156 ? 21.340 21.971 -53.720 1.00 81.81 1156 ASP A N 1
ATOM 9007 C CA . ASP A 1 1156 ? 20.707 21.594 -52.455 1.00 81.81 1156 ASP A CA 1
ATOM 9008 C C . ASP A 1 1156 ? 19.848 22.758 -51.936 1.00 81.81 1156 ASP A C 1
ATOM 9010 O O . ASP A 1 1156 ? 20.119 23.913 -52.260 1.00 81.81 1156 ASP A O 1
ATOM 9014 N N . LEU A 1 1157 ? 18.791 22.501 -51.165 1.00 72.94 1157 LEU A N 1
ATOM 9015 C CA . LEU A 1 1157 ? 17.956 23.579 -50.618 1.00 72.94 1157 LEU A CA 1
ATOM 9016 C C . LEU A 1 1157 ? 18.591 24.262 -49.392 1.00 72.94 1157 LEU A C 1
ATOM 9018 O O . LEU A 1 1157 ? 18.317 25.443 -49.164 1.00 72.94 1157 LEU A O 1
ATOM 9022 N N . HIS A 1 1158 ? 19.488 23.572 -48.680 1.00 78.06 1158 HIS A N 1
ATOM 9023 C CA . HIS A 1 1158 ? 20.173 24.003 -47.458 1.00 78.06 1158 HIS A CA 1
ATOM 9024 C C . HIS A 1 1158 ? 21.698 23.771 -47.516 1.00 78.06 1158 HIS A C 1
ATOM 9026 O O . HIS A 1 1158 ? 22.273 23.144 -46.621 1.00 78.06 1158 HIS A O 1
ATOM 9032 N N . PRO A 1 1159 ? 22.400 24.322 -48.523 1.00 81.56 1159 PRO A N 1
ATOM 9033 C CA . PRO A 1 1159 ? 23.812 24.045 -48.783 1.00 81.56 1159 PRO A CA 1
ATOM 9034 C C . PRO A 1 1159 ? 24.738 24.559 -47.666 1.00 81.56 1159 PRO A C 1
ATOM 9036 O O . PRO A 1 1159 ? 24.420 25.532 -46.975 1.00 81.56 1159 PRO A O 1
ATOM 9039 N N . PHE A 1 1160 ? 25.913 23.936 -47.502 1.00 84.06 1160 PHE A N 1
ATOM 9040 C CA . PHE A 1 1160 ? 26.880 24.353 -46.479 1.00 84.06 1160 PHE A CA 1
ATOM 9041 C C . PHE A 1 1160 ? 28.317 24.493 -46.976 1.00 84.06 1160 PHE A C 1
ATOM 9043 O O . PHE A 1 1160 ? 28.880 25.595 -46.989 1.00 84.06 1160 PHE A O 1
ATOM 9050 N N . ARG A 1 1161 ? 28.975 23.387 -47.330 1.00 88.62 1161 ARG A N 1
ATOM 9051 C CA . ARG A 1 1161 ? 30.408 23.407 -47.662 1.00 88.62 1161 ARG A CA 1
ATOM 9052 C C . ARG A 1 1161 ? 30.794 22.307 -48.632 1.00 88.62 1161 ARG A C 1
ATOM 9054 O O . ARG A 1 1161 ? 30.081 21.330 -48.787 1.00 88.62 1161 ARG A O 1
ATOM 9061 N N . TYR A 1 1162 ? 31.965 22.442 -49.234 1.00 91.50 1162 TYR A N 1
ATOM 9062 C CA . TYR A 1 1162 ? 32.560 21.412 -50.071 1.00 91.50 1162 TYR A CA 1
ATOM 9063 C C . TYR A 1 1162 ? 34.039 21.220 -49.754 1.00 91.50 1162 TYR A C 1
ATOM 9065 O O . TYR A 1 1162 ? 34.730 22.137 -49.299 1.00 91.50 1162 TYR A O 1
ATOM 9073 N N . GLU A 1 1163 ? 34.530 20.027 -50.047 1.00 94.44 1163 GLU A N 1
ATOM 9074 C CA . GLU A 1 1163 ? 35.915 19.612 -49.890 1.00 94.44 1163 GLU A CA 1
ATOM 9075 C C . GLU A 1 1163 ? 36.393 18.981 -51.196 1.00 94.44 1163 GLU A C 1
ATOM 9077 O O . GLU A 1 1163 ? 35.754 18.078 -51.722 1.00 94.44 1163 GLU A O 1
ATOM 9082 N N . ILE A 1 1164 ? 37.518 19.456 -51.726 1.00 93.12 1164 ILE A N 1
ATOM 9083 C CA . ILE A 1 1164 ? 38.148 18.919 -52.934 1.00 93.12 1164 ILE A CA 1
ATOM 9084 C C . ILE A 1 1164 ? 39.423 18.199 -52.524 1.00 93.12 1164 ILE A C 1
ATOM 9086 O O . ILE A 1 1164 ? 40.258 18.757 -51.808 1.00 93.12 1164 ILE A O 1
ATOM 9090 N N . TYR A 1 1165 ? 39.602 16.991 -53.034 1.00 90.69 1165 TYR A N 1
ATOM 9091 C CA . TYR A 1 1165 ? 40.727 16.110 -52.790 1.00 90.69 1165 TYR A CA 1
ATOM 9092 C C . TYR A 1 1165 ? 41.504 15.890 -54.088 1.00 90.69 1165 TYR A C 1
ATOM 9094 O O . TYR A 1 1165 ? 40.927 15.721 -55.157 1.00 90.69 1165 TYR A O 1
ATOM 9102 N N . LEU A 1 1166 ? 42.832 15.874 -53.987 1.00 89.38 1166 LEU A N 1
ATOM 9103 C CA . LEU A 1 1166 ? 43.745 15.549 -55.079 1.00 89.38 1166 LEU A CA 1
ATOM 9104 C C . LEU A 1 1166 ? 44.531 14.292 -54.693 1.00 89.38 1166 LEU A C 1
ATOM 9106 O O . LEU A 1 1166 ? 45.310 14.322 -53.737 1.00 89.38 1166 LEU A O 1
ATOM 9110 N N . ASN A 1 1167 ? 44.328 13.190 -55.417 1.00 86.56 1167 ASN A N 1
ATOM 9111 C CA . ASN A 1 1167 ? 44.890 11.866 -55.123 1.00 86.56 1167 ASN A CA 1
ATOM 9112 C C . ASN A 1 1167 ? 44.650 11.442 -53.657 1.00 86.56 1167 ASN A C 1
ATOM 9114 O O . ASN A 1 1167 ? 45.576 11.019 -52.959 1.00 86.56 1167 ASN A O 1
ATOM 9118 N N . GLY A 1 1168 ? 43.426 11.654 -53.160 1.00 77.50 1168 GLY A N 1
ATOM 9119 C CA . GLY A 1 1168 ? 43.014 11.334 -51.788 1.00 77.50 1168 GLY A CA 1
ATOM 9120 C C . GLY A 1 1168 ? 43.529 12.282 -50.696 1.00 77.50 1168 GLY A C 1
ATOM 9121 O O . GLY A 1 1168 ? 43.211 12.092 -49.526 1.00 77.50 1168 GLY A O 1
ATOM 9122 N N . SER A 1 1169 ? 44.311 13.314 -51.035 1.00 83.62 1169 SER A N 1
ATOM 9123 C CA . SER A 1 1169 ? 44.750 14.341 -50.079 1.00 83.62 1169 SER A CA 1
ATOM 9124 C C . SER A 1 1169 ? 43.891 15.594 -50.191 1.00 83.62 1169 SER A C 1
ATOM 9126 O O . SER A 1 1169 ? 43.708 16.111 -51.292 1.00 83.62 1169 SER A O 1
ATOM 9128 N N . LEU A 1 1170 ? 43.402 16.110 -49.058 1.00 86.50 1170 LEU A N 1
ATOM 9129 C CA . LEU A 1 1170 ? 42.580 17.322 -49.025 1.00 86.50 1170 LEU A CA 1
ATOM 9130 C C . LEU A 1 1170 ? 43.337 18.499 -49.657 1.00 86.50 1170 LEU A C 1
ATOM 9132 O O . LEU A 1 1170 ? 44.403 18.901 -49.186 1.00 86.50 1170 LEU A O 1
ATOM 9136 N N . HIS A 1 1171 ? 42.779 19.033 -50.738 1.00 88.94 1171 HIS A N 1
ATOM 9137 C CA . HIS A 1 1171 ? 43.362 20.101 -51.538 1.00 88.94 1171 HIS A CA 1
ATOM 9138 C C . HIS A 1 1171 ? 42.734 21.461 -51.218 1.00 88.94 1171 HIS A C 1
ATOM 9140 O O . HIS A 1 1171 ? 43.457 22.437 -51.014 1.00 88.94 1171 HIS A O 1
ATOM 9146 N N . ALA A 1 1172 ? 41.403 21.534 -51.154 1.00 86.56 1172 ALA A N 1
ATOM 9147 C CA . ALA A 1 1172 ? 40.684 22.776 -50.891 1.00 86.56 1172 ALA A CA 1
ATOM 9148 C C . ALA A 1 1172 ? 39.388 22.531 -50.111 1.00 86.56 1172 ALA A C 1
ATOM 9150 O O . ALA A 1 1172 ? 38.772 21.479 -50.237 1.00 86.56 1172 ALA A O 1
ATOM 9151 N N . VAL A 1 1173 ? 38.971 23.532 -49.337 1.00 88.50 1173 VAL A N 1
ATOM 9152 C CA . VAL A 1 1173 ? 37.670 23.579 -48.657 1.00 88.50 1173 VAL A CA 1
ATOM 9153 C C . VAL A 1 1173 ? 37.029 24.919 -48.985 1.00 88.50 1173 VAL A C 1
ATOM 9155 O O . VAL A 1 1173 ? 37.710 25.949 -48.932 1.00 88.50 1173 VAL A O 1
ATOM 9158 N N . GLY A 1 1174 ? 35.742 24.921 -49.313 1.00 85.56 1174 GLY A N 1
ATOM 9159 C CA . GLY A 1 1174 ? 34.981 26.140 -49.568 1.00 85.56 1174 GLY A CA 1
ATOM 9160 C C . GLY A 1 1174 ? 33.578 26.075 -48.982 1.00 85.56 1174 GLY A C 1
ATOM 9161 O O . GLY A 1 1174 ? 33.096 25.007 -48.616 1.00 85.56 1174 GLY A O 1
ATOM 9162 N N . LEU A 1 1175 ? 32.945 27.240 -48.851 1.00 82.06 1175 LEU A N 1
ATOM 9163 C CA . LEU A 1 1175 ? 31.537 27.337 -48.476 1.00 82.06 1175 LEU A CA 1
ATOM 9164 C C . LEU A 1 1175 ? 30.687 27.374 -49.738 1.00 82.06 1175 LEU A C 1
ATOM 9166 O O . LEU A 1 1175 ? 31.067 28.017 -50.716 1.00 82.06 1175 LEU A O 1
ATOM 9170 N N . TRP A 1 1176 ? 29.531 26.737 -49.662 1.00 81.94 1176 TRP A N 1
ATOM 9171 C CA . TRP A 1 1176 ? 28.514 26.721 -50.696 1.00 81.94 1176 TRP A CA 1
ATOM 9172 C C . TRP A 1 1176 ? 27.215 27.160 -50.027 1.00 81.94 1176 TRP A C 1
ATOM 9174 O O . TRP A 1 1176 ? 26.748 26.497 -49.113 1.00 81.94 1176 TRP A O 1
ATOM 9184 N N . ASN A 1 1177 ? 26.706 28.338 -50.391 1.00 71.75 1177 ASN A N 1
ATOM 9185 C CA . ASN A 1 1177 ? 25.622 28.999 -49.647 1.00 71.75 1177 ASN A CA 1
ATOM 9186 C C . ASN A 1 1177 ? 24.399 29.328 -50.520 1.00 71.75 1177 ASN A C 1
ATOM 9188 O O . ASN A 1 1177 ? 23.418 29.870 -50.014 1.00 71.75 1177 ASN A O 1
ATOM 9192 N N . GLU A 1 1178 ? 24.471 29.083 -51.829 1.00 74.19 1178 GLU A N 1
ATOM 9193 C CA . GLU A 1 1178 ? 23.359 29.291 -52.759 1.00 74.19 1178 GLU A CA 1
ATOM 9194 C C . GLU A 1 1178 ? 22.785 27.939 -53.158 1.00 74.19 1178 GLU A C 1
ATOM 9196 O O . GLU A 1 1178 ? 23.542 27.005 -53.382 1.00 74.19 1178 GLU A O 1
ATOM 9201 N N . SER A 1 1179 ? 21.462 27.823 -53.286 1.00 71.75 1179 SER A N 1
ATOM 9202 C CA . SER A 1 1179 ? 20.812 26.524 -53.512 1.00 71.75 1179 SER A CA 1
ATOM 9203 C C . SER A 1 1179 ? 21.244 25.811 -54.803 1.00 71.75 1179 SER A C 1
ATOM 9205 O O . SER A 1 1179 ? 20.961 24.639 -55.021 1.00 71.75 1179 SER A O 1
ATOM 9207 N N . SER A 1 1180 ? 21.908 26.538 -55.700 1.00 75.81 1180 SER A N 1
ATOM 9208 C CA . SER A 1 1180 ? 22.640 26.003 -56.837 1.00 75.81 1180 SER A CA 1
ATOM 9209 C C . SER A 1 1180 ? 23.907 26.829 -57.020 1.00 75.81 1180 SER A C 1
ATOM 9211 O O . SER A 1 1180 ? 23.816 28.056 -57.017 1.00 75.81 1180 SER A O 1
ATOM 9213 N N . ASP A 1 1181 ? 25.064 26.188 -57.170 1.00 81.69 1181 ASP A N 1
ATOM 9214 C CA . ASP A 1 1181 ? 26.342 26.887 -57.355 1.00 81.69 1181 ASP A CA 1
ATOM 9215 C C . ASP A 1 1181 ? 27.296 26.095 -58.263 1.00 81.69 1181 ASP A C 1
ATOM 9217 O O . ASP A 1 1181 ? 27.196 24.872 -58.389 1.00 81.69 1181 ASP A O 1
ATOM 9221 N N . GLU A 1 1182 ? 28.226 26.806 -58.899 1.00 86.94 1182 GLU A N 1
ATOM 9222 C CA . GLU A 1 1182 ? 29.276 26.228 -59.741 1.00 86.94 1182 GLU A CA 1
ATOM 9223 C C . GLU A 1 1182 ? 30.600 26.204 -58.970 1.00 86.94 1182 GLU A C 1
ATOM 9225 O O . GLU A 1 1182 ? 31.278 27.220 -58.795 1.00 86.94 1182 GLU A O 1
ATOM 9230 N N . ILE A 1 1183 ? 31.014 25.015 -58.540 1.00 89.25 1183 ILE A N 1
ATOM 9231 C CA . ILE A 1 1183 ? 32.277 24.816 -57.834 1.00 89.25 1183 ILE A CA 1
ATOM 9232 C C . ILE A 1 1183 ? 33.354 24.478 -58.862 1.00 89.25 1183 ILE A C 1
ATOM 9234 O O . ILE A 1 1183 ? 33.302 23.436 -59.513 1.00 89.25 1183 ILE A O 1
ATOM 9238 N N . SER A 1 1184 ? 34.359 25.346 -59.002 1.00 89.31 1184 SER A N 1
ATOM 9239 C CA . SER A 1 1184 ? 35.428 25.159 -59.992 1.00 89.31 1184 SER A CA 1
ATOM 9240 C C . SER A 1 1184 ? 36.813 24.961 -59.375 1.00 89.31 1184 SER A C 1
ATOM 9242 O O . SER A 1 1184 ? 37.202 25.703 -58.469 1.00 89.31 1184 SER A O 1
ATOM 9244 N N . LEU A 1 1185 ? 37.596 24.032 -59.929 1.00 90.12 1185 LEU A N 1
ATOM 9245 C CA . LEU A 1 1185 ? 39.025 23.865 -59.650 1.00 90.12 1185 LEU A CA 1
ATOM 9246 C C . LEU A 1 1185 ? 39.845 24.136 -60.915 1.00 90.12 1185 LEU A C 1
ATOM 9248 O O . LEU A 1 1185 ? 39.716 23.411 -61.898 1.00 90.12 1185 LEU A O 1
ATOM 9252 N N . SER A 1 1186 ? 40.730 25.137 -60.883 1.00 87.88 1186 SER A N 1
ATOM 9253 C CA . SER A 1 1186 ? 41.673 25.390 -61.983 1.00 87.88 1186 SER A CA 1
ATOM 9254 C C . SER A 1 1186 ? 42.756 24.310 -62.053 1.00 87.88 1186 SER A C 1
ATOM 9256 O O . SER A 1 1186 ? 43.352 23.950 -61.039 1.00 87.88 1186 SER A O 1
ATOM 9258 N N . LEU A 1 1187 ? 43.031 23.840 -63.269 1.00 86.19 1187 LEU A N 1
ATOM 9259 C CA . LEU A 1 1187 ? 44.078 22.866 -63.588 1.00 86.19 1187 LEU A CA 1
ATOM 9260 C C . LEU A 1 1187 ? 45.371 23.536 -64.092 1.00 86.19 1187 LEU A C 1
ATOM 9262 O O . LEU A 1 1187 ? 46.308 22.859 -64.522 1.00 86.19 1187 LEU A O 1
ATOM 9266 N N . ASP A 1 1188 ? 45.439 24.868 -64.051 1.00 83.19 1188 ASP A N 1
ATOM 9267 C CA . ASP A 1 1188 ? 46.580 25.621 -64.558 1.00 83.19 1188 ASP A CA 1
ATOM 9268 C C . ASP A 1 1188 ? 47.812 25.386 -63.669 1.00 83.19 1188 ASP A C 1
ATOM 9270 O O . ASP A 1 1188 ? 47.779 25.547 -62.449 1.00 83.19 1188 ASP A O 1
ATOM 9274 N N . GLY A 1 1189 ? 48.934 25.017 -64.291 1.00 75.62 1189 GLY A N 1
ATOM 9275 C CA . GLY A 1 1189 ? 50.192 24.760 -63.582 1.00 75.62 1189 GLY A CA 1
ATOM 9276 C C . GLY A 1 1189 ? 50.337 23.354 -62.992 1.00 75.62 1189 GLY A C 1
ATOM 9277 O O . GLY A 1 1189 ? 51.303 23.122 -62.267 1.00 75.62 1189 GLY A O 1
ATOM 9278 N N . PHE A 1 1190 ? 49.437 22.418 -63.313 1.00 83.81 1190 PHE A N 1
ATOM 9279 C CA . PHE A 1 1190 ? 49.639 21.000 -63.004 1.00 83.81 1190 PHE A CA 1
ATOM 9280 C C . PHE A 1 1190 ? 50.845 20.439 -63.782 1.00 83.81 1190 PHE A C 1
ATOM 9282 O O . PHE A 1 1190 ? 51.051 20.742 -64.963 1.00 83.81 1190 PHE A O 1
ATOM 9289 N N . ASP A 1 1191 ? 51.656 19.618 -63.110 1.00 83.38 1191 ASP A N 1
ATOM 9290 C CA . ASP A 1 1191 ? 52.790 18.919 -63.718 1.00 83.38 1191 ASP A CA 1
ATOM 9291 C C . ASP A 1 1191 ? 52.320 17.715 -64.552 1.00 83.38 1191 ASP A C 1
ATOM 9293 O O . ASP A 1 1191 ? 51.186 17.260 -64.442 1.00 83.38 1191 ASP A O 1
ATOM 9297 N N . VAL A 1 1192 ? 53.198 17.181 -65.407 1.00 81.75 1192 VAL A N 1
ATOM 9298 C CA . VAL A 1 1192 ? 52.905 15.968 -66.191 1.00 81.75 1192 VAL A CA 1
ATOM 9299 C C . VAL A 1 1192 ? 52.622 14.800 -65.247 1.00 81.75 1192 VAL A C 1
ATOM 9301 O O . VAL A 1 1192 ? 53.468 14.435 -64.428 1.00 81.75 1192 VAL A O 1
ATOM 9304 N N . GLY A 1 1193 ? 51.448 14.188 -65.386 1.00 83.94 1193 GLY A N 1
ATOM 9305 C CA . GLY A 1 1193 ? 50.972 13.152 -64.477 1.00 83.94 1193 GLY A CA 1
ATOM 9306 C C . GLY A 1 1193 ? 49.496 12.820 -64.676 1.00 83.94 1193 GLY A C 1
ATOM 9307 O O . GLY A 1 1193 ? 48.809 13.445 -65.481 1.00 83.94 1193 GLY A O 1
ATOM 9308 N N . VAL A 1 1194 ? 49.024 11.813 -63.941 1.00 85.50 1194 VAL A N 1
ATOM 9309 C CA . VAL A 1 1194 ? 47.600 11.473 -63.826 1.00 85.50 1194 VAL A CA 1
ATOM 9310 C C . VAL A 1 1194 ? 47.169 11.801 -62.403 1.00 85.50 1194 VAL A C 1
ATOM 9312 O O . VAL A 1 1194 ? 47.841 11.396 -61.452 1.00 85.50 1194 VAL A O 1
ATOM 9315 N N . TYR A 1 1195 ? 46.080 12.544 -62.275 1.00 87.50 1195 TYR A N 1
ATOM 9316 C CA . TYR A 1 1195 ? 45.529 13.010 -61.014 1.00 87.50 1195 TYR A CA 1
ATOM 9317 C C . TYR A 1 1195 ? 44.074 12.567 -60.903 1.00 87.50 1195 TYR A C 1
ATOM 9319 O O . TYR A 1 1195 ? 43.291 12.798 -61.819 1.00 87.50 1195 TYR A O 1
ATOM 9327 N N . GLU A 1 1196 ? 43.712 11.958 -59.784 1.00 90.31 1196 GLU A N 1
ATOM 9328 C CA . GLU A 1 1196 ? 42.323 11.733 -59.396 1.00 90.31 1196 GLU A CA 1
ATOM 9329 C C . GLU A 1 1196 ? 41.878 12.917 -58.541 1.00 90.31 1196 GLU A C 1
ATOM 9331 O O . GLU A 1 1196 ? 42.464 13.187 -57.489 1.00 90.31 1196 GLU A O 1
ATOM 9336 N N . VAL A 1 1197 ? 40.887 13.663 -59.020 1.00 91.44 1197 VAL A N 1
ATOM 9337 C CA . VAL A 1 1197 ? 40.334 14.807 -58.299 1.00 91.44 1197 VAL A CA 1
ATOM 9338 C C . VAL A 1 1197 ? 38.925 14.451 -57.865 1.00 91.44 1197 VAL A C 1
ATOM 9340 O O . VAL A 1 1197 ? 38.071 14.247 -58.721 1.00 91.44 1197 VAL A O 1
ATOM 9343 N N . SER A 1 1198 ? 38.668 14.388 -56.562 1.00 91.19 1198 SER A N 1
ATOM 9344 C CA . SER A 1 1198 ? 37.321 14.152 -56.038 1.00 91.19 1198 SER A CA 1
ATOM 9345 C C . SER A 1 1198 ? 36.801 15.345 -55.255 1.00 91.19 1198 SER A C 1
ATOM 9347 O O . SER A 1 1198 ? 37.572 16.123 -54.693 1.00 91.19 1198 SER A O 1
ATOM 9349 N N . ILE A 1 1199 ? 35.485 15.504 -55.238 1.00 92.88 1199 ILE A N 1
ATOM 9350 C CA . ILE A 1 1199 ? 34.778 16.497 -54.438 1.00 92.88 1199 ILE A CA 1
ATOM 9351 C C . ILE A 1 1199 ? 33.792 15.786 -53.514 1.00 92.88 1199 ILE A C 1
ATOM 9353 O O . ILE A 1 1199 ? 33.164 14.811 -53.916 1.00 92.88 1199 ILE A O 1
ATOM 9357 N N . VAL A 1 1200 ? 33.656 16.278 -52.286 1.00 92.38 1200 VAL A N 1
ATOM 9358 C CA . VAL A 1 1200 ? 32.572 15.936 -51.361 1.00 92.38 1200 VAL A CA 1
ATOM 9359 C C . VAL A 1 1200 ? 31.862 17.230 -51.000 1.00 92.38 1200 VAL A C 1
ATOM 9361 O O . VAL A 1 1200 ? 32.498 18.169 -50.520 1.00 92.38 1200 VAL A O 1
ATOM 9364 N N . ILE A 1 1201 ? 30.561 17.301 -51.250 1.00 89.19 1201 ILE A N 1
ATOM 9365 C CA . ILE A 1 1201 ? 29.713 18.418 -50.845 1.00 89.19 1201 ILE A CA 1
ATOM 9366 C C . ILE A 1 1201 ? 28.871 18.012 -49.636 1.00 89.19 1201 ILE A C 1
ATOM 9368 O O . ILE A 1 1201 ? 28.480 16.854 -49.506 1.00 89.19 1201 ILE A O 1
ATOM 9372 N N . TYR A 1 1202 ? 28.630 18.977 -48.758 1.00 87.25 1202 TYR A N 1
ATOM 9373 C CA . TYR A 1 1202 ? 27.889 18.850 -47.512 1.00 87.25 1202 TYR A CA 1
ATOM 9374 C C . TYR A 1 1202 ? 26.775 19.897 -47.508 1.00 87.25 1202 TYR A C 1
ATOM 9376 O O . TYR A 1 1202 ? 27.033 21.074 -47.806 1.00 87.25 1202 TYR A O 1
ATOM 9384 N N . ASP A 1 1203 ? 25.573 19.492 -47.122 1.00 84.69 1203 ASP A N 1
ATOM 9385 C CA . ASP A 1 1203 ? 24.525 20.427 -46.719 1.00 84.69 1203 ASP A CA 1
ATOM 9386 C C . ASP A 1 1203 ? 24.690 20.839 -45.239 1.00 84.69 1203 ASP A C 1
ATOM 9388 O O . ASP A 1 1203 ? 25.620 20.415 -44.539 1.00 84.69 1203 ASP A O 1
ATOM 9392 N N . SER A 1 1204 ? 23.829 21.740 -44.769 1.00 76.56 1204 SER A N 1
ATOM 9393 C CA . SER A 1 1204 ? 23.879 22.272 -43.399 1.00 76.56 1204 SER A CA 1
ATOM 9394 C C . SER A 1 1204 ? 23.307 21.320 -42.345 1.00 76.56 1204 SER A C 1
ATOM 9396 O O . SER A 1 1204 ? 23.555 21.527 -41.154 1.00 76.56 1204 SER A O 1
ATOM 9398 N N . SER A 1 1205 ? 22.624 20.262 -42.785 1.00 72.25 1205 SER A N 1
ATOM 9399 C CA . SER A 1 1205 ? 22.067 19.180 -41.967 1.00 72.25 1205 SER A CA 1
ATOM 9400 C C . SER A 1 1205 ? 23.034 18.000 -41.818 1.00 72.25 1205 SER A C 1
ATOM 9402 O O . SER A 1 1205 ? 22.836 17.135 -40.968 1.00 72.25 1205 SER A O 1
ATOM 9404 N N . GLY A 1 1206 ? 24.130 18.000 -42.580 1.00 66.81 1206 GLY A N 1
ATOM 9405 C CA . GLY A 1 1206 ? 25.196 17.008 -42.529 1.00 66.81 1206 GLY A CA 1
ATOM 9406 C C . GLY A 1 1206 ? 25.087 15.902 -43.582 1.00 66.81 1206 GLY A C 1
ATOM 9407 O O . GLY A 1 1206 ? 25.945 15.016 -43.573 1.00 66.81 1206 GLY A O 1
ATOM 9408 N N . ASN A 1 1207 ? 24.107 15.941 -44.496 1.00 78.00 1207 ASN A N 1
ATOM 9409 C CA . ASN A 1 1207 ? 24.045 14.984 -45.602 1.00 78.00 1207 ASN A CA 1
ATOM 9410 C C . ASN A 1 1207 ? 25.134 15.309 -46.638 1.00 78.00 1207 ASN A C 1
ATOM 9412 O O . ASN A 1 1207 ? 25.587 16.453 -46.764 1.00 78.00 1207 ASN A O 1
ATOM 9416 N N . THR A 1 1208 ? 25.585 14.294 -47.384 1.00 87.94 1208 THR A N 1
ATOM 9417 C CA . THR A 1 1208 ? 26.729 14.437 -48.298 1.00 87.94 1208 THR A CA 1
ATOM 9418 C C . THR A 1 1208 ? 26.497 13.807 -49.662 1.00 87.94 1208 THR A C 1
ATOM 9420 O O . THR A 1 1208 ? 25.747 12.842 -49.794 1.00 87.94 1208 THR A O 1
ATOM 9423 N N . ALA A 1 1209 ? 27.193 14.330 -50.671 1.00 86.06 1209 ALA A N 1
ATOM 9424 C CA . ALA A 1 1209 ? 27.346 13.698 -51.977 1.00 86.06 1209 ALA A CA 1
ATOM 9425 C C . ALA A 1 1209 ? 28.746 13.942 -52.531 1.00 86.06 1209 ALA A C 1
ATOM 9427 O O . ALA A 1 1209 ? 29.416 14.906 -52.157 1.00 86.06 1209 ALA A O 1
ATOM 9428 N N . SER A 1 1210 ? 29.208 13.064 -53.417 1.00 91.25 1210 SER A N 1
ATOM 9429 C CA . SER A 1 1210 ? 30.570 13.120 -53.936 1.00 91.25 1210 SER A CA 1
ATOM 9430 C C . SER A 1 1210 ? 30.661 12.763 -55.416 1.00 91.25 1210 SER A C 1
ATOM 9432 O O . SER A 1 1210 ? 29.795 12.084 -55.964 1.00 91.25 1210 SER A O 1
ATOM 9434 N N . ASP A 1 1211 ? 31.724 13.246 -56.057 1.00 94.25 1211 ASP A N 1
ATOM 9435 C CA . ASP A 1 1211 ? 32.072 12.944 -57.447 1.00 94.25 1211 ASP A CA 1
ATOM 9436 C C . ASP A 1 1211 ? 33.600 12.859 -57.619 1.00 94.25 1211 ASP A C 1
ATOM 9438 O O . ASP A 1 1211 ? 34.352 13.414 -56.812 1.00 94.25 1211 ASP A O 1
ATOM 9442 N N . SER A 1 1212 ? 34.074 12.169 -58.662 1.00 90.19 1212 SER A N 1
ATOM 9443 C CA . SER A 1 1212 ? 35.500 12.037 -58.985 1.00 90.19 1212 SER A CA 1
ATOM 9444 C C . SER A 1 1212 ? 35.770 12.177 -60.484 1.00 90.19 1212 SER A C 1
ATOM 9446 O O . SER A 1 1212 ? 35.135 11.500 -61.291 1.00 90.19 1212 SER A O 1
ATOM 9448 N N . VAL A 1 1213 ? 36.782 12.969 -60.843 1.00 90.19 1213 VAL A N 1
ATOM 9449 C CA . VAL A 1 1213 ? 37.219 13.234 -62.222 1.00 90.19 1213 VAL A CA 1
ATOM 9450 C C . VAL A 1 1213 ? 38.703 12.896 -62.380 1.00 90.19 1213 VAL A C 1
ATOM 9452 O O . VAL A 1 1213 ? 39.544 13.342 -61.592 1.00 90.19 1213 VAL A O 1
ATOM 9455 N N . LEU A 1 1214 ? 39.057 12.149 -63.430 1.00 89.12 1214 LEU A N 1
ATOM 9456 C CA . LEU A 1 1214 ? 40.450 11.849 -63.762 1.00 89.12 1214 LEU A CA 1
ATOM 9457 C C . LEU A 1 1214 ? 41.039 12.940 -64.670 1.00 89.12 1214 LEU A C 1
ATOM 9459 O O . LEU A 1 1214 ? 40.515 13.237 -65.744 1.00 89.12 1214 LEU A O 1
ATOM 9463 N N . VAL A 1 1215 ? 42.178 13.511 -64.278 1.00 87.75 1215 VAL A N 1
ATOM 9464 C CA . VAL A 1 1215 ? 42.910 14.527 -65.047 1.00 87.75 1215 VAL A CA 1
ATOM 9465 C C . VAL A 1 1215 ? 44.259 13.978 -65.497 1.00 87.75 1215 VAL A C 1
ATOM 9467 O O . VAL A 1 1215 ? 45.102 13.630 -64.674 1.00 87.75 1215 VAL A O 1
ATOM 9470 N N . THR A 1 1216 ? 44.503 13.938 -66.807 1.00 86.50 1216 THR A N 1
ATOM 9471 C CA . THR A 1 1216 ? 45.791 13.517 -67.386 1.00 86.50 1216 THR A CA 1
ATOM 9472 C C . THR A 1 1216 ? 46.504 14.695 -68.047 1.00 86.50 1216 THR A C 1
ATOM 9474 O O . THR A 1 1216 ? 45.983 15.302 -68.982 1.00 86.50 1216 THR A O 1
ATOM 9477 N N . VAL A 1 1217 ? 47.724 14.992 -67.595 1.00 85.50 1217 VAL A N 1
ATOM 9478 C CA . VAL A 1 1217 ? 48.579 16.059 -68.136 1.00 85.50 1217 VAL A CA 1
ATOM 9479 C C . VAL A 1 1217 ? 49.752 15.448 -68.906 1.00 85.50 1217 VAL A C 1
ATOM 9481 O O . VAL A 1 1217 ? 50.554 14.716 -68.325 1.00 85.50 1217 VAL A O 1
ATOM 9484 N N . THR A 1 1218 ? 49.883 15.742 -70.203 1.00 80.62 1218 THR A N 1
ATOM 9485 C CA . THR A 1 1218 ? 50.930 15.181 -71.089 1.00 80.62 1218 THR A CA 1
ATOM 9486 C C . THR A 1 1218 ? 51.982 16.217 -71.515 1.00 80.62 1218 THR A C 1
ATOM 9488 O O . THR A 1 1218 ? 51.679 17.401 -71.606 1.00 80.62 1218 THR A O 1
ATOM 9491 N N . GLU A 1 1219 ? 53.225 15.806 -71.812 1.00 74.19 1219 GLU A N 1
ATOM 9492 C CA . GLU A 1 1219 ? 54.293 16.719 -72.279 1.00 74.19 1219 GLU A CA 1
ATOM 9493 C C . GLU A 1 1219 ? 53.944 17.409 -73.614 1.00 74.19 1219 GLU A C 1
ATOM 9495 O O . GLU A 1 1219 ? 53.448 16.769 -74.543 1.00 74.19 1219 GLU A O 1
ATOM 9500 N N . SER A 1 1220 ? 54.259 18.705 -73.745 1.00 54.62 1220 SER A N 1
ATOM 9501 C CA . SER A 1 1220 ? 54.012 19.466 -74.977 1.00 54.62 1220 SER A CA 1
ATOM 9502 C C . SER A 1 1220 ? 54.996 19.086 -76.094 1.00 54.62 1220 SER A C 1
ATOM 9504 O O . SER A 1 1220 ? 56.207 19.309 -76.010 1.00 54.62 1220 SER A O 1
ATOM 9506 N N . SER A 1 1221 ? 54.490 18.522 -77.195 1.00 47.97 1221 SER A N 1
ATOM 9507 C CA . SER A 1 1221 ? 55.310 18.202 -78.369 1.00 47.97 1221 SER A CA 1
ATOM 9508 C C . SER A 1 1221 ? 55.371 19.385 -79.344 1.00 47.97 1221 SER A C 1
ATOM 9510 O O . SER A 1 1221 ? 54.477 19.580 -80.165 1.00 47.97 1221 SER A O 1
ATOM 9512 N N . GLY A 1 1222 ? 56.440 20.182 -79.285 1.00 42.12 1222 GLY A N 1
ATOM 9513 C CA . GLY A 1 1222 ? 56.702 21.252 -80.255 1.00 42.12 1222 GLY A CA 1
ATOM 9514 C C . GLY A 1 1222 ? 57.535 20.794 -81.462 1.00 42.12 1222 GLY A C 1
ATOM 9515 O O . GLY A 1 1222 ? 58.689 20.399 -81.296 1.00 42.12 1222 GLY A O 1
ATOM 9516 N N . GLY A 1 1223 ? 57.000 20.927 -82.685 1.00 35.28 1223 GLY A N 1
ATOM 9517 C CA . GLY A 1 1223 ? 57.787 20.864 -83.931 1.00 35.28 1223 GLY A CA 1
ATOM 9518 C C . GLY A 1 1223 ? 56.976 20.750 -85.236 1.00 35.28 1223 GLY A C 1
ATOM 9519 O O . GLY A 1 1223 ? 56.341 19.732 -85.478 1.00 35.28 1223 GLY A O 1
ATOM 9520 N N . GLU A 1 1224 ? 57.046 21.793 -86.077 1.00 38.06 1224 GLU A N 1
ATOM 9521 C CA . GLU A 1 1224 ? 56.512 21.962 -87.454 1.00 38.06 1224 GLU A CA 1
ATOM 9522 C C . GLU A 1 1224 ? 56.744 20.754 -88.404 1.00 38.06 1224 GLU A C 1
ATOM 9524 O O . GLU A 1 1224 ? 57.775 20.107 -88.249 1.00 38.06 1224 GLU A O 1
ATOM 9529 N N . ILE A 1 1225 ? 55.854 20.441 -89.386 1.00 36.34 1225 ILE A N 1
ATOM 9530 C CA . ILE A 1 1225 ? 55.842 20.827 -90.842 1.00 36.34 1225 ILE A CA 1
ATOM 9531 C C . ILE A 1 1225 ? 54.574 20.278 -91.591 1.00 36.34 1225 ILE A C 1
ATOM 9533 O O . ILE A 1 1225 ? 54.269 19.096 -91.495 1.00 36.34 1225 ILE A O 1
ATOM 9537 N N . ASP A 1 1226 ? 53.882 21.168 -92.330 1.00 35.31 1226 ASP A N 1
ATOM 9538 C CA . ASP A 1 1226 ? 53.224 21.175 -93.684 1.00 35.31 1226 ASP A CA 1
ATOM 9539 C C . ASP A 1 1226 ? 52.964 19.874 -94.545 1.00 35.31 1226 ASP A C 1
ATOM 9541 O O . ASP A 1 1226 ? 53.566 18.830 -94.317 1.00 35.31 1226 ASP A O 1
ATOM 9545 N N . PRO A 1 1227 ? 52.141 19.884 -95.634 1.00 52.88 1227 PRO A N 1
ATOM 9546 C CA . PRO A 1 1227 ? 50.762 19.386 -95.695 1.00 52.88 1227 PRO A CA 1
ATOM 9547 C C . PRO A 1 1227 ? 50.532 18.400 -96.877 1.00 52.88 1227 PRO A C 1
ATOM 9549 O O . PRO A 1 1227 ? 50.417 18.818 -98.030 1.00 52.88 1227 PRO A O 1
ATOM 9552 N N . LEU A 1 1228 ? 50.406 17.084 -96.668 1.00 31.34 1228 LEU A N 1
ATOM 9553 C CA . LEU A 1 1228 ? 49.927 16.202 -97.752 1.00 31.34 1228 LEU A CA 1
ATOM 9554 C C . LEU A 1 1228 ? 49.440 14.823 -97.280 1.00 31.34 1228 LEU A C 1
ATOM 9556 O O . LEU A 1 1228 ? 50.096 13.825 -97.550 1.00 31.34 1228 LEU A O 1
ATOM 9560 N N . LEU A 1 1229 ? 48.258 14.741 -96.660 1.00 33.47 1229 LEU A N 1
ATOM 9561 C CA . LEU A 1 1229 ? 47.334 13.623 -96.918 1.00 33.47 1229 LEU A CA 1
ATOM 9562 C C . LEU A 1 1229 ? 45.922 13.940 -96.408 1.00 33.47 1229 LEU A C 1
ATOM 9564 O O . LEU A 1 1229 ? 45.457 13.449 -95.386 1.00 33.47 1229 LEU A O 1
ATOM 9568 N N . ALA A 1 1230 ? 45.220 14.785 -97.156 1.00 30.80 1230 ALA A N 1
ATOM 9569 C CA . ALA A 1 1230 ? 43.770 14.742 -97.152 1.00 30.80 1230 ALA A CA 1
ATOM 9570 C C . ALA A 1 1230 ? 43.303 13.466 -97.878 1.00 30.80 1230 ALA A C 1
ATOM 9572 O O . ALA A 1 1230 ? 43.871 13.100 -98.909 1.00 30.80 1230 ALA A O 1
ATOM 9573 N N . PHE A 1 1231 ? 42.189 12.918 -97.384 1.00 29.45 1231 PHE A N 1
ATOM 9574 C CA . PHE A 1 1231 ? 41.267 11.971 -98.023 1.00 29.45 1231 PHE A CA 1
ATOM 9575 C C . PHE A 1 1231 ? 41.513 10.464 -97.857 1.00 29.45 1231 PHE A C 1
ATOM 9577 O O . PHE A 1 1231 ? 42.595 9.976 -98.160 1.00 29.45 1231 PHE A O 1
ATOM 9584 N N . LEU A 1 1232 ? 40.395 9.771 -97.548 1.00 27.67 1232 LEU A N 1
ATOM 9585 C CA . LEU A 1 1232 ? 40.137 8.321 -97.395 1.00 27.67 1232 LEU A CA 1
ATOM 9586 C C . LEU A 1 1232 ? 40.173 7.894 -95.906 1.00 27.67 1232 LEU A C 1
ATOM 9588 O O . LEU A 1 1232 ? 41.217 7.972 -95.288 1.00 27.67 1232 LEU A O 1
ATOM 9592 N N . ILE A 1 1233 ? 39.113 7.422 -95.236 1.00 30.67 1233 ILE A N 1
ATOM 9593 C CA . ILE A 1 1233 ? 37.869 6.761 -95.662 1.00 30.67 1233 ILE A CA 1
ATOM 9594 C C . ILE A 1 1233 ? 36.806 6.926 -94.556 1.00 30.67 1233 ILE A C 1
ATOM 9596 O O . ILE A 1 1233 ? 37.100 6.866 -93.369 1.00 30.67 1233 ILE A O 1
ATOM 9600 N N . SER A 1 1234 ? 35.564 7.117 -94.989 1.00 28.88 1234 SER A N 1
ATOM 9601 C CA . SER A 1 1234 ? 34.315 7.054 -94.233 1.00 28.88 1234 SER A CA 1
ATOM 9602 C C . SER A 1 1234 ? 33.944 5.638 -93.763 1.00 28.88 1234 SER A C 1
ATOM 9604 O O . SER A 1 1234 ? 34.206 4.667 -94.465 1.00 28.88 1234 SER A O 1
ATOM 9606 N N . SER A 1 1235 ? 33.096 5.571 -92.732 1.00 33.94 1235 SER A N 1
ATOM 9607 C CA . SER A 1 1235 ? 32.117 4.503 -92.423 1.00 33.94 1235 SER A CA 1
ATOM 9608 C C . SER A 1 1235 ? 32.583 3.195 -91.753 1.00 33.94 1235 SER A C 1
ATOM 9610 O O . SER A 1 1235 ? 33.684 2.712 -91.984 1.00 33.94 1235 SER A O 1
ATOM 9612 N N . PHE A 1 1236 ? 31.622 2.628 -91.000 1.00 32.09 1236 PHE A N 1
ATOM 9613 C CA . PHE A 1 1236 ? 31.608 1.452 -90.104 1.00 32.09 1236 PHE A CA 1
ATOM 9614 C C . PHE A 1 1236 ? 32.069 1.754 -88.668 1.00 32.09 1236 PHE A C 1
ATOM 9616 O O . PHE A 1 1236 ? 33.145 2.285 -88.470 1.00 32.09 1236 PHE A O 1
ATOM 9623 N N . GLY A 1 1237 ? 31.318 1.482 -87.599 1.00 28.05 1237 GLY A N 1
ATOM 9624 C CA . GLY A 1 1237 ? 30.114 0.672 -87.422 1.00 28.05 1237 GLY A CA 1
ATOM 9625 C C . GLY A 1 1237 ? 30.270 -0.151 -86.138 1.00 28.05 1237 GLY A C 1
ATOM 9626 O O . GLY A 1 1237 ? 31.139 -1.005 -86.096 1.00 28.05 1237 GLY A O 1
ATOM 9627 N N . ILE A 1 1238 ? 29.466 0.180 -85.122 1.00 30.64 1238 ILE A N 1
ATOM 9628 C CA . ILE A 1 1238 ? 28.803 -0.672 -84.111 1.00 30.64 1238 ILE A CA 1
ATOM 9629 C C . ILE A 1 1238 ? 29.403 -2.076 -83.813 1.00 30.64 1238 ILE A C 1
ATOM 9631 O O . ILE A 1 1238 ? 29.543 -2.881 -84.729 1.00 30.64 1238 ILE A O 1
ATOM 9635 N N . VAL A 1 1239 ? 29.540 -2.382 -82.501 1.00 29.14 1239 VAL A N 1
ATOM 9636 C CA . VAL A 1 1239 ? 29.061 -3.584 -81.745 1.00 29.14 1239 VAL A CA 1
ATOM 9637 C C . VAL A 1 1239 ? 30.069 -4.324 -80.821 1.00 29.14 1239 VAL A C 1
ATOM 9639 O O . VAL A 1 1239 ? 31.159 -4.681 -81.250 1.00 29.14 1239 VAL A O 1
ATOM 9642 N N . LEU A 1 1240 ? 29.551 -4.644 -79.612 1.00 25.09 1240 LEU A N 1
ATOM 9643 C CA . LEU A 1 1240 ? 29.876 -5.685 -78.592 1.00 25.09 1240 LEU A CA 1
ATOM 9644 C C . LEU A 1 1240 ? 31.256 -5.614 -77.889 1.00 25.09 1240 LEU A C 1
ATOM 9646 O O . LEU A 1 1240 ? 32.278 -5.661 -78.556 1.00 25.09 1240 LEU A O 1
ATOM 9650 N N . VAL A 1 1241 ? 31.380 -5.392 -76.566 1.00 26.14 1241 VAL A N 1
ATOM 9651 C CA . VAL A 1 1241 ? 30.860 -6.066 -75.335 1.00 26.14 1241 VAL A CA 1
ATOM 9652 C C . VAL A 1 1241 ? 31.637 -7.351 -74.971 1.00 26.14 1241 VAL A C 1
ATOM 9654 O O . VAL A 1 1241 ? 31.813 -8.237 -75.803 1.00 26.14 1241 VAL A O 1
ATOM 9657 N N . ILE A 1 1242 ? 31.953 -7.437 -73.666 1.00 29.33 1242 ILE A N 1
ATOM 9658 C CA . ILE A 1 1242 ? 32.331 -8.587 -72.810 1.00 29.33 1242 ILE A CA 1
ATOM 9659 C C . ILE A 1 1242 ? 33.829 -8.898 -72.683 1.00 29.33 1242 ILE A C 1
ATOM 9661 O O . ILE A 1 1242 ? 34.501 -9.171 -73.673 1.00 29.33 1242 ILE A O 1
ATOM 9665 N N . GLY A 1 1243 ? 34.286 -9.032 -71.427 1.00 27.19 1243 GLY A N 1
ATOM 9666 C CA . GLY A 1 1243 ? 35.223 -10.117 -71.106 1.00 27.19 1243 GLY A CA 1
ATOM 9667 C C . GLY A 1 1243 ? 36.286 -9.885 -70.039 1.00 27.19 1243 GLY A C 1
ATOM 9668 O O . GLY A 1 1243 ? 37.455 -10.075 -70.332 1.00 27.19 1243 GLY A O 1
ATOM 9669 N N . SER A 1 1244 ? 35.870 -9.498 -68.836 1.00 29.03 1244 SER A N 1
ATOM 9670 C CA . SER A 1 1244 ? 36.196 -10.155 -67.556 1.00 29.03 1244 SER A CA 1
ATOM 9671 C C . SER A 1 1244 ? 37.598 -10.757 -67.288 1.00 29.03 1244 SER A C 1
ATOM 9673 O O . SER A 1 1244 ? 38.000 -11.734 -67.911 1.00 29.03 1244 SER A O 1
ATOM 9675 N N . ILE A 1 1245 ? 38.165 -10.296 -66.160 1.00 28.88 1245 ILE A N 1
ATOM 9676 C CA . ILE A 1 1245 ? 38.706 -11.084 -65.025 1.00 28.88 1245 ILE A CA 1
ATOM 9677 C C . ILE A 1 1245 ? 40.051 -11.814 -65.202 1.00 28.88 1245 ILE A C 1
ATOM 9679 O O . ILE A 1 1245 ? 40.225 -12.649 -66.085 1.00 28.88 1245 ILE A O 1
ATOM 9683 N N . GLY A 1 1246 ? 40.941 -11.635 -64.210 1.00 27.72 1246 GLY A N 1
ATOM 9684 C CA . GLY A 1 1246 ? 41.855 -12.719 -63.834 1.00 27.72 1246 GLY A CA 1
ATOM 9685 C C . GLY A 1 1246 ? 43.194 -12.374 -63.183 1.00 27.72 1246 GLY A C 1
ATOM 9686 O O . GLY A 1 1246 ? 44.204 -12.626 -63.820 1.00 27.72 1246 GLY A O 1
ATOM 9687 N N . ILE A 1 1247 ? 43.171 -11.868 -61.939 1.00 28.73 1247 ILE A N 1
ATOM 9688 C CA . ILE A 1 1247 ? 43.913 -12.347 -60.742 1.00 28.73 1247 ILE A CA 1
ATOM 9689 C C . ILE A 1 1247 ? 45.438 -12.638 -60.879 1.00 28.73 1247 ILE A C 1
ATOM 9691 O O . ILE A 1 1247 ? 45.859 -13.354 -61.778 1.00 28.73 1247 ILE A O 1
ATOM 9695 N N . ILE A 1 1248 ? 46.240 -12.218 -59.876 1.00 28.05 1248 ILE A N 1
ATOM 9696 C CA . ILE A 1 1248 ? 47.170 -13.063 -59.060 1.00 28.05 1248 ILE A CA 1
ATOM 9697 C C . ILE A 1 1248 ? 48.434 -12.326 -58.545 1.00 28.05 1248 ILE A C 1
ATOM 9699 O O . ILE A 1 1248 ? 49.353 -12.011 -59.292 1.00 28.05 1248 ILE A O 1
ATOM 9703 N N . LEU A 1 1249 ? 48.460 -12.202 -57.207 1.00 27.72 1249 LEU A N 1
ATOM 9704 C CA . LEU A 1 1249 ? 49.548 -12.388 -56.224 1.00 27.72 1249 LEU A CA 1
ATOM 9705 C C . LEU A 1 1249 ? 50.822 -11.498 -56.168 1.00 27.72 1249 LEU A C 1
ATOM 9707 O O . LEU A 1 1249 ? 51.727 -11.607 -56.985 1.00 27.72 1249 LEU A O 1
ATOM 9711 N N . VAL A 1 1250 ? 50.949 -10.859 -54.988 1.00 27.42 1250 VAL A N 1
ATOM 9712 C CA . VAL A 1 1250 ? 52.012 -11.018 -53.953 1.00 27.42 1250 VAL A CA 1
ATOM 9713 C C . VAL A 1 1250 ? 53.437 -10.519 -54.246 1.00 27.42 1250 VAL A C 1
ATOM 9715 O O . VAL A 1 1250 ? 54.135 -11.069 -55.084 1.00 27.42 1250 VAL A O 1
ATOM 9718 N N . LEU A 1 1251 ? 53.918 -9.574 -53.418 1.00 27.36 1251 LEU A N 1
ATOM 9719 C CA . LEU A 1 1251 ? 55.101 -9.667 -52.522 1.00 27.36 1251 LEU A CA 1
ATOM 9720 C C . LEU A 1 1251 ? 55.396 -8.260 -51.930 1.00 27.36 1251 LEU A C 1
ATOM 9722 O O . LEU A 1 1251 ? 55.601 -7.314 -52.674 1.00 27.36 1251 LEU A O 1
ATOM 9726 N N . LEU A 1 1252 ? 55.247 -8.036 -50.617 1.00 30.81 1252 LEU A N 1
ATOM 9727 C CA . LEU A 1 1252 ? 56.249 -8.206 -49.542 1.00 30.81 1252 LEU A CA 1
ATOM 9728 C C . LEU A 1 1252 ? 57.319 -7.084 -49.451 1.00 30.81 1252 LEU A C 1
ATOM 9730 O O . LEU A 1 1252 ? 58.066 -6.834 -50.389 1.00 30.81 1252 LEU A O 1
ATOM 9734 N N . VAL A 1 1253 ? 57.476 -6.588 -48.212 1.00 31.09 1253 VAL A N 1
ATOM 9735 C CA . VAL A 1 1253 ? 58.661 -5.949 -47.583 1.00 31.09 1253 VAL A CA 1
ATOM 9736 C C . VAL A 1 1253 ? 58.730 -4.410 -47.561 1.00 31.09 1253 VAL A C 1
ATOM 9738 O O . VAL A 1 1253 ? 59.255 -3.763 -48.458 1.00 31.09 1253 VAL A O 1
ATOM 9741 N N . LEU A 1 1254 ? 58.298 -3.869 -46.409 1.00 35.81 1254 LEU A N 1
ATOM 9742 C CA . LEU A 1 1254 ? 59.046 -3.004 -45.472 1.00 35.81 1254 LEU A CA 1
ATOM 9743 C C . LEU A 1 1254 ? 60.163 -2.105 -46.042 1.00 35.81 1254 LEU A C 1
ATOM 9745 O O . LEU A 1 1254 ? 61.175 -2.613 -46.508 1.00 35.81 1254 LEU A O 1
ATOM 9749 N N . ILE A 1 1255 ? 60.105 -0.801 -45.727 1.00 31.97 1255 ILE A N 1
ATOM 9750 C CA . ILE A 1 1255 ? 61.165 -0.072 -44.991 1.00 31.97 1255 ILE A CA 1
ATOM 9751 C C . ILE A 1 1255 ? 60.658 1.319 -44.546 1.00 31.97 1255 ILE A C 1
ATOM 9753 O O . ILE A 1 1255 ? 60.537 2.253 -45.320 1.00 31.97 1255 ILE A O 1
ATOM 9757 N N . ARG A 1 1256 ? 60.400 1.405 -43.235 1.00 34.75 1256 ARG A N 1
ATOM 9758 C CA . ARG A 1 1256 ? 60.997 2.326 -42.248 1.00 34.75 1256 ARG A CA 1
ATOM 9759 C C . ARG A 1 1256 ? 61.001 3.856 -42.467 1.00 34.75 1256 ARG A C 1
ATOM 9761 O O . ARG A 1 1256 ? 61.727 4.373 -43.307 1.00 34.75 1256 ARG A O 1
ATOM 9768 N N . ARG A 1 1257 ? 60.567 4.472 -41.353 1.00 34.25 1257 ARG A N 1
ATOM 9769 C CA . ARG A 1 1257 ? 60.960 5.747 -40.710 1.00 34.25 1257 ARG A CA 1
ATOM 9770 C C . ARG A 1 1257 ? 60.247 6.982 -41.276 1.00 34.25 1257 ARG A C 1
ATOM 9772 O O . ARG A 1 1257 ? 60.413 7.287 -42.443 1.00 34.25 1257 ARG A O 1
ATOM 9779 N N . ARG A 1 1258 ? 59.545 7.763 -40.458 1.00 34.72 1258 ARG A N 1
ATOM 9780 C CA . ARG A 1 1258 ? 59.797 8.075 -39.045 1.00 34.72 1258 ARG A CA 1
ATOM 9781 C C . ARG A 1 1258 ? 58.525 8.498 -38.337 1.00 34.72 1258 ARG A C 1
ATOM 9783 O O . ARG A 1 1258 ? 57.674 9.070 -39.042 1.00 34.72 1258 ARG A O 1
#

Secondary structure (DSSP, 8-state):
---SSTTHHHHHHTTSS-----PPSS------------SEEEEEE---HHHHHHHHHTTS-SEESSPPPGGGHHHHHTSTTEEEEEEEEEEEEEEEE-TTSTTTTSHHHHHHHHHHS-HHHHHHHTTTTSEE---SSS-TTSTT--TT--SS--SS--HHHHHHHHHHTT---SSSSSSPPPTTS---EEEEEEETT-HHHHHHHHHHHHHHHHTT-EEEEEEE-HHHHHHHHHTT-S-SEEEEEEE-SSS--TTHHHHT-GGGGGSTTS-TT----HHHHHHHHHHHH-SSHHHHHHHHHHHHHHHHHH-SEEEEEEEEEEEEEE-SSEE----BTTTBSSSHHHHHH-EE-GGGT-SS--EEEEEESS--S-S-TTT---HHHHHHHTTT--BSEEE-TTS-EEESSEEEEEEE-TTT-TTSPTT--EEEEEE-TT-B-TTSPBP-HHHHHHHHHHHHHSTT-GGGTT-TTEEEEE-SSSSEEEEEESS--STHHHHHHSSBP--HHHHHHH-TTSTTT----TTTS-----SSEEEEEEETTTEEEEEE-TT-SSPPPPS---S-PPEE-----EEEETT----EEEE-EE-SSEEEEEEEETTEEEEEEE--SS-EEEE-TTPPSEEEEEEEEEEETTS-EEEEEEEEEEESSPPP-----EEEEE-SSSS-SS---HHHHHHHHHHHHTT-EEEEETT---HHHHTT-SEEEE----STT-SPPHHHHHHHHHHHTTSS-EEEEE----SS-THHHHHHHHHHHHHHT-SEEE-SSEEE-SSSBSSSTTSEEE-EE---TTSTTTSTT---EEESS---EEEESSSSTTSSEE-TTT---TTEEEEEE--TT-EEE--SSS--SSS-TT-BS--EEEEEEEEESTTS-EEEEEESS-SSSSSS-SS-SEETTEE--HHHHHHHHHHHHHHHTTS-----PPPEE--PPPEEEETT----EEEEEEE-SSEEEEEEEETTEEEEEEE--STT-EEEEE-TTPPSEEEEEEEEEEETTS-EEEEEEEEEEEPPPPPB---PPPEEEETT----EEEE--B-SSEEEEEEEETTEEEEEEE---TT--EEEE-TT--SEEEEEEEEEEESSS-EEEEEEEEEEE--PPPEE--PPPEEEETT--S-EEEEEEE-SSEEEEEEEETTEEEEEEE--SSEEEEEEE-TTPPSEEEEEEEEEEETTS-EEEEEEEEEEE----------------------------------------

pLDDT: mean 84.12, std 16.29, range [23.19, 98.75]

Radius of gyration: 50.41 Å; chains: 1; bounding box: 134×87×164 Å